Protein 9FX1 (pdb70)

Sequence (770 aa):
NPVENYIDSVLNEVLVVPNIQPSTSVSSHAAPALDAAETGHTSSVQPEDMIETRYVITDQTRDETSIESFLGRSGCIAMIEFNTSSDKTEHDKIGKGFKTWKVSLQEMAQIRRKYELFTYTRFDSEITIVTAAAAQGNDSGHIVLQFMYVPPGAPVPEKRDDYTWQSGTNASVFWQEGQPYPRFTIPFMSIASAYYMFYDGYDGDSAASKYGSVVTNDMGTICVRIVTSNQKHDSNIVCRIYHKAKHIKAWCPRPPRAVAYQHTHSTNYIPSNGEATTQIKTRPDSDRLIQITRGDSTITSQDTANAVVAYGVWPSYLTPDDATAIDKPTQPDTSSNRFYTLDSRSWTSASSGWWWKLPDALKNMGIFGENMFYHFLGRSGYTIHVQCNSSKFHQGLLIVAAIPEHQLASATSGNVSVGYNHTHPGEQGREVVPSRTSSDNKRPSDDSWLNFDGTLLGNLPIYPHQYINLRTNNSATLILPYVNAVPMDSMLRHNNWSLVIIPICPLQVQPGGTQSIPITVSISPMFSEFSGPRSKVVFSPSAFPYFHPTKEIFIPGQVRNLIEMCQVDTLIPVNNTQENVRSVNMYTVDLRTQVDLAKEVFSIPVDIASQPLATTLIGELASYYTHWTGSLRFSFMFCGSASSTLKLLIAYTPPGVGKPKSRREAMLGTHLVWDVGLQSTASLVVPWVSASHFRFTTPDTYSSAGYITCWYQTNFVVPDSTPDNAKMVCMVSACKDFCLRLARDTNLHTQEGNINYFKDAASSGASRLD

Radius of gyration: 28.01 Å; Cα contacts (8 Å, |Δi|>4): 2037; chains: 4; bounding box: 84×72×74 Å

Organism: Human rhinovirus A serotype 89 (strain 41467-Gallo) (NCBI:txid650130)

Foldseek 3Di:
DVVVVVVCVVVVNPAPDDWDDFADDDDDPDDLVDDDCVVVDDRPDDPRRPDGDDTGDDPDGCSCVPPCNQQQDKDWQDKWWAKAALDQVQCFAESHFKHKFFDDSFPDCVNLLSQQQFFWKFFKKKKWKDKDWAWPDDDPPWFKKKKWFAAPPRDDDGTQPDPSSVCPPTDIDMDTPPDPIDIDIGHRDFPDPTQGSWDQDWPDDDPPTDGIRCNRGRGTMIMMGGPDGRDDIMITMIMTMIIGTHPMDGHDGDDGLFWDDDDGRDPDFFDPDPVDGTDGPDDDD/DQQWDWDFAQPAIDIFNFEPHAAAWVPDFADADDPVQDDDPDDWDFVGRQAQYKDWFDKDKAFLQFFWFKAFPPLQCLVPGPNVQLLQFFQKKWWWKKKKKFWAFDLFKWWKKKKFKDFPLQAAWQDDDDAGADLCQNRVYRHTDTQHPPDDDPDRNHFDSPVCCVRHNHGNVPRVVGGIDMCTNNRGRMYIYTGYGDDPHSIHNRSPDGRIMIIIGIPGGIDGDPPTDRMIMIMMMMGIHSMIGDHGDDGDDD/DDDPVNPDDDDDDDDDPDDDDDLQVVLQDKDFFLQQPDPVPPVHPCSQWFKFFFDPDAWDWRGKDFPLCLDPPNCPTSNNVVLLQFFKKFFKKKKKKFWFFDQQKWFKKKKAWDFPDPADDPTPVRRVVGQIDTDTDHPRRMDIGMRGGDAPDRIATSPDDNNRGGGMIIMITPDGTDGDPPGPRMTIMGMIMHGDPGMDGDHGDDGPPDDDDD/DDDPDPDPVSDDDDDDD

Nearest PDB structures (foldseek):
  9fx1-assembly1_B  TM=1.004E+00  e=2.716E-56  Human rhinovirus 89 ATCC VR-1199
  4gb3-assembly1_2  TM=9.701E-01  e=8.045E-36  Coxsackievirus B3
  7dpf-assembly1_2  TM=9.651E-01  e=4.920E-35  Coxsackievirus B1
  7vxh-assembly1_B  TM=9.657E-01  e=2.399E-34  Coxsackievirus B3
  7w17-assembly1_B  TM=9.640E-01  e=8.663E-35  Homo sapiens

Solvent-accessible surface area: 32049 Å² total; per-residue (Å²): 124,109,91,106,95,135,82,53,53,86,103,82,72,48,33,116,2,61,48,17,90,84,32,100,82,118,118,72,195,73,48,64,14,47,41,21,8,0,21,16,91,38,10,100,3,39,3,31,73,42,50,118,16,187,105,64,130,15,110,26,37,31,6,60,0,3,5,17,18,3,1,12,91,58,16,30,5,0,92,3,94,3,79,13,20,57,72,168,90,44,6,48,96,98,26,79,0,0,69,37,22,116,27,14,29,15,67,35,8,109,8,6,2,32,0,9,0,0,0,0,0,32,6,15,8,17,12,16,1,50,20,52,29,54,53,101,33,147,83,32,31,112,5,28,0,0,6,0,19,2,50,74,87,29,72,68,3,140,120,19,100,31,137,12,7,147,26,81,140,31,29,38,40,103,25,91,103,74,64,106,146,7,115,28,0,16,4,3,26,3,147,5,5,0,24,21,11,17,17,1,0,5,65,11,54,62,77,96,17,110,10,0,9,51,39,22,33,74,35,3,17,16,0,0,22,3,49,27,68,55,47,171,45,54,3,52,0,27,0,87,0,60,5,50,0,3,49,16,72,0,6,0,11,5,2,1,8,9,3,49,36,61,69,67,50,11,6,2,2,47,27,110,89,86,168,43,86,11,119,20,84,8,146,52,127,113,140,95,99,44,121,13,77,47,32,120,15,71,22,93,9,134,53,8,8,94,26,11,47,0,54,69,39,131,5,69,68,37,75,123,108,20,41,100,43,174,84,195,47,74,79,27,84,75,62,0,17,62,12,15,79,4,62,64,65,65,1,50,84,75,27,24,0,0,0,1,0,0,0,1,0,0,33,92,32,45,81,0,1,70,19,1,24,96,18,108,28,0,28,1,3,0,0,1,1,0,58,1,99,42,46,129,82,7,4,0,0,0,0,0,0,0,1,0,0,0,5,3,0,0,23,45,45,34,102,51,31,2,6,9,122,40,0,12,30,1,25,73,10,41,57,3,57,88,117,81,133,57,120,56,69,60,38,1,1,24,49,6,19,1,1,0,7,0,12,2,0,1,2,0,4,12,3,10,12,0,2,0,0,14,27,9,4,41,2,1,2,0,5,0,4,16,0,3,0,35,11,18,22,16,5,8,82,1,0,3,1,0,0,0,0,0,8,0,4,45,5,63,19,69,119,90,28,92,101,49,6,74,1,23,1,2,0,0,0,10,72,0,3,0,3,19,102,109,97,85,33,133,140,35,63,15,24,33,80,203,77,161,37,44,110,63,10,135,2,4,13,56,9,102,12,0,2,81,2,0,62,38,11,0,2,0,1,12,33,3,52,134,161,25,9,96,32,20,51,0,3,0,7,77,0,120,62,41,154,92,145,30,99,63,26,16,35,4,50,0,6,0,10,15,51,5,0,0,5,1,0,1,0,4,0,0,0,9,0,30,30,3,2,2,2,0,8,0,1,1,0,0,2,0,0,32,24,2,74,4,76,0,4,0,0,2,10,49,66,80,120,37,79,5,179,43,63,168,88,0,78,136,21,36,75,21,66,0,72,8,29,161,84,0,2,0,0,2,1,6,8,60,81,38,120,55,133,38,16,80,0,78,95,58,143,183,9,46,1,2,69,0,0,0,8,6,44,76,30,0,84,39,68,131,63,9,3,75,36,3,42,0,0,0,2,0,0,1,0,46,4,0,2,2,110,100,27,61,96,19,85,11,20,83,86,176,119,189,143,106,179,88,206,30,94,8,6,34,52,68,43,180,35,95

Structure (mmCIF, N/CA/C/O backbone):
data_9FX1
#
_entry.id   9FX1
#
_cell.length_a   1.00
_cell.length_b   1.00
_cell.length_c   1.00
_cell.angle_alpha   90.00
_cell.angle_beta   90.00
_cell.angle_gamma   90.00
#
_symmetry.space_group_name_H-M   'P 1'
#
loop_
_entity.id
_entity.type
_entity.pdbx_description
1 polymer 'Capsid protein VP1'
2 polymer 'Capsid protein VP2'
3 polymer 'Capsid protein VP3'
4 polymer 'Capsid protein VP4'
5 non-polymer 'LAURIC ACID'
6 water water
#
loop_
_atom_site.group_PDB
_atom_site.id
_atom_site.type_symbol
_atom_site.label_atom_id
_atom_site.label_alt_id
_atom_site.label_comp_id
_atom_site.label_asym_id
_atom_site.label_entity_id
_atom_site.label_seq_id
_atom_site.pdbx_PDB_ins_code
_atom_site.Cartn_x
_atom_site.Cartn_y
_atom_site.Cartn_z
_atom_site.occupancy
_atom_site.B_iso_or_equiv
_atom_site.auth_seq_id
_atom_site.auth_comp_id
_atom_site.auth_asym_id
_atom_site.auth_atom_id
_atom_site.pdbx_PDB_model_num
ATOM 1 N N . ASN A 1 1 ? 274.793 273.918 204.195 1.00 75.55 4 ASN A N 1
ATOM 2 C CA . ASN A 1 1 ? 275.863 272.907 204.381 1.00 78.92 4 ASN A CA 1
ATOM 3 C C . ASN A 1 1 ? 277.233 273.597 204.403 1.00 78.25 4 ASN A C 1
ATOM 4 O O . ASN A 1 1 ? 277.494 274.399 203.510 1.00 64.18 4 ASN A O 1
ATOM 17 N N . PRO A 1 2 ? 278.127 273.299 205.368 1.00 68.08 5 PRO A N 1
ATOM 18 C CA . PRO A 1 2 ? 279.455 273.921 205.480 1.00 71.93 5 PRO A CA 1
ATOM 19 C C . PRO A 1 2 ? 280.326 273.924 204.207 1.00 67.18 5 PRO A C 1
ATOM 20 O O . PRO A 1 2 ? 281.150 274.824 204.042 1.00 59.98 5 PRO A O 1
ATOM 31 N N . VAL A 1 3 ? 280.148 272.972 203.282 1.00 69.37 6 VAL A N 1
ATOM 32 C CA . VAL A 1 3 ? 280.864 272.949 201.988 1.00 63.84 6 VAL A CA 1
ATOM 33 C C . VAL A 1 3 ? 280.491 274.147 201.097 1.00 58.54 6 VAL A C 1
ATOM 34 O O . VAL A 1 3 ? 281.348 274.675 200.399 1.00 52.42 6 VAL A O 1
ATOM 47 N N . GLU A 1 4 ? 279.255 274.642 201.171 1.00 62.10 7 GLU A N 1
ATOM 48 C CA . GLU A 1 4 ? 278.830 275.857 200.456 1.00 60.88 7 GLU A CA 1
ATOM 49 C C . GLU A 1 4 ? 279.576 277.090 200.990 1.00 54.16 7 GLU A C 1
ATOM 50 O O . GLU A 1 4 ? 280.108 277.881 200.212 1.00 45.58 7 GLU A O 1
ATOM 62 N N . ASN A 1 5 ? 279.702 277.220 202.318 1.00 57.80 8 ASN A N 1
ATOM 63 C CA . ASN A 1 5 ? 280.469 278.299 202.948 1.00 52.66 8 ASN A CA 1
ATOM 64 C C . ASN A 1 5 ? 281.972 278.205 202.635 1.00 42.81 8 ASN A C 1
ATOM 65 O O . ASN A 1 5 ? 282.627 279.232 202.455 1.00 44.57 8 ASN A O 1
ATOM 76 N N . TYR A 1 6 ? 282.529 276.993 202.532 1.00 49.27 9 TYR A N 1
ATOM 77 C CA . TYR A 1 6 ? 283.905 276.787 202.075 1.00 45.14 9 TYR A CA 1
ATOM 78 C C . TYR A 1 6 ? 284.102 277.225 200.613 1.00 56.47 9 TYR A C 1
ATOM 79 O O . TYR A 1 6 ? 285.018 277.997 200.334 1.00 39.57 9 TYR A O 1
ATOM 97 N N . ILE A 1 7 ? 283.231 276.796 199.692 1.00 39.98 10 ILE A N 1
ATOM 98 C CA . ILE A 1 7 ? 283.307 277.186 198.276 1.00 40.08 10 ILE A CA 1
ATOM 99 C C . ILE A 1 7 ? 283.195 278.711 198.131 1.00 34.61 10 ILE A C 1
ATOM 100 O O . ILE A 1 7 ? 284.037 279.330 197.484 1.00 31.67 10 ILE A O 1
ATOM 116 N N . ASP A 1 8 ? 282.228 279.342 198.801 1.00 36.88 11 ASP A N 1
ATOM 117 C CA . ASP A 1 8 ? 282.118 280.806 198.820 1.00 32.01 11 ASP A CA 1
ATOM 118 C C . ASP A 1 8 ? 283.388 281.467 199.383 1.00 28.76 11 ASP A C 1
ATOM 119 O O . ASP A 1 8 ? 283.858 282.465 198.842 1.00 25.14 11 ASP A O 1
ATOM 128 N N . SER A 1 9 ? 283.986 280.897 200.432 1.00 31.43 12 SER A N 1
ATOM 129 C CA . SER A 1 9 ? 285.217 281.425 201.025 1.00 29.50 12 SER A CA 1
ATOM 130 C C . SER A 1 9 ? 286.411 281.337 200.067 1.00 27.19 12 SER A C 1
ATOM 131 O O . SER A 1 9 ? 287.153 282.307 199.965 1.00 26.21 12 SER A O 1
ATOM 139 N N . VAL A 1 10 ? 286.614 280.236 199.336 1.00 27.40 13 VAL A N 1
ATOM 140 C CA . VAL A 1 10 ? 287.746 280.153 198.384 1.00 26.83 13 VAL A CA 1
ATOM 141 C C . VAL A 1 10 ? 287.528 281.005 197.129 1.00 25.33 13 VAL A C 1
ATOM 142 O O . VAL A 1 10 ? 288.497 281.491 196.545 1.00 25.15 13 VAL A O 1
ATOM 155 N N . LEU A 1 11 ? 286.278 281.239 196.729 1.00 24.77 14 LEU A N 1
ATOM 156 C CA . LEU A 1 11 ? 285.936 282.160 195.642 1.00 24.36 14 LEU A CA 1
ATOM 157 C C . LEU A 1 11 ? 285.903 283.640 196.082 1.00 23.00 14 LEU A C 1
ATOM 158 O O . LEU A 1 11 ? 285.835 284.525 195.233 1.00 22.74 14 LEU A O 1
ATOM 174 N N . ASN A 1 12 ? 285.957 283.929 197.386 1.00 21.57 15 ASN A N 1
ATOM 175 C CA . ASN A 1 12 ? 285.705 285.258 197.967 1.00 20.56 15 ASN A CA 1
ATOM 176 C C . ASN A 1 12 ? 284.329 285.835 197.566 1.00 19.78 15 ASN A C 1
ATOM 177 O O . ASN A 1 12 ? 284.213 287.003 197.180 1.00 18.27 15 ASN A O 1
ATOM 188 N N . GLU A 1 13 ? 283.299 284.990 197.627 1.00 20.30 16 GLU A N 1
ATOM 189 C CA . GLU A 1 13 ? 281.897 285.291 197.310 1.00 20.60 16 GLU A CA 1
ATOM 190 C C . GLU A 1 13 ? 280.971 285.185 198.530 1.00 20.40 16 GLU A C 1
ATOM 191 O O . GLU A 1 13 ? 279.766 284.990 198.372 1.00 21.81 16 GLU A O 1
ATOM 203 N N . VAL A 1 14 ? 281.492 285.311 199.753 1.00 18.89 17 VAL A N 1
ATOM 204 C CA . VAL A 1 14 ? 280.667 285.172 200.960 1.00 19.77 17 VAL A CA 1
ATOM 205 C C . VAL A 1 14 ? 279.670 286.331 201.072 1.00 17.51 17 VAL A C 1
ATOM 206 O O . VAL A 1 14 ? 278.508 286.122 201.417 1.00 17.60 17 VAL A O 1
ATOM 219 N N . LEU A 1 15 ? 280.113 287.559 200.772 1.00 16.27 18 LEU A N 1
ATOM 220 C CA . LEU A 1 15 ? 279.335 288.789 200.957 1.00 15.62 18 LEU A CA 1
ATOM 221 C C . LEU A 1 15 ? 278.832 289.324 199.611 1.00 14.60 18 LEU A C 1
ATOM 222 O O . LEU A 1 15 ? 279.412 290.231 199.010 1.00 13.49 18 LEU A O 1
ATOM 238 N N . VAL A 1 16 ? 277.749 288.707 199.138 1.00 15.60 19 VAL A N 1
ATOM 239 C CA . VAL A 1 16 ? 277.042 289.026 197.888 1.00 15.25 19 VAL A CA 1
ATOM 240 C C . VAL A 1 16 ? 276.492 290.456 197.903 1.00 13.38 19 VAL A C 1
ATOM 241 O O . VAL A 1 16 ? 276.161 291.011 198.950 1.00 15.12 19 VAL A O 1
ATOM 254 N N . VAL A 1 17 ? 276.383 291.055 196.724 1.00 13.20 20 VAL A N 1
ATOM 255 C CA . VAL A 1 17 ? 275.899 292.424 196.519 1.00 12.10 20 VAL A CA 1
ATOM 256 C C . VAL A 1 17 ? 274.590 292.371 195.715 1.00 11.62 20 VAL A C 1
ATOM 257 O O . VAL A 1 17 ? 274.514 291.585 194.773 1.00 12.93 20 VAL A O 1
ATOM 270 N N . PRO A 1 18 ? 273.554 293.160 196.049 1.00 11.18 21 PRO A N 1
ATOM 271 C CA . PRO A 1 18 ? 272.284 293.147 195.326 1.00 10.78 21 PRO A CA 1
ATOM 272 C C . PRO A 1 18 ? 272.434 293.330 193.810 1.00 9.85 21 PRO A C 1
ATOM 273 O O . PRO A 1 18 ? 273.250 294.127 193.341 1.00 10.55 21 PRO A O 1
ATOM 284 N N . ASN A 1 19 ? 271.595 292.642 193.038 1.00 9.44 22 ASN A N 1
ATOM 285 C CA . ASN A 1 19 ? 271.430 292.923 191.611 1.00 9.18 22 ASN A CA 1
ATOM 286 C C . ASN A 1 19 ? 270.805 294.311 191.402 1.00 8.69 22 ASN A C 1
ATOM 287 O O . ASN A 1 19 ? 270.041 294.789 192.242 1.00 9.46 22 ASN A O 1
ATOM 298 N N . ILE A 1 20 ? 271.097 294.946 190.271 1.00 8.42 23 ILE A N 1
ATOM 299 C CA . ILE A 1 20 ? 270.332 296.123 189.840 1.00 7.94 23 ILE A CA 1
ATOM 300 C C . ILE A 1 20 ? 269.096 295.612 189.116 1.00 7.67 23 ILE A C 1
ATOM 301 O O . ILE A 1 20 ? 269.219 294.929 188.101 1.00 8.11 23 ILE A O 1
ATOM 317 N N . GLN A 1 21 ? 267.912 295.906 189.638 1.00 8.00 24 GLN A N 1
ATOM 318 C CA . GLN A 1 21 ? 266.666 295.510 188.989 1.00 8.07 24 GLN A CA 1
ATOM 319 C C . GLN A 1 21 ? 266.373 296.432 187.797 1.00 7.55 24 GLN A C 1
ATOM 320 O O . GLN A 1 21 ? 266.763 297.601 187.818 1.00 7.87 24 GLN A O 1
ATOM 334 N N . PRO A 1 22 ? 265.671 295.957 186.759 1.00 7.73 25 PRO A N 1
ATOM 335 C CA . PRO A 1 22 ? 265.207 296.846 185.712 1.00 7.44 25 PRO A CA 1
ATOM 336 C C . PRO A 1 22 ? 264.171 297.810 186.292 1.00 7.60 25 PRO A C 1
ATOM 337 O O . PRO A 1 22 ? 263.370 297.435 187.151 1.00 8.81 25 PRO A O 1
ATOM 348 N N . SER A 1 23 ? 264.161 299.039 185.802 1.00 8.10 26 SER A N 1
ATOM 349 C CA . SER A 1 23 ? 263.150 300.038 186.153 1.00 9.34 26 SER A CA 1
ATOM 350 C C . SER A 1 23 ? 262.650 300.743 184.894 1.00 10.58 26 SER A C 1
ATOM 351 O O . SER A 1 23 ? 263.213 300.615 183.809 1.00 11.47 26 SER A O 1
ATOM 359 N N . THR A 1 24 ? 261.539 301.452 185.031 1.00 12.38 27 THR A N 1
ATOM 360 C CA . THR A 1 24 ? 260.850 302.146 183.938 1.00 13.99 27 THR A CA 1
ATOM 361 C C . THR A 1 24 ? 260.500 303.567 184.379 1.00 13.47 27 THR A C 1
ATOM 362 O O . THR A 1 24 ? 260.682 303.917 185.545 1.00 14.05 27 THR A O 1
ATOM 373 N N . SER A 1 25 ? 260.044 304.412 183.459 1.00 14.55 28 SER A N 1
ATOM 374 C CA . SER A 1 25 ? 259.573 305.757 183.796 1.00 14.43 28 SER A CA 1
ATOM 375 C C . SER A 1 25 ? 258.475 305.702 184.866 1.00 14.37 28 SER A C 1
ATOM 376 O O . SER A 1 25 ? 257.599 304.834 184.827 1.00 15.63 28 SER A O 1
ATOM 384 N N . VAL A 1 26 ? 258.511 306.629 185.822 1.00 14.17 29 VAL A N 1
ATOM 385 C CA . VAL A 1 26 ? 257.519 306.750 186.899 1.00 14.94 29 VAL A CA 1
ATOM 386 C C . VAL A 1 26 ? 257.043 308.198 186.987 1.00 14.52 29 VAL A C 1
ATOM 387 O O . VAL A 1 26 ? 257.843 309.127 186.907 1.00 15.68 29 VAL A O 1
ATOM 400 N N . SER A 1 27 ? 255.739 308.384 187.175 1.00 14.02 30 SER A N 1
ATOM 401 C CA . SER A 1 27 ? 255.096 309.671 187.465 1.00 14.16 30 SER A CA 1
ATOM 402 C C . SER A 1 27 ? 254.166 309.474 188.658 1.00 14.43 30 SER A C 1
ATOM 403 O O . SER A 1 27 ? 253.134 308.813 188.539 1.00 16.36 30 SER A O 1
ATOM 411 N N . SER A 1 28 ? 254.566 309.959 189.833 1.00 13.48 31 SER A N 1
ATOM 412 C CA . SER A 1 28 ? 253.943 309.590 191.108 1.00 14.29 31 SER A CA 1
ATOM 413 C C . SER A 1 28 ? 254.064 310.697 192.157 1.00 12.67 31 SER A C 1
ATOM 414 O O . SER A 1 28 ? 254.978 311.520 192.095 1.00 13.31 31 SER A O 1
ATOM 422 N N . HIS A 1 29 ? 253.180 310.690 193.158 1.00 13.05 32 HIS A N 1
ATOM 423 C CA . HIS A 1 29 ? 253.348 311.492 194.377 1.00 12.63 32 HIS A CA 1
ATOM 424 C C . HIS A 1 29 ? 254.490 310.990 195.267 1.00 11.70 32 HIS A C 1
ATOM 425 O O . HIS A 1 29 ? 255.013 311.755 196.075 1.00 12.85 32 HIS A O 1
ATOM 439 N N . ALA A 1 30 ? 254.889 309.723 195.138 1.00 11.85 33 ALA A N 1
ATOM 440 C CA . ALA A 1 30 ? 256.096 309.224 195.784 1.00 12.03 33 ALA A CA 1
ATOM 441 C C . ALA A 1 30 ? 257.322 309.901 195.154 1.00 11.81 33 ALA A C 1
ATOM 442 O O . ALA A 1 30 ? 257.517 309.837 193.939 1.00 12.71 33 ALA A O 1
ATOM 449 N N . ALA A 1 31 ? 258.159 310.521 195.978 1.00 10.17 34 ALA A N 1
ATOM 450 C CA . ALA A 1 31 ? 259.340 311.249 195.533 1.00 9.06 34 ALA A CA 1
ATOM 451 C C . ALA A 1 31 ? 260.589 310.720 196.260 1.00 7.88 34 ALA A C 1
ATOM 452 O O . ALA A 1 31 ? 261.113 311.404 197.138 1.00 8.47 34 ALA A O 1
ATOM 459 N N . PRO A 1 32 ? 261.077 309.506 195.930 1.00 8.62 35 PRO A N 1
ATOM 460 C CA . PRO A 1 32 ? 262.279 308.941 196.550 1.00 8.33 35 PRO A CA 1
ATOM 461 C C . PRO A 1 32 ? 263.501 309.873 196.537 1.00 7.25 35 PRO A C 1
ATOM 462 O O . PRO A 1 32 ? 264.344 309.786 197.424 1.00 8.69 35 PRO A O 1
ATOM 473 N N . ALA A 1 33 ? 263.602 310.768 195.549 1.00 7.05 36 ALA A N 1
ATOM 474 C CA . ALA A 1 33 ? 264.703 311.724 195.448 1.00 6.97 36 ALA A CA 1
ATOM 475 C C . ALA A 1 33 ? 264.717 312.776 196.574 1.00 6.30 36 ALA A C 1
ATOM 476 O O . ALA A 1 33 ? 265.749 313.401 196.791 1.00 6.74 36 ALA A O 1
ATOM 483 N N . LEU A 1 34 ? 263.599 313.005 197.271 1.00 7.03 37 LEU A N 1
ATOM 484 C CA . LEU A 1 34 ? 263.459 314.011 198.326 1.00 7.49 37 LEU A CA 1
ATOM 485 C C . LEU A 1 34 ? 263.436 313.356 199.711 1.00 8.61 37 LEU A C 1
ATOM 486 O O . LEU A 1 34 ? 262.826 312.308 199.911 1.00 9.86 37 LEU A O 1
ATOM 502 N N . ASP A 1 35 ? 264.095 313.978 200.681 1.00 8.52 38 ASP A N 1
ATOM 503 C CA . ASP A 1 35 ? 264.184 313.484 202.056 1.00 9.52 38 ASP A CA 1
ATOM 504 C C . ASP A 1 35 ? 264.469 314.637 203.045 1.00 8.75 38 ASP A C 1
ATOM 505 O O . ASP A 1 35 ? 264.518 315.810 202.669 1.00 8.50 38 ASP A O 1
ATOM 514 N N . ALA A 1 36 ? 264.703 314.305 204.312 1.00 9.77 39 ALA A N 1
ATOM 515 C CA . ALA A 1 36 ? 265.146 315.219 205.354 1.00 8.38 39 ALA A CA 1
ATOM 516 C C . ALA A 1 36 ? 266.416 314.667 206.022 1.00 7.55 39 ALA A C 1
ATOM 517 O O . ALA A 1 36 ? 266.340 313.849 206.941 1.00 8.07 39 ALA A O 1
ATOM 524 N N . ALA A 1 37 ? 267.599 315.109 205.578 1.00 6.92 40 ALA A N 1
ATOM 525 C CA . ALA A 1 37 ? 268.865 314.740 206.216 1.00 7.17 40 ALA A CA 1
ATOM 526 C C . ALA A 1 37 ? 268.929 315.193 207.684 1.00 6.12 40 ALA A C 1
ATOM 527 O O . ALA A 1 37 ? 269.679 314.619 208.467 1.00 6.01 40 ALA A O 1
ATOM 534 N N . GLU A 1 38 ? 268.095 316.155 208.097 1.00 5.94 41 GLU A N 1
ATOM 535 C CA . GLU A 1 38 ? 267.952 316.579 209.493 1.00 5.59 41 GLU A CA 1
ATOM 536 C C . GLU A 1 38 ? 267.672 315.417 210.443 1.00 5.08 41 GLU A C 1
ATOM 537 O O . GLU A 1 38 ? 268.120 315.443 211.585 1.00 5.01 41 GLU A O 1
ATOM 549 N N . THR A 1 39 ? 266.998 314.374 209.950 1.00 5.71 42 THR A N 1
ATOM 550 C CA . THR A 1 39 ? 266.705 313.161 210.712 1.00 5.91 42 THR A CA 1
ATOM 551 C C . THR A 1 39 ? 267.954 312.421 211.181 1.00 5.42 42 THR A C 1
ATOM 552 O O . THR A 1 39 ? 267.846 311.604 212.087 1.00 6.26 42 THR A O 1
ATOM 563 N N . GLY A 1 40 ? 269.122 312.679 210.590 1.00 5.41 43 GLY A N 1
ATOM 564 C CA . GLY A 1 40 ? 270.347 311.940 210.883 1.00 4.91 43 GLY A CA 1
ATOM 565 C C . GLY A 1 40 ? 270.460 310.593 210.166 1.00 6.57 43 GLY A C 1
ATOM 566 O O . GLY A 1 40 ? 271.479 309.913 210.299 1.00 7.30 43 GLY A O 1
ATOM 570 N N . HIS A 1 41 ? 269.440 310.208 209.396 1.00 7.16 44 HIS A N 1
ATOM 571 C CA . HIS A 1 41 ? 269.444 309.006 208.561 1.00 8.10 44 HIS A CA 1
ATOM 572 C C . HIS A 1 41 ? 269.864 309.364 207.136 1.00 8.13 44 HIS A C 1
ATOM 573 O O . HIS A 1 41 ? 269.508 310.417 206.610 1.00 9.03 44 HIS A O 1
ATOM 587 N N . THR A 1 42 ? 270.647 308.496 206.509 1.00 8.13 45 THR A N 1
ATOM 588 C CA . THR A 1 42 ? 271.041 308.662 205.105 1.00 8.09 45 THR A CA 1
ATOM 589 C C . THR A 1 42 ? 269.886 308.225 204.201 1.00 8.03 45 THR A C 1
ATOM 590 O O . THR A 1 42 ? 269.248 307.212 204.489 1.00 8.62 45 THR A O 1
ATOM 601 N N . SER A 1 43 ? 269.603 308.955 203.118 1.00 8.20 46 SER A N 1
ATOM 602 C CA . SER A 1 43 ? 268.499 308.606 202.214 1.00 8.92 46 SER A CA 1
ATOM 603 C C . SER A 1 43 ? 268.629 307.170 201.692 1.00 8.35 46 SER A C 1
ATOM 604 O O . SER A 1 43 ? 269.712 306.720 201.327 1.00 8.45 46 SER A O 1
ATOM 612 N N . SER A 1 44 ? 267.512 306.451 201.644 1.00 8.93 47 SER A N 1
ATOM 613 C CA . SER A 1 44 ? 267.432 305.074 201.155 1.00 9.42 47 SER A CA 1
ATOM 614 C C . SER A 1 44 ? 267.355 304.977 199.623 1.00 8.55 47 SER A C 1
ATOM 615 O O . SER A 1 44 ? 267.293 303.867 199.101 1.00 9.43 47 SER A O 1
ATOM 623 N N . VAL A 1 45 ? 267.354 306.099 198.890 1.00 8.00 48 VAL A N 1
ATOM 624 C CA . VAL A 1 45 ? 267.181 306.094 197.427 1.00 8.12 48 VAL A CA 1
ATOM 625 C C . VAL A 1 45 ? 268.282 305.298 196.721 1.00 7.38 48 VAL A C 1
ATOM 626 O O . VAL A 1 45 ? 269.456 305.386 197.090 1.00 7.44 48 VAL A O 1
ATOM 639 N N . GLN A 1 46 ? 267.912 304.538 195.697 1.00 7.77 49 GLN A N 1
ATOM 640 C CA . GLN A 1 46 ? 268.799 303.671 194.910 1.00 7.62 49 GLN A CA 1
ATOM 641 C C . GLN A 1 46 ? 268.670 304.012 193.413 1.00 7.51 49 GLN A C 1
ATOM 642 O O . GLN A 1 46 ? 267.722 304.699 193.031 1.00 8.37 49 GLN A O 1
ATOM 656 N N . PRO A 1 47 ? 269.605 303.581 192.543 1.00 7.92 50 PRO A N 1
ATOM 657 C CA . PRO A 1 47 ? 269.586 303.937 191.120 1.00 7.90 50 PRO A CA 1
ATOM 658 C C . PRO A 1 47 ? 268.246 303.681 190.427 1.00 7.92 50 PRO A C 1
ATOM 659 O O . PRO A 1 47 ? 267.795 304.526 189.657 1.00 8.50 50 PRO A O 1
ATOM 670 N N . GLU A 1 48 ? 267.576 302.566 190.732 1.00 8.07 51 GLU A N 1
ATOM 671 C CA . GLU A 1 48 ? 266.301 302.217 190.093 1.00 8.67 51 GLU A CA 1
ATOM 672 C C . GLU A 1 48 ? 265.185 303.242 190.348 1.00 9.22 51 GLU A C 1
ATOM 673 O O . GLU A 1 48 ? 264.235 303.313 189.570 1.00 10.11 51 GLU A O 1
ATOM 685 N N . ASP A 1 49 ? 265.286 304.024 191.425 1.00 9.09 52 ASP A N 1
ATOM 686 C CA . ASP A 1 49 ? 264.313 305.053 191.811 1.00 9.14 52 ASP A CA 1
ATOM 687 C C . ASP A 1 49 ? 264.466 306.372 191.029 1.00 8.92 52 ASP A C 1
ATOM 688 O O . ASP A 1 49 ? 263.558 307.200 191.052 1.00 10.73 52 ASP A O 1
ATOM 697 N N . MET A 1 50 ? 265.613 306.600 190.376 1.00 8.43 53 MET A N 1
ATOM 698 C CA . MET A 1 50 ? 265.980 307.912 189.823 1.00 8.79 53 MET A CA 1
ATOM 699 C C . MET A 1 50 ? 266.462 307.922 188.371 1.00 8.35 53 MET A C 1
ATOM 700 O O . MET A 1 50 ? 266.529 308.988 187.756 1.00 10.50 53 MET A O 1
ATOM 714 N N . ILE A 1 51 ? 266.754 306.758 187.811 1.00 8.08 54 ILE A N 1
ATOM 715 C CA . ILE A 1 51 ? 266.984 306.566 186.378 1.00 7.89 54 ILE A CA 1
ATOM 716 C C . ILE A 1 51 ? 266.283 305.280 185.925 1.00 7.54 54 ILE A C 1
ATOM 717 O O . ILE A 1 51 ? 265.980 304.408 186.737 1.00 8.32 54 ILE A O 1
ATOM 733 N N . GLU A 1 52 ? 266.034 305.147 184.628 1.00 7.65 55 GLU A N 1
ATOM 734 C CA . GLU A 1 52 ? 265.592 303.877 184.055 1.00 8.34 55 GLU A CA 1
ATOM 735 C C . GLU A 1 52 ? 266.795 302.933 183.946 1.00 6.92 55 GLU A C 1
ATOM 736 O O . GLU A 1 52 ? 267.672 303.119 183.102 1.00 7.66 55 GLU A O 1
ATOM 748 N N . THR A 1 53 ? 266.867 301.942 184.825 1.00 6.98 56 THR A N 1
ATOM 749 C CA . THR A 1 53 ? 267.936 300.938 184.858 1.00 6.68 56 THR A CA 1
ATOM 750 C C . THR A 1 53 ? 267.601 299.719 184.005 1.00 6.06 56 THR A C 1
ATOM 751 O O . THR A 1 53 ? 266.442 299.326 183.858 1.00 6.97 56 THR A O 1
ATOM 762 N N . ARG A 1 54 ? 268.637 299.062 183.482 1.00 5.89 57 ARG A N 1
ATOM 763 C CA . ARG A 1 54 ? 268.551 297.686 182.974 1.00 5.95 57 ARG A CA 1
ATOM 764 C C . ARG A 1 54 ? 268.678 296.673 184.117 1.00 6.17 57 ARG A C 1
ATOM 765 O O . ARG A 1 54 ? 269.141 297.022 185.200 1.00 6.78 57 ARG A O 1
ATOM 786 N N . TYR A 1 55 ? 268.372 295.406 183.865 1.00 6.56 58 TYR A N 1
ATOM 787 C CA . TYR A 1 55 ? 268.791 294.332 184.761 1.00 6.65 58 TYR A CA 1
ATOM 788 C C . TYR A 1 55 ? 270.317 294.144 184.681 1.00 6.44 58 TYR A C 1
ATOM 789 O O . TYR A 1 55 ? 270.861 293.978 183.586 1.00 6.96 58 TYR A O 1
ATOM 807 N N . VAL A 1 56 ? 271.003 294.171 185.825 1.00 6.73 59 VAL A N 1
ATOM 808 C CA . VAL A 1 56 ? 272.419 293.787 185.936 1.00 7.25 59 VAL A CA 1
ATOM 809 C C . VAL A 1 56 ? 272.574 292.746 187.039 1.00 8.04 59 VAL A C 1
ATOM 810 O O . VAL A 1 56 ? 272.231 293.010 188.192 1.00 8.58 59 VAL A O 1
ATOM 823 N N . ILE A 1 57 ? 273.129 291.586 186.696 1.00 8.28 60 ILE A N 1
ATOM 824 C CA . ILE A 1 57 ? 273.516 290.569 187.674 1.00 9.55 60 ILE A CA 1
ATOM 825 C C . ILE A 1 57 ? 274.862 291.000 188.255 1.00 10.54 60 ILE A C 1
ATOM 826 O O . ILE A 1 57 ? 275.885 290.962 187.577 1.00 12.30 60 ILE A O 1
ATOM 842 N N . THR A 1 58 ? 274.839 291.490 189.487 1.00 10.92 61 THR A N 1
ATOM 843 C CA . THR A 1 58 ? 275.978 292.131 190.149 1.00 13.07 61 THR A CA 1
ATOM 844 C C . THR A 1 58 ? 277.015 291.093 190.595 1.00 13.93 61 THR A C 1
ATOM 845 O O . THR A 1 58 ? 276.761 290.330 191.526 1.00 15.68 61 THR A O 1
ATOM 856 N N . ASP A 1 59 ? 278.194 291.070 189.977 1.00 15.49 62 ASP A N 1
ATOM 857 C CA . ASP A 1 59 ? 279.258 290.112 190.321 1.00 16.62 62 ASP A CA 1
ATOM 858 C C . ASP A 1 59 ? 280.103 290.533 191.539 1.00 15.72 62 ASP A C 1
ATOM 859 O O . ASP A 1 59 ? 280.771 289.694 192.142 1.00 16.02 62 ASP A O 1
ATOM 868 N N . GLN A 1 60 ? 280.098 291.817 191.913 1.00 14.91 63 GLN A N 1
ATOM 869 C CA . GLN A 1 60 ? 280.879 292.326 193.045 1.00 14.31 63 GLN A CA 1
ATOM 870 C C . GLN A 1 60 ? 280.643 291.548 194.344 1.00 13.06 63 GLN A C 1
ATOM 871 O O . GLN A 1 60 ? 279.533 291.098 194.617 1.00 14.33 63 GLN A O 1
ATOM 885 N N . THR A 1 61 ? 281.654 291.519 195.208 1.00 12.78 64 THR A N 1
ATOM 886 C CA . THR A 1 61 ? 281.553 290.982 196.575 1.00 12.54 64 THR A CA 1
ATOM 887 C C . THR A 1 61 ? 282.235 291.922 197.564 1.00 11.08 64 THR A C 1
ATOM 888 O O . THR A 1 61 ? 283.157 292.653 197.191 1.00 10.87 64 THR A O 1
ATOM 899 N N . ARG A 1 62 ? 281.786 291.918 198.823 1.00 10.98 65 ARG A N 1
ATOM 900 C CA . ARG A 1 62 ? 282.298 292.801 199.892 1.00 9.44 65 ARG A CA 1
ATOM 901 C C . ARG A 1 62 ? 283.296 292.144 200.840 1.00 8.48 65 ARG A C 1
ATOM 902 O O . ARG A 1 62 ? 283.640 292.715 201.875 1.00 7.75 65 ARG A O 1
ATOM 923 N N . ASP A 1 63 ? 283.737 290.935 200.524 1.00 9.69 66 ASP A N 1
ATOM 924 C CA . ASP A 1 63 ? 284.651 290.167 201.361 1.00 9.02 66 ASP A CA 1
ATOM 925 C C . ASP A 1 63 ? 285.907 290.978 201.718 1.00 7.12 66 ASP A C 1
ATOM 926 O O . ASP A 1 63 ? 286.316 291.029 202.877 1.00 7.05 66 ASP A O 1
ATOM 935 N N . GLU A 1 64 ? 286.506 291.679 200.758 1.00 6.35 67 GLU A N 1
ATOM 936 C CA . GLU A 1 64 ? 287.742 292.417 201.006 1.00 6.14 67 GLU A CA 1
ATOM 937 C C . GLU A 1 64 ? 287.564 293.707 201.825 1.00 5.48 67 GLU A C 1
ATOM 938 O O . GLU A 1 64 ? 288.550 294.230 202.349 1.00 5.73 67 GLU A O 1
ATOM 950 N N . THR A 1 65 ? 286.342 294.209 201.997 1.00 5.77 68 THR A N 1
ATOM 951 C CA . THR A 1 65 ? 286.026 295.301 202.940 1.00 5.35 68 THR A CA 1
ATOM 952 C C . THR A 1 65 ? 285.481 294.809 204.275 1.00 5.00 68 THR A C 1
ATOM 953 O O . THR A 1 65 ? 285.108 295.623 205.118 1.00 5.40 68 THR A O 1
ATOM 964 N N . SER A 1 66 ? 285.448 293.498 204.517 1.00 5.25 69 SER A N 1
ATOM 965 C CA . SER A 1 66 ? 285.199 292.983 205.865 1.00 5.30 69 SER A CA 1
ATOM 966 C C . SER A 1 66 ? 286.247 293.521 206.842 1.00 4.92 69 SER A C 1
ATOM 967 O O . SER A 1 66 ? 287.387 293.776 206.452 1.00 5.31 69 SER A O 1
ATOM 975 N N . ILE A 1 67 ? 285.900 293.691 208.118 1.00 5.38 70 ILE A N 1
ATOM 976 C CA . ILE A 1 67 ? 286.885 294.149 209.106 1.00 5.41 70 ILE A CA 1
ATOM 977 C C . ILE A 1 67 ? 288.028 293.132 209.268 1.00 5.47 70 ILE A C 1
ATOM 978 O O . ILE A 1 67 ? 289.178 293.544 209.389 1.00 6.00 70 ILE A O 1
ATOM 994 N N . GLU A 1 68 ? 287.748 291.830 209.163 1.00 6.43 71 GLU A N 1
ATOM 995 C CA . GLU A 1 68 ? 288.801 290.800 209.099 1.00 6.95 71 GLU A CA 1
ATOM 996 C C . GLU A 1 68 ? 289.761 291.049 207.931 1.00 6.38 71 GLU A C 1
ATOM 997 O O . GLU A 1 68 ? 290.969 291.039 208.118 1.00 7.51 71 GLU A O 1
ATOM 1009 N N . SER A 1 69 ? 289.261 291.351 206.731 1.00 6.06 72 SER A N 1
ATOM 1010 C CA . SER A 1 69 ? 290.145 291.702 205.616 1.00 6.15 72 SER A CA 1
ATOM 1011 C C . SER A 1 69 ? 290.904 293.009 205.852 1.00 6.06 72 SER A C 1
ATOM 1012 O O . SER A 1 69 ? 292.093 293.100 205.560 1.00 7.41 72 SER A O 1
ATOM 1020 N N . PHE A 1 70 ? 290.228 294.054 206.327 1.00 5.78 73 PHE A N 1
ATOM 1021 C CA . PHE A 1 70 ? 290.811 295.389 206.417 1.00 5.82 73 PHE A CA 1
ATOM 1022 C C . PHE A 1 70 ? 291.900 295.492 207.494 1.00 5.95 73 PHE A C 1
ATOM 1023 O O . PHE A 1 70 ? 292.982 296.008 207.222 1.00 6.89 73 PHE A O 1
ATOM 1040 N N . LEU A 1 71 ? 291.636 294.988 208.699 1.00 6.13 74 LEU A N 1
ATOM 1041 C CA . LEU A 1 71 ? 292.596 295.003 209.814 1.00 6.34 74 LEU A CA 1
ATOM 1042 C C . LEU A 1 71 ? 293.484 293.746 209.882 1.00 6.31 74 LEU A C 1
ATOM 1043 O O . LEU A 1 71 ? 294.542 293.772 210.510 1.00 7.56 74 LEU A O 1
ATOM 1059 N N . GLY A 1 72 ? 293.096 292.649 209.233 1.00 6.34 75 GLY A N 1
ATOM 1060 C CA . GLY A 1 72 ? 293.783 291.355 209.294 1.00 6.54 75 GLY A CA 1
ATOM 1061 C C . GLY A 1 72 ? 294.963 291.216 208.339 1.00 6.73 75 GLY A C 1
ATOM 1062 O O . GLY A 1 72 ? 295.107 290.196 207.673 1.00 8.53 75 GLY A O 1
ATOM 1066 N N . ARG A 1 73 ? 295.822 292.234 208.266 1.00 7.10 76 ARG A N 1
ATOM 1067 C CA . ARG A 1 73 ? 297.043 292.258 207.442 1.00 7.15 76 ARG A CA 1
ATOM 1068 C C . ARG A 1 73 ? 298.224 292.682 208.307 1.00 6.16 76 ARG A C 1
ATOM 1069 O O . ARG A 1 73 ? 298.088 293.606 209.105 1.00 6.89 76 ARG A O 1
ATOM 1090 N N . SER A 1 74 ? 299.368 292.022 208.166 1.00 5.68 77 SER A N 1
ATOM 1091 C CA . SER A 1 74 ? 300.542 292.323 208.995 1.00 5.01 77 SER A CA 1
ATOM 1092 C C . SER A 1 74 ? 301.117 293.694 208.649 1.00 4.56 77 SER A C 1
ATOM 1093 O O . SER A 1 74 ? 301.497 293.930 207.505 1.00 6.64 77 SER A O 1
ATOM 1101 N N . GLY A 1 75 ? 301.232 294.580 209.637 1.00 4.49 78 GLY A N 1
ATOM 1102 C CA . GLY A 1 75 ? 301.902 295.873 209.492 1.00 4.22 78 GLY A CA 1
ATOM 1103 C C . GLY A 1 75 ? 302.927 296.105 210.596 1.00 4.13 78 GLY A C 1
ATOM 1104 O O . GLY A 1 75 ? 302.784 295.578 211.696 1.00 4.53 78 GLY A O 1
ATOM 1108 N N . CYS A 1 76 ? 303.976 296.867 210.308 1.00 4.26 79 CYS A N 1
ATOM 1109 C CA . CYS A 1 76 ? 304.998 297.178 211.307 1.00 4.57 79 CYS A CA 1
ATOM 1110 C C . CYS A 1 76 ? 304.388 298.006 212.449 1.00 5.24 79 CYS A C 1
ATOM 1111 O O . CYS A 1 76 ? 303.640 298.950 212.186 1.00 6.40 79 CYS A O 1
ATOM 1119 N N . ILE A 1 77 ? 304.701 297.668 213.701 1.00 4.96 80 ILE A N 1
ATOM 1120 C CA . ILE A 1 77 ? 304.283 298.419 214.899 1.00 5.32 80 ILE A CA 1
ATOM 1121 C C . ILE A 1 77 ? 305.459 298.890 215.757 1.00 5.54 80 ILE A C 1
ATOM 1122 O O . ILE A 1 77 ? 305.273 299.751 216.615 1.00 7.44 80 ILE A O 1
ATOM 1138 N N . ALA A 1 78 ? 306.663 298.369 215.536 1.00 5.32 81 ALA A N 1
ATOM 1139 C CA . ALA A 1 78 ? 307.855 298.803 216.256 1.00 5.86 81 ALA A CA 1
ATOM 1140 C C . ALA A 1 78 ? 309.126 298.513 215.460 1.00 5.09 81 ALA A C 1
ATOM 1141 O O . ALA A 1 78 ? 309.225 297.463 214.828 1.00 5.36 81 ALA A O 1
ATOM 1148 N N . MET A 1 79 ? 310.119 299.389 215.582 1.00 6.06 82 MET A N 1
ATOM 1149 C CA . MET A 1 79 ? 311.507 299.100 215.231 1.00 6.02 82 MET A CA 1
ATOM 1150 C C . MET A 1 79 ? 312.330 299.202 216.510 1.00 6.48 82 MET A C 1
ATOM 1151 O O . MET A 1 79 ? 312.420 300.265 217.123 1.00 7.96 82 MET A O 1
ATOM 1165 N N . ILE A 1 80 ? 312.893 298.080 216.937 1.00 6.06 83 ILE A N 1
ATOM 1166 C CA . ILE A 1 80 ? 313.633 297.966 218.193 1.00 6.30 83 ILE A CA 1
ATOM 1167 C C . ILE A 1 80 ? 315.111 297.867 217.829 1.00 6.48 83 ILE A C 1
ATOM 1168 O O . ILE A 1 80 ? 315.514 296.932 217.140 1.00 6.97 83 ILE A O 1
ATOM 1184 N N . GLU A 1 81 ? 315.911 298.839 218.250 1.00 7.84 84 GLU A N 1
ATOM 1185 C CA . GLU A 1 81 ? 317.298 299.001 217.803 1.00 8.24 84 GLU A CA 1
ATOM 1186 C C . GLU A 1 81 ? 318.291 298.838 218.959 1.00 8.27 84 GLU A C 1
ATOM 1187 O O . GLU A 1 81 ? 318.121 299.453 220.014 1.00 9.07 84 GLU A O 1
ATOM 1199 N N . PHE A 1 82 ? 319.357 298.065 218.752 1.00 7.68 85 PHE A N 1
ATOM 1200 C CA . PHE A 1 82 ? 320.517 298.035 219.646 1.00 8.35 85 PHE A CA 1
ATOM 1201 C C . PHE A 1 82 ? 321.801 297.744 218.864 1.00 8.30 85 PHE A C 1
ATOM 1202 O O . PHE A 1 82 ? 321.768 297.066 217.839 1.00 8.80 85 PHE A O 1
ATOM 1219 N N . ASN A 1 83 ? 322.927 298.270 219.340 1.00 9.36 86 ASN A N 1
ATOM 1220 C CA . ASN A 1 83 ? 324.212 298.181 218.648 1.00 9.58 86 ASN A CA 1
ATOM 1221 C C . ASN A 1 83 ? 325.213 297.425 219.526 1.00 10.45 86 ASN A C 1
ATOM 1222 O O . ASN A 1 83 ? 325.696 297.960 220.519 1.00 11.88 86 ASN A O 1
ATOM 1233 N N . THR A 1 84 ? 325.519 296.177 219.171 1.00 10.60 87 THR A N 1
ATOM 1234 C CA . THR A 1 84 ? 326.359 295.307 220.012 1.00 11.28 87 THR A CA 1
ATOM 1235 C C . THR A 1 84 ? 327.781 295.853 220.149 1.00 12.63 87 THR A C 1
ATOM 1236 O O . THR A 1 84 ? 328.233 296.648 219.324 1.00 13.58 87 THR A O 1
ATOM 1247 N N . SER A 1 85 ? 328.495 295.445 221.200 1.00 13.80 88 SER A N 1
ATOM 1248 C CA . SER A 1 85 ? 329.863 295.910 221.457 1.00 15.15 88 SER A CA 1
ATOM 1249 C C . SER A 1 85 ? 330.829 294.749 221.676 1.00 15.37 88 SER A C 1
ATOM 1250 O O . SER A 1 85 ? 330.469 293.730 222.269 1.00 14.95 88 SER A O 1
ATOM 1258 N N . SER A 1 86 ? 332.074 294.908 221.234 1.00 16.06 89 SER A N 1
ATOM 1259 C CA . SER A 1 86 ? 333.169 293.988 221.553 1.00 16.13 89 SER A CA 1
ATOM 1260 C C . SER A 1 86 ? 333.651 294.131 223.002 1.00 16.55 89 SER A C 1
ATOM 1261 O O . SER A 1 86 ? 334.221 293.185 223.543 1.00 16.81 89 SER A O 1
ATOM 1269 N N . ASP A 1 87 ? 333.398 295.271 223.650 1.00 17.12 90 ASP A N 1
ATOM 1270 C CA . ASP A 1 87 ? 333.738 295.515 225.052 1.00 17.79 90 ASP A CA 1
ATOM 1271 C C . ASP A 1 87 ? 332.742 294.804 225.981 1.00 17.75 90 ASP A C 1
ATOM 1272 O O . ASP A 1 87 ? 331.540 295.072 225.953 1.00 17.50 90 ASP A O 1
ATOM 1281 N N . LYS A 1 88 ? 333.245 293.904 226.832 1.00 18.18 91 LYS A N 1
ATOM 1282 C CA . LYS A 1 88 ? 332.453 293.094 227.772 1.00 18.76 91 LYS A CA 1
ATOM 1283 C C . LYS A 1 88 ? 331.592 293.934 228.727 1.00 19.21 91 LYS A C 1
ATOM 1284 O O . LYS A 1 88 ? 330.505 293.491 229.098 1.00 18.57 91 LYS A O 1
ATOM 1303 N N . THR A 1 89 ? 332.043 295.130 229.102 1.00 19.60 92 THR A N 1
ATOM 1304 C CA . THR A 1 89 ? 331.289 296.030 229.990 1.00 19.54 92 THR A CA 1
ATOM 1305 C C . THR A 1 89 ? 330.153 296.725 229.236 1.00 18.30 92 THR A C 1
ATOM 1306 O O . THR A 1 89 ? 329.020 296.761 229.703 1.00 17.51 92 THR A O 1
ATOM 1317 N N . GLU A 1 90 ? 330.428 297.241 228.041 1.00 17.97 93 GLU A N 1
ATOM 1318 C CA . GLU A 1 90 ? 329.436 297.946 227.219 1.00 17.13 93 GLU A CA 1
ATOM 1319 C C . GLU A 1 90 ? 328.392 297.001 226.617 1.00 15.54 93 GLU A C 1
ATOM 1320 O O . GLU A 1 90 ? 327.217 297.347 226.551 1.00 14.77 93 GLU A O 1
ATOM 1332 N N . HIS A 1 91 ? 328.787 295.789 226.230 1.00 14.64 94 HIS A N 1
ATOM 1333 C CA . HIS A 1 91 ? 327.865 294.788 225.699 1.00 13.07 94 HIS A CA 1
ATOM 1334 C C . HIS A 1 91 ? 326.786 294.384 226.712 1.00 12.33 94 HIS A C 1
ATOM 1335 O O . HIS A 1 91 ? 325.731 293.914 226.319 1.00 11.52 94 HIS A O 1
ATOM 1349 N N . ASP A 1 92 ? 327.000 294.581 228.014 1.00 12.93 95 ASP A N 1
ATOM 1350 C CA . ASP A 1 92 ? 325.989 294.271 229.029 1.00 12.79 95 ASP A CA 1
ATOM 1351 C C . ASP A 1 92 ? 324.851 295.311 229.110 1.00 11.56 95 ASP A C 1
ATOM 1352 O O . ASP A 1 92 ? 323.823 295.041 229.729 1.00 11.35 95 ASP A O 1
ATOM 1361 N N . LYS A 1 93 ? 325.039 296.507 228.537 1.00 11.82 96 LYS A N 1
ATOM 1362 C CA . LYS A 1 93 ? 324.181 297.680 228.761 1.00 11.59 96 LYS A CA 1
ATOM 1363 C C . LYS A 1 93 ? 322.982 297.762 227.814 1.00 10.31 96 LYS A C 1
ATOM 1364 O O . LYS A 1 93 ? 323.022 297.273 226.680 1.00 10.10 96 LYS A O 1
ATOM 1383 N N . ILE A 1 94 ? 321.922 298.433 228.261 1.00 10.20 97 ILE A N 1
ATOM 1384 C CA . ILE A 1 94 ? 320.759 298.741 227.424 1.00 9.46 97 ILE A CA 1
ATOM 1385 C C . ILE A 1 94 ? 321.161 299.629 226.234 1.00 9.53 97 ILE A C 1
ATOM 1386 O O . ILE A 1 94 ? 322.065 300.458 226.331 1.00 10.54 97 ILE A O 1
ATOM 1402 N N . GLY A 1 95 ? 320.528 299.417 225.081 1.00 9.14 98 GLY A N 1
ATOM 1403 C CA . GLY A 1 95 ? 320.911 300.030 223.806 1.00 9.09 98 GLY A CA 1
ATOM 1404 C C . GLY A 1 95 ? 322.107 299.359 223.125 1.00 9.05 98 GLY A C 1
ATOM 1405 O O . GLY A 1 95 ? 322.350 299.622 221.945 1.00 9.85 98 GLY A O 1
ATOM 1409 N N . LYS A 1 96 ? 322.824 298.463 223.819 1.00 9.40 99 LYS A N 1
ATOM 1410 C CA . LYS A 1 96 ? 324.018 297.788 223.293 1.00 9.88 99 LYS A CA 1
ATOM 1411 C C . LYS A 1 96 ? 323.848 296.275 223.210 1.00 9.44 99 LYS A C 1
ATOM 1412 O O . LYS A 1 96 ? 323.828 295.740 222.110 1.00 10.34 99 LYS A O 1
ATOM 1431 N N . GLY A 1 97 ? 323.670 295.581 224.332 1.00 8.93 100 GLY A N 1
ATOM 1432 C CA . GLY A 1 97 ? 323.376 294.143 224.324 1.00 8.34 100 GLY A CA 1
ATOM 1433 C C . GLY A 1 97 ? 321.897 293.802 224.239 1.00 7.18 100 GLY A C 1
ATOM 1434 O O . GLY A 1 97 ? 321.530 292.687 223.873 1.00 7.08 100 GLY A O 1
ATOM 1438 N N . PHE A 1 98 ? 321.038 294.737 224.619 1.00 7.16 101 PHE A N 1
ATOM 1439 C CA . PHE A 1 98 ? 319.606 294.503 224.691 1.00 6.71 101 PHE A CA 1
ATOM 1440 C C . PHE A 1 98 ? 318.841 295.819 224.588 1.00 6.51 101 PHE A C 1
ATOM 1441 O O . PHE A 1 98 ? 319.406 296.904 224.731 1.00 7.56 101 PHE A O 1
ATOM 1458 N N . LYS A 1 99 ? 317.548 295.733 224.331 1.00 6.30 102 LYS A N 1
ATOM 1459 C CA . LYS A 1 99 ? 316.651 296.882 224.219 1.00 6.27 102 LYS A CA 1
ATOM 1460 C C . LYS A 1 99 ? 315.272 296.494 224.722 1.00 5.72 102 LYS A C 1
ATOM 1461 O O . LYS A 1 99 ? 314.896 295.327 224.680 1.00 6.18 102 LYS A O 1
ATOM 1480 N N . THR A 1 100 ? 314.514 297.473 225.183 1.00 6.16 103 THR A N 1
ATOM 1481 C CA . THR A 1 100 ? 313.138 297.273 225.641 1.00 6.21 103 THR A CA 1
ATOM 1482 C C . THR A 1 100 ? 312.194 298.163 224.845 1.00 5.94 103 THR A C 1
ATOM 1483 O O . THR A 1 100 ? 312.568 299.248 224.397 1.00 7.03 103 THR A O 1
ATOM 1494 N N . TRP A 1 101 ? 310.965 297.708 224.651 1.00 6.13 104 TRP A N 1
ATOM 1495 C CA . TRP A 1 101 ? 309.945 298.471 223.949 1.00 6.43 104 TRP A CA 1
ATOM 1496 C C . TRP A 1 101 ? 308.583 298.289 224.611 1.00 6.54 104 TRP A C 1
ATOM 1497 O O . TRP A 1 101 ? 308.064 297.176 224.704 1.00 6.96 104 TRP A O 1
ATOM 1518 N N . LYS A 1 102 ? 308.011 299.391 225.098 1.00 7.45 105 LYS A N 1
ATOM 1519 C CA . LYS A 1 102 ? 306.669 299.435 225.683 1.00 8.16 105 LYS A CA 1
ATOM 1520 C C . LYS A 1 102 ? 305.648 299.135 224.585 1.00 7.36 105 LYS A C 1
ATOM 1521 O O . LYS A 1 102 ? 305.535 299.887 223.623 1.00 8.48 105 LYS A O 1
ATOM 1540 N N . VAL A 1 103 ? 304.900 298.046 224.721 1.00 7.39 106 VAL A N 1
ATOM 1541 C CA . VAL A 1 103 ? 303.980 297.585 223.671 1.00 7.99 106 VAL A CA 1
ATOM 1542 C C . VAL A 1 103 ? 302.844 298.578 223.443 1.00 8.58 106 VAL A C 1
ATOM 1543 O O . VAL A 1 103 ? 302.181 298.980 224.396 1.00 10.19 106 VAL A O 1
ATOM 1556 N N . SER A 1 104 ? 302.584 298.929 222.181 1.00 8.19 107 SER A N 1
ATOM 1557 C CA . SER A 1 104 ? 301.378 299.643 221.747 1.00 8.84 107 SER A CA 1
ATOM 1558 C C . SER A 1 104 ? 301.182 299.517 220.226 1.00 7.99 107 SER A C 1
ATOM 1559 O O . SER A 1 104 ? 302.118 299.155 219.516 1.00 8.36 107 SER A O 1
ATOM 1567 N N . LEU A 1 105 ? 300.006 299.859 219.702 1.00 8.08 108 LEU A N 1
ATOM 1568 C CA . LEU A 1 105 ? 299.770 300.089 218.266 1.00 7.86 108 LEU A CA 1
ATOM 1569 C C . LEU A 1 105 ? 299.959 301.567 217.869 1.00 7.51 108 LEU A C 1
ATOM 1570 O O . LEU A 1 105 ? 299.472 301.997 216.826 1.00 8.21 108 LEU A O 1
ATOM 1586 N N . GLN A 1 106 ? 300.609 302.374 218.704 1.00 7.96 109 GLN A N 1
ATOM 1587 C CA . GLN A 1 106 ? 300.565 303.834 218.611 1.00 8.10 109 GLN A CA 1
ATOM 1588 C C . GLN A 1 106 ? 301.714 304.468 217.814 1.00 7.51 109 GLN A C 1
ATOM 1589 O O . GLN A 1 106 ? 301.615 305.637 217.448 1.00 8.46 109 GLN A O 1
ATOM 1603 N N . GLU A 1 107 ? 302.822 303.770 217.584 1.00 7.97 110 GLU A N 1
ATOM 1604 C CA . GLU A 1 107 ? 304.043 304.408 217.065 1.00 8.54 110 GLU A CA 1
ATOM 1605 C C . GLU A 1 107 ? 304.101 304.506 215.538 1.00 8.20 110 GLU A C 1
ATOM 1606 O O . GLU A 1 107 ? 304.738 305.417 215.014 1.00 9.52 110 GLU A O 1
ATOM 1618 N N . MET A 1 108 ? 303.456 303.581 214.824 1.00 7.90 111 MET A N 1
ATOM 1619 C CA . MET A 1 108 ? 303.473 303.529 213.361 1.00 8.27 111 MET A CA 1
ATOM 1620 C C . MET A 1 108 ? 302.108 303.960 212.815 1.00 7.96 111 MET A C 1
ATOM 1621 O O . MET A 1 108 ? 301.082 303.326 213.087 1.00 7.81 111 MET A O 1
ATOM 1635 N N . ALA A 1 109 ? 302.095 305.036 212.035 1.00 8.73 112 ALA A N 1
ATOM 1636 C CA . ALA A 1 109 ? 300.872 305.717 211.617 1.00 8.29 112 ALA A CA 1
ATOM 1637 C C . ALA A 1 109 ? 299.990 304.872 210.694 1.00 7.33 112 ALA A C 1
ATOM 1638 O O . ALA A 1 109 ? 298.768 304.955 210.794 1.00 7.88 112 ALA A O 1
ATOM 1645 N N . GLN A 1 110 ? 300.579 304.038 209.828 1.00 7.70 113 GLN A N 1
ATOM 1646 C CA . GLN A 1 110 ? 299.792 303.235 208.892 1.00 8.21 113 GLN A CA 1
ATOM 1647 C C . GLN A 1 110 ? 298.836 302.289 209.629 1.00 7.15 113 GLN A C 1
ATOM 1648 O O . GLN A 1 110 ? 297.633 302.330 209.371 1.00 7.18 113 GLN A O 1
ATOM 1662 N N . ILE A 1 111 ? 299.337 301.493 210.574 1.00 7.11 114 ILE A N 1
ATOM 1663 C CA . ILE A 1 111 ? 298.498 300.650 211.436 1.00 7.08 114 ILE A CA 1
ATOM 1664 C C . ILE A 1 111 ? 297.598 301.517 212.316 1.00 5.58 114 ILE A C 1
ATOM 1665 O O . ILE A 1 111 ? 296.385 301.327 212.313 1.00 5.81 114 ILE A O 1
ATOM 1681 N N . ARG A 1 112 ? 298.154 302.512 213.011 1.00 5.88 115 ARG A N 1
ATOM 1682 C CA . ARG A 1 112 ? 297.405 303.297 214.007 1.00 5.72 115 ARG A CA 1
ATOM 1683 C C . ARG A 1 112 ? 296.131 303.892 213.414 1.00 5.11 115 ARG A C 1
ATOM 1684 O O . ARG A 1 112 ? 295.048 303.721 213.963 1.00 4.92 115 ARG A O 1
ATOM 1705 N N . ARG A 1 113 ? 296.244 304.529 212.250 1.00 5.24 116 ARG A N 1
ATOM 1706 C CA . ARG A 1 113 ? 295.110 305.186 211.589 1.00 4.88 116 ARG A CA 1
ATOM 1707 C C . ARG A 1 113 ? 293.979 304.221 211.249 1.00 4.31 116 ARG A C 1
ATOM 1708 O O . ARG A 1 113 ? 292.817 304.565 211.448 1.00 4.47 116 ARG A O 1
ATOM 1729 N N . LYS A 1 114 ? 294.317 303.009 210.800 1.00 4.55 117 LYS A N 1
ATOM 1730 C CA . LYS A 1 114 ? 293.336 301.971 210.453 1.00 4.59 117 LYS A CA 1
ATOM 1731 C C . LYS A 1 114 ? 292.556 301.512 211.680 1.00 4.17 117 LYS A C 1
ATOM 1732 O O . LYS A 1 114 ? 291.336 301.494 211.647 1.00 4.28 117 LYS A O 1
ATOM 1751 N N . TYR A 1 115 ? 293.235 301.185 212.776 1.00 4.27 118 TYR A N 1
ATOM 1752 C CA . TYR A 1 115 ? 292.542 300.731 213.989 1.00 4.43 118 TYR A CA 1
ATOM 1753 C C . TYR A 1 115 ? 291.741 301.878 214.621 1.00 3.67 118 TYR A C 1
ATOM 1754 O O . TYR A 1 115 ? 290.634 301.681 215.102 1.00 3.85 118 TYR A O 1
ATOM 1772 N N . GLU A 1 116 ? 292.242 303.109 214.545 1.00 3.78 119 GLU A N 1
ATOM 1773 C CA . GLU A 1 116 ? 291.530 304.296 215.016 1.00 3.72 119 GLU A CA 1
ATOM 1774 C C . GLU A 1 116 ? 290.313 304.719 214.174 1.00 3.28 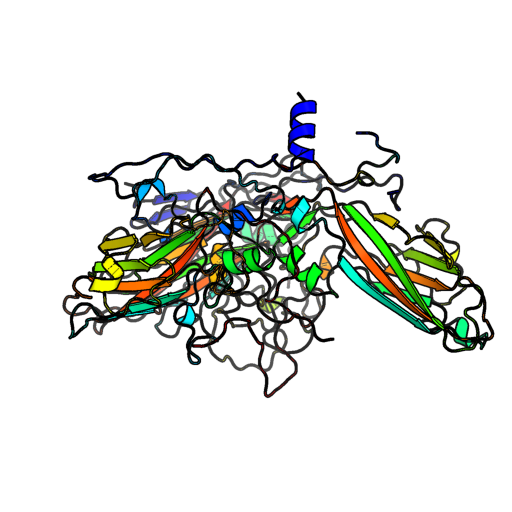119 GLU A C 1
ATOM 1775 O O . GLU A 1 116 ? 289.614 305.654 214.554 1.00 3.61 119 GLU A O 1
ATOM 1787 N N . LEU A 1 117 ? 289.988 304.037 213.073 1.00 3.25 120 LEU A N 1
ATOM 1788 C CA . LEU A 1 117 ? 288.651 304.155 212.471 1.00 3.05 120 LEU A CA 1
ATOM 1789 C C . LEU A 1 117 ? 287.542 303.619 213.386 1.00 2.66 120 LEU A C 1
ATOM 1790 O O . LEU A 1 117 ? 286.370 303.817 213.092 1.00 2.94 120 LEU A O 1
ATOM 1806 N N . PHE A 1 118 ? 287.886 302.965 214.493 1.00 2.57 121 PHE A N 1
ATOM 1807 C CA . PHE A 1 118 ? 286.953 302.364 215.435 1.00 2.26 121 PHE A CA 1
ATOM 1808 C C . PHE A 1 118 ? 287.230 302.868 216.844 1.00 2.11 121 PHE A C 1
ATOM 1809 O O . PHE A 1 118 ? 288.351 303.243 217.177 1.00 2.50 121 PHE A O 1
ATOM 1826 N N . THR A 1 119 ? 286.206 302.913 217.683 1.00 1.94 122 THR A N 1
ATOM 1827 C CA . THR A 1 119 ? 286.372 303.362 219.070 1.00 1.86 122 THR A CA 1
ATOM 1828 C C . THR A 1 119 ? 286.869 302.232 219.954 1.00 1.76 122 THR A C 1
ATOM 1829 O O . THR A 1 119 ? 287.766 302.432 220.768 1.00 2.20 122 THR A O 1
ATOM 1840 N N . TYR A 1 120 ? 286.322 301.038 219.743 1.00 1.87 123 TYR A N 1
ATOM 1841 C CA . TYR A 1 120 ? 286.700 299.828 220.456 1.00 1.85 123 TYR A CA 1
ATOM 1842 C C . TYR A 1 120 ? 287.047 298.744 219.452 1.00 1.88 123 TYR A C 1
ATOM 1843 O O . TYR A 1 120 ? 286.394 298.618 218.417 1.00 2.08 123 TYR A O 1
ATOM 1861 N N . THR A 1 121 ? 288.048 297.936 219.767 1.00 1.99 124 THR A N 1
ATOM 1862 C CA . THR A 1 121 ? 288.436 296.797 218.934 1.00 1.97 124 THR A CA 1
ATOM 1863 C C . THR A 1 121 ? 288.760 295.605 219.822 1.00 1.95 124 THR A C 1
ATOM 1864 O O . THR A 1 121 ? 289.247 295.759 220.933 1.00 2.31 124 THR A O 1
ATOM 1875 N N . ARG A 1 122 ? 288.465 294.398 219.364 1.00 2.27 125 ARG A N 1
ATOM 1876 C CA . ARG A 1 122 ? 288.802 293.157 220.064 1.00 2.37 125 ARG A CA 1
ATOM 1877 C C . ARG A 1 122 ? 289.374 292.208 219.028 1.00 2.64 125 ARG A C 1
ATOM 1878 O O . ARG A 1 122 ? 288.736 291.959 218.015 1.00 3.38 125 ARG A O 1
ATOM 1899 N N . PHE A 1 123 ? 290.561 291.692 219.264 1.00 2.83 126 PHE A N 1
ATOM 1900 C CA . PHE A 1 123 ? 291.216 290.764 218.350 1.00 3.32 126 PHE A CA 1
ATOM 1901 C C . PHE A 1 123 ? 292.319 290.017 219.075 1.00 3.32 126 PHE A C 1
ATOM 1902 O O . PHE A 1 123 ? 292.917 290.528 220.020 1.00 3.54 126 PHE A O 1
ATOM 1919 N N . ASP A 1 124 ? 292.653 288.843 218.566 1.00 4.02 127 ASP A N 1
ATOM 1920 C CA . ASP A 1 124 ? 293.915 288.184 218.872 1.00 4.15 127 ASP A CA 1
ATOM 1921 C C . ASP A 1 124 ? 294.999 288.750 217.945 1.00 4.36 127 ASP A C 1
ATOM 1922 O O . ASP A 1 124 ? 294.712 289.144 216.817 1.00 4.87 127 ASP A O 1
ATOM 1931 N N . SER A 1 125 ? 296.241 288.815 218.398 1.00 4.62 128 SER A N 1
ATOM 1932 C CA . SER A 1 125 ? 297.348 289.421 217.658 1.00 5.21 128 SER A CA 1
ATOM 1933 C C . SER A 1 125 ? 298.322 288.348 217.203 1.00 4.93 128 SER A C 1
ATOM 1934 O O . SER A 1 125 ? 298.924 287.678 218.029 1.00 5.68 128 SER A O 1
ATOM 1942 N N . GLU A 1 126 ? 298.538 288.199 215.903 1.00 5.25 129 GLU A N 1
ATOM 1943 C CA . GLU A 1 126 ? 299.678 287.455 215.374 1.00 5.06 129 GLU A CA 1
ATOM 1944 C C . GLU A 1 126 ? 300.875 288.396 215.268 1.00 4.09 129 GLU A C 1
ATOM 1945 O O . GLU A 1 126 ? 300.827 289.387 214.539 1.00 4.54 129 GLU A O 1
ATOM 1957 N N . ILE A 1 127 ? 301.950 288.072 215.975 1.00 3.74 130 ILE A N 1
ATOM 1958 C CA . ILE A 1 127 ? 303.201 288.820 215.933 1.00 3.28 130 ILE A CA 1
ATOM 1959 C C . ILE A 1 127 ? 304.175 288.074 215.038 1.00 3.14 130 ILE A C 1
ATOM 1960 O O . ILE A 1 127 ? 304.322 286.868 215.185 1.00 3.54 130 ILE A O 1
ATOM 1976 N N . THR A 1 128 ? 304.837 288.782 214.132 1.00 2.93 131 THR A N 1
ATOM 1977 C CA . THR A 1 128 ? 305.927 288.243 213.315 1.00 2.68 131 THR A CA 1
ATOM 1978 C C . THR A 1 128 ? 307.139 289.152 213.450 1.00 2.46 131 THR A C 1
ATOM 1979 O O . THR A 1 128 ? 306.980 290.372 213.434 1.00 3.13 131 THR A O 1
ATOM 1990 N N . ILE A 1 129 ? 308.337 288.597 213.588 1.00 2.29 132 ILE A N 1
ATOM 1991 C CA . ILE A 1 129 ? 309.542 289.391 213.845 1.00 2.29 132 ILE A CA 1
ATOM 1992 C C . ILE A 1 129 ? 310.493 289.325 212.655 1.00 2.14 132 ILE A C 1
ATOM 1993 O O . ILE A 1 129 ? 310.914 288.246 212.243 1.00 2.25 132 ILE A O 1
ATOM 2009 N N . VAL A 1 130 ? 310.883 290.485 212.133 1.00 2.41 133 VAL A N 1
ATOM 2010 C CA . VAL A 1 130 ? 311.878 290.603 211.066 1.00 2.31 133 VAL A CA 1
ATOM 2011 C C . VAL A 1 130 ? 313.132 291.260 211.631 1.00 2.63 133 VAL A C 1
ATOM 2012 O O . VAL A 1 130 ? 313.171 292.466 211.855 1.00 3.51 133 VAL A O 1
ATOM 2025 N N . THR A 1 131 ? 314.177 290.473 211.845 1.00 2.98 134 THR A N 1
ATOM 2026 C CA . THR A 1 131 ? 315.463 290.945 212.369 1.00 3.49 134 THR A CA 1
ATOM 2027 C C . THR A 1 131 ? 316.452 291.153 211.234 1.00 3.45 134 THR A C 1
ATOM 2028 O O . THR A 1 131 ? 316.632 290.259 210.413 1.00 4.34 134 THR A O 1
ATOM 2039 N N . ALA A 1 132 ? 317.114 292.307 211.219 1.00 4.09 135 ALA A N 1
ATOM 2040 C CA . ALA A 1 132 ? 318.203 292.623 210.301 1.00 4.72 135 ALA A CA 1
ATOM 2041 C C . ALA A 1 132 ? 319.396 293.132 211.117 1.00 5.37 135 ALA A C 1
ATOM 2042 O O . ALA A 1 132 ? 319.324 294.201 211.733 1.00 6.24 135 ALA A O 1
ATOM 2049 N N . ALA A 1 133 ? 320.472 292.357 211.165 1.00 6.04 136 ALA A N 1
ATOM 2050 C CA . ALA A 1 133 ? 321.679 292.653 211.935 1.00 6.75 136 ALA A CA 1
ATOM 2051 C C . ALA A 1 133 ? 322.788 293.143 210.995 1.00 7.13 136 ALA A C 1
ATOM 2052 O O . ALA A 1 133 ? 323.452 292.339 210.341 1.00 9.03 136 ALA A O 1
ATOM 2059 N N . ALA A 1 134 ? 322.961 294.459 210.883 1.00 7.30 137 ALA A N 1
ATOM 2060 C CA . ALA A 1 134 ? 323.914 295.045 209.945 1.00 8.03 137 ALA A CA 1
ATOM 2061 C C . ALA A 1 134 ? 325.348 294.865 210.464 1.00 8.88 137 ALA A C 1
ATOM 2062 O O . ALA A 1 134 ? 325.728 295.482 211.465 1.00 10.20 137 ALA A O 1
ATOM 2069 N N . ALA A 1 135 ? 326.144 294.038 209.790 1.00 9.44 138 ALA A N 1
ATOM 2070 C CA . ALA A 1 135 ? 327.540 293.796 210.136 1.00 11.16 138 ALA A CA 1
ATOM 2071 C C . ALA A 1 135 ? 328.372 295.082 209.975 1.00 11.20 138 ALA A C 1
ATOM 2072 O O . ALA A 1 135 ? 328.448 295.640 208.881 1.00 11.86 138 ALA A O 1
ATOM 2079 N N . GLN A 1 136 ? 328.981 295.563 211.063 1.00 12.35 139 GLN A N 1
ATOM 2080 C CA . GLN A 1 136 ? 329.877 296.730 211.057 1.00 12.42 139 GLN A CA 1
ATOM 2081 C C . GLN A 1 136 ? 331.360 296.358 210.880 1.00 13.88 139 GLN A C 1
ATOM 2082 O O . GLN A 1 136 ? 332.188 297.233 210.632 1.00 15.55 139 GLN A O 1
ATOM 2096 N N . GLY A 1 137 ? 331.700 295.076 211.014 1.00 14.63 140 GLY A N 1
ATOM 2097 C CA . GLY A 1 137 ? 333.043 294.541 210.802 1.00 16.96 140 GLY A CA 1
ATOM 2098 C C . GLY A 1 137 ? 333.081 293.473 209.704 1.00 18.32 140 GLY A C 1
ATOM 2099 O O . GLY A 1 137 ? 332.186 293.378 208.866 1.00 18.56 140 GLY A O 1
ATOM 2103 N N . ASN A 1 138 ? 334.138 292.662 209.699 1.00 19.74 141 ASN A N 1
ATOM 2104 C CA . ASN A 1 138 ? 334.397 291.680 208.637 1.00 20.34 141 ASN A CA 1
ATOM 2105 C C . ASN A 1 138 ? 333.576 290.380 208.740 1.00 20.71 141 ASN A C 1
ATOM 2106 O O . ASN A 1 138 ? 333.607 289.562 207.822 1.00 22.59 141 ASN A O 1
ATOM 2117 N N . ASP A 1 139 ? 332.856 290.161 209.840 1.00 20.08 142 ASP A N 1
ATOM 2118 C CA . ASP A 1 139 ? 332.031 288.971 210.058 1.00 19.61 142 ASP A CA 1
ATOM 2119 C C . ASP A 1 139 ? 330.817 289.281 210.951 1.00 18.47 142 ASP A C 1
ATOM 2120 O O . ASP A 1 139 ? 330.858 290.179 211.800 1.00 19.18 142 ASP A O 1
ATOM 2129 N N . SER A 1 140 ? 329.737 288.519 210.799 1.00 18.16 143 SER A N 1
ATOM 2130 C CA . SER A 1 140 ? 328.529 288.635 211.628 1.00 17.77 143 SER A CA 1
ATOM 2131 C C . SER A 1 140 ? 328.725 288.058 213.037 1.00 16.60 143 SER A C 1
ATOM 2132 O O . SER A 1 140 ? 328.056 288.488 213.977 1.00 15.42 143 SER A O 1
ATOM 2140 N N . GLY A 1 141 ? 329.632 287.093 213.213 1.00 15.80 144 GLY A N 1
ATOM 2141 C CA . GLY A 1 141 ? 329.685 286.253 214.410 1.00 13.40 144 GLY A CA 1
ATOM 2142 C C . GLY A 1 141 ? 328.472 285.318 214.497 1.00 12.47 144 GLY A C 1
ATOM 2143 O O . GLY A 1 141 ? 327.749 285.122 213.518 1.00 13.89 144 GLY A O 1
ATOM 2147 N N . HIS A 1 142 ? 328.222 284.745 215.672 1.00 10.66 145 HIS A N 1
ATOM 2148 C CA . HIS A 1 142 ? 327.025 283.946 215.927 1.00 9.59 145 HIS A CA 1
ATOM 2149 C C . HIS A 1 142 ? 325.924 284.842 216.499 1.00 9.02 145 HIS A C 1
ATOM 2150 O O . HIS A 1 142 ? 326.073 285.390 217.592 1.00 10.00 145 HIS A O 1
ATOM 2164 N N . ILE A 1 143 ? 324.827 285.025 215.768 1.00 8.39 146 ILE A N 1
ATOM 2165 C CA . ILE A 1 143 ? 323.723 285.885 216.202 1.00 7.23 146 ILE A CA 1
ATOM 2166 C C . ILE A 1 143 ? 322.600 284.987 216.705 1.00 6.00 146 ILE A C 1
ATOM 2167 O O . ILE A 1 143 ? 321.934 284.315 215.921 1.00 5.74 146 ILE A O 1
ATOM 2183 N N . VAL A 1 144 ? 322.391 285.002 218.018 1.00 5.68 147 VAL A N 1
ATOM 2184 C CA . VAL A 1 144 ? 321.229 284.404 218.677 1.00 4.71 147 VAL A CA 1
ATOM 2185 C C . VAL A 1 144 ? 320.546 285.502 219.477 1.00 4.23 147 VAL A C 1
ATOM 2186 O O . VAL A 1 144 ? 321.190 286.136 220.305 1.00 5.22 147 VAL A O 1
ATOM 2199 N N . LEU A 1 145 ? 319.262 285.732 219.247 1.00 3.94 148 LEU A N 1
ATOM 2200 C CA . LEU A 1 145 ? 318.458 286.721 219.951 1.00 3.73 148 LEU A CA 1
ATOM 2201 C C . LEU A 1 145 ? 317.403 286.028 220.805 1.00 3.27 148 LEU A C 1
ATOM 2202 O O . LEU A 1 145 ? 316.878 284.979 220.440 1.00 3.28 148 LEU A O 1
ATOM 2218 N N . GLN A 1 146 ? 317.064 286.657 221.918 1.00 3.47 149 GLN A N 1
ATOM 2219 C CA . GLN A 1 146 ? 315.924 286.285 222.742 1.00 3.23 149 GLN A CA 1
ATOM 2220 C C . GLN A 1 146 ? 314.973 287.470 222.808 1.00 3.22 149 GLN A C 1
ATOM 2221 O O . GLN A 1 146 ? 315.388 288.543 223.228 1.00 3.83 149 GLN A O 1
ATOM 2235 N N . PHE A 1 147 ? 313.713 287.261 222.444 1.00 3.12 150 PHE A N 1
ATOM 2236 C CA . PHE A 1 147 ? 312.630 288.219 222.648 1.00 3.34 150 PHE A CA 1
ATOM 2237 C C . PHE A 1 147 ? 311.797 287.709 223.812 1.00 3.40 150 PHE A C 1
ATOM 2238 O O . PHE A 1 147 ? 311.267 286.607 223.742 1.00 4.06 150 PHE A O 1
ATOM 2255 N N . MET A 1 148 ? 311.674 288.489 224.870 1.00 3.85 151 MET A N 1
ATOM 2256 C CA . MET A 1 148 ? 310.917 288.138 226.058 1.00 4.28 151 MET A CA 1
ATOM 2257 C C . MET A 1 148 ? 309.767 289.121 226.225 1.00 4.49 151 MET A C 1
ATOM 2258 O O . MET A 1 148 ? 309.991 290.327 226.284 1.00 5.38 151 MET A O 1
ATOM 2272 N N . TYR A 1 149 ? 308.538 288.621 226.300 1.00 4.82 152 TYR A N 1
ATOM 2273 C CA . TYR A 1 149 ? 307.411 289.458 226.676 1.00 5.70 152 TYR A CA 1
ATOM 2274 C C . TYR A 1 149 ? 307.350 289.574 228.198 1.00 5.82 152 TYR A C 1
ATOM 2275 O O . TYR A 1 149 ? 307.202 288.572 228.891 1.00 6.51 152 TYR A O 1
ATOM 2293 N N . VAL A 1 150 ? 307.457 290.793 228.708 1.00 5.95 153 VAL A N 1
ATOM 2294 C CA . VAL A 1 150 ? 307.382 291.107 230.137 1.00 6.37 153 VAL A CA 1
ATOM 2295 C C . VAL A 1 150 ? 306.012 291.740 230.419 1.00 6.67 153 VAL A C 1
ATOM 2296 O O . VAL A 1 150 ? 305.815 292.911 230.073 1.00 7.37 153 VAL A O 1
ATOM 2309 N N . PRO A 1 151 ? 305.041 290.998 230.990 1.00 7.35 154 PRO A N 1
ATOM 2310 C CA . PRO A 1 151 ? 303.732 291.552 231.333 1.00 7.57 154 PRO A CA 1
ATOM 2311 C C . PRO A 1 151 ? 303.856 292.704 232.343 1.00 7.59 154 PRO A C 1
ATOM 2312 O O . PRO A 1 151 ? 304.856 292.781 233.058 1.00 8.02 154 PRO A O 1
ATOM 2323 N N . PRO A 1 152 ? 302.844 293.583 232.468 1.00 8.88 155 PRO A N 1
ATOM 2324 C CA . PRO A 1 152 ? 302.844 294.633 233.481 1.00 9.88 155 PRO A CA 1
ATOM 2325 C C . PRO A 1 152 ? 303.127 294.075 234.882 1.00 8.44 155 PRO A C 1
ATOM 2326 O O . PRO A 1 152 ? 302.491 293.118 235.322 1.00 8.83 155 PRO A O 1
ATOM 2337 N N . GLY A 1 153 ? 304.082 294.679 235.583 1.00 8.46 156 GLY A N 1
ATOM 2338 C CA . GLY A 1 153 ? 304.469 294.322 236.951 1.00 8.51 156 GLY A CA 1
ATOM 2339 C C . GLY A 1 153 ? 305.562 293.250 237.052 1.00 8.51 156 GLY A C 1
ATOM 2340 O O . GLY A 1 153 ? 306.208 293.152 238.094 1.00 9.58 156 GLY A O 1
ATOM 2344 N N . ALA A 1 154 ? 305.837 292.486 235.993 1.00 8.51 157 ALA A N 1
ATOM 2345 C CA . ALA A 1 154 ? 307.003 291.606 235.961 1.00 8.35 157 ALA A CA 1
ATOM 2346 C C . ALA A 1 154 ? 308.304 292.436 235.860 1.00 8.23 157 ALA A C 1
ATOM 2347 O O . ALA A 1 154 ? 308.298 293.515 235.257 1.00 9.27 157 ALA A O 1
ATOM 2354 N N . PRO A 1 155 ? 309.433 291.975 236.432 1.00 9.21 158 PRO A N 1
ATOM 2355 C CA . PRO A 1 155 ? 310.672 292.748 236.445 1.00 9.26 158 PRO A CA 1
ATOM 2356 C C . PRO A 1 155 ? 311.258 292.870 235.034 1.00 8.73 158 PRO A C 1
ATOM 2357 O O . PRO A 1 155 ? 311.483 291.866 234.359 1.00 8.96 158 PRO A O 1
ATOM 2368 N N . VAL A 1 156 ? 311.503 294.099 234.586 1.00 8.86 159 VAL A N 1
ATOM 2369 C CA . VAL A 1 156 ? 312.125 294.397 233.288 1.00 9.13 159 VAL A CA 1
ATOM 2370 C C . VAL A 1 156 ? 313.650 294.222 233.395 1.00 8.97 159 VAL A C 1
ATOM 2371 O O . VAL A 1 156 ? 314.228 294.679 234.381 1.00 10.80 159 VAL A O 1
ATOM 2384 N N . PRO A 1 157 ? 314.335 293.592 232.422 1.00 9.36 160 PRO A N 1
ATOM 2385 C CA . PRO A 1 157 ? 315.791 293.452 232.445 1.00 9.11 160 PRO A CA 1
ATOM 2386 C C . PRO A 1 157 ? 316.507 294.805 232.512 1.00 9.05 160 PRO A C 1
ATOM 2387 O O . PRO A 1 157 ? 316.156 295.734 231.786 1.00 9.77 160 PRO A O 1
ATOM 2398 N N . GLU A 1 158 ? 317.543 294.904 233.343 1.00 10.97 161 GLU A N 1
ATOM 2399 C CA . GLU A 1 158 ? 318.423 296.086 233.417 1.00 11.92 161 GLU A CA 1
ATOM 2400 C C . GLU A 1 158 ? 319.820 295.838 232.824 1.00 10.31 161 GLU A C 1
ATOM 2401 O O . GLU A 1 158 ? 320.588 296.777 232.605 1.00 11.16 161 GLU A O 1
ATOM 2413 N N . LYS A 1 159 ? 320.143 294.573 232.542 1.00 10.30 162 LYS A N 1
ATOM 2414 C CA . LYS A 1 159 ? 321.428 294.096 232.019 1.00 9.83 162 LYS A CA 1
ATOM 2415 C C . LYS A 1 159 ? 321.185 292.984 230.997 1.00 8.76 162 LYS A C 1
ATOM 2416 O O . LYS A 1 159 ? 320.185 292.273 231.075 1.00 8.88 162 LYS A O 1
ATOM 2435 N N . ARG A 1 160 ? 322.105 292.781 230.056 1.00 8.76 163 ARG A N 1
ATOM 2436 C CA . ARG A 1 160 ? 321.965 291.757 229.010 1.00 8.21 163 ARG A CA 1
ATOM 2437 C C . ARG A 1 160 ? 321.909 290.326 229.563 1.00 8.06 163 ARG A C 1
ATOM 2438 O O . ARG A 1 160 ? 321.266 289.476 228.957 1.00 7.75 163 ARG A O 1
ATOM 2459 N N . ASP A 1 161 ? 322.553 290.029 230.693 1.00 9.31 164 ASP A N 1
ATOM 2460 C CA . ASP A 1 161 ? 322.520 288.686 231.311 1.00 10.16 164 ASP A CA 1
ATOM 2461 C C . ASP A 1 161 ? 321.980 288.699 232.756 1.00 10.46 164 ASP A C 1
ATOM 2462 O O . ASP A 1 161 ? 322.353 287.884 233.597 1.00 12.03 164 ASP A O 1
ATOM 2471 N N . ASP A 1 162 ? 321.082 289.646 233.028 1.00 10.05 165 ASP A N 1
ATOM 2472 C CA . ASP A 1 162 ? 320.251 289.732 234.232 1.00 9.67 165 ASP A CA 1
ATOM 2473 C C . ASP A 1 162 ? 319.456 288.433 234.493 1.00 9.06 165 ASP A C 1
ATOM 2474 O O . ASP A 1 162 ? 319.149 287.685 233.563 1.00 8.83 165 ASP A O 1
ATOM 2483 N N . TYR A 1 163 ? 319.044 288.176 235.737 1.00 9.01 166 TYR A N 1
ATOM 2484 C CA . TYR A 1 163 ? 318.266 286.970 236.075 1.00 8.64 166 TYR A CA 1
ATOM 2485 C C . TYR A 1 163 ? 316.916 286.898 235.342 1.00 7.94 166 TYR A C 1
ATOM 2486 O O . TYR A 1 163 ? 316.378 285.817 235.122 1.00 7.61 166 TYR A O 1
ATOM 2504 N N . THR A 1 164 ? 316.342 288.038 234.948 1.00 7.95 167 THR A N 1
ATOM 2505 C CA . THR A 1 164 ? 315.013 288.093 234.318 1.00 7.95 167 THR A CA 1
ATOM 2506 C C . THR A 1 164 ? 314.964 287.312 233.002 1.00 6.57 167 THR A C 1
ATOM 2507 O O . THR A 1 164 ? 313.941 286.708 232.688 1.00 6.87 167 THR A O 1
ATOM 2518 N N . TRP A 1 165 ? 316.077 287.229 232.269 1.00 6.13 168 TRP A N 1
ATOM 2519 C CA . TRP A 1 165 ? 316.158 286.479 231.012 1.00 5.64 168 TRP A CA 1
ATOM 2520 C C . TRP A 1 165 ? 316.048 284.956 231.170 1.00 5.67 168 TRP A C 1
ATOM 2521 O O . TRP A 1 165 ? 315.859 284.264 230.171 1.00 5.96 168 TRP A O 1
ATOM 2542 N N . GLN A 1 166 ? 316.112 284.417 232.396 1.00 6.00 169 GLN A N 1
ATOM 2543 C CA . GLN A 1 166 ? 315.831 282.996 232.649 1.00 6.11 169 GLN A CA 1
ATOM 2544 C C . GLN A 1 166 ? 314.441 282.588 232.150 1.00 6.03 169 GLN A C 1
ATOM 2545 O O . GLN A 1 166 ? 314.225 281.434 231.784 1.00 6.50 169 GLN A O 1
ATOM 2559 N N . SER A 1 167 ? 313.502 283.541 232.108 1.00 6.25 170 SER A N 1
ATOM 2560 C CA . SER A 1 167 ? 312.173 283.375 231.512 1.00 6.98 170 SER A CA 1
ATOM 2561 C C . SER A 1 167 ? 311.383 282.202 232.110 1.00 7.41 170 SER A C 1
ATOM 2562 O O . SER A 1 167 ? 310.673 281.495 231.399 1.00 8.28 170 SER A O 1
ATOM 2570 N N . GLY A 1 168 ? 311.505 281.979 233.422 1.00 7.74 171 GLY A N 1
ATOM 2571 C CA . GLY A 1 168 ? 310.848 280.858 234.110 1.00 8.60 171 GLY A CA 1
ATOM 2572 C C . GLY A 1 168 ? 309.316 280.890 234.048 1.00 10.23 171 GLY A C 1
ATOM 2573 O O . GLY A 1 168 ? 308.670 279.853 234.188 1.00 11.61 171 GLY A O 1
ATOM 2577 N N . THR A 1 169 ? 308.730 282.066 233.801 1.00 9.30 172 THR A N 1
ATOM 2578 C CA . THR A 1 169 ? 307.271 282.258 233.678 1.00 10.05 172 THR A CA 1
ATOM 2579 C C . THR A 1 169 ? 306.875 283.125 232.476 1.00 9.07 172 THR A C 1
ATOM 2580 O O . THR A 1 169 ? 305.870 282.839 231.825 1.00 11.06 172 THR A O 1
ATOM 2591 N N . ASN A 1 170 ? 307.664 284.147 232.127 1.00 8.51 173 ASN A N 1
ATOM 2592 C CA . ASN A 1 170 ? 307.446 284.939 230.910 1.00 7.47 173 ASN A CA 1
ATOM 2593 C C . ASN A 1 170 ? 307.545 284.079 229.639 1.00 6.80 173 ASN A C 1
ATOM 2594 O O . ASN A 1 170 ? 308.340 283.141 229.565 1.00 7.33 173 ASN A O 1
ATOM 2605 N N . ALA A 1 171 ? 306.801 284.452 228.599 1.00 6.75 174 ALA A N 1
ATOM 2606 C CA . ALA A 1 171 ? 307.031 283.927 227.264 1.00 5.51 174 ALA A CA 1
ATOM 2607 C C . ALA A 1 171 ? 308.328 284.521 226.685 1.00 4.56 174 ALA A C 1
ATOM 2608 O O . ALA A 1 171 ? 308.479 285.739 226.616 1.00 5.05 174 ALA A O 1
ATOM 2615 N N . SER A 1 172 ? 309.231 283.659 226.224 1.00 4.46 175 SER A N 1
ATOM 2616 C CA . SER A 1 172 ? 310.358 284.049 225.369 1.00 3.90 175 SER A CA 1
ATOM 2617 C C . SER A 1 172 ? 310.305 283.293 224.047 1.00 3.03 175 SER A C 1
ATOM 2618 O O . SER A 1 172 ? 309.898 282.133 224.010 1.00 3.81 175 SER A O 1
ATOM 2626 N N . VAL A 1 173 ? 310.781 283.917 222.977 1.00 3.05 176 VAL A N 1
ATOM 2627 C CA . VAL A 1 173 ? 311.072 283.240 221.710 1.00 2.88 176 VAL A CA 1
ATOM 2628 C C . VAL A 1 173 ? 312.512 283.533 221.315 1.00 2.49 176 VAL A C 1
ATOM 2629 O O . VAL A 1 173 ? 312.992 284.659 221.440 1.00 3.06 176 VAL A O 1
ATOM 2642 N N . PHE A 1 174 ? 313.217 282.497 220.872 1.00 2.55 177 PHE A N 1
ATOM 2643 C CA . PHE A 1 174 ? 314.601 282.595 220.434 1.00 2.37 177 PHE A CA 1
ATOM 2644 C C . PHE A 1 174 ? 314.667 282.585 218.912 1.00 2.32 177 PHE A C 1
ATOM 2645 O O . PHE A 1 174 ? 313.923 281.875 218.236 1.00 2.69 177 PHE A O 1
ATOM 2662 N N . TRP A 1 175 ? 315.584 283.377 218.380 1.00 2.50 178 TRP A N 1
ATOM 2663 C CA . TRP A 1 175 ? 315.875 283.431 216.955 1.00 2.72 178 TRP A CA 1
ATOM 2664 C C . TRP A 1 175 ? 317.374 283.363 216.727 1.00 2.89 178 TRP A C 1
ATOM 2665 O O . TRP A 1 175 ? 318.129 283.982 217.462 1.00 3.82 178 TRP A O 1
ATOM 2686 N N . GLN A 1 176 ? 317.814 282.646 215.707 1.00 3.35 179 GLN A N 1
ATOM 2687 C CA . GLN A 1 176 ? 319.213 282.607 215.300 1.00 4.03 179 GLN A CA 1
ATOM 2688 C C . GLN A 1 176 ? 319.329 282.892 213.806 1.00 3.73 179 GLN A C 1
ATOM 2689 O O . GLN A 1 176 ? 318.386 282.646 213.062 1.00 3.67 179 GLN A O 1
ATOM 2703 N N . GLU A 1 177 ? 320.469 283.412 213.361 1.00 4.54 180 GLU A N 1
ATOM 2704 C CA . GLU A 1 177 ? 320.658 283.726 211.939 1.00 5.48 180 GLU A CA 1
ATOM 2705 C C . GLU A 1 177 ? 320.293 282.532 211.037 1.00 4.82 180 GLU A C 1
ATOM 2706 O O . GLU A 1 177 ? 320.628 281.385 211.336 1.00 5.60 180 GLU A O 1
ATOM 2718 N N . GLY A 1 178 ? 319.582 282.794 209.939 1.00 4.64 181 GLY A N 1
ATOM 2719 C CA . GLY A 1 178 ? 319.085 281.775 209.012 1.00 4.02 181 GLY A CA 1
ATOM 2720 C C . GLY A 1 178 ? 317.768 281.112 209.429 1.00 3.47 181 GLY A C 1
ATOM 2721 O O . GLY A 1 178 ? 317.107 280.501 208.591 1.00 4.21 181 GLY A O 1
ATOM 2725 N N . GLN A 1 179 ? 317.332 281.246 210.686 1.00 3.07 182 GLN A N 1
ATOM 2726 C CA . GLN A 1 179 ? 316.010 280.784 211.109 1.00 2.54 182 GLN A CA 1
ATOM 2727 C C . GLN A 1 179 ? 314.912 281.632 210.446 1.00 1.79 182 GLN A C 1
ATOM 2728 O O . GLN A 1 179 ? 315.044 282.860 210.408 1.00 2.56 182 GLN A O 1
ATOM 2742 N N . PRO A 1 180 ? 313.806 281.035 209.970 1.00 1.71 183 PRO A N 1
ATOM 2743 C CA . PRO A 1 180 ? 312.643 281.785 209.507 1.00 1.68 183 PRO A CA 1
ATOM 2744 C C . PRO A 1 180 ? 312.137 282.798 210.542 1.00 1.40 183 PRO A C 1
ATOM 2745 O O . PRO A 1 180 ? 312.331 282.642 211.748 1.00 1.82 183 PRO A O 1
ATOM 2756 N N . TYR A 1 181 ? 311.430 283.819 210.080 1.00 1.41 184 TYR A N 1
ATOM 2757 C CA . TYR A 1 181 ? 310.865 284.888 210.910 1.00 1.34 184 TYR A CA 1
ATOM 2758 C C . TYR A 1 181 ? 310.056 284.309 212.087 1.00 1.00 184 TYR A C 1
ATOM 2759 O O . TYR A 1 181 ? 309.116 283.551 211.840 1.00 1.83 184 TYR A O 1
ATOM 2777 N N . PRO A 1 182 ? 310.408 284.603 213.354 1.00 1.64 185 PRO A N 1
ATOM 2778 C CA . PRO A 1 182 ? 309.627 284.157 214.504 1.00 1.85 185 PRO A CA 1
ATOM 2779 C C . PRO A 1 182 ? 308.178 284.602 214.383 1.00 1.92 185 PRO A C 1
ATOM 2780 O O . PRO A 1 182 ? 307.921 285.719 213.938 1.00 2.46 185 PRO A O 1
ATOM 2791 N N . ARG A 1 183 ? 307.247 283.745 214.798 1.00 2.23 186 ARG A N 1
A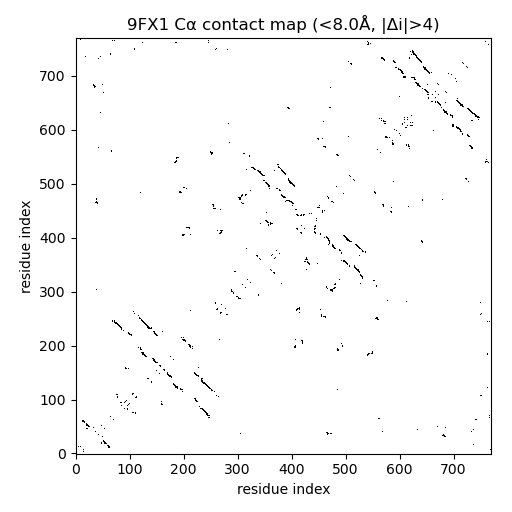TOM 2792 C CA . ARG A 1 183 ? 305.826 284.080 214.858 1.00 2.83 186 ARG A CA 1
ATOM 2793 C C . ARG A 1 183 ? 305.136 283.409 216.036 1.00 3.41 186 ARG A C 1
ATOM 2794 O O . ARG A 1 183 ? 305.324 282.221 216.272 1.00 3.82 186 ARG A O 1
ATOM 2815 N N . PHE A 1 184 ? 304.274 284.153 216.710 1.00 3.59 187 PHE A N 1
ATOM 2816 C CA . PHE A 1 184 ? 303.435 283.649 217.798 1.00 4.15 187 PHE A CA 1
ATOM 2817 C C . PHE A 1 184 ? 302.151 284.473 217.877 1.00 3.98 187 PHE A C 1
ATOM 2818 O O . PHE A 1 184 ? 302.077 285.589 217.370 1.00 4.40 187 PHE A O 1
ATOM 2835 N N . THR A 1 185 ? 301.122 283.921 218.507 1.00 4.69 188 THR A N 1
ATOM 2836 C CA . THR A 1 185 ? 299.876 284.637 218.784 1.00 4.81 188 THR A CA 1
ATOM 2837 C C . THR A 1 185 ? 299.869 285.150 220.221 1.00 4.79 188 THR A C 1
ATOM 2838 O O . THR A 1 185 ? 300.214 284.416 221.141 1.00 5.45 188 THR A O 1
ATOM 2849 N N . ILE A 1 186 ? 299.421 286.381 220.427 1.00 5.08 189 ILE A N 1
ATOM 2850 C CA . ILE A 1 186 ? 298.982 286.906 221.719 1.00 4.99 189 ILE A CA 1
ATOM 2851 C C . ILE A 1 186 ? 297.445 286.904 221.681 1.00 4.70 189 ILE A C 1
ATOM 2852 O O . ILE A 1 186 ? 296.868 287.510 220.777 1.00 5.18 189 ILE A O 1
ATOM 2868 N N . PRO A 1 187 ? 296.747 286.200 222.582 1.00 4.89 190 PRO A N 1
ATOM 2869 C CA . PRO A 1 187 ? 295.289 286.251 222.615 1.00 4.62 190 PRO A CA 1
ATOM 2870 C C . PRO A 1 187 ? 294.834 287.647 223.050 1.00 3.80 190 PRO A C 1
ATOM 2871 O O . PRO A 1 187 ? 295.602 288.385 223.662 1.00 4.54 190 PRO A O 1
ATOM 2882 N N . PHE A 1 188 ? 293.581 288.009 222.790 1.00 3.99 191 PHE A N 1
ATOM 2883 C CA . PHE A 1 188 ? 293.015 289.272 223.253 1.00 3.44 191 PHE A CA 1
ATOM 2884 C C . PHE A 1 188 ? 293.208 289.416 224.769 1.00 3.19 191 PHE A C 1
ATOM 2885 O O . PHE A 1 188 ? 292.610 288.664 225.530 1.00 3.74 191 PHE A O 1
ATOM 2902 N N . MET A 1 189 ? 294.032 290.357 225.229 1.00 3.28 192 MET A N 1
ATOM 2903 C CA . MET A 1 189 ? 294.571 290.303 226.599 1.00 3.79 192 MET A CA 1
ATOM 2904 C C . MET A 1 189 ? 294.170 291.465 227.517 1.00 3.44 192 MET A C 1
ATOM 2905 O O . MET A 1 189 ? 294.673 291.566 228.631 1.00 4.90 192 MET A O 1
ATOM 2919 N N . SER A 1 190 ? 293.236 292.321 227.099 1.00 3.36 193 SER A N 1
ATOM 2920 C CA . SER A 1 190 ? 292.747 293.394 227.971 1.00 2.99 193 SER A CA 1
ATOM 2921 C C . SER A 1 190 ? 292.036 292.849 229.217 1.00 2.76 193 SER A C 1
ATOM 2922 O O . SER A 1 190 ? 291.419 291.783 229.175 1.00 3.08 193 SER A O 1
ATOM 2930 N N . ILE A 1 191 ? 292.069 293.613 230.309 1.00 2.79 194 ILE A N 1
ATOM 2931 C CA . ILE A 1 191 ? 291.203 293.409 231.479 1.00 2.67 194 ILE A CA 1
ATOM 2932 C C . ILE A 1 191 ? 289.738 293.802 231.199 1.00 2.68 194 ILE A C 1
ATOM 2933 O O . ILE A 1 191 ? 288.840 293.393 231.930 1.00 3.16 194 ILE A O 1
ATOM 2949 N N . ALA A 1 192 ? 289.490 294.589 230.149 1.00 2.73 195 ALA A N 1
ATOM 2950 C CA . ALA A 1 192 ? 288.168 294.941 229.635 1.00 2.69 195 ALA A CA 1
ATOM 2951 C C . ALA A 1 192 ? 287.743 294.000 228.490 1.00 2.67 195 ALA A C 1
ATOM 2952 O O . ALA A 1 192 ? 288.514 293.154 228.040 1.00 3.01 195 ALA A O 1
ATOM 2959 N N . SER A 1 193 ? 286.522 294.141 227.983 1.00 2.78 196 SER A N 1
ATOM 2960 C CA . SER A 1 193 ? 285.992 293.281 226.910 1.00 2.86 196 SER A CA 1
ATOM 2961 C C . SER A 1 193 ? 286.451 293.662 225.498 1.00 2.33 196 SER A C 1
ATOM 2962 O O . SER A 1 193 ? 286.293 292.876 224.567 1.00 3.01 196 SER A O 1
ATOM 2970 N N . ALA A 1 194 ? 287.040 294.842 225.336 1.00 2.42 197 ALA A N 1
ATOM 2971 C CA . ALA A 1 194 ? 287.645 295.330 224.100 1.00 2.08 197 ALA A CA 1
ATOM 2972 C C . ALA A 1 194 ? 288.805 296.282 224.441 1.00 1.99 197 ALA A C 1
ATOM 2973 O O . ALA A 1 194 ? 288.861 296.834 225.536 1.00 2.68 197 ALA A O 1
ATOM 2980 N N . TYR A 1 195 ? 289.735 296.482 223.514 1.00 2.02 198 TYR A N 1
ATOM 2981 C CA . TYR A 1 195 ? 290.720 297.555 223.592 1.00 2.22 198 TYR A CA 1
ATOM 2982 C C . TYR A 1 195 ? 290.043 298.901 223.325 1.00 2.21 198 TYR A C 1
ATOM 2983 O O . TYR A 1 195 ? 289.240 299.024 222.402 1.00 2.42 198 TYR A O 1
ATOM 3001 N N . TYR A 1 196 ? 290.395 299.919 224.097 1.00 2.64 199 TYR A N 1
ATOM 3002 C CA . TYR A 1 196 ? 290.008 301.296 223.815 1.00 2.70 199 TYR A CA 1
ATOM 3003 C C . TYR A 1 196 ? 290.983 301.902 222.804 1.00 2.87 199 TYR A C 1
ATOM 3004 O O . TYR A 1 196 ? 292.130 302.172 223.149 1.00 3.61 199 TYR A O 1
ATOM 3022 N N . MET A 1 197 ? 290.536 302.202 221.583 1.00 2.83 200 MET A N 1
ATOM 3023 C CA . MET A 1 197 ? 291.328 303.055 220.682 1.00 2.98 200 MET A CA 1
ATOM 3024 C C . MET A 1 197 ? 291.358 304.508 221.179 1.00 3.06 200 MET A C 1
ATOM 3025 O O . MET A 1 197 ? 292.340 305.218 220.992 1.00 4.34 200 MET A O 1
ATOM 3039 N N . PHE A 1 198 ? 290.294 304.925 221.866 1.00 3.28 201 PHE A N 1
ATOM 3040 C CA . PHE A 1 198 ? 290.120 306.242 222.475 1.00 3.52 201 PHE A CA 1
ATOM 3041 C C . PHE A 1 198 ? 289.442 306.071 223.828 1.00 3.71 201 PHE A C 1
ATOM 3042 O O . PHE A 1 198 ? 288.644 305.158 224.010 1.00 3.87 201 PHE A O 1
ATOM 3059 N N . TYR A 1 199 ? 289.724 306.969 224.760 1.00 4.50 202 TYR A N 1
ATOM 3060 C CA . TYR A 1 199 ? 289.135 306.907 226.092 1.00 4.95 202 TYR A CA 1
ATOM 3061 C C . TYR A 1 199 ? 288.971 308.319 226.627 1.00 4.89 202 TYR A C 1
ATOM 3062 O O . TYR A 1 199 ? 289.954 308.993 226.904 1.00 6.32 202 TYR A O 1
ATOM 3080 N N . ASP A 1 200 ? 287.748 308.820 226.726 1.00 4.94 203 ASP A N 1
ATOM 3081 C CA . ASP A 1 200 ? 287.515 310.169 227.241 1.00 5.61 203 ASP A CA 1
ATOM 3082 C C . ASP A 1 200 ? 287.465 310.162 228.773 1.00 5.98 203 ASP A C 1
ATOM 3083 O O . ASP A 1 200 ? 286.435 310.423 229.389 1.00 6.27 203 ASP A O 1
ATOM 3092 N N . GLY A 1 201 ? 288.573 309.762 229.389 1.00 6.52 204 GLY A N 1
ATOM 3093 C CA . GLY A 1 201 ? 288.661 309.540 230.826 1.00 7.17 204 GLY A CA 1
ATOM 3094 C C . GLY A 1 201 ? 290.086 309.594 231.360 1.00 8.10 204 GLY A C 1
ATOM 3095 O O . GLY A 1 201 ? 291.049 309.706 230.604 1.00 8.94 204 GLY A O 1
ATOM 3099 N N . TYR A 1 202 ? 290.192 309.512 232.681 1.00 9.32 205 TYR A N 1
ATOM 3100 C CA . TYR A 1 202 ? 291.403 309.766 233.452 1.00 10.53 205 TYR A CA 1
ATOM 3101 C C . TYR A 1 202 ? 291.704 308.642 234.441 1.00 12.38 205 TYR A C 1
ATOM 3102 O O . TYR A 1 202 ? 290.796 307.932 234.871 1.00 12.44 205 TYR A O 1
ATOM 3120 N N . ASP A 1 203 ? 292.963 308.505 234.858 1.00 14.24 206 ASP A N 1
ATOM 3121 C CA . ASP A 1 203 ? 293.336 307.596 235.959 1.00 16.15 206 ASP A CA 1
ATOM 3122 C C . ASP A 1 203 ? 293.103 308.192 237.366 1.00 18.46 206 ASP A C 1
ATOM 3123 O O . ASP A 1 203 ? 293.323 307.509 238.366 1.00 20.88 206 ASP A O 1
ATOM 3132 N N . GLY A 1 204 ? 292.637 309.439 237.462 1.00 18.70 207 GLY A N 1
ATOM 3133 C CA . GLY A 1 204 ? 292.427 310.170 238.714 1.00 20.04 207 GLY A CA 1
ATOM 3134 C C . GLY A 1 204 ? 291.605 311.456 238.548 1.00 22.45 207 GLY A C 1
ATOM 3135 O O . GLY A 1 204 ? 291.135 311.774 237.457 1.00 20.43 207 GLY A O 1
ATOM 3139 N N . ASP A 1 205 ? 291.410 312.181 239.652 1.00 24.14 208 ASP A N 1
ATOM 3140 C CA . ASP A 1 205 ? 290.610 313.423 239.724 1.00 23.22 208 ASP A CA 1
ATOM 3141 C C . ASP A 1 205 ? 291.449 314.715 239.585 1.00 23.55 208 ASP A C 1
ATOM 3142 O O . ASP A 1 205 ? 290.907 315.820 239.583 1.00 25.56 208 ASP A O 1
ATOM 3151 N N . SER A 1 206 ? 292.779 314.599 239.568 1.00 25.56 209 SER A N 1
ATOM 3152 C CA . SER A 1 206 ? 293.717 315.713 239.771 1.00 27.89 209 SER A CA 1
ATOM 3153 C C . SER A 1 206 ? 294.243 316.339 238.472 1.00 30.63 209 SER A C 1
ATOM 3154 O O . SER A 1 206 ? 294.176 315.743 237.391 1.00 29.49 209 SER A O 1
ATOM 3162 N N . ALA A 1 207 ? 294.872 317.513 238.581 1.00 31.44 210 ALA A N 1
ATOM 3163 C CA . ALA A 1 207 ? 295.556 318.190 237.474 1.00 32.51 210 ALA A CA 1
ATOM 3164 C C . ALA A 1 207 ? 296.646 317.313 236.816 1.00 31.51 210 ALA A C 1
ATOM 3165 O O . ALA A 1 207 ? 296.754 317.274 235.587 1.00 33.61 210 ALA A O 1
ATOM 3172 N N . ALA A 1 208 ? 297.390 316.543 237.613 1.00 28.46 211 ALA A N 1
ATOM 3173 C CA . ALA A 1 208 ? 298.447 315.631 237.160 1.00 32.11 211 ALA A CA 1
ATOM 3174 C C . ALA A 1 208 ? 297.953 314.277 236.591 1.00 29.08 211 ALA A C 1
ATOM 3175 O O . ALA A 1 208 ? 298.754 313.504 236.066 1.00 28.27 211 ALA A O 1
ATOM 3182 N N . SER A 1 209 ? 296.659 313.951 236.706 1.00 25.58 212 SER A N 1
ATOM 3183 C CA . SER A 1 209 ? 296.112 312.658 236.259 1.00 23.51 212 SER A CA 1
ATOM 3184 C C . SER A 1 209 ? 296.263 312.463 234.739 1.00 20.04 212 SER A C 1
ATOM 3185 O O . SER A 1 209 ? 296.066 313.408 233.969 1.00 21.38 212 SER A O 1
ATOM 3193 N N . LYS A 1 210 ? 296.603 311.250 234.295 1.00 18.49 213 LYS A N 1
ATOM 3194 C CA . LYS A 1 210 ? 296.732 310.916 232.865 1.00 17.42 213 LYS A CA 1
ATOM 3195 C C . LYS A 1 210 ? 295.355 310.902 232.203 1.00 13.35 213 LYS A C 1
ATOM 3196 O O . LYS A 1 210 ? 294.373 310.567 232.853 1.00 14.02 213 LYS A O 1
ATOM 3215 N N . TYR A 1 211 ? 295.297 311.228 230.917 1.00 12.46 214 TYR A N 1
ATOM 3216 C CA . TYR A 1 211 ? 294.071 311.275 230.110 1.00 11.18 214 TYR A CA 1
ATOM 3217 C C . TYR A 1 211 ? 294.214 310.384 228.879 1.00 10.30 214 TYR A C 1
ATOM 3218 O O . TYR A 1 211 ? 295.294 310.314 228.296 1.00 10.65 214 TYR A O 1
ATOM 3236 N N . GLY A 1 212 ? 293.135 309.754 228.427 1.00 10.28 215 GLY A N 1
ATOM 3237 C CA . GLY A 1 212 ? 293.143 309.023 227.163 1.00 11.78 215 GLY A CA 1
ATOM 3238 C C . GLY A 1 212 ? 293.457 307.534 227.278 1.00 10.05 215 GLY A C 1
ATOM 3239 O O . GLY A 1 212 ? 293.557 306.969 228.366 1.00 10.89 215 GLY A O 1
ATOM 3243 N N . SER A 1 213 ? 293.562 306.869 226.128 1.00 9.96 216 SER A N 1
ATOM 3244 C CA . SER A 1 213 ? 293.617 305.403 226.043 1.00 9.95 216 SER A CA 1
ATOM 3245 C C . SER A 1 213 ? 294.784 304.763 226.806 1.00 12.24 216 SER A C 1
ATOM 3246 O O . SER A 1 213 ? 294.637 303.610 227.212 1.00 13.96 216 SER A O 1
ATOM 3254 N N . VAL A 1 214 ? 295.867 305.495 227.109 1.00 11.96 217 VAL A N 1
ATOM 3255 C CA . VAL A 1 214 ? 297.012 304.982 227.902 1.00 13.72 217 VAL A CA 1
ATOM 3256 C C . VAL A 1 214 ? 296.607 304.502 229.301 1.00 14.56 217 VAL A C 1
ATOM 3257 O O . VAL A 1 214 ? 297.246 303.623 229.873 1.00 16.67 217 VAL A O 1
ATOM 3270 N N . VAL A 1 215 ? 295.527 305.068 229.845 1.00 13.47 218 VAL A N 1
ATOM 3271 C CA . VAL A 1 215 ? 294.980 304.723 231.169 1.00 13.63 218 VAL A CA 1
ATOM 3272 C C . VAL A 1 215 ? 294.437 303.288 231.212 1.00 13.27 218 VAL A C 1
ATOM 3273 O O . VAL A 1 215 ? 294.450 302.635 232.253 1.00 15.05 218 VAL A O 1
ATOM 3286 N N . THR A 1 216 ? 293.905 302.812 230.088 1.00 13.22 219 THR A N 1
ATOM 3287 C CA . THR A 1 216 ? 292.884 301.747 230.097 1.00 15.46 219 THR A CA 1
ATOM 3288 C C . THR A 1 216 ? 293.427 300.333 230.268 1.00 17.15 219 THR A C 1
ATOM 3289 O O . THR A 1 216 ? 292.746 299.478 230.833 1.00 17.93 219 THR A O 1
ATOM 3300 N N . ASN A 1 217 ? 294.636 300.069 229.778 1.00 18.61 220 ASN A N 1
ATOM 3301 C CA . ASN A 1 217 ? 295.266 298.752 229.824 1.00 20.95 220 ASN A CA 1
ATOM 3302 C C . ASN A 1 217 ? 296.763 298.887 229.486 1.00 23.05 220 ASN A C 1
ATOM 3303 O O . ASN A 1 217 ? 297.121 299.105 228.332 1.00 22.39 220 ASN A O 1
ATOM 3314 N N . ASP A 1 218 ? 297.646 298.753 230.477 1.00 20.63 221 ASP A N 1
ATOM 3315 C CA . ASP A 1 218 ? 299.081 298.583 230.216 1.00 19.19 221 ASP A CA 1
ATOM 3316 C C . ASP A 1 218 ? 299.322 297.255 229.483 1.00 17.03 221 ASP A C 1
ATOM 3317 O O . ASP A 1 218 ? 298.854 296.201 229.911 1.00 18.46 221 ASP A O 1
ATOM 3326 N N . MET A 1 219 ? 300.069 297.300 228.380 1.00 17.10 222 MET A N 1
ATOM 3327 C CA . MET A 1 219 ? 300.242 296.162 227.475 1.00 15.25 222 MET A CA 1
ATOM 3328 C C . MET A 1 219 ? 301.579 295.428 227.669 1.00 14.03 222 MET A C 1
ATOM 3329 O O . MET A 1 219 ? 301.924 294.541 226.894 1.00 14.12 222 MET A O 1
ATOM 3343 N N . GLY A 1 220 ? 302.354 295.786 228.693 1.00 12.13 223 GLY A N 1
ATOM 3344 C CA . GLY A 1 220 ? 303.669 295.200 228.958 1.00 9.59 223 GLY A CA 1
ATOM 3345 C C . GLY A 1 220 ? 304.757 295.678 227.993 1.00 8.22 223 GLY A C 1
ATOM 3346 O O . GLY A 1 220 ? 304.599 296.668 227.271 1.00 9.67 223 GLY A O 1
ATOM 3350 N N . THR A 1 221 ? 305.879 294.970 227.996 1.00 7.68 224 THR A N 1
ATOM 3351 C CA . THR A 1 221 ? 307.113 295.377 227.315 1.00 7.00 224 THR A CA 1
ATOM 3352 C C . THR A 1 221 ? 307.709 294.190 226.559 1.00 6.57 224 THR A C 1
ATOM 3353 O O . THR A 1 221 ? 307.817 293.107 227.128 1.00 7.07 224 THR A O 1
ATOM 3364 N N . ILE A 1 222 ? 308.143 294.374 225.311 1.00 6.52 225 ILE A N 1
ATOM 3365 C CA . ILE A 1 222 ? 309.008 293.393 224.632 1.00 6.24 225 ILE A CA 1
ATOM 3366 C C . ILE A 1 222 ? 310.448 293.753 224.980 1.00 5.89 225 ILE A C 1
ATOM 3367 O O . ILE A 1 222 ? 310.883 294.877 224.744 1.00 6.48 225 ILE A O 1
ATOM 3383 N N . CYS A 1 223 ? 311.194 292.812 225.529 1.00 5.66 226 CYS A N 1
ATOM 3384 C CA . CYS A 1 223 ? 312.621 292.958 225.772 1.00 5.20 226 CYS A CA 1
ATOM 3385 C C . CYS A 1 223 ? 313.364 292.063 224.786 1.00 4.72 226 CYS A C 1
ATOM 3386 O O . CYS A 1 223 ? 313.060 290.878 224.713 1.00 4.95 226 CYS A O 1
ATOM 3394 N N . VAL A 1 224 ? 314.325 292.594 224.042 1.00 4.69 227 VAL A N 1
ATOM 3395 C CA . VAL A 1 224 ? 315.167 291.799 223.140 1.00 4.45 227 VAL A CA 1
ATOM 3396 C C . VAL A 1 224 ? 316.612 291.903 223.572 1.00 4.44 227 VAL A C 1
ATOM 3397 O O . VAL A 1 224 ? 317.085 293.002 223.832 1.00 5.43 227 VAL A O 1
ATOM 3410 N N . ARG A 1 225 ? 317.329 290.784 223.625 1.00 4.39 228 ARG A N 1
ATOM 3411 C CA . ARG A 1 225 ? 318.785 290.771 223.799 1.00 4.88 228 ARG A CA 1
ATOM 3412 C C . ARG A 1 225 ? 319.447 289.938 222.724 1.00 4.76 228 ARG A C 1
ATOM 3413 O O . ARG A 1 225 ? 318.841 288.992 222.230 1.00 4.56 228 ARG A O 1
ATOM 3434 N N . ILE A 1 226 ? 320.708 290.229 222.439 1.00 5.62 229 ILE A N 1
ATOM 3435 C CA . ILE A 1 226 ? 321.595 289.205 221.893 1.00 5.78 229 ILE A CA 1
ATOM 3436 C C . ILE A 1 226 ? 322.012 288.267 223.034 1.00 5.31 229 ILE A C 1
ATOM 3437 O O . ILE A 1 226 ? 322.539 288.693 224.062 1.00 6.16 229 ILE A O 1
ATOM 3453 N N . VAL A 1 227 ? 321.722 286.981 222.879 1.00 5.27 230 VAL A N 1
ATOM 3454 C CA . VAL A 1 227 ? 322.089 285.930 223.839 1.00 5.13 230 VAL A CA 1
ATOM 3455 C C . VAL A 1 227 ? 323.596 285.694 223.809 1.00 5.68 230 VAL A C 1
ATOM 3456 O O . VAL A 1 227 ? 324.208 285.457 224.846 1.00 6.87 230 VAL A O 1
ATOM 3469 N N . THR A 1 228 ? 324.215 285.820 222.634 1.00 6.02 231 THR A N 1
ATOM 3470 C CA . THR A 1 228 ? 325.661 285.681 222.462 1.00 7.03 231 THR A CA 1
ATOM 3471 C C . THR A 1 228 ? 326.408 286.722 223.298 1.00 7.38 231 THR A C 1
ATOM 3472 O O . THR A 1 228 ? 326.080 287.913 223.280 1.00 7.90 231 THR A O 1
ATOM 3483 N N . SER A 1 229 ? 327.434 286.288 224.027 1.00 8.29 232 SER A N 1
ATOM 3484 C CA . SER A 1 229 ? 328.342 287.185 224.754 1.00 9.12 232 SER A CA 1
ATOM 3485 C C . SER A 1 229 ? 329.123 288.094 223.787 1.00 9.37 232 SER A C 1
ATOM 3486 O O . SER A 1 229 ? 328.919 288.055 222.574 1.00 10.52 232 SER A O 1
ATOM 3494 N N . ASN A 1 230 ? 329.958 289.005 224.291 1.00 9.97 233 ASN A N 1
ATOM 3495 C CA . ASN A 1 230 ? 330.652 289.983 223.449 1.00 11.28 233 ASN A CA 1
ATOM 3496 C C . ASN A 1 230 ? 331.511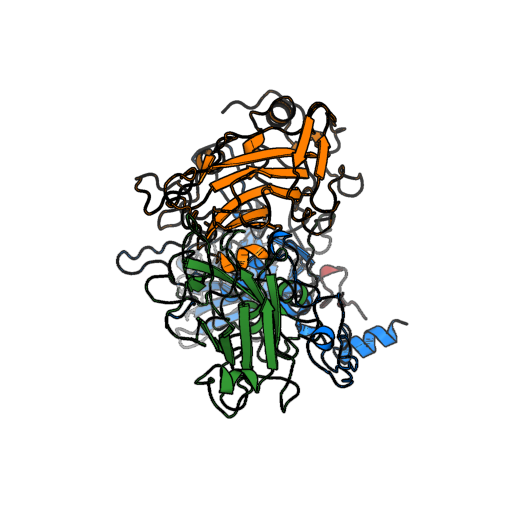 289.296 222.368 1.00 11.23 233 ASN A C 1
ATOM 3497 O O . ASN A 1 230 ? 332.213 288.326 222.637 1.00 11.63 233 ASN A O 1
ATOM 3508 N N . GLN A 1 231 ? 331.470 289.829 221.147 1.00 11.74 234 GLN A N 1
ATOM 3509 C CA . GLN A 1 231 ? 332.145 289.286 219.965 1.00 11.60 234 GLN A CA 1
ATOM 3510 C C . GLN A 1 231 ? 333.019 290.353 219.303 1.00 13.02 234 GLN A C 1
ATOM 3511 O O . GLN A 1 231 ? 332.795 291.547 219.488 1.00 14.81 234 GLN A O 1
ATOM 3525 N N . LYS A 1 232 ? 334.001 289.937 218.500 1.00 13.97 235 LYS A N 1
ATOM 3526 C CA . LYS A 1 232 ? 334.977 290.849 217.888 1.00 15.70 235 LYS A CA 1
ATOM 3527 C C . LYS A 1 232 ? 334.348 291.957 217.034 1.00 15.85 235 LYS A C 1
ATOM 3528 O O . LYS A 1 232 ? 334.771 293.105 217.137 1.00 17.11 235 LYS A O 1
ATOM 3547 N N . HIS A 1 233 ? 333.345 291.632 216.214 1.00 15.79 236 HIS A N 1
ATOM 3548 C CA . HIS A 1 233 ? 332.767 292.554 215.229 1.00 16.81 236 HIS A CA 1
ATOM 3549 C C . HIS A 1 233 ? 331.342 292.999 215.578 1.00 15.83 236 HIS A C 1
ATOM 3550 O O . HIS A 1 233 ? 330.424 292.182 215.669 1.00 15.83 236 HIS A O 1
ATOM 3564 N N . ASP A 1 234 ? 331.135 294.307 215.699 1.00 15.35 237 ASP A N 1
ATOM 3565 C CA . ASP A 1 234 ? 329.857 294.890 216.110 1.00 13.84 237 ASP A CA 1
ATOM 3566 C C . ASP A 1 234 ? 328.744 294.688 215.075 1.00 13.10 237 ASP A C 1
ATOM 3567 O O . ASP A 1 234 ? 328.989 294.534 213.878 1.00 13.37 237 ASP A O 1
ATOM 3576 N N . SER A 1 235 ? 327.500 294.682 215.548 1.00 11.76 238 SER A N 1
ATOM 3577 C CA . SER A 1 235 ? 326.303 294.592 214.716 1.00 11.00 238 SER A CA 1
ATOM 3578 C C . SER A 1 235 ? 325.301 295.665 215.128 1.00 9.71 238 SER A C 1
ATOM 3579 O O . SER A 1 235 ? 324.974 295.782 216.308 1.00 10.34 238 SER A O 1
ATOM 3587 N N . ASN A 1 236 ? 324.762 296.397 214.160 1.00 9.26 239 ASN A N 1
ATOM 3588 C CA . ASN A 1 236 ? 323.639 297.306 214.380 1.00 8.71 239 ASN A CA 1
ATOM 3589 C C . ASN A 1 236 ? 322.347 296.529 214.121 1.00 7.65 239 ASN A C 1
ATOM 3590 O O . ASN A 1 236 ? 321.950 296.308 212.970 1.00 8.16 239 ASN A O 1
ATOM 3601 N N . ILE A 1 237 ? 321.744 296.025 215.189 1.00 7.12 240 ILE A N 1
ATOM 3602 C CA . ILE A 1 237 ? 320.589 295.139 215.126 1.00 6.65 240 ILE A CA 1
ATOM 3603 C C . ILE A 1 237 ? 319.321 295.981 215.141 1.00 6.22 240 ILE A C 1
ATOM 3604 O O . ILE A 1 237 ? 319.161 296.857 215.992 1.00 7.29 240 ILE A O 1
ATOM 3620 N N . VAL A 1 238 ? 318.428 295.708 214.192 1.00 5.79 241 VAL A N 1
ATOM 3621 C CA . VAL A 1 238 ? 317.070 296.248 214.184 1.00 5.62 241 VAL A CA 1
ATOM 3622 C C . VAL A 1 238 ? 316.088 295.095 214.090 1.00 4.88 241 VAL A C 1
ATOM 3623 O O . VAL A 1 238 ? 316.087 294.356 213.102 1.00 5.08 241 VAL A O 1
ATOM 3636 N N . CYS A 1 239 ? 315.216 294.971 215.083 1.00 4.87 242 CYS A N 1
ATOM 3637 C CA . CYS A 1 239 ? 314.121 294.015 215.082 1.00 4.34 242 CYS A CA 1
ATOM 3638 C C . CYS A 1 239 ? 312.835 294.773 214.777 1.00 4.50 242 CYS A C 1
ATOM 3639 O O . CYS A 1 239 ? 312.439 295.657 215.533 1.00 5.30 242 CYS A O 1
ATOM 364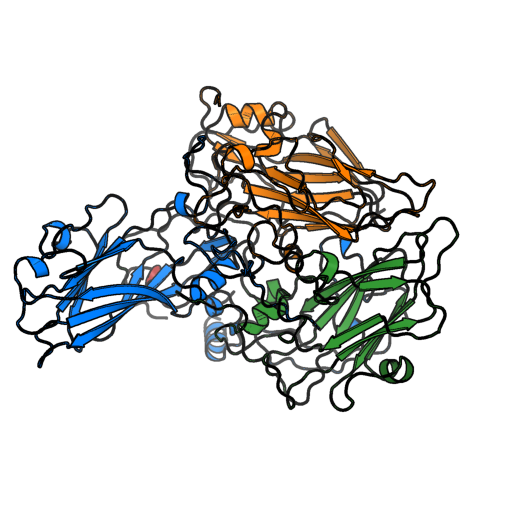7 N N . ARG A 1 240 ? 312.181 294.426 213.675 1.00 3.80 243 ARG A N 1
ATOM 3648 C CA . ARG A 1 240 ? 310.894 295.003 213.293 1.00 3.68 243 ARG A CA 1
ATOM 3649 C C . ARG A 1 240 ? 309.804 294.053 213.739 1.00 3.20 243 ARG A C 1
ATOM 3650 O O . ARG A 1 240 ? 309.837 292.871 213.400 1.00 3.43 243 ARG A O 1
ATOM 3671 N N . ILE A 1 241 ? 308.851 294.575 214.496 1.00 3.58 244 ILE A N 1
ATOM 3672 C CA . ILE A 1 241 ? 307.729 293.806 215.021 1.00 3.26 244 ILE A CA 1
ATOM 3673 C C . ILE A 1 241 ? 306.533 294.089 214.123 1.00 3.41 244 ILE A C 1
ATOM 3674 O O . ILE A 1 241 ? 306.105 295.235 214.004 1.00 4.29 244 ILE A O 1
ATOM 3690 N N . TYR A 1 242 ? 306.005 293.052 213.492 1.00 3.07 245 TYR A N 1
ATOM 3691 C CA . TYR A 1 242 ? 304.824 293.122 212.644 1.00 3.31 245 TYR A CA 1
ATOM 3692 C C . TYR A 1 242 ? 303.640 292.519 213.379 1.00 3.21 245 TYR A C 1
ATOM 3693 O O . TYR A 1 242 ? 303.769 291.478 214.017 1.00 3.63 245 TYR A O 1
ATOM 3711 N N . HIS A 1 243 ? 302.492 293.171 213.277 1.00 3.67 246 HIS A N 1
ATOM 3712 C CA . HIS A 1 243 ? 301.264 292.769 213.944 1.00 3.61 246 HIS A CA 1
ATOM 3713 C C . HIS A 1 243 ? 300.137 292.574 212.937 1.00 3.81 246 HIS A C 1
ATOM 3714 O O . HIS A 1 243 ? 299.856 293.477 212.152 1.00 4.52 246 HIS A O 1
ATOM 3728 N N . LYS A 1 244 ? 299.466 291.424 212.993 1.00 4.13 247 LYS A N 1
ATOM 3729 C CA . LYS A 1 244 ? 298.208 291.138 212.292 1.00 4.62 247 LYS A CA 1
ATOM 3730 C C . LYS A 1 244 ? 297.122 290.839 213.315 1.00 4.66 247 LYS A C 1
ATOM 3731 O O . LYS A 1 244 ? 297.256 289.892 214.084 1.00 5.30 247 LYS A O 1
ATOM 3750 N N . ALA A 1 245 ? 296.029 291.589 213.297 1.00 4.73 248 ALA A N 1
ATOM 3751 C CA . ALA A 1 245 ? 294.856 291.217 214.073 1.00 4.56 248 ALA A CA 1
ATOM 3752 C C . ALA A 1 245 ? 294.155 289.996 213.448 1.00 4.54 248 ALA A C 1
ATOM 3753 O O . ALA A 1 245 ? 294.134 289.816 212.231 1.00 5.64 248 ALA A O 1
ATOM 3760 N N . LYS A 1 246 ? 293.548 289.163 214.285 1.00 4.65 249 LYS A N 1
ATOM 3761 C CA . LYS A 1 246 ? 292.755 287.987 213.913 1.00 5.50 249 LYS A CA 1
ATOM 3762 C C . LYS A 1 246 ? 291.511 287.924 214.784 1.00 5.29 249 LYS A C 1
ATOM 3763 O O . LYS A 1 246 ? 291.550 288.419 215.909 1.00 5.13 249 LYS A O 1
ATOM 3782 N N . HIS A 1 247 ? 290.454 287.269 214.314 1.00 6.25 250 HIS A N 1
ATOM 3783 C CA . HIS A 1 247 ? 289.228 287.051 215.097 1.00 6.68 250 HIS A CA 1
ATOM 3784 C C . HIS A 1 247 ? 288.620 288.387 215.540 1.00 5.19 250 HIS A C 1
ATOM 3785 O O . HIS A 1 247 ? 288.284 288.597 216.699 1.00 5.23 250 HIS A O 1
ATOM 3799 N N . ILE A 1 248 ? 288.602 289.324 214.597 1.00 5.41 251 ILE A N 1
ATOM 3800 C CA . ILE A 1 248 ? 288.448 290.751 214.865 1.00 4.57 251 ILE A CA 1
ATOM 3801 C C . ILE A 1 248 ? 286.979 291.118 215.071 1.00 4.17 251 ILE A C 1
ATOM 3802 O O . ILE A 1 248 ? 286.125 290.755 214.265 1.00 5.19 251 ILE A O 1
ATOM 3818 N N . LYS A 1 249 ? 286.715 291.927 216.091 1.00 3.65 252 LYS A N 1
ATOM 3819 C CA . LYS A 1 249 ? 285.483 292.705 216.238 1.00 3.38 252 LYS A CA 1
ATOM 3820 C C . LYS A 1 249 ? 285.836 294.172 216.436 1.00 2.63 252 LYS A C 1
ATOM 3821 O O . LYS A 1 249 ? 286.848 294.495 217.045 1.00 2.77 252 LYS A O 1
ATOM 3840 N N . ALA A 1 250 ? 285.018 295.055 215.900 1.00 2.53 253 ALA A N 1
ATOM 3841 C CA . ALA A 1 250 ? 285.236 296.492 215.970 1.00 2.20 253 ALA A CA 1
ATOM 3842 C C . ALA A 1 250 ? 283.898 297.200 216.179 1.00 2.10 253 ALA A C 1
ATOM 3843 O O . ALA A 1 250 ? 282.889 296.789 215.609 1.00 2.54 253 ALA A O 1
ATOM 3850 N N . TRP A 1 251 ? 283.893 298.275 216.959 1.00 1.96 254 TRP A N 1
ATOM 3851 C CA . TRP A 1 251 ? 282.674 298.996 217.317 1.00 1.86 254 TRP A CA 1
ATOM 3852 C C . TRP A 1 251 ? 282.835 300.510 217.220 1.00 1.72 254 TRP A C 1
ATOM 3853 O O . TRP A 1 251 ? 283.908 301.050 217.496 1.00 1.95 254 TRP A O 1
ATOM 3874 N N . CYS A 1 252 ? 281.724 301.181 216.916 1.00 1.76 255 CYS A N 1
ATOM 3875 C CA . CYS A 1 252 ? 281.574 302.632 216.942 1.00 1.66 255 CYS A CA 1
ATOM 3876 C C . CYS A 1 252 ? 282.574 303.298 215.993 1.00 1.74 255 CYS A C 1
ATOM 3877 O O . CYS A 1 252 ? 283.638 303.752 216.431 1.00 1.97 255 CYS A O 1
ATOM 3885 N N . PRO A 1 253 ? 282.259 303.332 214.691 1.00 2.11 256 PRO A N 1
ATOM 3886 C CA . PRO A 1 253 ? 283.154 303.875 213.688 1.00 2.30 256 PRO A CA 1
ATOM 3887 C C . PRO A 1 253 ? 283.370 305.365 213.914 1.00 2.09 256 PRO A C 1
ATOM 3888 O O . PRO A 1 253 ? 282.502 306.069 214.426 1.00 2.27 256 PRO A O 1
ATOM 3899 N N . ARG A 1 254 ? 284.533 305.853 213.511 1.00 2.43 257 ARG A N 1
ATOM 3900 C CA . ARG A 1 254 ? 285.003 307.212 213.759 1.00 2.51 257 ARG A CA 1
ATOM 3901 C C . ARG A 1 254 ? 285.490 307.835 212.458 1.00 2.78 257 ARG A C 1
ATOM 3902 O O . ARG A 1 254 ? 285.966 307.114 211.586 1.00 3.51 257 ARG A O 1
ATOM 3923 N N . PRO A 1 255 ? 285.449 309.164 212.332 1.00 3.10 258 PRO A N 1
ATOM 3924 C CA . PRO A 1 255 ? 286.186 309.858 211.292 1.00 3.98 258 PRO A CA 1
ATOM 3925 C C . PRO A 1 255 ? 287.661 309.426 211.296 1.00 3.82 258 PRO A C 1
ATOM 3926 O O . PRO A 1 255 ? 288.251 309.297 212.372 1.00 4.60 258 PRO A O 1
ATOM 3937 N N . PRO A 1 256 ? 288.297 309.229 210.139 1.00 4.62 259 PRO A N 1
ATOM 3938 C CA . PRO A 1 256 ? 289.720 308.928 210.099 1.00 4.83 259 PRO A CA 1
ATOM 3939 C C . PRO A 1 256 ? 290.545 310.135 210.542 1.00 4.39 259 PRO A C 1
ATOM 3940 O O . PRO A 1 256 ? 290.146 311.287 210.347 1.00 4.86 259 PRO A O 1
ATOM 3951 N N . ARG A 1 257 ? 291.740 309.874 211.070 1.00 5.08 260 ARG A N 1
ATOM 3952 C CA . ARG A 1 257 ? 292.737 310.905 211.366 1.00 5.21 260 ARG A CA 1
ATOM 3953 C C . ARG A 1 257 ? 292.973 311.764 210.117 1.00 5.25 260 ARG A C 1
ATOM 3954 O O . ARG A 1 257 ? 293.327 311.224 209.069 1.00 5.99 260 ARG A O 1
ATOM 3975 N N . ALA A 1 258 ? 292.753 313.070 210.214 1.00 5.65 261 ALA A N 1
ATOM 3976 C CA . ALA A 1 258 ? 292.828 313.989 209.071 1.00 6.17 261 ALA A CA 1
ATOM 3977 C C . ALA A 1 258 ? 294.127 314.815 209.009 1.00 7.26 261 ALA A C 1
ATOM 3978 O O . ALA A 1 258 ? 294.327 315.587 208.076 1.00 9.81 261 ALA A O 1
ATOM 3985 N N . VAL A 1 259 ? 294.966 314.702 210.033 1.00 7.11 262 VAL A N 1
ATOM 3986 C CA . VAL A 1 259 ? 296.161 315.520 210.266 1.00 7.72 262 VAL A CA 1
ATOM 3987 C C . VAL A 1 259 ? 297.238 314.660 210.924 1.00 7.28 262 VAL A C 1
ATOM 3988 O O . VAL A 1 259 ? 296.903 313.679 211.583 1.00 7.29 262 VAL A O 1
ATOM 4001 N N . ALA A 1 260 ? 298.516 315.005 210.791 1.00 7.52 263 ALA A N 1
ATOM 4002 C CA . ALA A 1 260 ? 299.600 314.160 211.298 1.00 7.80 263 ALA A CA 1
ATOM 4003 C C . ALA A 1 260 ? 299.428 313.812 212.791 1.00 7.53 263 ALA A C 1
ATOM 4004 O O . ALA A 1 260 ? 298.988 314.638 213.599 1.00 8.48 263 ALA A O 1
ATOM 4011 N N . TYR A 1 261 ? 299.778 312.589 213.183 1.00 7.66 264 TYR A N 1
ATOM 4012 C CA . TYR A 1 261 ? 299.967 312.260 214.597 1.00 7.87 264 TYR A CA 1
ATOM 4013 C C . TYR A 1 261 ? 301.182 313.007 215.156 1.00 8.48 264 TYR A C 1
ATOM 4014 O O . TYR A 1 261 ? 302.162 313.229 214.451 1.00 9.96 264 TYR A O 1
ATOM 4032 N N . GLN A 1 262 ? 301.112 313.384 216.428 1.00 9.57 265 GLN A N 1
ATOM 4033 C CA . GLN A 1 262 ? 302.186 314.091 217.131 1.00 10.95 265 GLN A CA 1
ATOM 4034 C C . GLN A 1 262 ? 302.794 313.230 218.249 1.00 10.70 265 GLN A C 1
ATOM 4035 O O . GLN A 1 262 ? 304.009 313.223 218.423 1.00 12.36 265 GLN A O 1
ATOM 4049 N N . HIS A 1 263 ? 301.964 312.490 218.994 1.00 10.17 266 HIS A N 1
ATOM 4050 C CA . HIS A 1 263 ? 302.374 311.710 220.172 1.00 10.44 266 HIS A CA 1
ATOM 4051 C C . HIS A 1 263 ? 301.561 310.419 220.307 1.00 9.44 266 HIS A C 1
ATOM 4052 O O . HIS A 1 263 ? 300.430 310.328 219.819 1.00 9.65 266 HIS A O 1
ATOM 4067 N N . THR A 1 264 ? 302.111 309.415 220.981 1.00 9.41 267 THR A N 1
ATOM 4068 C CA . THR A 1 264 ? 301.423 308.147 221.281 1.00 9.69 267 THR A CA 1
ATOM 4069 C C . THR A 1 264 ? 300.280 308.350 222.287 1.00 9.63 267 THR A C 1
ATOM 4070 O O . THR A 1 264 ? 300.349 309.234 223.138 1.00 10.63 267 THR A O 1
ATOM 4081 N N . HIS A 1 265 ? 299.202 307.565 222.169 1.00 10.02 268 HIS A N 1
ATOM 4082 C CA . HIS A 1 265 ? 297.994 307.611 223.013 1.00 11.32 268 HIS A CA 1
ATOM 4083 C C . HIS A 1 265 ? 297.307 308.989 223.133 1.00 10.66 268 HIS A C 1
ATOM 4084 O O . HIS A 1 265 ? 296.494 309.214 224.030 1.00 12.09 268 HIS A O 1
ATOM 4098 N N . SER A 1 266 ? 297.613 309.925 222.242 1.00 9.24 269 SER A N 1
ATOM 4099 C CA . SER A 1 266 ? 297.120 311.300 222.297 1.00 8.39 269 SER A CA 1
ATOM 4100 C C . SER A 1 266 ? 296.503 311.705 220.966 1.00 7.46 269 SER A C 1
ATOM 4101 O O . SER A 1 266 ? 297.083 311.457 219.907 1.00 7.88 269 SER A O 1
ATOM 4109 N N . THR A 1 267 ? 295.359 312.374 221.015 1.00 7.44 270 THR A N 1
ATOM 4110 C CA . THR A 1 267 ? 294.722 312.974 219.836 1.00 7.15 270 THR A CA 1
ATOM 4111 C C . THR A 1 267 ? 295.311 314.340 219.497 1.00 6.90 270 THR A C 1
ATOM 4112 O O . THR A 1 267 ? 294.941 314.907 218.472 1.00 7.74 270 THR A O 1
ATOM 4123 N N . ASN A 1 268 ? 296.265 314.859 220.288 1.00 7.43 271 ASN A N 1
ATOM 4124 C CA . ASN A 1 268 ? 296.939 316.134 220.024 1.00 8.39 271 ASN A CA 1
ATOM 4125 C C . ASN A 1 268 ? 297.433 316.211 218.575 1.00 8.61 271 ASN A C 1
ATOM 4126 O O . ASN A 1 268 ? 297.868 315.211 218.000 1.00 9.14 271 ASN A O 1
ATOM 4137 N N . TYR A 1 269 ? 297.331 317.383 217.964 1.00 9.82 272 TYR A N 1
ATOM 4138 C CA . TYR A 1 269 ? 297.620 317.563 216.537 1.00 11.64 272 TYR A CA 1
ATOM 4139 C C . TYR A 1 269 ? 298.395 318.836 216.209 1.00 12.97 272 TYR A C 1
ATOM 4140 O O . TYR A 1 269 ? 298.844 318.999 215.075 1.00 16.38 272 TYR A O 1
ATOM 4158 N N . ILE A 1 270 ? 298.553 319.752 217.161 1.00 14.01 273 ILE A N 1
ATOM 4159 C CA . ILE A 1 270 ? 299.261 321.013 216.927 1.00 17.81 273 ILE A CA 1
ATOM 4160 C C . ILE A 1 270 ? 300.775 320.737 216.888 1.00 20.39 273 ILE A C 1
ATOM 4161 O O . ILE A 1 270 ? 301.303 320.199 217.866 1.00 21.97 273 ILE A O 1
ATOM 4177 N N . PRO A 1 271 ? 301.478 321.048 215.782 1.00 23.91 274 PRO A N 1
ATOM 4178 C CA . PRO A 1 271 ? 302.910 320.812 215.660 1.00 26.28 274 PRO A CA 1
ATOM 4179 C C . PRO A 1 271 ? 303.711 321.829 216.478 1.00 33.99 274 PRO A C 1
ATOM 4180 O O . PRO A 1 271 ? 303.187 322.848 216.924 1.00 33.13 274 PRO A O 1
ATOM 4191 N N . SER A 1 272 ? 305.001 321.570 216.667 1.00 35.20 275 SER A N 1
ATOM 4192 C CA . SER A 1 272 ? 305.925 322.494 217.343 1.00 40.67 275 SER A CA 1
ATOM 4193 C C . SER A 1 272 ? 306.268 323.746 216.517 1.00 44.75 275 SER A C 1
ATOM 4194 O O . SER A 1 272 ? 306.668 324.762 217.089 1.00 46.86 275 SER A O 1
ATOM 4202 N N . ASN A 1 273 ? 306.146 323.684 215.187 1.00 46.43 276 ASN A N 1
ATOM 4203 C CA . ASN A 1 273 ? 306.586 324.734 214.263 1.00 51.73 276 ASN A CA 1
ATOM 4204 C C . ASN A 1 273 ? 305.721 326.013 214.364 1.00 48.40 276 ASN A C 1
ATOM 4205 O O . ASN A 1 273 ? 304.496 325.944 214.447 1.00 56.22 276 ASN A O 1
ATOM 4216 N N . GLY A 1 274 ? 306.360 327.188 214.360 1.00 43.79 277 GLY A N 1
ATOM 4217 C CA . GLY A 1 274 ? 305.690 328.495 214.478 1.00 44.59 277 GLY A CA 1
ATOM 4218 C C . GLY A 1 274 ? 305.204 329.105 213.153 1.00 51.28 277 GLY A C 1
ATOM 4219 O O . GLY A 1 274 ? 304.273 329.910 213.155 1.00 52.69 277 GLY A O 1
ATOM 4223 N N . GLU A 1 275 ? 305.805 328.731 212.020 1.00 46.25 278 GLU A N 1
ATOM 4224 C CA . GLU A 1 275 ? 305.373 329.146 210.673 1.00 51.77 278 GLU A CA 1
ATOM 4225 C C . GLU A 1 275 ? 304.328 328.172 210.100 1.00 50.71 278 GLU A C 1
ATOM 4226 O O . GLU A 1 275 ? 303.310 328.597 209.547 1.00 46.80 278 GLU A O 1
ATOM 4238 N N . ALA A 1 276 ? 304.557 326.864 210.253 1.00 45.53 279 ALA A N 1
ATOM 4239 C CA . ALA A 1 276 ? 303.666 325.813 209.769 1.00 46.71 279 ALA A CA 1
ATOM 4240 C C . ALA A 1 276 ? 302.670 325.337 210.844 1.00 42.53 279 ALA A C 1
ATOM 4241 O O . ALA A 1 276 ? 303.053 324.744 211.851 1.00 42.95 279 ALA A O 1
ATOM 4248 N N . THR A 1 277 ? 301.377 325.567 210.618 1.00 37.97 280 THR A N 1
ATOM 4249 C CA . THR A 1 277 ? 300.258 325.011 211.400 1.00 34.29 280 THR A CA 1
ATOM 4250 C C . THR A 1 277 ? 299.963 323.551 211.015 1.00 31.80 280 THR A C 1
ATOM 4251 O O . THR A 1 277 ? 300.575 322.985 210.112 1.00 32.64 280 THR A O 1
ATOM 4262 N N . THR A 1 278 ? 299.025 322.900 211.706 1.00 27.21 281 THR A N 1
ATOM 4263 C CA . THR A 1 278 ? 298.595 321.526 211.396 1.00 25.40 281 THR A CA 1
ATOM 4264 C C . THR A 1 278 ? 298.055 321.399 209.962 1.00 24.31 281 THR A C 1
ATOM 4265 O O . THR A 1 278 ? 297.184 322.179 209.580 1.00 27.57 281 THR A O 1
ATOM 4276 N N . GLN A 1 279 ? 298.510 320.411 209.188 1.00 23.18 282 GLN A N 1
ATOM 4277 C CA . GLN A 1 279 ? 298.176 320.254 207.761 1.00 23.39 282 GLN A CA 1
ATOM 4278 C C . GLN A 1 279 ? 297.182 319.109 207.502 1.00 19.18 282 GLN A C 1
ATOM 4279 O O . GLN A 1 279 ? 297.383 317.976 207.940 1.00 17.68 282 GLN A O 1
ATOM 4293 N N . ILE A 1 280 ? 296.123 319.411 206.748 1.00 18.57 283 ILE A N 1
ATOM 4294 C CA . ILE A 1 280 ? 295.140 318.452 206.213 1.00 16.91 283 ILE A CA 1
ATOM 4295 C C . ILE A 1 280 ? 295.506 318.025 204.782 1.00 17.45 283 ILE A C 1
ATOM 4296 O O . ILE A 1 280 ? 296.317 318.672 204.121 1.00 18.79 283 ILE A O 1
ATOM 4312 N N . LYS A 1 281 ? 294.851 316.979 204.266 1.00 17.50 284 LYS A N 1
ATOM 4313 C CA . LYS A 1 281 ? 294.941 316.569 202.846 1.00 16.97 284 LYS A CA 1
ATOM 4314 C C . LYS A 1 281 ? 293.818 317.122 201.945 1.00 17.13 284 LYS A C 1
ATOM 4315 O O . LYS A 1 281 ? 293.657 316.654 200.825 1.00 18.84 284 LYS A O 1
ATOM 4334 N N . THR A 1 282 ? 293.029 318.093 202.407 1.00 16.75 285 THR A N 1
ATOM 4335 C CA . THR A 1 282 ? 292.091 318.845 201.547 1.00 17.69 285 THR A CA 1
ATOM 4336 C C . THR A 1 282 ? 292.899 319.815 200.679 1.00 17.75 285 THR A C 1
ATOM 4337 O O . THR A 1 282 ? 293.523 320.732 201.211 1.00 18.90 285 THR A O 1
ATOM 4348 N N . ARG A 1 283 ? 292.923 319.622 199.357 1.00 18.73 286 ARG A N 1
ATOM 4349 C CA . ARG A 1 283 ? 293.631 320.535 198.437 1.00 19.87 286 ARG A CA 1
ATOM 4350 C C . ARG A 1 283 ? 292.757 321.766 198.152 1.00 17.54 286 ARG A C 1
ATOM 4351 O O . ARG A 1 283 ? 291.577 321.576 197.866 1.00 17.71 286 ARG A O 1
ATOM 4372 N N . PRO A 1 284 ? 293.275 323.005 198.193 1.00 19.13 287 PRO A N 1
ATOM 4373 C CA . PRO A 1 284 ? 292.536 324.175 197.720 1.00 17.30 287 PRO A CA 1
ATOM 4374 C C . PRO A 1 284 ? 292.260 324.153 196.201 1.00 17.32 287 PRO A C 1
ATOM 4375 O O . PRO A 1 284 ? 292.997 323.509 195.449 1.00 17.95 287 PRO A O 1
ATOM 4386 N N . ASP A 1 285 ? 291.273 324.911 195.717 1.00 16.39 288 ASP A N 1
ATOM 4387 C CA . ASP A 1 285 ? 291.104 325.237 194.283 1.00 16.08 288 ASP A CA 1
ATOM 4388 C C . ASP A 1 285 ? 290.703 326.705 194.021 1.00 16.39 288 ASP A C 1
ATOM 4389 O O . ASP A 1 285 ? 290.421 327.448 194.985 1.00 16.31 288 ASP A O 1
ATOM 4399 N N . SER B 2 1 ? 250.562 312.580 213.480 1.00 22.70 10 SER B N 1
ATOM 4400 C CA . SER B 2 1 ? 251.433 313.544 212.775 1.00 22.42 10 SER B CA 1
ATOM 4401 C C . SER B 2 1 ? 252.894 313.290 213.118 1.00 20.20 10 SER B C 1
ATOM 4402 O O . SER B 2 1 ? 253.278 313.350 214.282 1.00 18.85 10 SER B O 1
ATOM 4412 N N . ASP B 2 2 ? 253.731 313.038 212.111 1.00 21.04 11 ASP B N 1
ATOM 4413 C CA . ASP B 2 2 ? 255.165 312.741 212.289 1.00 21.54 11 ASP B CA 1
ATOM 4414 C C . ASP B 2 2 ? 255.998 313.953 212.756 1.00 18.82 11 ASP B C 1
ATOM 4415 O O . ASP B 2 2 ? 257.141 313.796 213.179 1.00 18.17 11 ASP B O 1
ATOM 4424 N N . ARG B 2 3 ? 255.440 315.169 212.692 1.00 17.04 12 ARG B N 1
ATOM 4425 C CA . ARG B 2 3 ? 256.082 316.405 213.174 1.00 15.53 12 ARG B CA 1
ATOM 4426 C C . ARG B 2 3 ? 256.157 316.462 214.705 1.00 12.88 12 ARG B C 1
ATOM 4427 O O . ARG B 2 3 ? 257.085 317.059 215.246 1.00 11.22 12 ARG B O 1
ATOM 4448 N N . LEU B 2 4 ? 255.177 315.875 215.390 1.00 12.99 13 LEU B N 1
ATOM 4449 C CA . LEU B 2 4 ? 255.004 315.979 216.841 1.00 10.70 13 LEU B CA 1
ATOM 4450 C C . LEU B 2 4 ? 255.856 314.956 217.595 1.00 8.97 13 LEU B C 1
ATOM 4451 O O . LEU B 2 4 ? 256.018 313.818 217.158 1.00 10.22 13 LEU B O 1
ATOM 4467 N N . ILE B 2 5 ? 256.307 315.317 218.790 1.00 7.09 14 ILE B N 1
ATOM 4468 C CA . ILE B 2 5 ? 256.763 314.338 219.776 1.00 6.06 14 ILE B CA 1
ATOM 4469 C C . ILE B 2 5 ? 256.340 314.776 221.168 1.00 4.67 14 ILE B C 1
ATOM 4470 O O . ILE B 2 5 ? 256.363 315.964 221.495 1.00 4.88 14 ILE B O 1
ATOM 4486 N N . GLN B 2 6 ? 256.023 313.794 221.996 1.00 4.35 15 GLN B N 1
ATOM 4487 C CA . GLN B 2 6 ? 256.016 313.947 223.435 1.00 3.76 15 GLN B CA 1
ATOM 4488 C C . GLN B 2 6 ? 256.874 312.835 224.032 1.00 3.39 15 GLN B C 1
ATOM 4489 O O . GLN B 2 6 ? 256.684 311.666 223.704 1.00 3.79 15 GLN B O 1
ATOM 4503 N N . ILE B 2 7 ? 257.795 313.200 224.915 1.00 3.30 16 ILE B N 1
ATOM 4504 C CA . ILE B 2 7 ? 258.593 312.237 225.670 1.00 3.39 16 ILE B CA 1
ATOM 4505 C C . ILE B 2 7 ? 258.308 312.465 227.146 1.00 3.22 16 ILE B C 1
ATOM 4506 O O . ILE B 2 7 ? 258.551 313.561 227.643 1.00 3.57 16 ILE B O 1
ATOM 4522 N N . THR B 2 8 ? 257.819 311.450 227.849 1.00 3.51 17 THR B N 1
ATOM 4523 C CA . THR B 2 8 ? 257.586 311.497 229.294 1.00 3.68 17 THR B CA 1
ATOM 4524 C C . THR B 2 8 ? 258.590 310.578 229.987 1.00 3.93 17 THR B C 1
ATOM 4525 O O . THR B 2 8 ? 258.683 309.395 229.660 1.00 4.80 17 THR B O 1
ATOM 4536 N N . ARG B 2 9 ? 259.365 311.134 230.921 1.00 3.89 18 ARG B N 1
ATOM 4537 C CA . ARG B 2 9 ? 260.417 310.457 231.695 1.00 4.35 18 ARG B CA 1
ATOM 4538 C C . ARG B 2 9 ? 260.228 310.830 233.165 1.00 3.66 18 ARG B C 1
ATOM 4539 O O . ARG B 2 9 ? 260.416 311.993 233.520 1.00 3.51 18 ARG B O 1
ATOM 4560 N N . GLY B 2 10 ? 259.831 309.891 234.014 1.00 3.83 19 GLY B N 1
ATOM 4561 C CA . GLY B 2 10 ? 259.504 310.208 235.404 1.00 3.99 19 GLY B CA 1
ATOM 4562 C C . GLY B 2 10 ? 258.401 311.272 235.502 1.00 3.57 19 GLY B C 1
ATOM 4563 O O . GLY B 2 10 ? 257.377 311.157 234.833 1.00 3.84 19 GLY B O 1
ATOM 4567 N N . ASP B 2 11 ? 258.606 312.321 236.298 1.00 3.54 20 ASP B N 1
ATOM 4568 C CA . ASP B 2 11 ? 257.662 313.450 236.424 1.00 3.39 20 ASP B CA 1
ATOM 4569 C C . ASP B 2 11 ? 257.909 314.574 235.398 1.00 3.23 20 ASP B C 1
ATOM 4570 O O . ASP B 2 11 ? 257.310 315.645 235.489 1.00 3.93 20 ASP B O 1
ATOM 4579 N N . SER B 2 12 ? 258.779 314.344 234.414 1.00 3.20 21 SER B N 1
ATOM 4580 C CA . SER B 2 12 ? 259.154 315.336 233.406 1.00 3.04 21 SER B CA 1
ATOM 4581 C C . SER B 2 12 ? 258.579 314.966 232.044 1.00 2.98 21 SER B C 1
ATOM 4582 O O . SER B 2 12 ? 258.579 313.800 231.649 1.00 3.54 21 SER B O 1
ATOM 4590 N N . THR B 2 13 ? 258.079 315.955 231.315 1.00 2.97 22 THR B N 1
ATOM 4591 C CA . THR B 2 13 ? 257.587 315.768 229.951 1.00 3.08 22 THR B CA 1
ATOM 4592 C C . THR B 2 13 ? 258.146 316.858 229.049 1.00 2.64 22 THR B C 1
ATOM 4593 O O . THR B 2 13 ? 258.134 318.033 229.403 1.00 3.74 22 THR B O 1
ATOM 4604 N N . ILE B 2 14 ? 258.611 316.464 227.870 1.00 2.89 23 ILE B N 1
ATOM 4605 C CA . ILE B 2 14 ? 259.065 317.371 226.817 1.00 2.99 23 ILE B CA 1
ATOM 4606 C C . ILE B 2 14 ? 258.149 317.202 225.614 1.00 3.11 23 ILE B C 1
ATOM 4607 O O . ILE B 2 14 ? 257.754 316.086 225.287 1.00 3.74 23 ILE B O 1
ATOM 4623 N N . THR B 2 15 ? 257.839 318.309 224.949 1.00 3.38 24 THR B N 1
ATOM 4624 C CA . THR B 2 15 ? 257.091 318.333 223.691 1.00 3.92 24 THR B CA 1
ATOM 4625 C C . THR B 2 15 ? 257.879 319.070 222.615 1.00 4.04 24 THR B C 1
ATOM 4626 O O . THR B 2 15 ? 258.608 320.017 222.905 1.00 4.57 24 THR B O 1
ATOM 4637 N N . SER B 2 16 ? 257.697 318.690 221.356 1.00 4.67 25 SER B N 1
ATOM 4638 C CA . SER B 2 16 ? 258.085 319.502 220.201 1.00 5.50 25 SER B CA 1
ATOM 4639 C C . SER B 2 16 ? 257.039 319.324 219.103 1.00 6.00 25 SER B C 1
ATOM 4640 O O . SER B 2 16 ? 256.506 318.229 218.935 1.00 7.13 25 SER B O 1
ATOM 4648 N N . GLN B 2 17 ? 256.752 320.383 218.352 1.00 6.48 26 GLN B N 1
ATOM 4649 C CA . GLN B 2 17 ? 255.798 320.340 217.237 1.00 7.70 26 GLN B CA 1
ATOM 4650 C C . GLN B 2 17 ? 256.468 320.393 215.852 1.00 8.78 26 GLN B C 1
ATOM 4651 O O . GLN B 2 17 ? 255.778 320.433 214.839 1.00 10.34 26 GLN B O 1
ATOM 4665 N N . ASP B 2 18 ? 257.800 320.395 215.801 1.00 8.73 27 ASP B N 1
ATOM 4666 C CA . ASP B 2 18 ? 258.603 320.435 214.572 1.00 9.96 27 ASP B CA 1
ATOM 4667 C C . ASP B 2 18 ? 259.889 319.625 214.779 1.00 9.00 27 ASP B C 1
ATOM 4668 O O . ASP B 2 18 ? 260.996 320.163 214.813 1.00 8.10 27 ASP B O 1
ATOM 4677 N N . THR B 2 19 ? 259.739 318.319 214.970 1.00 9.49 28 THR B N 1
ATOM 4678 C CA . THR B 2 19 ? 260.858 317.368 215.009 1.00 9.00 28 THR B CA 1
ATOM 4679 C C . THR B 2 19 ? 261.265 316.907 213.604 1.00 9.44 28 THR B C 1
ATOM 4680 O O . THR B 2 19 ? 260.539 317.095 212.630 1.00 12.21 28 THR B O 1
ATOM 4691 N N . ALA B 2 20 ? 262.411 316.237 213.511 1.00 8.96 29 ALA B N 1
ATOM 4692 C CA . ALA B 2 20 ? 262.804 315.445 212.350 1.00 9.23 29 ALA B CA 1
ATOM 4693 C C . ALA B 2 20 ? 263.063 314.000 212.812 1.00 8.39 29 ALA B C 1
ATOM 4694 O O . ALA B 2 20 ? 264.209 313.568 212.881 1.00 8.35 29 ALA B O 1
ATOM 4701 N N . ASN B 2 21 ? 262.015 313.266 213.196 1.00 9.29 30 ASN B N 1
ATOM 4702 C CA . ASN B 2 21 ? 262.123 311.934 213.817 1.00 8.87 30 ASN B CA 1
ATOM 4703 C C . ASN B 2 21 ? 263.007 311.973 215.098 1.00 7.90 30 ASN B C 1
ATOM 4704 O O . ASN B 2 21 ? 263.259 313.036 215.667 1.00 8.18 30 ASN B O 1
ATOM 4715 N N . ALA B 2 22 ? 263.511 310.833 215.557 1.00 7.93 31 ALA B N 1
ATOM 4716 C CA . ALA B 2 22 ? 264.557 310.737 216.577 1.00 6.41 31 ALA B CA 1
ATOM 4717 C C . ALA B 2 22 ? 265.588 309.683 216.156 1.00 6.16 31 ALA B C 1
ATOM 4718 O O . ALA B 2 22 ? 265.259 308.751 215.422 1.00 8.40 31 ALA B O 1
ATOM 4725 N N . VAL B 2 23 ? 266.830 309.809 216.621 1.00 4.18 32 VAL B N 1
ATOM 4726 C CA . VAL B 2 23 ? 267.878 308.815 216.336 1.00 3.69 32 VAL B CA 1
ATOM 4727 C C . VAL B 2 23 ? 268.111 307.973 217.572 1.00 2.54 32 VAL B C 1
ATOM 4728 O O . VAL B 2 23 ? 268.470 308.511 218.612 1.00 2.73 32 VAL B O 1
ATOM 4741 N N . VAL B 2 24 ? 267.970 306.659 217.451 1.00 2.34 33 VAL B N 1
ATOM 4742 C CA . VAL B 2 24 ? 268.472 305.716 218.450 1.00 1.65 33 VAL B CA 1
ATOM 4743 C C . VAL B 2 24 ? 269.890 305.347 218.035 1.00 1.25 33 VAL B C 1
ATOM 4744 O O . VAL B 2 24 ? 270.086 304.693 217.012 1.00 1.46 33 VAL B O 1
ATOM 4757 N N . ALA B 2 25 ? 270.892 305.801 218.786 1.00 1.18 34 ALA B N 1
ATOM 4758 C CA . ALA B 2 25 ? 272.291 305.596 218.441 1.00 1.07 34 ALA B CA 1
ATOM 4759 C C . ALA B 2 25 ? 272.587 304.108 218.232 1.00 0.69 34 ALA B C 1
ATOM 4760 O O . ALA B 2 25 ? 272.243 303.268 219.064 1.00 1.03 34 ALA B O 1
ATOM 4767 N N . TYR B 2 26 ? 273.188 303.779 217.089 1.00 0.85 35 TYR B N 1
ATOM 4768 C CA . TYR B 2 26 ? 273.509 302.404 216.705 1.00 0.83 35 TYR B CA 1
ATOM 4769 C C . TYR B 2 26 ? 272.309 301.432 216.665 1.00 0.67 35 TYR B C 1
ATOM 4770 O O . TYR B 2 26 ? 272.499 300.219 216.655 1.00 1.19 35 TYR B O 1
ATOM 4788 N N . GLY B 2 27 ? 271.075 301.941 216.638 1.00 0.92 36 GLY B N 1
ATOM 4789 C CA . GLY B 2 27 ? 269.859 301.125 216.591 1.00 0.84 36 GLY B CA 1
ATOM 4790 C C . GLY B 2 27 ? 269.559 300.341 217.875 1.00 1.13 36 GLY B C 1
ATOM 4791 O O . GLY B 2 27 ? 268.690 299.470 217.858 1.00 1.82 36 GLY B O 1
ATOM 4795 N N . VAL B 2 28 ? 270.245 300.632 218.987 1.00 0.97 37 VAL B N 1
ATOM 4796 C CA . VAL B 2 28 ? 270.080 299.899 220.252 1.00 1.15 37 VAL B CA 1
ATOM 4797 C C . VAL B 2 28 ? 269.385 300.774 221.286 1.00 0.90 37 VAL B C 1
ATOM 4798 O O . VAL B 2 28 ? 269.909 301.815 221.674 1.00 1.38 37 VAL B O 1
ATOM 4811 N N . TRP B 2 29 ? 268.227 300.336 221.771 1.00 1.71 38 TRP B N 1
ATOM 4812 C CA . TRP B 2 29 ? 267.550 301.029 222.859 1.00 1.83 38 TRP B CA 1
ATOM 4813 C C . TRP B 2 29 ? 268.293 300.785 224.185 1.00 1.85 38 TRP B C 1
ATOM 4814 O O . TRP B 2 29 ? 268.766 299.669 224.415 1.00 2.66 38 TRP B O 1
ATOM 4835 N N . PRO B 2 30 ? 268.408 301.782 225.074 1.00 2.01 39 PRO B N 1
ATOM 4836 C CA . PRO B 2 30 ? 268.947 301.596 226.417 1.00 2.14 39 PRO B CA 1
ATOM 4837 C C . PRO B 2 30 ? 268.241 300.474 227.196 1.00 2.95 39 PRO B C 1
ATOM 4838 O O . PRO B 2 30 ? 267.046 300.253 227.049 1.00 3.30 39 PRO B O 1
ATOM 4849 N N . SER B 2 31 ? 268.966 299.792 228.076 1.00 3.41 40 SER B N 1
ATOM 4850 C CA . SER B 2 31 ? 268.414 298.767 228.977 1.00 3.81 40 SER B CA 1
ATOM 4851 C C . SER B 2 31 ? 269.327 298.554 230.188 1.00 3.86 40 SER B C 1
ATOM 4852 O O . SER B 2 31 ? 270.471 299.008 230.200 1.00 4.27 40 SER B O 1
ATOM 4860 N N . TYR B 2 32 ? 268.824 297.891 231.230 1.00 4.20 41 TYR B N 1
ATOM 4861 C CA . TYR B 2 32 ? 269.649 297.493 232.375 1.00 4.47 41 TYR B CA 1
ATOM 4862 C C . TYR B 2 32 ? 270.675 296.412 232.002 1.00 4.75 41 TYR B C 1
ATOM 4863 O O . TYR B 2 32 ? 270.459 295.614 231.097 1.00 5.94 41 TYR B O 1
ATOM 4881 N N . LEU B 2 33 ? 271.796 296.375 232.725 1.00 5.37 42 LEU B N 1
ATOM 4882 C CA . LEU B 2 33 ? 272.842 295.368 232.539 1.00 5.80 42 LEU B CA 1
ATOM 4883 C C . LEU B 2 33 ? 272.323 293.970 232.884 1.00 6.39 42 LEU B C 1
ATOM 4884 O O . LEU B 2 33 ? 271.728 293.787 233.945 1.00 7.27 42 LEU B O 1
ATOM 4900 N N . THR B 2 34 ? 272.577 292.997 232.013 1.00 7.05 43 THR B N 1
ATOM 4901 C CA . THR B 2 34 ? 272.195 291.590 232.216 1.00 8.09 43 THR B CA 1
ATOM 4902 C C . THR B 2 34 ? 273.274 290.798 232.975 1.00 7.95 43 THR B C 1
ATOM 4903 O O . THR B 2 34 ? 274.458 291.144 232.904 1.00 8.45 43 THR B O 1
ATOM 4914 N N . PRO B 2 35 ? 272.910 289.713 233.687 1.00 8.98 44 PRO B N 1
ATOM 4915 C CA . PRO B 2 35 ? 273.868 288.898 234.447 1.00 9.10 44 PRO B CA 1
ATOM 4916 C C . PRO B 2 35 ? 274.998 288.297 233.600 1.00 9.30 44 PRO B C 1
ATOM 4917 O O . PRO B 2 35 ? 276.090 288.051 234.107 1.00 9.97 44 PRO B O 1
ATOM 4928 N N . ASP B 2 36 ? 274.753 288.067 232.307 1.00 10.31 45 ASP B N 1
ATOM 4929 C CA . ASP B 2 36 ? 275.750 287.500 231.393 1.00 11.25 45 ASP B CA 1
ATOM 4930 C C . ASP B 2 36 ? 276.942 288.448 231.189 1.00 10.23 45 ASP B C 1
ATOM 4931 O O . ASP B 2 36 ? 278.079 287.989 231.106 1.00 10.95 45 ASP B O 1
ATOM 4940 N N . ASP B 2 37 ? 276.700 289.759 231.121 1.00 9.06 46 ASP B N 1
ATOM 4941 C CA . ASP B 2 37 ? 277.738 290.772 230.881 1.00 8.59 46 ASP B CA 1
ATOM 4942 C C . ASP B 2 37 ? 278.264 291.445 232.158 1.00 7.28 46 ASP B C 1
ATOM 4943 O O . ASP B 2 37 ? 279.316 292.079 232.120 1.00 7.67 46 ASP B O 1
ATOM 4952 N N . ALA B 2 38 ? 277.557 291.334 233.283 1.00 7.53 47 ALA B N 1
ATOM 4953 C CA . ALA B 2 38 ? 277.975 291.923 234.551 1.00 6.83 47 ALA B CA 1
ATOM 4954 C C . ALA B 2 38 ? 279.281 291.324 235.105 1.00 6.70 47 ALA B C 1
ATOM 4955 O O . ALA B 2 38 ? 279.568 290.144 234.917 1.00 7.69 47 ALA B O 1
ATOM 4962 N N . THR B 2 39 ? 280.032 292.126 235.864 1.00 6.46 48 THR B N 1
ATOM 4963 C CA . THR B 2 39 ? 281.214 291.675 236.624 1.00 6.94 48 THR B CA 1
ATOM 4964 C C . THR B 2 39 ? 281.149 292.067 238.100 1.00 5.48 48 THR B C 1
ATOM 4965 O O . THR B 2 39 ? 281.473 291.252 238.957 1.00 5.97 48 THR B O 1
ATOM 4976 N N . ALA B 2 40 ? 280.690 293.281 238.427 1.00 5.32 49 ALA B N 1
ATOM 4977 C CA . ALA B 2 40 ? 280.526 293.724 239.812 1.00 4.94 49 ALA B CA 1
ATOM 4978 C C . ALA B 2 40 ? 279.354 292.983 240.477 1.00 4.99 49 ALA B C 1
ATOM 4979 O O . ALA B 2 40 ? 278.214 293.122 240.030 1.00 5.76 49 ALA B O 1
ATOM 4986 N N . ILE B 2 41 ? 279.616 292.234 241.549 1.00 5.21 50 ILE B N 1
ATOM 4987 C CA . ILE B 2 41 ? 278.661 291.262 242.115 1.00 5.73 50 ILE B CA 1
ATOM 4988 C C . ILE B 2 41 ? 277.629 291.858 243.081 1.00 6.01 50 ILE B C 1
ATOM 4989 O O . ILE B 2 41 ? 276.652 291.195 243.424 1.00 7.09 50 ILE B O 1
ATOM 5005 N N . ASP B 2 42 ? 277.830 293.094 243.535 1.00 6.48 51 ASP B N 1
ATOM 5006 C CA . ASP B 2 42 ? 276.879 293.773 244.420 1.00 7.22 51 ASP B CA 1
ATOM 5007 C C . ASP B 2 42 ? 275.567 294.065 243.676 1.00 6.88 51 ASP B C 1
ATOM 5008 O O . ASP B 2 42 ? 275.583 294.473 242.513 1.00 7.05 51 ASP B O 1
ATOM 5017 N N . LYS B 2 43 ? 274.417 293.916 244.340 1.00 7.06 52 LYS B N 1
ATOM 5018 C CA . LYS B 2 43 ? 273.122 294.269 243.745 1.00 6.91 52 LYS B CA 1
ATOM 5019 C C . LYS B 2 43 ? 273.106 295.774 243.432 1.00 5.94 52 LYS B C 1
ATOM 5020 O O . LYS B 2 43 ? 273.352 296.569 244.341 1.00 6.32 52 LYS B O 1
ATOM 5039 N N . PRO B 2 44 ? 272.876 296.207 242.183 1.00 6.11 53 PRO B N 1
ATOM 5040 C CA . PRO B 2 44 ? 272.892 297.626 241.850 1.00 5.09 53 PRO B CA 1
ATOM 5041 C C . PRO B 2 44 ? 271.642 298.321 242.396 1.00 5.09 53 PRO B C 1
ATOM 5042 O O . PRO B 2 44 ? 270.583 297.707 242.500 1.00 5.45 53 PRO B O 1
ATOM 5053 N N . THR B 2 45 ? 271.734 299.617 242.683 1.00 4.84 54 THR B N 1
ATOM 5054 C CA . THR B 2 45 ? 270.530 300.425 242.912 1.00 4.44 54 THR B CA 1
ATOM 5055 C C . THR B 2 45 ? 270.042 300.980 241.580 1.00 4.11 54 THR B C 1
ATOM 5056 O O . THR B 2 45 ? 270.828 301.478 240.772 1.00 4.18 54 THR B O 1
ATOM 5067 N N . GLN B 2 46 ? 268.736 300.892 241.356 1.00 4.51 55 GLN B N 1
ATOM 5068 C CA . GLN B 2 46 ? 268.047 301.343 240.151 1.00 4.47 55 GLN B CA 1
ATOM 5069 C C . GLN B 2 46 ? 267.051 302.426 240.581 1.00 4.40 55 GLN B C 1
ATOM 5070 O O . GLN B 2 46 ? 265.899 302.115 240.878 1.00 5.60 55 GLN B O 1
ATOM 5084 N N . PRO B 2 47 ? 267.495 303.688 240.707 1.00 4.66 56 PRO B N 1
ATOM 5085 C CA . PRO B 2 47 ? 266.682 304.763 241.291 1.00 5.28 56 PRO B CA 1
ATOM 5086 C C . PRO B 2 47 ? 265.466 305.169 240.439 1.00 5.10 56 PRO B C 1
ATOM 5087 O O . PRO B 2 47 ? 264.618 305.929 240.902 1.00 6.07 56 PRO B O 1
ATOM 5098 N N . ASP B 2 48 ? 265.348 304.647 239.219 1.00 5.06 57 ASP B N 1
ATOM 5099 C CA . ASP B 2 48 ? 264.129 304.709 238.414 1.00 5.72 57 ASP B CA 1
ATOM 5100 C C . ASP B 2 48 ? 263.650 306.162 238.225 1.00 5.32 57 ASP B C 1
ATOM 5101 O O . ASP B 2 48 ? 264.442 307.019 237.831 1.00 5.37 57 ASP B O 1
ATOM 5110 N N . THR B 2 49 ? 262.385 306.467 238.514 1.00 5.98 58 THR B N 1
ATOM 5111 C CA . THR B 2 49 ? 261.736 307.749 238.184 1.00 6.23 58 THR B CA 1
ATOM 5112 C C . THR B 2 49 ? 262.428 308.979 238.777 1.00 5.07 58 THR B C 1
ATOM 5113 O O . THR B 2 49 ? 262.473 310.022 238.127 1.00 5.22 58 THR B O 1
ATOM 5124 N N . SER B 2 50 ? 263.030 308.888 239.966 1.00 5.07 59 SER B N 1
ATOM 5125 C CA . SER B 2 50 ? 263.724 310.040 240.568 1.00 5.06 59 SER B CA 1
ATOM 5126 C C . SER B 2 50 ? 265.031 310.402 239.850 1.00 4.30 59 SER B C 1
ATOM 5127 O O . SER B 2 50 ? 265.511 311.525 239.978 1.00 4.87 59 SER B O 1
ATOM 5135 N N . SER B 2 51 ? 265.609 309.472 239.091 1.00 4.24 60 SER B N 1
ATOM 5136 C CA . SER B 2 51 ? 266.881 309.637 238.377 1.00 3.98 60 SER B CA 1
ATOM 5137 C C . SER B 2 51 ? 266.703 309.739 236.857 1.00 3.24 60 SER B C 1
ATOM 5138 O O . SER B 2 51 ? 267.277 310.619 236.221 1.00 3.56 60 SER B O 1
ATOM 5146 N N . ASN B 2 52 ? 265.871 308.868 236.279 1.00 3.42 61 ASN B N 1
ATOM 5147 C CA . ASN B 2 52 ? 265.577 308.762 234.849 1.00 3.03 61 ASN B CA 1
ATOM 5148 C C . ASN B 2 52 ? 264.500 309.779 234.438 1.00 2.96 61 ASN B C 1
ATOM 5149 O O . ASN B 2 52 ? 263.353 309.427 234.168 1.00 3.80 61 ASN B O 1
ATOM 5160 N N . ARG B 2 53 ? 264.869 311.058 234.458 1.00 2.73 62 ARG B N 1
ATOM 5161 C CA . ARG B 2 53 ? 264.000 312.204 234.163 1.00 2.73 62 ARG B CA 1
ATOM 5162 C C . ARG B 2 53 ? 264.798 313.296 233.462 1.00 2.24 62 ARG B C 1
ATOM 5163 O O . ARG B 2 53 ? 266.007 313.362 233.641 1.00 2.47 62 ARG B O 1
ATOM 5184 N N . PHE B 2 54 ? 264.152 314.170 232.700 1.00 2.26 63 PHE B N 1
ATOM 5185 C CA . PHE B 2 54 ? 264.854 315.266 232.044 1.00 2.10 63 PHE B CA 1
ATOM 5186 C C . PHE B 2 54 ? 265.385 316.285 233.046 1.00 2.09 63 PHE B C 1
ATOM 5187 O O . PHE B 2 54 ? 264.647 316.798 233.883 1.00 2.75 63 PHE B O 1
ATOM 5204 N N . TYR B 2 55 ? 266.667 316.608 232.906 1.00 2.17 64 TYR B N 1
ATOM 5205 C CA . TYR B 2 55 ? 267.310 317.769 233.499 1.00 2.42 64 TYR B CA 1
ATOM 5206 C C . TYR B 2 55 ? 267.665 318.747 232.384 1.00 2.47 64 TYR B C 1
ATOM 5207 O O . TYR B 2 55 ? 268.326 318.367 231.415 1.00 2.88 64 TYR B O 1
ATOM 5225 N N . THR B 2 56 ? 267.240 319.998 232.494 1.00 2.78 65 THR B N 1
ATOM 5226 C CA . THR B 2 56 ? 267.574 321.030 231.509 1.00 3.03 65 THR B CA 1
ATOM 5227 C C . THR B 2 56 ? 268.855 321.729 231.928 1.00 3.27 65 THR B C 1
ATOM 5228 O O . THR B 2 56 ? 268.944 322.276 233.022 1.00 4.53 65 THR B O 1
ATOM 5239 N N . LEU B 2 57 ? 269.861 321.680 231.059 1.00 3.81 66 LEU B N 1
ATOM 5240 C CA . LEU B 2 57 ? 271.167 322.294 231.276 1.00 4.93 66 LEU B CA 1
ATOM 5241 C C . LEU B 2 57 ? 271.089 323.821 231.114 1.00 5.77 66 LEU B C 1
ATOM 5242 O O . LEU B 2 57 ? 270.092 324.352 230.627 1.00 6.10 66 LEU B O 1
ATOM 5258 N N . ASP B 2 58 ? 272.162 324.543 231.433 1.00 7.63 67 ASP B N 1
ATOM 5259 C CA . ASP B 2 58 ? 272.209 325.996 231.229 1.00 7.92 67 ASP B CA 1
ATOM 5260 C C . ASP B 2 58 ? 272.117 326.330 229.721 1.00 7.21 67 ASP B C 1
ATOM 5261 O O . ASP B 2 58 ? 272.861 325.775 228.906 1.00 7.48 67 ASP B O 1
ATOM 5270 N N . SER B 2 59 ? 271.185 327.201 229.330 1.00 6.66 68 SER B N 1
ATOM 5271 C CA . SER B 2 59 ? 270.968 327.572 227.919 1.00 5.84 68 SER B CA 1
ATOM 5272 C C . SER B 2 59 ? 272.108 328.435 227.376 1.00 6.02 68 SER B C 1
ATOM 5273 O O . SER B 2 59 ? 272.732 329.199 228.114 1.00 7.11 68 SER B O 1
ATOM 5281 N N . ARG B 2 60 ? 272.360 328.353 226.069 1.00 5.79 69 ARG B N 1
ATOM 5282 C CA . ARG B 2 60 ? 273.418 329.119 225.387 1.00 6.51 69 ARG B CA 1
ATOM 5283 C C . ARG B 2 60 ? 272.838 329.931 224.240 1.00 5.39 69 ARG B C 1
ATOM 5284 O O . ARG B 2 60 ? 271.822 329.542 223.686 1.00 6.00 69 ARG B O 1
ATOM 5305 N N . SER B 2 61 ? 273.446 331.058 223.890 1.00 5.87 70 SER B N 1
ATOM 5306 C CA . SER B 2 61 ? 272.945 331.922 222.812 1.00 5.56 70 SER B CA 1
ATOM 5307 C C . SER B 2 61 ? 273.679 331.620 221.509 1.00 4.98 70 SER B C 1
ATOM 5308 O O . SER B 2 61 ? 274.889 331.795 221.422 1.00 5.93 70 SER B O 1
ATOM 5316 N N . TRP B 2 62 ? 272.947 331.208 220.477 1.00 4.96 71 TRP B N 1
ATOM 5317 C CA . TRP B 2 62 ? 273.465 331.138 219.117 1.00 4.68 71 TRP B CA 1
ATOM 5318 C C . TRP B 2 62 ? 273.432 332.529 218.485 1.00 5.00 71 TRP B C 1
ATOM 5319 O O . TRP B 2 62 ? 272.371 333.139 218.349 1.00 5.88 71 TRP B O 1
ATOM 5340 N N . THR B 2 63 ? 274.597 333.039 218.105 1.00 5.43 72 THR B N 1
ATOM 5341 C CA . THR B 2 63 ? 274.777 334.299 217.377 1.00 6.28 72 THR B CA 1
ATOM 5342 C C . THR B 2 63 ? 275.415 334.024 216.010 1.00 6.50 72 THR B C 1
ATOM 5343 O O . THR B 2 63 ? 275.939 332.937 215.753 1.00 6.78 72 THR B O 1
ATOM 5354 N N . SER B 2 64 ? 275.437 335.013 215.120 1.00 7.37 73 SER B N 1
ATOM 5355 C CA . SER B 2 64 ? 276.153 334.913 213.841 1.00 8.04 73 SER B CA 1
ATOM 5356 C C . SER B 2 64 ? 277.660 334.618 214.002 1.00 8.43 73 SER B C 1
ATOM 5357 O O . SER B 2 64 ? 278.284 334.125 213.065 1.00 10.42 73 SER B O 1
ATOM 5365 N N . ALA B 2 65 ? 278.245 334.879 215.179 1.00 8.22 74 ALA B N 1
ATOM 5366 C CA . ALA B 2 65 ? 279.653 334.632 215.499 1.00 8.72 74 ALA B CA 1
ATOM 5367 C C . ALA B 2 65 ? 279.939 333.262 216.160 1.00 8.56 74 ALA B C 1
ATOM 5368 O O . ALA B 2 65 ? 281.106 332.884 216.278 1.00 10.71 74 ALA B O 1
ATOM 5375 N N . SER B 2 66 ? 278.928 332.517 216.624 1.00 7.83 75 SER B N 1
ATOM 5376 C CA . SER B 2 66 ? 279.147 331.274 217.387 1.00 7.38 75 SER B CA 1
ATOM 5377 C C . SER B 2 66 ? 279.925 330.215 216.596 1.00 7.60 75 SER B C 1
ATOM 5378 O O . SER B 2 66 ? 279.696 330.028 215.402 1.00 8.77 75 SER B O 1
ATOM 5386 N N . SER B 2 67 ? 280.812 329.477 217.266 1.00 8.09 76 SER B N 1
ATOM 5387 C CA . SER B 2 67 ? 281.657 328.431 216.664 1.00 8.63 76 SER B CA 1
ATOM 5388 C C . SER B 2 67 ? 281.237 327.006 217.059 1.00 7.85 76 SER B C 1
ATOM 5389 O O . SER B 2 67 ? 281.506 326.042 216.337 1.00 8.76 76 SER B O 1
ATOM 5397 N N . GLY B 2 68 ? 280.515 326.866 218.167 1.00 8.43 77 GLY B N 1
ATOM 5398 C CA . GLY B 2 68 ? 279.971 325.599 218.652 1.00 6.14 77 GLY B CA 1
ATOM 5399 C C . GLY B 2 68 ? 279.974 325.488 220.174 1.00 5.95 77 GLY B C 1
ATOM 5400 O O . GLY B 2 68 ? 280.436 326.376 220.894 1.00 7.94 77 GLY B O 1
ATOM 5404 N N . TRP B 2 69 ? 279.464 324.366 220.654 1.00 5.42 78 TRP B N 1
ATOM 5405 C CA . TRP B 2 69 ? 279.358 324.047 222.071 1.00 5.19 78 TRP B CA 1
ATOM 5406 C C . TRP B 2 69 ? 279.534 322.552 222.269 1.00 4.56 78 TRP B C 1
ATOM 5407 O O . TRP B 2 69 ? 279.192 321.759 221.388 1.00 4.30 78 TRP B O 1
ATOM 5428 N N . TRP B 2 70 ? 279.994 322.149 223.442 1.00 4.95 79 TRP B N 1
ATOM 5429 C CA . TRP B 2 70 ? 279.928 320.747 223.812 1.00 4.44 79 TRP B CA 1
ATOM 5430 C C . TRP B 2 70 ? 279.700 320.538 225.299 1.00 4.41 79 TRP B C 1
ATOM 5431 O O . TRP B 2 70 ? 280.024 321.380 226.127 1.00 5.46 79 TRP B O 1
ATOM 5452 N N . TRP B 2 71 ? 279.159 319.368 225.614 1.00 4.17 80 TRP B N 1
ATOM 5453 C CA . TRP B 2 71 ? 278.974 318.856 226.963 1.00 4.15 80 TRP B CA 1
ATOM 5454 C C . TRP B 2 71 ? 279.498 317.426 227.019 1.00 4.05 80 TRP B C 1
ATOM 5455 O O . TRP B 2 71 ? 279.493 316.719 226.014 1.00 4.23 80 TRP B O 1
ATOM 5476 N N . LYS B 2 72 ? 279.908 316.978 228.195 1.00 4.28 81 LYS B N 1
ATOM 5477 C CA . LYS B 2 72 ? 280.300 315.586 228.415 1.00 4.09 81 LYS B CA 1
ATOM 5478 C C . LYS B 2 72 ? 279.249 314.890 229.269 1.00 3.84 81 LYS B C 1
ATOM 5479 O O . LYS B 2 72 ? 278.690 315.504 230.164 1.00 4.73 81 LYS B O 1
ATOM 5498 N N . LEU B 2 73 ? 278.982 313.610 229.029 1.00 3.65 82 LEU B N 1
ATOM 5499 C CA . LEU B 2 73 ? 278.129 312.785 229.884 1.00 3.56 82 LEU B CA 1
ATOM 5500 C C . LEU B 2 73 ? 278.946 311.639 230.492 1.00 3.71 82 LEU B C 1
ATOM 5501 O O . LEU B 2 73 ? 279.729 311.014 229.774 1.00 4.18 82 LEU B O 1
ATOM 5517 N N . PRO B 2 74 ? 278.752 311.320 231.784 1.00 4.38 83 PRO B N 1
ATOM 5518 C CA . PRO B 2 74 ? 277.716 311.855 232.676 1.00 4.05 83 PRO B CA 1
ATOM 5519 C C . PRO B 2 74 ? 278.027 313.232 233.297 1.00 4.23 83 PRO B C 1
ATOM 5520 O O . PRO B 2 74 ? 277.169 313.772 233.987 1.00 4.96 83 PRO B O 1
ATOM 5531 N N . ASP B 2 75 ? 279.206 313.816 233.072 1.00 4.62 84 ASP B N 1
ATOM 5532 C CA . ASP B 2 75 ? 279.656 315.057 233.732 1.00 5.27 84 ASP B CA 1
ATOM 5533 C C . ASP B 2 75 ? 278.620 316.198 233.763 1.00 5.69 84 ASP B C 1
ATOM 5534 O O . ASP B 2 75 ? 278.427 316.820 234.802 1.00 6.67 84 ASP B O 1
ATOM 5543 N N . ALA B 2 76 ? 277.919 316.453 232.658 1.00 5.23 85 ALA B N 1
ATOM 5544 C CA . ALA B 2 76 ? 276.923 317.519 232.568 1.00 5.80 85 ALA B CA 1
ATOM 5545 C C . ALA B 2 76 ? 275.785 317.379 233.591 1.00 5.47 85 ALA B C 1
ATOM 5546 O O . ALA B 2 76 ? 275.127 318.368 233.911 1.00 6.96 85 ALA B O 1
ATOM 5553 N N . LEU B 2 77 ? 275.547 316.170 234.099 1.00 4.63 86 LEU B N 1
ATOM 5554 C CA . LEU B 2 77 ? 274.494 315.850 235.056 1.00 4.69 86 LEU B CA 1
ATOM 5555 C C . LEU B 2 77 ? 275.007 315.641 236.488 1.00 4.94 86 LEU B C 1
ATOM 5556 O O . LEU B 2 77 ? 274.226 315.283 237.366 1.00 5.28 86 LEU B O 1
ATOM 5572 N N . LYS B 2 78 ? 276.296 315.855 236.765 1.00 5.27 87 LYS B N 1
ATOM 5573 C CA . LYS B 2 78 ? 276.867 315.544 238.087 1.00 6.34 87 LYS B CA 1
ATOM 5574 C C . LYS B 2 78 ? 276.239 316.342 239.234 1.00 6.39 87 LYS B C 1
ATOM 5575 O O . LYS B 2 78 ? 276.202 315.846 240.353 1.00 7.53 87 LYS B O 1
ATOM 5594 N N . ASN B 2 79 ? 275.713 317.538 238.964 1.00 6.59 88 ASN B N 1
ATOM 5595 C CA . ASN B 2 79 ? 274.994 318.372 239.936 1.00 6.88 88 ASN B CA 1
ATOM 5596 C C . ASN B 2 79 ? 273.460 318.220 239.853 1.00 6.39 88 ASN B C 1
ATOM 5597 O O . ASN B 2 79 ? 272.733 318.966 240.509 1.00 7.79 88 ASN B O 1
ATOM 5608 N N . MET B 2 80 ? 272.948 317.326 239.006 1.00 5.76 89 MET B N 1
ATOM 5609 C CA . MET B 2 80 ? 271.526 317.252 238.661 1.00 5.25 89 MET B CA 1
ATOM 5610 C C . MET B 2 80 ? 270.776 316.242 239.526 1.00 4.71 89 MET B C 1
ATOM 5611 O O . MET B 2 80 ? 270.763 315.046 239.235 1.00 4.73 89 MET B O 1
ATOM 5625 N N . GLY B 2 81 ? 270.127 316.744 240.576 1.00 5.01 90 GLY B N 1
ATOM 5626 C CA . GLY B 2 81 ? 269.194 315.976 241.390 1.00 4.60 90 GLY B CA 1
ATOM 5627 C C . GLY B 2 81 ? 269.756 314.645 241.888 1.00 4.54 90 GLY B C 1
ATOM 5628 O O . GLY B 2 81 ? 270.946 314.512 242.180 1.00 5.58 90 GLY B O 1
ATOM 5632 N N . ILE B 2 82 ? 268.883 313.649 241.973 1.00 4.37 91 ILE B N 1
ATOM 5633 C CA . ILE B 2 82 ? 269.210 312.308 242.466 1.00 4.80 91 ILE B CA 1
ATOM 5634 C C . ILE B 2 82 ? 270.173 311.564 241.530 1.00 4.64 91 ILE B C 1
ATOM 5635 O O . ILE B 2 82 ? 270.996 310.796 242.022 1.00 5.18 91 ILE B O 1
ATOM 5651 N N . PHE B 2 83 ? 270.146 311.800 240.215 1.00 4.36 92 PHE B N 1
ATOM 5652 C CA . PHE B 2 83 ? 271.156 311.211 239.324 1.00 4.13 92 PHE B CA 1
ATOM 5653 C C . PHE B 2 83 ? 272.564 311.679 239.724 1.00 3.99 92 PHE B C 1
ATOM 5654 O O . PHE B 2 83 ? 273.445 310.856 239.959 1.00 4.53 92 PHE B O 1
ATOM 5671 N N . GLY B 2 84 ? 272.741 312.992 239.892 1.00 4.41 93 GLY B N 1
ATOM 5672 C CA . GLY B 2 84 ? 273.997 313.585 240.329 1.00 4.67 93 GLY B CA 1
ATOM 5673 C C . GLY B 2 84 ? 274.454 313.053 241.688 1.00 5.32 93 GLY B C 1
ATOM 5674 O O . GLY B 2 84 ? 275.583 312.590 241.817 1.00 5.83 93 GLY B O 1
ATOM 5678 N N . GLU B 2 85 ? 273.572 313.005 242.691 1.00 5.39 94 GLU B N 1
ATOM 5679 C CA . GLU B 2 85 ? 273.936 312.415 243.991 1.00 5.77 94 GLU B CA 1
ATOM 5680 C C . GLU B 2 85 ? 274.410 310.962 243.842 1.00 5.27 94 GLU B C 1
ATOM 5681 O O . GLU B 2 85 ? 275.462 310.595 244.360 1.00 6.10 94 GLU B O 1
ATOM 5693 N N . ASN B 2 86 ? 273.691 310.135 243.082 1.00 4.83 95 ASN B N 1
ATOM 5694 C CA . ASN B 2 86 ? 274.088 308.744 242.884 1.00 4.69 95 ASN B CA 1
ATOM 5695 C C . ASN B 2 86 ? 275.475 308.619 242.235 1.00 4.62 95 ASN B C 1
ATOM 5696 O O . ASN B 2 86 ? 276.246 307.760 242.655 1.00 4.76 95 ASN B O 1
ATOM 5707 N N . MET B 2 87 ? 275.843 309.497 241.293 1.00 4.85 96 MET B N 1
ATOM 5708 C CA . MET B 2 87 ? 277.202 309.516 240.730 1.00 5.30 96 MET B CA 1
ATOM 5709 C C . MET B 2 87 ? 278.279 309.773 241.789 1.00 5.50 96 MET B C 1
ATOM 5710 O O . MET B 2 87 ? 279.360 309.199 241.716 1.00 6.53 96 MET B O 1
ATOM 5724 N N . PHE B 2 88 ? 278.013 310.658 242.747 1.00 5.51 97 PHE B N 1
ATOM 5725 C CA . PHE B 2 88 ? 278.978 311.020 243.783 1.00 6.47 97 PHE B CA 1
ATOM 5726 C C . PHE B 2 88 ? 279.082 309.986 244.917 1.00 5.86 97 PHE B C 1
ATOM 5727 O O . PHE B 2 88 ? 280.148 309.863 245.516 1.00 7.27 97 PHE B O 1
ATOM 5744 N N . TYR B 2 89 ? 278.004 309.258 245.231 1.00 5.05 98 TYR B N 1
ATOM 5745 C CA . TYR B 2 89 ? 277.982 308.255 246.305 1.00 5.06 98 TYR B CA 1
ATOM 5746 C C . TYR B 2 89 ? 278.382 306.834 245.876 1.00 4.79 98 TYR B C 1
ATOM 5747 O O . TYR B 2 89 ? 278.595 305.988 246.746 1.00 5.38 98 TYR B O 1
ATOM 5765 N N . HIS B 2 90 ? 278.494 306.535 244.581 1.00 4.38 99 HIS B N 1
ATOM 5766 C CA . HIS B 2 90 ? 278.806 305.187 244.095 1.00 4.12 99 HIS B CA 1
ATOM 5767 C C . HIS B 2 90 ? 280.115 305.133 243.318 1.00 4.27 99 HIS B C 1
ATOM 5768 O O . HIS B 2 90 ? 280.430 306.029 242.537 1.00 4.99 99 HIS B O 1
ATOM 5782 N N . PHE B 2 91 ? 280.862 304.047 243.494 1.00 4.53 100 PHE B N 1
ATOM 5783 C CA . PHE B 2 91 ? 282.064 303.791 242.715 1.00 4.67 100 PHE B CA 1
ATOM 5784 C C . PHE B 2 91 ? 281.728 303.616 241.230 1.00 4.23 100 PHE B C 1
ATOM 5785 O O . PHE B 2 91 ? 282.411 304.183 240.383 1.00 5.35 100 PHE B O 1
ATOM 5802 N N . LEU B 2 92 ? 280.665 302.873 240.917 1.00 3.71 101 LEU B N 1
ATOM 5803 C CA . LEU B 2 92 ? 280.282 302.516 239.552 1.00 3.94 101 LEU B CA 1
ATOM 5804 C C . LEU B 2 92 ? 278.894 303.054 239.204 1.00 3.62 101 LEU B C 1
ATOM 5805 O O . LEU B 2 92 ? 277.977 303.037 240.023 1.00 3.67 101 LEU B O 1
ATOM 5821 N N . GLY B 2 93 ? 278.720 303.424 237.944 1.00 3.87 102 GLY B N 1
ATOM 5822 C CA . GLY B 2 93 ? 277.412 303.675 237.366 1.00 3.45 102 GLY B CA 1
ATOM 5823 C C . GLY B 2 93 ? 277.365 303.299 235.894 1.00 3.41 102 GLY B C 1
ATOM 5824 O O . GLY B 2 93 ? 278.395 303.130 235.238 1.00 4.10 102 GLY B O 1
ATOM 5828 N N . ARG B 2 94 ? 276.154 303.135 235.381 1.00 3.16 103 ARG B N 1
ATOM 5829 C CA . ARG B 2 94 ? 275.898 303.044 233.943 1.00 3.07 103 ARG B CA 1
ATOM 5830 C C . ARG B 2 94 ? 274.560 303.696 233.649 1.00 2.62 103 ARG B C 1
ATOM 5831 O O . ARG B 2 94 ? 273.620 303.562 234.423 1.00 2.98 103 ARG B O 1
ATOM 5852 N N . SER B 2 95 ? 274.456 304.377 232.525 1.00 2.45 104 SER B N 1
ATOM 5853 C CA . SER B 2 95 ? 273.193 304.945 232.070 1.00 2.16 104 SER B CA 1
ATOM 5854 C C . SER B 2 95 ? 273.187 305.066 230.550 1.00 1.76 104 SER B C 1
ATOM 5855 O O . SER B 2 95 ? 274.233 305.295 229.947 1.00 2.05 104 SER B O 1
ATOM 5863 N N . GLY B 2 96 ? 272.007 304.985 229.951 1.00 1.64 105 GLY B N 1
ATOM 5864 C CA . GLY B 2 96 ? 271.743 305.570 228.637 1.00 1.48 105 GLY B CA 1
ATOM 5865 C C . GLY B 2 96 ? 271.213 306.989 228.813 1.00 1.58 105 GLY B C 1
ATOM 5866 O O . GLY B 2 96 ? 271.059 307.459 229.942 1.00 1.79 105 GLY B O 1
ATOM 5870 N N . TYR B 2 97 ? 270.887 307.661 227.724 1.00 1.61 106 TYR B N 1
ATOM 5871 C CA . TYR B 2 97 ? 270.360 309.020 227.778 1.00 1.54 106 TYR B CA 1
ATOM 5872 C C . TYR B 2 97 ? 269.317 309.255 226.692 1.00 1.58 106 TYR B C 1
ATOM 5873 O O . TYR B 2 97 ? 269.461 308.753 225.589 1.00 1.77 106 TYR B O 1
ATOM 5891 N N . THR 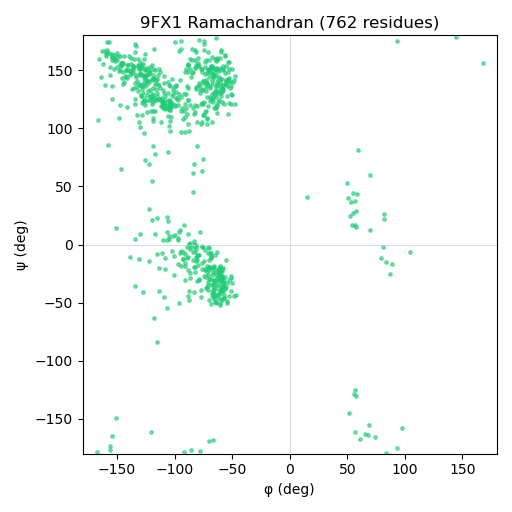B 2 98 ? 268.336 310.105 226.960 1.00 1.81 107 THR B N 1
ATOM 5892 C CA . THR B 2 98 ? 267.639 310.850 225.904 1.00 1.79 107 THR B CA 1
ATOM 5893 C C . THR B 2 98 ? 268.174 312.267 225.945 1.00 1.54 107 THR B C 1
ATOM 5894 O O . THR B 2 98 ? 268.060 312.920 226.976 1.00 1.98 107 THR B O 1
ATOM 5905 N N . ILE B 2 99 ? 268.745 312.750 224.852 1.00 1.50 108 ILE B N 1
ATOM 5906 C CA . ILE B 2 99 ? 269.165 314.135 224.696 1.00 1.56 108 ILE B CA 1
ATOM 5907 C C . ILE B 2 99 ? 268.136 314.800 223.793 1.00 1.81 108 ILE B C 1
ATOM 5908 O O . ILE B 2 99 ? 267.904 314.329 222.683 1.00 2.39 108 ILE B O 1
ATOM 5924 N N . HIS B 2 100 ? 267.538 315.888 224.254 1.00 2.01 109 HIS B N 1
ATOM 5925 C CA . HIS B 2 100 ? 266.654 316.717 223.449 1.00 2.28 109 HIS B CA 1
ATOM 5926 C C . HIS B 2 100 ? 267.258 318.119 223.363 1.00 2.21 109 HIS B C 1
ATOM 5927 O O . HIS B 2 100 ? 267.393 318.808 224.370 1.00 2.73 109 HIS B O 1
ATOM 5941 N N . VAL B 2 101 ? 267.650 318.532 222.165 1.00 2.49 110 VAL B N 1
ATOM 5942 C CA . VAL B 2 101 ? 268.233 319.852 221.903 1.00 2.53 110 VAL B CA 1
ATOM 5943 C C . VAL B 2 101 ? 267.145 320.710 221.293 1.00 2.80 110 VAL B C 1
ATOM 5944 O O . VAL B 2 101 ? 266.479 320.275 220.361 1.00 3.35 110 VAL B O 1
ATOM 5957 N N . GLN B 2 102 ? 266.947 321.903 221.830 1.00 3.05 111 GLN B N 1
ATOM 5958 C CA . GLN B 2 102 ? 265.826 322.786 221.535 1.00 3.41 111 GLN B CA 1
ATOM 5959 C C . GLN B 2 102 ? 266.364 324.102 220.982 1.00 3.51 111 GLN B C 1
ATOM 5960 O O . GLN B 2 102 ? 267.216 324.729 221.603 1.00 3.83 111 GLN B O 1
ATOM 5974 N N . CYS B 2 103 ? 265.877 324.518 219.823 1.00 4.33 112 CYS B N 1
ATOM 5975 C CA . CYS B 2 103 ? 266.285 325.756 219.179 1.00 5.08 112 CYS B CA 1
ATOM 5976 C C . CYS B 2 103 ? 265.185 326.197 218.202 1.00 6.26 112 CYS B C 1
ATOM 5977 O O . CYS B 2 103 ? 265.186 325.824 217.029 1.00 6.61 112 CYS B O 1
ATOM 5985 N N . ASN B 2 104 ? 264.186 326.926 218.701 1.00 7.44 113 ASN B N 1
ATOM 5986 C CA . ASN B 2 104 ? 263.150 327.526 217.858 1.00 8.35 113 ASN B CA 1
ATOM 5987 C C . ASN B 2 104 ? 263.631 328.844 217.236 1.00 6.96 113 ASN B C 1
ATOM 5988 O O . ASN B 2 104 ? 264.481 329.552 217.776 1.00 8.23 113 ASN B O 1
ATOM 5999 N N . SER B 2 105 ? 263.034 329.180 216.101 1.00 7.16 114 SER B N 1
ATOM 6000 C CA . SER B 2 105 ? 263.244 330.432 215.380 1.00 6.81 114 SER B CA 1
ATOM 6001 C C . SER B 2 105 ? 261.992 330.722 214.540 1.00 6.90 114 SER B C 1
ATOM 6002 O O . SER B 2 105 ? 260.943 330.104 214.742 1.00 11.40 114 SER B O 1
ATOM 6010 N N . SER B 2 106 ? 262.082 331.634 213.577 1.00 7.13 115 SER B N 1
ATOM 6011 C CA . SER B 2 106 ? 260.970 331.938 212.663 1.00 6.58 115 SER B CA 1
ATOM 6012 C C . SER B 2 106 ? 261.112 331.250 211.293 1.00 6.68 115 SER B C 1
ATOM 6013 O O . SER B 2 106 ? 262.179 330.731 210.947 1.00 6.61 115 SER B O 1
ATOM 6021 N N . LYS B 2 107 ? 260.083 331.375 210.445 1.00 6.79 116 LYS B N 1
ATOM 6022 C CA . LYS B 2 107 ? 260.135 331.044 209.005 1.00 6.37 116 LYS B CA 1
ATOM 6023 C C . LYS B 2 107 ? 261.127 331.910 208.198 1.00 5.43 116 LYS B C 1
ATOM 6024 O O . LYS B 2 107 ? 261.335 331.661 207.013 1.00 6.24 116 LYS B O 1
ATOM 6043 N N . PHE B 2 108 ? 261.726 332.921 208.827 1.00 5.39 117 PHE B N 1
ATOM 6044 C CA . PHE B 2 108 ? 262.600 333.932 208.228 1.00 5.54 117 PHE B CA 1
ATOM 6045 C C . PHE B 2 108 ? 264.050 333.874 208.734 1.00 5.14 117 PHE B C 1
ATOM 6046 O O . PHE B 2 108 ? 264.903 334.558 208.174 1.00 6.26 117 PHE B O 1
ATOM 6063 N N . HIS B 2 109 ? 264.350 333.062 209.751 1.00 5.17 118 HIS B N 1
ATOM 6064 C CA . HIS B 2 109 ? 265.724 332.745 210.169 1.00 4.95 118 HIS B CA 1
ATOM 6065 C C . HIS B 2 109 ? 266.325 331.641 209.295 1.00 4.24 118 HIS B C 1
ATOM 6066 O O . HIS B 2 109 ? 265.609 330.766 208.808 1.00 4.80 118 HIS B O 1
ATOM 6080 N N . GLN B 2 110 ? 267.643 331.644 209.150 1.00 4.40 119 GLN B N 1
ATOM 6081 C CA . GLN B 2 110 ? 268.421 330.598 208.489 1.00 4.66 119 GLN B CA 1
ATOM 6082 C C . GLN B 2 110 ? 269.515 330.104 209.426 1.00 3.88 119 GLN B C 1
ATOM 6083 O O . GLN B 2 110 ? 270.117 330.910 210.124 1.00 4.42 119 GLN B O 1
ATOM 6097 N N . GLY B 2 111 ? 269.827 328.820 209.387 1.00 3.73 120 GLY B N 1
ATOM 6098 C CA . GLY B 2 111 ? 270.976 328.286 210.107 1.00 3.41 120 GLY B CA 1
ATOM 6099 C C . GLY B 2 111 ? 270.936 326.769 210.146 1.00 3.15 120 GLY B C 1
ATOM 6100 O O . GLY B 2 111 ? 269.868 326.170 210.030 1.00 3.53 120 GLY B O 1
ATOM 6104 N N . LEU B 2 112 ? 272.099 326.155 210.315 1.00 3.20 121 LEU B N 1
ATOM 6105 C CA . LEU B 2 112 ? 272.219 324.708 210.438 1.00 3.12 121 LEU B CA 1
ATOM 6106 C C . LEU B 2 112 ? 273.154 324.373 211.595 1.00 3.02 121 LEU B C 1
ATOM 6107 O O . LEU B 2 112 ? 274.331 324.715 211.530 1.00 3.62 121 LEU B O 1
ATOM 6123 N N . LEU B 2 113 ? 272.655 323.636 212.579 1.00 2.79 122 LEU B N 1
ATOM 6124 C CA . LEU B 2 113 ? 273.458 322.963 213.600 1.00 2.71 122 LEU B CA 1
ATOM 6125 C C . LEU B 2 113 ? 273.586 321.488 213.228 1.00 2.56 122 LEU B C 1
ATOM 6126 O O . LEU B 2 113 ? 272.570 320.867 212.928 1.00 2.82 122 LEU B O 1
ATOM 6142 N N . ILE B 2 114 ? 274.774 320.902 213.327 1.00 2.58 123 ILE B N 1
ATOM 6143 C CA . ILE B 2 114 ? 274.860 319.456 213.561 1.00 2.44 123 ILE B CA 1
ATOM 6144 C C . ILE B 2 114 ? 274.864 319.217 215.066 1.00 2.13 123 ILE B C 1
ATOM 6145 O O . ILE B 2 114 ? 275.542 319.926 215.806 1.00 2.66 123 ILE B O 1
ATOM 6161 N N . VAL B 2 115 ? 274.098 318.227 215.500 1.00 2.11 124 VAL B N 1
ATOM 6162 C CA . VAL B 2 115 ? 274.008 317.786 216.886 1.00 1.95 124 VAL B CA 1
ATOM 6163 C C . VAL B 2 115 ? 274.466 316.339 216.895 1.00 1.81 124 VAL B C 1
ATOM 6164 O O . VAL B 2 115 ? 273.755 315.485 216.374 1.00 2.09 124 VAL B O 1
ATOM 6177 N N . ALA B 2 116 ? 275.638 316.054 217.451 1.00 1.85 125 ALA B N 1
ATOM 6178 C CA . ALA B 2 116 ? 276.240 314.724 217.420 1.00 1.64 125 ALA B CA 1
ATOM 6179 C C . ALA B 2 116 ? 276.558 314.231 218.830 1.00 1.68 125 ALA B C 1
ATOM 6180 O O . ALA B 2 116 ? 277.026 315.001 219.664 1.00 2.29 125 ALA B O 1
ATOM 6187 N N . ALA B 2 117 ? 276.341 312.945 219.082 1.00 1.47 126 ALA B N 1
ATOM 6188 C CA . ALA B 2 117 ? 276.814 312.271 220.284 1.00 1.57 126 ALA B CA 1
ATOM 6189 C C . ALA B 2 117 ? 278.024 311.413 219.908 1.00 1.47 126 ALA B C 1
ATOM 6190 O O . ALA B 2 117 ? 277.909 310.496 219.103 1.00 1.60 126 ALA B O 1
ATOM 6197 N N . ILE B 2 118 ? 279.184 311.700 220.487 1.00 1.80 127 ILE B N 1
ATOM 6198 C CA . ILE B 2 118 ? 280.442 311.026 220.160 1.00 1.80 127 ILE B CA 1
ATOM 6199 C C . ILE B 2 118 ? 280.827 310.108 221.326 1.00 1.86 127 ILE B C 1
ATOM 6200 O O . ILE B 2 118 ? 280.990 310.622 222.433 1.00 2.26 127 ILE B O 1
ATOM 6216 N N . PRO B 2 119 ? 281.004 308.792 221.133 1.00 1.96 128 PRO B N 1
ATOM 6217 C CA . PRO B 2 119 ? 281.526 307.931 222.187 1.00 2.10 128 PRO B CA 1
ATOM 6218 C C . PRO B 2 119 ? 283.038 308.149 222.326 1.00 2.18 128 PRO B C 1
ATOM 6219 O O . PRO B 2 119 ? 283.736 308.285 221.323 1.00 2.48 128 PRO B O 1
ATOM 6230 N N . GLU B 2 120 ? 283.575 308.164 223.542 1.00 2.75 129 GLU B N 1
ATOM 6231 C CA . GLU B 2 120 ? 285.021 308.331 223.784 1.00 3.05 129 GLU B CA 1
ATOM 6232 C C . GLU B 2 120 ? 285.622 309.515 223.020 1.00 3.26 129 GLU B C 1
ATOM 6233 O O . GLU B 2 120 ? 286.574 309.381 222.244 1.00 3.87 129 GLU B O 1
ATOM 6245 N N . HIS B 2 121 ? 285.029 310.692 223.174 1.00 3.33 130 HIS B N 1
ATOM 6246 C CA . HIS B 2 121 ? 285.515 311.902 222.519 1.00 3.81 130 HIS B CA 1
ATOM 6247 C C . HIS B 2 121 ? 286.772 312.432 223.213 1.00 4.36 130 HIS B C 1
ATOM 6248 O O . HIS B 2 121 ? 286.742 313.408 223.961 1.00 5.10 130 HIS B O 1
ATOM 6262 N N . GLN B 2 122 ? 287.885 311.741 223.004 1.00 4.55 131 GLN B N 1
ATOM 6263 C CA . GLN B 2 122 ? 289.167 312.083 223.594 1.00 5.10 131 GLN B CA 1
ATOM 6264 C C . GLN B 2 122 ? 289.736 313.349 222.930 1.00 5.06 131 GLN B C 1
ATOM 6265 O O . GLN B 2 122 ? 290.141 313.331 221.764 1.00 6.11 131 GLN B O 1
ATOM 6279 N N . LEU B 2 123 ? 289.736 314.455 223.663 1.00 5.65 132 LEU B N 1
ATOM 6280 C CA . LEU B 2 123 ? 290.060 315.774 223.122 1.00 6.23 132 LEU B CA 1
ATOM 6281 C C . LEU B 2 123 ? 291.561 315.971 222.892 1.00 6.50 132 LEU B C 1
ATOM 6282 O O . LEU B 2 123 ? 292.405 315.461 223.631 1.00 7.44 132 LEU B O 1
ATOM 6298 N N . ALA B 2 124 ? 291.898 316.762 221.881 1.00 7.18 133 ALA B N 1
ATOM 6299 C CA . ALA B 2 124 ? 293.239 317.288 221.683 1.00 7.97 133 ALA B CA 1
ATOM 6300 C C . ALA B 2 124 ? 293.468 318.529 222.561 1.00 9.10 133 ALA B C 1
ATOM 6301 O O . ALA B 2 124 ? 292.541 319.277 222.856 1.00 10.61 133 ALA B O 1
ATOM 6308 N N . SER B 2 125 ? 294.718 318.785 222.929 1.00 10.60 134 SER B N 1
ATOM 6309 C CA . SER B 2 125 ? 295.158 320.044 223.534 1.00 12.97 134 SER B CA 1
ATOM 6310 C C . SER B 2 125 ? 295.102 321.207 222.532 1.00 13.89 134 SER B C 1
ATOM 6311 O O . SER B 2 125 ? 295.315 321.003 221.338 1.00 14.61 134 SER B O 1
ATOM 6319 N N . ALA B 2 126 ? 294.867 322.433 223.000 1.00 15.56 135 ALA B N 1
ATOM 6320 C CA . ALA B 2 126 ? 295.019 323.660 222.201 1.00 17.05 135 ALA B CA 1
ATOM 6321 C C . ALA B 2 126 ? 296.484 324.090 221.995 1.00 17.73 135 ALA B C 1
ATOM 6322 O O . ALA B 2 126 ? 296.743 325.096 221.339 1.00 20.22 135 ALA B O 1
ATOM 6329 N N . THR B 2 127 ? 297.437 323.350 222.562 1.00 17.54 136 THR B N 1
ATOM 6330 C CA . THR B 2 127 ? 298.866 323.686 222.580 1.00 19.54 136 THR B CA 1
ATOM 6331 C C . THR B 2 127 ? 299.694 322.578 221.915 1.00 19.84 136 THR B C 1
ATOM 6332 O O . THR B 2 127 ? 299.281 321.415 221.884 1.00 20.15 136 THR B O 1
ATOM 6343 N N . SER B 2 128 ? 300.853 322.932 221.359 1.00 20.95 137 SER B N 1
ATOM 6344 C CA . SER B 2 128 ? 301.877 321.970 220.921 1.00 23.50 137 SER B CA 1
ATOM 6345 C C . SER B 2 128 ? 302.388 321.078 222.076 1.00 22.56 137 SER B C 1
ATOM 6346 O O . SER B 2 128 ? 302.115 321.326 223.250 1.00 23.71 137 SER B O 1
ATOM 6354 N N . GLY B 2 129 ? 303.125 320.012 221.751 1.00 23.58 138 GLY B N 1
ATOM 6355 C CA . GLY B 2 129 ? 303.645 319.057 222.737 1.00 21.56 138 GLY B CA 1
ATOM 6356 C C . GLY B 2 129 ? 302.656 317.964 223.167 1.00 19.60 138 GLY B C 1
ATOM 6357 O O . GLY B 2 129 ? 301.532 317.862 222.663 1.00 19.52 138 GLY B O 1
ATOM 6361 N N . ASN B 2 130 ? 303.110 317.094 224.072 1.00 19.66 139 ASN B N 1
ATOM 6362 C CA . ASN B 2 130 ? 302.382 315.905 224.535 1.00 19.93 139 ASN B CA 1
ATOM 6363 C C . ASN B 2 130 ? 301.442 316.162 225.728 1.00 20.34 139 ASN B C 1
ATOM 6364 O O . ASN B 2 130 ? 300.777 315.237 226.194 1.00 21.72 139 ASN B O 1
ATOM 6375 N N . VAL B 2 131 ? 301.369 317.400 226.228 1.00 19.66 140 VAL B N 1
ATOM 6376 C CA . VAL B 2 131 ? 300.506 317.777 227.357 1.00 19.77 140 VAL B CA 1
ATOM 6377 C C . VAL B 2 131 ? 299.042 317.482 227.019 1.00 18.06 140 VAL B C 1
ATOM 6378 O O . VAL B 2 131 ? 298.514 317.950 226.009 1.00 18.27 140 VAL B O 1
ATOM 6391 N N . SER B 2 132 ? 298.388 316.666 227.844 1.00 17.10 141 SER B N 1
ATOM 6392 C CA . SER B 2 132 ? 296.991 316.264 227.634 1.00 16.94 141 SER B CA 1
ATOM 6393 C C . SER B 2 132 ? 296.001 317.265 228.242 1.00 16.23 141 SER B C 1
ATOM 6394 O O . SER B 2 132 ? 296.348 318.031 229.144 1.00 17.79 141 SER B O 1
ATOM 6402 N N . VAL B 2 133 ? 294.749 317.247 227.779 1.00 14.48 142 VAL B N 1
ATOM 6403 C CA . VAL B 2 133 ? 293.696 318.124 228.320 1.00 14.63 142 VAL B CA 1
ATOM 6404 C C . VAL B 2 133 ? 293.421 317.825 229.800 1.00 14.46 142 VAL B C 1
ATOM 6405 O O . VAL B 2 133 ? 293.243 316.669 230.188 1.00 14.33 142 VAL B O 1
ATOM 6418 N N . GLY B 2 134 ? 293.367 318.869 230.623 1.00 15.55 143 GLY B N 1
ATOM 6419 C CA . GLY B 2 134 ? 293.174 318.767 232.076 1.00 15.20 143 GLY B CA 1
ATOM 6420 C C . GLY B 2 134 ? 291.768 318.329 232.489 1.00 13.48 143 GLY B C 1
ATOM 6421 O O . GLY B 2 134 ? 290.787 318.627 231.807 1.00 13.54 143 GLY B O 1
ATOM 6425 N N . TYR B 2 135 ? 291.667 317.646 233.628 1.00 13.70 144 TYR B N 1
ATOM 6426 C CA . TYR B 2 135 ? 290.412 317.119 234.165 1.00 13.07 144 TYR B CA 1
ATOM 6427 C C . TYR B 2 135 ? 289.348 318.209 234.302 1.00 12.82 144 TYR B C 1
ATOM 6428 O O . TYR B 2 135 ? 288.261 318.075 233.744 1.00 12.90 144 TYR B O 1
ATOM 6446 N N . ASN B 2 136 ? 289.678 319.335 234.934 1.00 13.51 145 ASN B N 1
ATOM 6447 C CA . ASN B 2 136 ? 288.727 320.432 235.145 1.00 14.80 145 ASN B CA 1
ATOM 6448 C C . ASN B 2 136 ? 288.152 320.964 233.819 1.00 14.75 145 ASN B C 1
ATOM 6449 O O . ASN B 2 136 ? 286.981 321.325 233.746 1.00 15.24 145 ASN B O 1
ATOM 6460 N N . HIS B 2 137 ? 288.949 320.952 232.744 1.00 14.32 146 HIS B N 1
ATOM 6461 C CA . HIS B 2 137 ? 288.489 321.402 231.431 1.00 14.21 146 HIS B CA 1
ATOM 6462 C C . HIS B 2 137 ? 287.517 320.443 230.750 1.00 12.83 146 HIS B C 1
ATOM 6463 O O . HIS B 2 137 ? 286.598 320.917 230.089 1.00 14.46 146 HIS B O 1
ATOM 6477 N N . THR B 2 138 ? 287.693 319.126 230.881 1.00 11.47 147 THR B N 1
ATOM 6478 C CA . THR B 2 138 ? 286.729 318.153 230.320 1.00 10.98 147 THR B CA 1
ATOM 6479 C C . THR B 2 138 ? 285.572 317.835 231.266 1.00 10.76 147 THR B C 1
ATOM 6480 O O . THR B 2 138 ? 284.681 317.075 230.899 1.00 10.81 147 THR B O 1
ATOM 6491 N N . HIS B 2 139 ? 285.533 318.459 232.441 1.00 10.87 148 HIS B N 1
ATOM 6492 C CA . HIS B 2 139 ? 284.450 318.333 233.408 1.00 10.55 148 HIS B CA 1
ATOM 6493 C C . HIS B 2 139 ? 283.758 319.684 233.710 1.00 10.94 148 HIS B C 1
ATOM 6494 O O . HIS B 2 139 ? 283.676 320.089 234.873 1.00 11.95 148 HIS B O 1
ATOM 6508 N N . PRO B 2 140 ? 283.259 320.421 232.692 1.00 11.29 149 PRO B N 1
ATOM 6509 C CA . PRO B 2 140 ? 282.631 321.732 232.887 1.00 10.92 149 PRO B CA 1
ATOM 6510 C C . PRO B 2 140 ? 281.224 321.669 233.513 1.00 11.48 149 PRO B C 1
ATOM 6511 O O . PRO B 2 140 ? 280.640 322.712 233.796 1.00 13.00 149 PRO B O 1
ATOM 6522 N N . GLY B 2 141 ? 280.647 320.484 233.730 1.00 9.91 150 GLY B N 1
ATOM 6523 C CA . GLY B 2 141 ? 279.304 320.343 234.287 1.00 10.26 150 GLY B CA 1
ATOM 6524 C C . GLY B 2 141 ? 278.221 320.827 233.325 1.00 10.17 150 GLY B C 1
ATOM 6525 O O . GLY B 2 141 ? 278.395 320.813 232.103 1.00 9.57 150 GLY B O 1
ATOM 6529 N N . GLU B 2 142 ? 277.069 321.220 233.864 1.00 11.00 151 GLU B N 1
ATOM 6530 C CA . GLU B 2 142 ? 275.892 321.566 233.062 1.00 10.50 151 GLU B CA 1
ATOM 6531 C C . GLU B 2 142 ? 276.079 322.814 232.184 1.00 10.57 151 GLU B C 1
ATOM 6532 O O . GLU B 2 142 ? 275.353 323.000 231.210 1.00 10.17 151 GLU B O 1
ATOM 6544 N N . GLN B 2 143 ? 277.069 323.658 232.472 1.00 10.55 152 GLN B N 1
ATOM 6545 C CA . GLN B 2 143 ? 277.408 324.791 231.613 1.00 11.28 152 GLN B CA 1
ATOM 6546 C C . GLN B 2 143 ? 277.937 324.328 230.247 1.00 10.27 152 GLN B C 1
ATOM 6547 O O . GLN B 2 143 ? 277.715 325.007 229.246 1.00 11.00 152 GLN B O 1
ATOM 6561 N N . GLY B 2 144 ? 278.594 323.164 230.193 1.00 9.33 153 GLY B N 1
ATOM 6562 C CA . GLY B 2 144 ? 279.347 322.748 229.012 1.00 8.09 153 GLY B CA 1
ATOM 6563 C C . GLY B 2 144 ? 280.481 323.728 228.691 1.00 8.42 153 GLY B C 1
ATOM 6564 O O . GLY B 2 144 ? 280.823 324.596 229.495 1.00 10.59 153 GLY B O 1
ATOM 6568 N N . ARG B 2 145 ? 281.062 323.598 227.504 1.00 8.07 154 ARG B N 1
ATOM 6569 C CA . ARG B 2 145 ? 282.042 324.545 226.969 1.00 9.11 154 ARG B CA 1
ATOM 6570 C C . ARG B 2 145 ? 281.482 325.280 225.767 1.00 8.96 154 ARG B C 1
ATOM 6571 O O . ARG B 2 145 ? 280.953 324.652 224.855 1.00 8.36 154 ARG B O 1
ATOM 6592 N N . GLU B 2 146 ? 281.667 326.592 225.725 1.00 11.07 155 GLU B N 1
ATOM 6593 C CA . GLU B 2 146 ? 281.465 327.370 224.509 1.00 11.49 155 GLU B CA 1
ATOM 6594 C C . GLU B 2 146 ? 282.785 327.538 223.760 1.00 13.27 155 GLU B C 1
ATOM 6595 O O . GLU B 2 146 ? 283.797 327.970 224.314 1.00 16.35 155 GLU B O 1
ATOM 6607 N N . VAL B 2 147 ? 282.770 327.184 222.481 1.00 12.96 156 VAL B N 1
ATOM 6608 C CA . VAL B 2 147 ? 283.912 327.340 221.578 1.00 16.44 156 VAL B CA 1
ATOM 6609 C C . VAL B 2 147 ? 284.054 328.813 221.188 1.00 19.78 156 VAL B C 1
ATOM 6610 O O . VAL B 2 147 ? 283.065 329.432 220.805 1.00 20.22 156 VAL B O 1
ATOM 6623 N N . VAL B 2 148 ? 285.263 329.376 221.241 1.00 26.79 157 VAL B N 1
ATOM 6624 C CA . VAL B 2 148 ? 285.533 330.774 220.849 1.00 32.35 157 VAL B CA 1
ATOM 6625 C C . VAL B 2 148 ? 286.583 330.828 219.728 1.00 39.29 157 VAL B C 1
ATOM 6626 O O . VAL B 2 148 ? 287.648 330.226 219.886 1.00 41.00 157 VAL B O 1
ATOM 6639 N N . PRO B 2 149 ? 286.328 331.525 218.600 1.00 42.39 158 PRO B N 1
ATOM 6640 C CA . PRO B 2 149 ? 287.325 331.727 217.544 1.00 50.24 158 PRO B CA 1
ATOM 6641 C C . PRO B 2 149 ? 288.590 332.429 218.057 1.00 73.79 158 PRO B C 1
ATOM 6642 O O . PRO B 2 149 ? 288.499 333.453 218.738 1.00 50.04 158 PRO B O 1
ATOM 6653 N N . SER B 2 150 ? 289.772 331.911 217.704 1.00 52.97 159 SER B N 1
ATOM 6654 C CA . SER B 2 150 ? 291.083 332.516 218.024 1.00 57.98 159 SER B CA 1
ATOM 6655 C C . SER B 2 150 ? 291.285 332.834 219.520 1.00 64.98 159 SER B C 1
ATOM 6656 O O . SER B 2 150 ? 291.839 333.876 219.886 1.00 58.70 159 SER B O 1
ATOM 6664 N N . ARG B 2 151 ? 290.764 331.970 220.414 1.00 60.31 160 ARG B N 1
ATOM 6665 C CA . ARG B 2 151 ? 290.807 332.150 221.883 1.00 56.42 160 ARG B CA 1
ATOM 6666 C C . ARG B 2 151 ? 292.253 332.212 222.381 1.00 58.48 160 ARG B C 1
ATOM 6667 O O . ARG B 2 151 ? 293.063 331.334 222.079 1.00 57.39 160 ARG B O 1
ATOM 6688 N N . THR B 2 152 ? 292.552 333.226 223.195 1.00 74.92 161 THR B N 1
ATOM 6689 C CA . THR B 2 152 ? 293.878 333.477 223.787 1.00 60.18 161 THR B CA 1
ATOM 6690 C C . THR B 2 152 ? 293.877 333.156 225.283 1.00 66.52 161 THR B C 1
ATOM 6691 O O . THR B 2 152 ? 293.139 333.765 226.058 1.00 64.11 161 THR B O 1
ATOM 6702 N N . SER B 2 153 ? 294.720 332.209 225.695 1.00 59.02 162 SER B N 1
ATOM 6703 C CA . SER B 2 153 ? 295.016 331.892 227.098 1.00 58.21 162 SER B CA 1
ATOM 6704 C C . SER B 2 153 ? 296.388 331.213 227.209 1.00 61.57 162 SER B C 1
ATOM 6705 O O . SER B 2 153 ? 296.825 330.535 226.275 1.00 51.90 162 SER B O 1
ATOM 6713 N N . SER B 2 154 ? 297.059 331.355 228.350 1.00 55.33 163 SER B N 1
ATOM 6714 C CA . SER B 2 154 ? 298.357 330.722 228.635 1.00 55.30 163 SER B CA 1
ATOM 6715 C C . SER B 2 154 ? 298.254 329.256 229.091 1.00 50.93 163 SER B C 1
ATOM 6716 O O . SER B 2 154 ? 299.263 328.550 229.115 1.00 49.93 163 SER B O 1
ATOM 6724 N N . ASP B 2 155 ? 297.064 328.780 229.466 1.00 46.45 164 ASP B N 1
ATOM 6725 C CA . ASP B 2 155 ? 296.872 327.454 230.061 1.00 42.84 164 ASP B CA 1
ATOM 6726 C C . ASP B 2 155 ? 297.044 326.309 229.042 1.00 36.79 164 ASP B C 1
ATOM 6727 O O . ASP B 2 155 ? 296.136 326.007 228.265 1.00 32.94 164 ASP B O 1
ATOM 6736 N N . ASN B 2 156 ? 298.185 325.614 229.080 1.00 33.05 165 ASN B N 1
ATOM 6737 C CA . ASN B 2 156 ? 298.465 324.495 228.178 1.00 31.91 165 ASN B CA 1
ATOM 6738 C C . ASN B 2 156 ? 297.592 323.241 228.418 1.00 28.82 165 ASN B C 1
ATOM 6739 O O . ASN B 2 156 ? 297.571 322.356 227.560 1.00 27.00 165 ASN B O 1
ATOM 6750 N N . LYS B 2 157 ? 296.817 323.167 229.509 1.00 25.88 166 LYS B N 1
ATOM 6751 C CA . LYS B 2 157 ? 295.856 322.082 229.775 1.00 23.24 166 LYS B CA 1
ATOM 6752 C C . LYS B 2 157 ? 294.503 322.267 229.072 1.00 20.77 166 LYS B C 1
ATOM 6753 O O . LYS B 2 157 ? 293.676 321.360 229.150 1.00 18.88 166 LYS B O 1
ATOM 6772 N N . ARG B 2 158 ? 294.237 323.401 228.411 1.00 21.43 167 ARG B N 1
ATOM 6773 C CA . ARG B 2 158 ? 292.934 323.660 227.764 1.00 19.68 167 ARG B CA 1
ATOM 6774 C C . ARG B 2 158 ? 292.741 322.833 226.479 1.00 16.75 167 ARG B C 1
ATOM 6775 O O . ARG B 2 158 ? 293.719 322.569 225.772 1.00 17.37 167 ARG B O 1
ATOM 6796 N N . PRO B 2 159 ? 291.510 322.415 226.148 1.00 15.51 168 PRO B N 1
ATOM 6797 C CA . PRO B 2 159 ? 291.210 321.644 224.946 1.00 14.49 168 PRO B CA 1
ATOM 6798 C C . PRO B 2 159 ? 291.266 322.510 223.694 1.00 13.55 168 PRO B C 1
ATOM 6799 O O . PRO B 2 159 ? 291.060 323.719 223.752 1.00 16.39 168 PRO B O 1
ATOM 6810 N N . SER B 2 160 ? 291.489 321.860 222.556 1.00 13.34 169 SER B N 1
ATOM 6811 C CA . SER B 2 160 ? 291.288 322.440 221.230 1.00 13.52 169 SER B CA 1
ATOM 6812 C C . SER B 2 160 ? 289.913 323.113 221.131 1.00 12.98 169 SER B C 1
ATOM 6813 O O . SER B 2 160 ? 288.920 322.566 221.603 1.00 13.48 169 SER B O 1
ATOM 6821 N N . ASP B 2 161 ? 289.858 324.269 220.472 1.00 14.32 170 ASP B N 1
ATOM 6822 C CA . ASP B 2 161 ? 288.627 324.953 220.054 1.00 15.07 170 ASP B CA 1
ATOM 6823 C C . ASP B 2 161 ? 288.379 324.845 218.535 1.00 13.87 170 ASP B C 1
ATOM 6824 O O . ASP B 2 161 ? 287.493 325.500 217.995 1.00 14.28 170 ASP B O 1
ATOM 6833 N N . ASP B 2 162 ? 289.126 323.997 217.822 1.00 11.97 171 ASP B N 1
ATOM 6834 C CA . ASP B 2 162 ? 288.953 323.800 216.377 1.00 10.59 171 ASP B CA 1
ATOM 6835 C C . ASP B 2 162 ? 287.778 322.858 216.092 1.00 8.73 171 ASP B C 1
ATOM 6836 O O . ASP B 2 162 ? 287.947 321.653 215.886 1.00 8.38 171 ASP B O 1
ATOM 6845 N N . SER B 2 163 ? 286.565 323.408 216.053 1.00 8.48 172 SER B N 1
ATOM 6846 C CA . SER B 2 163 ? 285.361 322.635 215.728 1.00 7.94 172 SER B CA 1
ATOM 6847 C C . SER B 2 163 ? 285.455 321.987 214.338 1.00 6.92 172 SER B C 1
ATOM 6848 O O . SER B 2 163 ? 284.990 320.868 214.158 1.00 6.81 172 SER B O 1
ATOM 6856 N N . TRP B 2 164 ? 286.144 322.613 213.379 1.00 7.18 173 TRP B N 1
ATOM 6857 C CA . TRP B 2 164 ? 286.371 322.043 212.046 1.00 7.05 173 TRP B CA 1
ATOM 6858 C C . TRP B 2 164 ? 287.257 320.775 212.051 1.00 6.46 173 TRP B C 1
ATOM 6859 O O . TRP B 2 164 ? 287.162 319.968 211.129 1.00 6.50 173 TRP B O 1
ATOM 6880 N N . LEU B 2 165 ? 288.050 320.555 213.109 1.00 6.79 174 LEU B N 1
ATOM 6881 C CA . LEU B 2 165 ? 288.809 319.322 213.365 1.00 6.16 174 LEU B CA 1
ATOM 6882 C C . LEU B 2 165 ? 288.202 318.463 214.494 1.00 5.79 174 LEU B C 1
ATOM 6883 O O . LEU B 2 165 ? 288.924 317.690 215.128 1.00 6.19 174 LEU B O 1
ATOM 6899 N N . ASN B 2 166 ? 286.899 318.606 214.778 1.00 5.75 175 ASN B N 1
ATOM 6900 C CA . ASN B 2 166 ? 286.189 317.863 215.830 1.00 5.89 175 ASN B CA 1
ATOM 6901 C C . ASN B 2 166 ? 286.864 317.946 217.212 1.00 5.97 175 ASN B C 1
ATOM 6902 O O . ASN B 2 166 ? 286.705 317.050 218.043 1.00 6.46 175 ASN B O 1
ATOM 6913 N N . PHE B 2 167 ? 287.654 318.997 217.453 1.00 6.34 176 PHE B N 1
ATOM 6914 C CA . PHE B 2 167 ? 288.479 319.151 218.656 1.00 6.93 176 PHE B CA 1
ATOM 6915 C C . PHE B 2 167 ? 289.481 317.994 218.882 1.00 6.75 176 PHE B C 1
ATOM 6916 O O . PHE B 2 167 ? 290.007 317.838 219.983 1.00 7.66 176 PHE B O 1
ATOM 6933 N N . ASP B 2 168 ? 289.739 317.153 217.873 1.00 6.57 177 ASP B N 1
ATOM 6934 C CA . ASP B 2 168 ? 290.444 315.876 218.046 1.00 6.65 177 ASP B CA 1
ATOM 6935 C C . ASP B 2 168 ? 291.249 315.385 216.820 1.00 6.47 177 ASP B C 1
ATOM 6936 O O . ASP B 2 168 ? 291.661 314.223 216.801 1.00 7.60 177 ASP B O 1
ATOM 6945 N N . GLY B 2 169 ? 291.499 316.232 215.818 1.00 6.46 178 GLY B N 1
ATOM 6946 C CA . GLY B 2 169 ? 292.313 315.880 214.642 1.00 6.39 178 GLY B CA 1
ATOM 6947 C C . GLY B 2 169 ? 291.573 315.101 213.550 1.00 5.88 178 GLY B C 1
ATOM 6948 O O . GLY B 2 169 ? 292.201 314.415 212.741 1.00 6.40 178 GLY B O 1
ATOM 6952 N N . THR B 2 170 ? 290.247 315.185 213.508 1.00 5.59 179 THR B N 1
ATOM 6953 C CA . THR B 2 170 ? 289.428 314.545 212.473 1.00 5.31 179 THR B CA 1
ATOM 6954 C C . THR B 2 170 ? 288.447 315.535 211.860 1.00 5.20 179 THR B C 1
ATOM 6955 O O . THR B 2 170 ? 287.997 316.442 212.541 1.00 5.81 179 THR B O 1
ATOM 6966 N N . LEU B 2 171 ? 288.122 315.426 210.572 1.00 5.29 180 LEU B N 1
ATOM 6967 C CA . LEU B 2 171 ? 287.378 316.498 209.904 1.00 5.09 180 LEU B CA 1
ATOM 6968 C C . LEU B 2 171 ? 285.896 316.538 210.296 1.00 4.47 180 LEU B C 1
ATOM 6969 O O . LEU B 2 171 ? 285.223 315.506 210.354 1.00 4.55 180 LEU B O 1
ATOM 6985 N N . LEU B 2 172 ? 285.371 317.750 210.486 1.00 4.85 181 LEU B N 1
ATOM 6986 C CA . LEU B 2 172 ? 283.961 317.993 210.804 1.00 4.57 181 LEU B CA 1
ATOM 6987 C C . LEU B 2 172 ? 283.011 317.382 209.778 1.00 4.06 181 LEU B C 1
ATOM 6988 O O . LEU B 2 172 ? 281.984 316.829 210.156 1.00 4.06 181 LEU B O 1
ATOM 7004 N N . GLY B 2 173 ? 283.363 317.393 208.495 1.00 4.04 182 GLY B N 1
ATOM 7005 C CA . GLY B 2 173 ? 282.505 316.806 207.468 1.00 3.90 182 GLY B CA 1
ATOM 7006 C C . GLY B 2 173 ? 282.232 315.314 207.675 1.00 3.71 182 GLY B C 1
ATOM 7007 O O . GLY B 2 173 ? 281.224 314.807 207.194 1.00 4.14 182 GLY B O 1
ATOM 7011 N N . ASN B 2 174 ? 283.083 314.616 208.426 1.00 3.64 183 ASN B N 1
ATOM 7012 C CA . ASN B 2 174 ? 282.906 313.209 208.768 1.00 3.63 183 ASN B CA 1
ATOM 7013 C C . ASN B 2 174 ? 282.207 312.973 210.108 1.00 3.27 183 ASN B C 1
ATOM 7014 O O . ASN B 2 174 ? 281.866 311.833 210.399 1.00 5.22 183 ASN B O 1
ATOM 7025 N N . LEU B 2 175 ? 281.927 314.019 210.892 1.00 3.37 184 LEU B N 1
ATOM 7026 C CA . LEU B 2 175 ? 281.169 313.913 212.140 1.00 3.06 184 LEU B CA 1
ATOM 7027 C C . LEU B 2 175 ? 279.839 313.130 212.001 1.00 2.55 184 LEU B C 1
ATOM 7028 O O . LEU B 2 175 ? 279.519 312.394 212.928 1.00 2.63 184 LEU B O 1
ATOM 7044 N N . PRO B 2 176 ? 279.104 313.172 210.869 1.00 2.83 185 PRO B N 1
ATOM 7045 C CA . PRO B 2 176 ? 277.911 312.347 210.651 1.00 2.60 185 PRO B CA 1
ATOM 7046 C C . PRO B 2 176 ? 278.074 310.825 210.797 1.00 2.36 185 PRO B C 1
ATOM 7047 O O . PRO B 2 176 ? 277.073 310.119 210.878 1.00 2.53 185 PRO B O 1
ATOM 7058 N N . ILE B 2 177 ? 279.295 310.279 210.842 1.00 2.39 186 ILE B N 1
ATOM 7059 C CA . ILE B 2 177 ? 279.479 308.854 211.177 1.00 2.41 186 ILE B CA 1
ATOM 7060 C C . ILE B 2 177 ? 279.089 308.527 212.628 1.00 1.72 186 ILE B C 1
ATOM 7061 O O . ILE B 2 177 ? 278.788 307.380 212.955 1.00 2.15 186 ILE B O 1
ATOM 7077 N N . TYR B 2 178 ? 279.105 309.521 213.513 1.00 1.59 187 TYR B N 1
ATOM 7078 C CA . TYR B 2 178 ? 278.561 309.405 214.858 1.00 1.18 187 TYR B CA 1
ATOM 7079 C C . TYR B 2 178 ? 277.033 309.565 214.850 1.00 0.95 187 TYR B C 1
ATOM 7080 O O . TYR B 2 178 ? 276.496 310.239 213.971 1.00 1.55 187 TYR B O 1
ATOM 7098 N N . PRO B 2 179 ? 276.325 308.999 215.841 1.00 1.17 188 PRO B N 1
ATOM 7099 C CA . PRO B 2 179 ? 274.920 309.309 216.076 1.00 1.32 188 PRO B CA 1
ATOM 7100 C C . PRO B 2 179 ? 274.685 310.816 216.069 1.00 1.29 188 PRO B C 1
ATOM 7101 O O . PRO B 2 179 ? 275.288 311.552 216.844 1.00 1.38 188 PRO B O 1
ATOM 7112 N N . HIS B 2 180 ? 273.832 311.294 215.176 1.00 1.55 189 HIS B N 1
ATOM 7113 C CA . HIS B 2 180 ? 273.624 312.725 215.009 1.00 1.64 189 HIS B CA 1
ATOM 7114 C C . HIS B 2 180 ? 272.244 313.026 214.441 1.00 1.86 189 HIS B C 1
ATOM 7115 O O . HIS B 2 180 ? 271.623 312.177 213.816 1.00 2.66 189 HIS B O 1
ATOM 7129 N N . GLN B 2 181 ? 271.818 314.265 214.598 1.00 2.04 190 GLN B N 1
ATOM 7130 C CA . GLN B 2 181 ? 270.756 314.901 213.832 1.00 2.67 190 GLN B CA 1
ATOM 7131 C C . GLN B 2 181 ? 271.243 316.290 213.419 1.00 2.34 190 GLN B C 1
ATOM 7132 O O . GLN B 2 181 ? 272.286 316.745 213.885 1.00 2.55 190 GLN B O 1
ATOM 7146 N N . TYR B 2 182 ? 270.487 316.985 212.578 1.00 2.78 191 TYR B N 1
ATOM 7147 C CA . TYR B 2 182 ? 270.704 318.418 212.384 1.00 2.83 191 TYR B CA 1
ATOM 7148 C C . TYR B 2 182 ? 269.508 319.198 212.899 1.00 2.89 191 TYR B C 1
ATOM 7149 O O . TYR B 2 182 ? 268.378 318.716 212.856 1.00 3.43 191 TYR B O 1
ATOM 7167 N N . ILE B 2 183 ? 269.747 320.425 213.339 1.00 2.73 192 ILE B N 1
ATOM 7168 C CA . ILE B 2 183 ? 268.693 321.423 213.451 1.00 2.96 192 ILE B CA 1
ATOM 7169 C C . ILE B 2 183 ? 268.898 322.374 212.281 1.00 2.85 192 ILE B C 1
ATOM 7170 O O . ILE B 2 183 ? 269.844 323.153 212.273 1.00 3.18 192 ILE B O 1
ATOM 7186 N N . ASN B 2 184 ? 268.038 322.274 211.279 1.00 3.34 193 ASN B N 1
ATOM 7187 C CA . ASN B 2 184 ? 268.022 323.192 210.150 1.00 3.49 193 ASN B CA 1
ATOM 7188 C C . ASN B 2 184 ? 266.829 324.108 210.387 1.00 3.56 193 ASN B C 1
ATOM 7189 O O . ASN B 2 184 ? 265.697 323.627 210.423 1.00 4.34 193 ASN B O 1
ATOM 7200 N N . LEU B 2 185 ? 267.054 325.402 210.592 1.00 3.43 194 LEU B N 1
ATOM 7201 C CA . LEU B 2 185 ? 266.012 326.273 211.150 1.00 3.77 194 LEU B CA 1
ATOM 7202 C C . LEU B 2 185 ? 264.744 326.337 210.290 1.00 4.27 194 LEU B C 1
ATOM 7203 O O . LEU B 2 185 ? 263.645 326.483 210.818 1.00 5.28 194 LEU B O 1
ATOM 7219 N N . ARG B 2 186 ? 264.860 326.144 208.974 1.00 4.27 195 ARG B N 1
ATOM 7220 C CA . ARG B 2 186 ? 263.691 326.036 208.087 1.00 4.65 195 ARG B CA 1
ATOM 7221 C C . ARG B 2 186 ? 262.855 324.759 208.245 1.00 4.94 195 ARG B C 1
ATOM 7222 O O . ARG B 2 186 ? 261.717 324.726 207.789 1.00 6.34 195 ARG B O 1
ATOM 7243 N N . THR B 2 187 ? 263.418 323.704 208.837 1.00 4.80 196 THR B N 1
ATOM 7244 C CA . THR B 2 187 ? 262.825 322.360 208.916 1.00 6.41 196 THR B CA 1
ATOM 7245 C C . THR B 2 187 ? 262.313 322.038 210.314 1.00 6.74 196 THR B C 1
ATOM 7246 O O . THR B 2 187 ? 261.160 321.645 210.470 1.00 9.64 196 THR B O 1
ATOM 7257 N N . ASN B 2 188 ? 263.168 322.153 211.331 1.00 5.60 197 ASN B N 1
ATOM 7258 C CA . ASN B 2 188 ? 262.898 321.620 212.664 1.00 6.16 197 ASN B CA 1
ATOM 7259 C C . ASN B 2 188 ? 263.384 322.569 213.767 1.00 5.20 197 ASN B C 1
ATOM 7260 O O . ASN B 2 188 ? 264.302 323.358 213.562 1.00 5.32 197 ASN B O 1
ATOM 7271 N N . ASN B 2 189 ? 262.766 322.482 214.946 1.00 5.82 198 ASN B N 1
ATOM 7272 C CA . ASN B 2 189 ? 263.149 323.274 216.122 1.00 5.43 198 ASN B CA 1
ATOM 7273 C C . ASN B 2 189 ? 263.787 322.438 217.234 1.00 4.84 198 ASN B C 1
ATOM 7274 O O . ASN B 2 189 ? 264.091 322.957 218.306 1.00 5.26 198 ASN B O 1
ATOM 7285 N N . SER B 2 190 ? 263.990 321.147 216.998 1.00 4.79 199 SER B N 1
ATOM 7286 C CA . SER B 2 190 ? 264.643 320.284 217.964 1.00 4.14 199 SER B CA 1
ATOM 7287 C C . SER B 2 190 ? 265.308 319.081 217.309 1.00 3.48 199 SER B C 1
ATOM 7288 O O . SER B 2 190 ? 264.915 318.637 216.227 1.00 4.66 199 SER B O 1
ATOM 7296 N N . ALA B 2 191 ? 266.268 318.517 218.024 1.00 3.30 200 ALA B N 1
ATOM 7297 C CA . ALA B 2 191 ? 266.915 317.252 217.708 1.00 3.14 200 ALA B CA 1
ATOM 7298 C C . ALA B 2 191 ? 266.784 316.312 218.911 1.00 2.89 200 ALA B C 1
ATOM 7299 O O . ALA B 2 191 ? 266.890 316.764 220.050 1.00 3.17 200 ALA B O 1
ATOM 7306 N N . THR B 2 192 ? 266.562 315.026 218.669 1.00 3.09 201 THR B N 1
ATOM 7307 C CA . THR B 2 192 ? 266.434 314.019 219.728 1.00 2.81 201 THR B CA 1
ATOM 7308 C C . THR B 2 192 ? 267.371 312.848 219.455 1.00 2.73 201 THR B C 1
ATOM 7309 O O . THR B 2 192 ? 267.238 312.189 218.426 1.00 3.60 201 THR B O 1
ATOM 7320 N N . LEU B 2 193 ? 268.275 312.573 220.393 1.00 2.31 202 LEU B N 1
ATOM 7321 C CA . LEU B 2 193 ? 269.178 311.420 220.371 1.00 2.01 202 LEU B CA 1
ATOM 7322 C C . LEU B 2 193 ? 268.856 310.502 221.552 1.00 1.82 202 LEU B C 1
ATOM 7323 O O . LEU B 2 193 ? 268.836 310.961 222.688 1.00 2.00 202 LEU B O 1
ATOM 7339 N N . ILE B 2 194 ? 268.637 309.218 221.306 1.00 1.75 203 ILE B N 1
ATOM 7340 C CA . ILE B 2 194 ? 268.524 308.193 222.344 1.00 1.40 203 ILE B CA 1
ATOM 7341 C C . ILE B 2 194 ? 269.830 307.409 222.329 1.00 0.89 203 ILE B C 1
ATOM 7342 O O . ILE B 2 194 ? 270.169 306.793 221.323 1.00 1.45 203 ILE B O 1
ATOM 7358 N N . LEU B 2 195 ? 270.574 307.440 223.425 1.00 1.25 204 LEU B N 1
ATOM 7359 C CA . LEU B 2 195 ? 271.910 306.870 223.533 1.00 1.14 204 LEU B CA 1
ATOM 7360 C C . LEU B 2 195 ? 271.883 305.658 224.474 1.00 1.05 204 LEU B C 1
ATOM 7361 O O . LEU B 2 195 ? 271.592 305.834 225.656 1.00 1.54 204 LEU B O 1
ATOM 7377 N N . PRO B 2 196 ? 272.229 304.448 224.018 1.00 1.39 205 PRO B N 1
ATOM 7378 C CA . PRO B 2 196 ? 272.469 303.328 224.911 1.00 1.17 205 PRO B CA 1
ATOM 7379 C C . PRO B 2 196 ? 273.771 303.560 225.676 1.00 0.68 205 PRO B C 1
ATOM 7380 O O . PRO B 2 196 ? 274.604 304.398 225.319 1.00 1.40 205 PRO B O 1
ATOM 7391 N N . TYR B 2 197 ? 273.981 302.786 226.729 1.00 1.54 206 TYR B N 1
ATOM 7392 C CA . TYR B 2 197 ? 275.297 302.711 227.342 1.00 1.68 206 TYR B CA 1
ATOM 7393 C C . TYR B 2 197 ? 276.280 302.054 226.361 1.00 1.56 206 TYR B C 1
ATOM 7394 O O . TYR B 2 197 ? 276.047 300.950 225.884 1.00 2.11 206 TYR B O 1
ATOM 7412 N N . VAL B 2 198 ? 277.357 302.764 226.040 1.00 2.00 207 VAL B N 1
ATOM 7413 C CA . VAL B 2 198 ? 278.416 302.316 225.131 1.00 2.11 207 VAL B CA 1
ATOM 7414 C C . VAL B 2 198 ? 279.735 302.393 225.883 1.00 2.35 207 VAL B C 1
ATOM 7415 O O . VAL B 2 198 ? 280.159 303.477 226.274 1.00 3.11 207 VAL B O 1
ATOM 7428 N N . ASN B 2 199 ? 280.361 301.245 226.130 1.00 2.57 208 ASN B N 1
ATOM 7429 C CA . ASN B 2 199 ? 281.661 301.154 226.786 1.00 2.81 208 ASN B CA 1
ATOM 7430 C C . ASN B 2 199 ? 282.246 299.741 226.597 1.00 2.63 208 ASN B C 1
ATOM 7431 O O . ASN B 2 199 ? 281.496 298.793 226.386 1.00 3.07 208 ASN B O 1
ATOM 7442 N N . ALA B 2 200 ? 283.558 299.568 226.745 1.00 2.92 209 ALA B N 1
ATOM 7443 C CA . ALA B 2 200 ? 284.215 298.254 226.727 1.00 2.97 209 ALA B CA 1
ATOM 7444 C C . ALA B 2 200 ? 284.166 297.515 228.084 1.00 2.98 209 ALA B C 1
ATOM 7445 O O . ALA B 2 200 ? 284.692 296.411 228.205 1.00 3.57 209 ALA B O 1
ATOM 7452 N N . VAL B 2 201 ? 283.547 298.114 229.105 1.00 3.18 210 VAL B N 1
ATOM 7453 C CA . VAL B 2 201 ? 283.285 297.525 230.427 1.00 3.27 210 VAL B CA 1
ATOM 7454 C C . VAL B 2 201 ? 281.808 297.720 230.796 1.00 3.22 210 VAL B C 1
ATOM 7455 O O . VAL B 2 201 ? 281.224 298.732 230.413 1.00 3.71 210 VAL B O 1
ATOM 7468 N N . PRO B 2 202 ? 281.173 296.804 231.541 1.00 3.79 211 PRO B N 1
ATOM 7469 C CA . PRO B 2 202 ? 279.717 296.824 231.733 1.00 3.97 211 PRO B CA 1
ATOM 7470 C C . PRO B 2 202 ? 279.211 297.963 232.628 1.00 3.43 211 PRO B C 1
ATOM 7471 O O . PRO B 2 202 ? 278.079 298.407 232.473 1.00 4.36 211 PRO B O 1
ATOM 7482 N N . MET B 2 203 ? 280.039 298.471 233.535 1.00 3.64 212 MET B N 1
ATOM 7483 C CA . MET B 2 203 ? 279.805 299.692 234.316 1.00 3.74 212 MET B CA 1
ATOM 7484 C C . MET B 2 203 ? 281.135 300.408 234.506 1.00 3.90 212 MET B C 1
ATOM 7485 O O . MET B 2 203 ? 282.193 299.791 234.378 1.00 4.83 212 MET B O 1
ATOM 7499 N N . ASP B 2 204 ? 281.109 301.686 234.852 1.00 4.10 213 ASP B N 1
ATOM 7500 C CA . ASP B 2 204 ? 282.349 302.445 234.990 1.00 4.83 213 ASP B CA 1
ATOM 7501 C C . ASP B 2 204 ? 282.235 303.560 236.026 1.00 4.79 213 ASP B C 1
ATOM 7502 O O . ASP B 2 204 ? 281.140 303.932 236.440 1.00 5.26 213 ASP B O 1
ATOM 7511 N N . SER B 2 205 ? 283.374 304.100 236.446 1.00 5.61 214 SER B N 1
ATOM 7512 C CA . SER B 2 205 ? 283.401 305.268 237.317 1.00 6.66 214 SER B CA 1
ATOM 7513 C C . SER B 2 205 ? 282.802 306.469 236.591 1.00 7.27 214 SER B C 1
ATOM 7514 O O . SER B 2 205 ? 283.309 306.910 235.557 1.00 8.57 214 SER B O 1
ATOM 7522 N N . MET B 2 206 ? 281.707 307.005 237.124 1.00 7.61 215 MET B N 1
ATOM 7523 C CA . MET B 2 206 ? 280.988 308.119 236.506 1.00 8.01 215 MET B CA 1
ATOM 7524 C C . MET B 2 206 ? 281.847 309.388 236.462 1.00 8.24 215 MET B C 1
ATOM 7525 O O . MET B 2 206 ? 281.827 310.118 235.475 1.00 9.31 215 MET B O 1
ATOM 7539 N N . LEU B 2 207 ? 282.628 309.643 237.513 1.00 8.48 216 LEU B N 1
ATOM 7540 C CA . LEU B 2 207 ? 283.437 310.856 237.638 1.00 9.49 216 LEU B CA 1
ATOM 7541 C C . LEU B 2 207 ? 284.779 310.784 236.885 1.00 10.25 216 LEU B C 1
ATOM 7542 O O . LEU B 2 207 ? 285.323 311.830 236.547 1.00 12.46 216 LEU B O 1
ATOM 7558 N N . ARG B 2 208 ? 285.324 309.595 236.606 1.00 9.12 217 ARG B N 1
ATOM 7559 C CA . ARG B 2 208 ? 286.633 309.431 235.932 1.00 9.65 217 ARG B CA 1
ATOM 7560 C C . ARG B 2 208 ? 286.544 309.329 234.406 1.00 8.10 217 ARG B C 1
ATOM 7561 O O . ARG B 2 208 ? 287.570 309.417 233.741 1.00 9.15 217 ARG B O 1
ATOM 7582 N N . HIS B 2 209 ? 285.362 309.069 233.850 1.00 7.33 218 HIS B N 1
ATOM 7583 C CA . HIS B 2 209 ? 285.205 308.710 232.437 1.00 6.12 218 HIS B CA 1
ATOM 7584 C C . HIS B 2 209 ? 283.886 309.225 231.870 1.00 5.64 218 HIS B C 1
ATOM 7585 O O . HIS B 2 209 ? 282.813 308.812 232.310 1.00 6.30 218 HIS B O 1
ATOM 7600 N N . ASN B 2 210 ? 283.950 310.070 230.848 1.00 5.18 219 ASN B N 1
ATOM 7601 C CA . ASN B 2 210 ? 282.783 310.519 230.109 1.00 4.78 219 ASN B CA 1
ATOM 7602 C C . ASN B 2 210 ? 282.538 309.632 228.888 1.00 4.55 219 ASN B C 1
ATOM 7603 O O . ASN B 2 210 ? 283.282 309.679 227.915 1.00 5.18 219 ASN B O 1
ATOM 7614 N N . ASN B 2 211 ? 281.495 308.807 228.935 1.00 4.46 220 ASN B N 1
ATOM 7615 C CA . ASN B 2 211 ? 281.224 307.826 227.880 1.00 4.15 220 ASN B CA 1
ATOM 7616 C C . ASN B 2 211 ? 280.858 308.510 226.554 1.00 3.22 220 ASN B C 1
ATOM 7617 O O . ASN B 2 211 ? 281.336 308.099 225.501 1.00 3.26 220 ASN B O 1
ATOM 7628 N N . TRP B 2 212 ? 280.054 309.571 226.638 1.00 3.03 221 TRP B N 1
ATOM 7629 C CA . TRP B 2 212 ? 279.530 310.331 225.502 1.00 2.57 221 TRP B CA 1
ATOM 7630 C C . TRP B 2 212 ? 279.920 311.806 225.598 1.00 2.68 221 TRP B C 1
ATOM 7631 O O . TRP B 2 212 ? 279.952 312.388 226.682 1.00 3.62 221 TRP B O 1
ATOM 7652 N N . SER B 2 213 ? 280.132 312.436 224.455 1.00 2.50 222 SER B N 1
ATOM 7653 C CA . SER B 2 213 ? 280.221 313.886 224.317 1.00 2.80 222 SER B CA 1
ATOM 7654 C C . SER B 2 213 ? 279.116 314.377 223.395 1.00 2.62 222 SER B C 1
ATOM 7655 O O . SER B 2 213 ? 278.981 313.869 222.289 1.00 2.69 222 SER B O 1
ATOM 7663 N N . LEU B 2 214 ? 278.318 315.340 223.841 1.00 2.97 223 LEU B N 1
ATOM 7664 C CA . LEU B 2 214 ? 277.332 316.012 223.005 1.00 2.77 223 LEU B CA 1
ATOM 7665 C C . LEU B 2 214 ? 278.007 317.217 222.364 1.00 2.80 223 LEU B C 1
ATOM 7666 O O . LEU B 2 214 ? 278.437 318.122 223.070 1.00 3.55 223 LEU B O 1
ATOM 7682 N N . VAL B 2 215 ? 278.102 317.229 221.044 1.00 2.70 224 VAL B N 1
ATOM 7683 C CA . VAL B 2 215 ? 278.741 318.291 220.267 1.00 2.80 224 VAL B CA 1
ATOM 7684 C C . VAL B 2 215 ? 277.685 318.982 219.416 1.00 2.60 224 VAL B C 1
ATOM 7685 O O . VAL B 2 215 ? 276.972 318.317 218.669 1.00 2.78 224 VAL B O 1
ATOM 7698 N N . ILE B 2 216 ? 277.571 320.302 219.531 1.00 2.97 225 ILE B N 1
ATOM 7699 C CA . ILE B 2 216 ? 276.649 321.108 218.735 1.00 2.88 225 ILE B CA 1
ATOM 7700 C C . ILE B 2 216 ? 277.472 322.127 217.957 1.00 3.12 225 ILE B C 1
ATOM 7701 O O . ILE B 2 216 ? 278.100 322.994 218.561 1.00 3.95 225 ILE B O 1
ATOM 7717 N N . ILE B 2 217 ? 277.492 322.042 216.630 1.00 3.03 226 ILE B N 1
ATOM 7718 C CA . ILE B 2 217 ? 278.324 322.916 215.796 1.00 3.47 226 ILE B CA 1
ATOM 7719 C C . ILE B 2 217 ? 277.451 323.599 214.735 1.00 3.21 226 ILE B C 1
ATOM 7720 O O . ILE B 2 217 ? 276.828 322.901 213.937 1.00 3.54 226 ILE B O 1
ATOM 7736 N N . PRO B 2 218 ? 277.428 324.942 214.660 1.00 3.89 227 PRO B N 1
ATOM 7737 C CA . PRO B 2 218 ? 276.801 325.636 213.547 1.00 3.91 227 PRO B CA 1
ATOM 7738 C C . PRO B 2 218 ? 277.675 325.470 212.300 1.00 4.17 227 PRO B C 1
ATOM 7739 O O . PRO B 2 218 ? 278.816 325.923 212.277 1.00 5.61 227 PRO B O 1
ATOM 7750 N N . ILE B 2 219 ? 277.148 324.782 211.290 1.00 4.32 228 ILE B N 1
ATOM 7751 C CA . ILE B 2 219 ? 277.788 324.596 209.978 1.00 4.85 228 ILE B CA 1
ATOM 7752 C C . ILE B 2 219 ? 277.420 325.758 209.046 1.00 5.19 228 ILE B C 1
ATOM 7753 O O . ILE B 2 219 ? 278.298 326.367 208.442 1.00 7.07 228 ILE B O 1
ATOM 7769 N N . CYS B 2 220 ? 276.130 326.097 208.975 1.00 4.95 229 CYS B N 1
ATOM 7770 C CA . CYS B 2 220 ? 275.632 327.290 208.288 1.00 5.00 229 CYS B CA 1
ATOM 7771 C C . CYS B 2 220 ? 275.306 328.330 209.375 1.00 4.66 229 CYS B C 1
ATOM 7772 O O . CYS B 2 220 ? 274.461 328.036 210.228 1.00 4.81 229 CYS B O 1
ATOM 7780 N N . PRO B 2 221 ? 275.963 329.503 209.389 1.00 5.75 230 PRO B N 1
ATOM 7781 C CA . PRO B 2 221 ? 275.781 330.498 210.436 1.00 5.43 230 PRO B CA 1
ATOM 7782 C C . PRO B 2 221 ? 274.332 330.957 210.565 1.00 4.83 230 PRO B C 1
ATOM 7783 O O . PRO B 2 221 ? 273.588 330.958 209.583 1.00 5.26 230 PRO B O 1
ATOM 7794 N N . LEU B 2 222 ? 273.954 331.403 211.757 1.00 5.02 231 LEU B N 1
ATOM 7795 C CA . LEU B 2 222 ? 272.662 332.039 211.972 1.00 4.77 231 LEU B CA 1
ATOM 7796 C C . LEU B 2 222 ? 272.571 333.308 211.111 1.00 5.10 231 LEU B C 1
ATOM 7797 O O . LEU B 2 222 ? 273.412 334.195 211.240 1.00 6.15 231 LEU B O 1
ATOM 7813 N N . GLN B 2 223 ? 271.551 333.413 210.267 1.00 5.08 232 GLN B N 1
ATOM 7814 C CA . GLN B 2 223 ? 271.248 334.632 209.511 1.00 6.03 232 GLN B CA 1
ATOM 7815 C C . GLN B 2 223 ? 269.776 335.002 209.662 1.00 5.82 232 GLN B C 1
ATOM 7816 O O . GLN B 2 223 ? 268.892 334.152 209.567 1.00 5.81 232 GLN B O 1
ATOM 7830 N N . VAL B 2 224 ? 269.515 336.285 209.863 1.00 6.79 233 VAL B N 1
ATOM 7831 C CA . VAL B 2 224 ? 268.166 336.849 209.969 1.00 7.50 233 VAL B CA 1
ATOM 7832 C C . VAL B 2 224 ? 268.246 338.356 209.715 1.00 8.40 233 VAL B C 1
ATOM 7833 O O . VAL B 2 224 ? 269.174 339.021 210.168 1.00 9.68 233 VAL B O 1
ATOM 7846 N N . GLN B 2 225 ? 267.303 338.895 208.953 1.00 9.07 234 GLN B N 1
ATOM 7847 C CA . GLN B 2 225 ? 267.266 340.321 208.613 1.00 10.14 234 GLN B CA 1
ATOM 7848 C C . GLN B 2 225 ? 266.902 341.189 209.831 1.00 10.79 234 GLN B C 1
ATOM 7849 O O . GLN B 2 225 ? 266.307 340.681 210.784 1.00 11.08 234 GLN B O 1
ATOM 7863 N N . PRO B 2 226 ? 267.233 342.495 209.819 1.00 12.35 235 PRO B N 1
ATOM 7864 C CA . PRO B 2 226 ? 266.821 343.442 210.855 1.00 12.60 235 PRO B CA 1
ATOM 7865 C C . PRO B 2 226 ? 265.327 343.354 211.202 1.00 12.43 235 PRO B C 1
ATOM 7866 O O . PRO B 2 226 ? 264.478 343.108 210.343 1.00 13.29 235 PRO B O 1
ATOM 7877 N N . GLY B 2 227 ? 265.005 343.560 212.477 1.00 12.62 236 GLY B N 1
ATOM 7878 C CA . GLY B 2 227 ? 263.660 343.382 213.035 1.00 12.13 236 GLY B CA 1
ATOM 7879 C C . GLY B 2 227 ? 263.357 341.949 213.500 1.00 11.81 236 GLY B C 1
ATOM 7880 O O . GLY B 2 227 ? 262.553 341.767 214.414 1.00 13.63 236 GLY B O 1
ATOM 7884 N N . GLY B 2 228 ? 264.028 340.933 212.950 1.00 11.05 237 GLY B N 1
ATOM 7885 C CA . GLY B 2 228 ? 264.003 339.574 213.496 1.00 9.83 237 GLY B CA 1
ATOM 7886 C C . GLY B 2 228 ? 264.933 339.434 214.709 1.00 8.83 237 GLY B C 1
ATOM 7887 O O . GLY B 2 228 ? 265.920 340.158 214.830 1.00 9.60 237 GLY B O 1
ATOM 7891 N N . THR B 2 229 ? 264.646 338.490 215.607 1.00 8.27 238 THR B N 1
ATOM 7892 C CA . THR B 2 229 ? 265.458 338.246 216.815 1.00 7.38 238 THR B CA 1
ATOM 7893 C C . THR B 2 229 ? 266.870 337.791 216.418 1.00 7.16 238 THR B C 1
ATOM 7894 O O . THR B 2 229 ? 267.019 336.723 215.834 1.00 7.81 238 THR B O 1
ATOM 7905 N N . GLN B 2 230 ? 267.909 338.584 216.687 1.00 7.40 239 GLN B N 1
ATOM 7906 C CA . GLN B 2 230 ? 269.241 338.413 216.074 1.00 7.71 239 GLN B CA 1
ATOM 7907 C C . GLN B 2 230 ? 270.077 337.258 216.644 1.00 7.36 239 GLN B C 1
ATOM 7908 O O . GLN B 2 230 ? 271.010 336.782 215.997 1.00 8.56 239 GLN B O 1
ATOM 7922 N N . SER B 2 231 ? 269.765 336.812 217.853 1.00 7.25 240 SER B N 1
ATOM 7923 C CA . SER B 2 231 ? 270.388 335.653 218.498 1.00 6.67 240 SER B CA 1
ATOM 7924 C C . SER B 2 231 ? 269.304 334.785 219.117 1.00 6.54 240 SER B C 1
ATOM 7925 O O . SER B 2 231 ? 268.371 335.309 219.717 1.00 7.81 240 SER B O 1
ATOM 7933 N N . ILE B 2 232 ? 269.421 333.467 218.996 1.00 6.03 241 ILE B N 1
ATOM 7934 C CA . ILE B 2 232 ? 268.392 332.532 219.461 1.00 5.94 241 ILE B CA 1
ATOM 7935 C C . ILE B 2 232 ? 269.008 331.536 220.443 1.00 5.26 241 ILE B C 1
ATOM 7936 O O . ILE B 2 232 ? 270.140 331.109 220.233 1.00 5.73 241 ILE B O 1
ATOM 7952 N N . PRO B 2 233 ? 268.315 331.158 221.524 1.00 5.71 242 PRO B N 1
ATOM 7953 C CA . PRO B 2 233 ? 268.874 330.202 222.458 1.00 5.17 242 PRO B CA 1
ATOM 7954 C C . PRO B 2 233 ? 268.955 328.801 221.847 1.00 4.51 242 PRO B C 1
ATOM 7955 O O . PRO B 2 233 ? 268.136 328.406 221.016 1.00 5.18 242 PRO B O 1
ATOM 7966 N N . ILE B 2 234 ? 269.941 328.046 222.311 1.00 4.49 243 ILE B N 1
ATOM 7967 C CA . ILE B 2 234 ? 270.006 326.594 222.238 1.00 4.07 243 ILE B CA 1
ATOM 7968 C C . ILE B 2 234 ? 269.894 326.097 223.677 1.00 3.60 243 ILE B C 1
ATOM 7969 O O . ILE B 2 234 ? 270.677 326.494 224.544 1.00 4.53 243 ILE B O 1
ATOM 7985 N N . THR B 2 235 ? 268.922 325.236 223.932 1.00 3.24 244 THR B N 1
ATOM 7986 C CA . THR B 2 235 ? 268.685 324.651 225.252 1.00 3.19 244 THR B CA 1
ATOM 7987 C C . THR B 2 235 ? 268.778 323.140 225.131 1.00 2.77 244 THR B C 1
ATOM 7988 O O . THR B 2 235 ? 268.198 322.554 224.226 1.00 3.26 244 THR B O 1
ATOM 7999 N N . VAL B 2 236 ? 269.508 322.501 226.031 1.00 2.72 245 VAL B N 1
ATOM 8000 C CA . VAL B 2 236 ? 269.701 321.056 226.038 1.00 2.48 245 VAL B CA 1
ATOM 8001 C C . VAL B 2 236 ? 269.016 320.481 227.271 1.00 2.41 245 VAL B C 1
ATOM 8002 O O . VAL B 2 236 ? 269.298 320.895 228.392 1.00 3.13 245 VAL B O 1
ATOM 8015 N N . SER B 2 237 ? 268.130 319.516 227.070 1.00 2.16 246 SER B N 1
ATOM 8016 C CA . SER B 2 237 ? 267.523 318.733 228.142 1.00 2.28 246 SER B CA 1
ATOM 8017 C C . SER B 2 237 ? 267.947 317.279 228.010 1.00 1.90 246 SER B C 1
ATOM 8018 O O . SER B 2 237 ? 267.868 316.713 226.924 1.00 2.17 246 SER B O 1
ATOM 8026 N N . ILE B 2 238 ? 268.414 316.665 229.093 1.00 1.99 247 ILE B N 1
ATOM 8027 C CA . ILE B 2 238 ? 268.940 315.301 229.055 1.00 1.89 247 ILE B CA 1
ATOM 8028 C C . ILE B 2 238 ? 268.268 314.475 230.138 1.00 1.77 247 ILE B C 1
ATOM 8029 O O . ILE B 2 238 ? 268.278 314.875 231.294 1.00 2.24 247 ILE B O 1
ATOM 8045 N N . SER B 2 239 ? 267.716 313.321 229.779 1.00 1.79 248 SER B N 1
ATOM 8046 C CA . SER B 2 239 ? 267.213 312.349 230.744 1.00 1.91 248 SER B CA 1
ATOM 8047 C C . SER B 2 239 ? 268.128 311.139 230.764 1.00 1.78 248 SER B C 1
ATOM 8048 O O . SER B 2 239 ? 268.236 310.486 229.730 1.00 2.04 248 SER B O 1
ATOM 8056 N N . PRO B 2 240 ? 268.715 310.760 231.904 1.00 2.07 249 PRO B N 1
ATOM 8057 C CA . PRO B 2 240 ? 269.204 309.401 232.097 1.00 1.82 249 PRO B CA 1
ATOM 8058 C C . PRO B 2 240 ? 268.117 308.384 231.739 1.00 1.69 249 PRO B C 1
ATOM 8059 O O . PRO B 2 240 ? 266.924 308.665 231.853 1.00 2.39 249 PRO B O 1
ATOM 8070 N N . MET B 2 241 ? 268.524 307.201 231.300 1.00 1.94 250 MET B N 1
ATOM 8071 C CA . MET B 2 241 ? 267.628 306.080 231.035 1.00 2.06 250 MET B CA 1
ATOM 8072 C C . MET B 2 241 ? 268.257 304.811 231.589 1.00 2.05 250 MET B C 1
ATOM 8073 O O . MET B 2 241 ? 269.432 304.545 231.323 1.00 2.21 250 MET B O 1
ATOM 8087 N N . PHE B 2 242 ? 267.471 304.006 232.303 1.00 2.32 251 PHE B N 1
ATOM 8088 C CA . PHE B 2 242 ? 267.941 302.762 232.910 1.00 2.79 251 PHE B CA 1
ATOM 8089 C C . PHE B 2 242 ? 269.223 302.995 233.724 1.00 2.44 251 PHE B C 1
ATOM 8090 O O . PHE B 2 242 ? 270.164 302.209 233.640 1.00 3.17 251 PHE B O 1
ATOM 8107 N N . SER B 2 243 ? 269.298 304.111 234.453 1.00 2.38 252 SER B N 1
ATOM 8108 C CA . SER B 2 243 ? 270.467 304.405 235.281 1.00 2.47 252 SER B CA 1
ATOM 8109 C C . SER B 2 243 ? 270.610 303.356 236.382 1.00 2.68 252 SER B C 1
ATOM 8110 O O . SER B 2 243 ? 269.631 302.945 237.002 1.00 3.31 252 SER B O 1
ATOM 8118 N N . GLU B 2 244 ? 271.832 302.904 236.616 1.00 2.95 253 GLU B N 1
ATOM 8119 C CA . GLU B 2 244 ? 272.165 301.941 237.660 1.00 3.10 253 GLU B CA 1
ATOM 8120 C C . GLU B 2 244 ? 273.453 302.382 238.327 1.00 2.74 253 GLU B C 1
ATOM 8121 O O . GLU B 2 244 ? 274.344 302.907 237.664 1.00 3.19 253 GLU B O 1
ATOM 8133 N N . PHE B 2 245 ? 273.583 302.096 239.610 1.00 2.92 254 PHE B N 1
ATOM 8134 C CA . PHE B 2 245 ? 274.784 302.420 240.361 1.00 2.97 254 PHE B CA 1
ATOM 8135 C C . PHE B 2 245 ? 275.136 301.274 241.297 1.00 3.15 254 PHE B C 1
ATOM 8136 O O . PHE B 2 245 ? 274.250 300.568 241.771 1.00 4.00 254 PHE B O 1
ATOM 8153 N N . SER B 2 246 ? 276.418 301.078 241.574 1.00 3.22 255 SER B N 1
ATOM 8154 C CA . SER B 2 246 ? 276.853 300.056 242.523 1.00 3.66 255 SER B CA 1
ATOM 8155 C C . SER B 2 246 ? 278.173 300.421 243.192 1.00 3.62 255 SER B C 1
ATOM 8156 O O . SER B 2 246 ? 278.875 301.342 242.775 1.00 3.81 255 SER B O 1
ATOM 8164 N N . GLY B 2 247 ? 278.468 299.744 244.299 1.00 4.86 256 GLY B N 1
ATOM 8165 C CA . GLY B 2 247 ? 279.584 300.102 245.170 1.00 4.60 256 GLY B CA 1
ATOM 8166 C C . GLY B 2 247 ? 279.327 301.418 245.913 1.00 3.90 256 GLY B C 1
ATOM 8167 O O . GLY B 2 247 ? 280.073 302.373 245.705 1.00 4.63 256 GLY B O 1
ATOM 8171 N N . PRO B 2 248 ? 278.265 301.517 246.734 1.00 4.64 257 PRO B N 1
ATOM 8172 C CA . PRO B 2 248 ? 278.010 302.697 247.547 1.00 4.59 257 PRO B CA 1
ATOM 8173 C C . PRO B 2 248 ? 279.157 302.909 248.539 1.00 4.55 257 PRO B C 1
ATOM 8174 O O . PRO B 2 248 ? 279.714 301.960 249.088 1.00 5.88 257 PRO B O 1
ATOM 8185 N N . ARG B 2 249 ? 279.507 304.171 248.766 1.00 4.95 258 ARG B N 1
ATOM 8186 C CA . ARG B 2 249 ? 280.611 304.626 249.619 1.00 5.75 258 ARG B CA 1
ATOM 8187 C C . ARG B 2 249 ? 280.335 306.055 250.101 1.00 5.75 258 ARG B C 1
ATOM 8188 O O . ARG B 2 249 ? 279.281 306.617 249.809 1.00 6.68 258 ARG B O 1
ATOM 8209 N N . SER B 2 250 ? 281.259 306.661 250.839 1.00 6.22 259 SER B N 1
ATOM 8210 C CA . SER B 2 250 ? 281.185 308.092 251.170 1.00 7.24 259 SER B CA 1
ATOM 8211 C C . SER B 2 250 ? 281.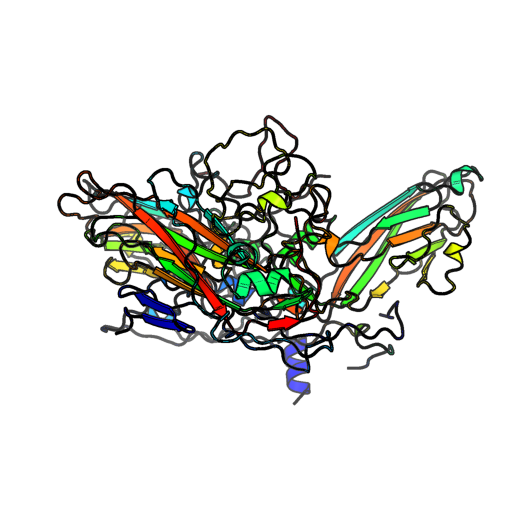186 308.967 249.908 1.00 7.36 259 SER B C 1
ATOM 8212 O O . SER B 2 250 ? 281.753 308.595 248.882 1.00 7.71 259 SER B O 1
ATOM 8220 N N . LYS B 2 251 ? 280.576 310.151 249.988 1.00 8.43 260 LYS B N 1
ATOM 8221 C CA . LYS B 2 251 ? 280.478 311.088 248.859 1.00 8.76 260 LYS B CA 1
ATOM 8222 C C . LYS B 2 251 ? 281.864 311.564 248.409 1.00 10.10 260 LYS B C 1
ATOM 8223 O O . LYS B 2 251 ? 282.649 312.021 249.238 1.00 11.60 260 LYS B O 1
ATOM 8242 N N . VAL B 2 252 ? 282.164 311.505 247.113 1.00 10.66 261 VAL B N 1
ATOM 8243 C CA . VAL B 2 252 ? 283.394 312.113 246.568 1.00 12.59 261 VAL B CA 1
ATOM 8244 C C . VAL B 2 252 ? 283.379 313.633 246.782 1.00 14.28 261 VAL B C 1
ATOM 8245 O O . VAL B 2 252 ? 282.353 314.279 246.583 1.00 14.74 261 VAL B O 1
ATOM 8258 N N . VAL B 2 253 ? 284.516 314.212 247.169 1.00 17.16 262 VAL B N 1
ATOM 8259 C CA . VAL B 2 253 ? 284.712 315.663 247.307 1.00 20.90 262 VAL B CA 1
ATOM 8260 C C . VAL B 2 253 ? 285.941 316.079 246.496 1.00 24.19 262 VAL B C 1
ATOM 8261 O O . VAL B 2 253 ? 287.014 315.492 246.659 1.00 25.12 262 VAL B O 1
ATOM 8274 N N . PHE B 2 254 ? 285.790 317.056 245.598 1.00 25.17 263 PHE B N 1
ATOM 8275 C CA . PHE B 2 254 ? 286.879 317.623 244.789 1.00 28.29 263 PHE B CA 1
ATOM 8276 C C . PHE B 2 254 ? 287.667 318.703 245.545 1.00 31.16 263 PHE B C 1
ATOM 8277 O O . PHE B 2 254 ? 288.912 318.674 245.476 1.00 30.64 263 PHE B O 1
ATOM 8295 N N . SER C 3 1 ? 299.509 279.505 214.230 1.00 6.49 21 SER C N 1
ATOM 8296 C CA . SER C 3 1 ? 300.730 279.833 215.021 1.00 6.94 21 SER C CA 1
ATOM 8297 C C . SER C 3 1 ? 300.504 279.635 216.526 1.00 6.45 21 SER C C 1
ATOM 8298 O O . SER C 3 1 ? 299.400 279.882 217.016 1.00 6.99 21 SER C O 1
ATOM 8308 N N . PRO C 3 2 ? 301.522 279.203 217.289 1.00 6.78 22 PRO C N 1
ATOM 8309 C CA . PRO C 3 2 ? 301.373 278.889 218.713 1.00 6.88 22 PRO C CA 1
ATOM 8310 C C . PRO C 3 2 ? 301.064 280.144 219.535 1.00 5.41 22 PRO C C 1
ATOM 8311 O O . PRO C 3 2 ? 301.552 281.229 219.228 1.00 5.38 22 PRO C O 1
ATOM 8322 N N . SER C 3 3 ? 300.222 280.016 220.557 1.00 6.16 23 SER C N 1
ATOM 8323 C CA . SER C 3 3 ? 299.957 281.099 221.506 1.00 6.02 23 SER C CA 1
ATOM 8324 C C . SER C 3 3 ? 301.126 281.248 222.478 1.00 5.46 23 SER C C 1
ATOM 8325 O O . SER C 3 3 ? 301.575 280.259 223.052 1.00 6.68 23 SER C O 1
ATOM 8333 N N . ALA C 3 4 ? 301.584 282.473 222.719 1.00 5.32 24 ALA C N 1
ATOM 8334 C CA . ALA C 3 4 ? 302.572 282.751 223.758 1.00 5.70 24 ALA C CA 1
ATOM 8335 C C . ALA C 3 4 ? 301.999 282.577 225.186 1.00 6.26 24 ALA C C 1
ATOM 8336 O O . ALA C 3 4 ? 302.776 282.419 226.125 1.00 7.04 24 ALA C O 1
ATOM 8343 N N . PHE C 3 5 ? 300.669 282.590 225.363 1.00 6.26 25 PHE C N 1
ATOM 8344 C CA . PHE C 3 5 ? 299.982 282.471 226.666 1.00 6.39 25 PHE C CA 1
ATOM 8345 C C . PHE C 3 5 ? 299.113 281.185 226.724 1.00 6.08 25 PHE C C 1
ATOM 8346 O O . PHE C 3 5 ? 297.898 281.262 226.541 1.00 6.85 25 PHE C O 1
ATOM 8363 N N . PRO C 3 6 ? 299.689 279.987 226.934 1.00 7.15 26 PRO C N 1
ATOM 8364 C CA . PRO C 3 6 ? 299.099 278.685 226.551 1.00 7.66 26 PRO C CA 1
ATOM 8365 C C . PRO C 3 6 ? 297.846 278.161 227.288 1.00 6.32 26 PRO C C 1
ATOM 8366 O O . PRO C 3 6 ? 297.303 277.135 226.878 1.00 6.16 26 PRO C O 1
ATOM 8377 N N . TYR C 3 7 ? 297.379 278.804 228.356 1.00 6.71 27 TYR C N 1
ATOM 8378 C CA . TYR C 3 7 ? 296.117 278.435 229.043 1.00 6.27 27 TYR C CA 1
ATOM 8379 C C . TYR C 3 7 ? 295.199 279.648 229.272 1.00 5.21 27 TYR C C 1
ATOM 8380 O O . TYR C 3 7 ? 294.195 279.572 229.979 1.00 6.11 27 TYR C O 1
ATOM 8398 N N . PHE C 3 8 ? 295.559 280.785 228.686 1.00 5.35 28 PHE C N 1
ATOM 8399 C CA . PHE C 3 8 ? 294.902 282.061 228.914 1.00 4.58 28 PHE C CA 1
ATOM 8400 C C . PHE C 3 8 ? 293.464 282.059 228.390 1.00 4.39 28 PHE C C 1
ATOM 8401 O O . PHE C 3 8 ? 293.230 281.721 227.230 1.00 5.05 28 PHE C O 1
ATOM 8418 N N . HIS C 3 9 ? 292.510 282.484 229.214 1.00 4.43 29 HIS C N 1
ATOM 8419 C CA . HIS C 3 9 ? 291.107 282.648 228.832 1.00 4.53 29 HIS C CA 1
ATOM 8420 C C . HIS C 3 9 ? 290.784 284.146 228.686 1.00 4.09 29 HIS C C 1
ATOM 8421 O O . HIS C 3 9 ? 290.780 284.857 229.692 1.00 4.57 29 HIS C O 1
ATOM 8435 N N . PRO C 3 10 ? 290.534 284.658 227.466 1.00 4.49 30 PRO C N 1
ATOM 8436 C CA . PRO C 3 10 ? 290.226 286.073 227.260 1.00 4.10 30 PRO C CA 1
ATOM 8437 C C . PRO C 3 10 ? 289.002 286.538 228.055 1.00 3.78 30 PRO C C 1
ATOM 8438 O O . PRO C 3 10 ? 288.068 285.771 228.287 1.00 4.35 30 PRO C O 1
ATOM 8449 N N . THR C 3 11 ? 288.982 287.813 228.428 1.00 3.81 31 THR C N 1
ATOM 8450 C CA . THR C 3 11 ? 287.861 288.460 229.125 1.00 3.89 31 THR C CA 1
ATOM 8451 C C . THR C 3 11 ? 286.565 288.287 228.328 1.00 4.12 31 THR C C 1
ATOM 8452 O O . THR C 3 11 ? 286.600 288.396 227.099 1.00 4.50 31 THR C O 1
ATOM 8463 N N . LYS C 3 12 ? 285.419 288.059 228.986 1.00 4.62 32 LYS C N 1
ATOM 8464 C CA . LYS C 3 12 ? 284.142 287.853 228.282 1.00 5.67 32 LYS C CA 1
ATOM 8465 C C . LYS C 3 12 ? 283.877 288.982 227.285 1.00 5.20 32 LYS C C 1
ATOM 8466 O O . LYS C 3 12 ? 284.035 290.157 227.605 1.00 5.39 32 LYS C O 1
ATOM 8485 N N . GLU C 3 13 ? 283.456 288.631 226.082 1.00 6.03 33 GLU C N 1
ATOM 8486 C CA . GLU C 3 13 ? 282.895 289.584 225.130 1.00 6.54 33 GLU C CA 1
ATOM 8487 C C . GLU C 3 13 ? 281.498 290.024 225.609 1.00 6.75 33 GLU C C 1
ATOM 8488 O O . GLU C 3 13 ? 280.552 289.233 225.601 1.00 8.47 33 GLU C O 1
ATOM 8500 N N . ILE C 3 14 ? 281.367 291.265 226.078 1.00 6.30 34 ILE C N 1
ATOM 8501 C CA . ILE C 3 14 ? 280.059 291.854 226.416 1.00 6.06 34 ILE C CA 1
ATOM 8502 C C . ILE C 3 14 ? 279.411 292.440 225.164 1.00 5.21 34 ILE C C 1
ATOM 8503 O O . ILE C 3 14 ? 280.107 292.775 224.205 1.00 5.37 34 ILE C O 1
ATOM 8519 N N . PHE C 3 15 ? 278.093 292.613 225.170 1.00 5.34 35 PHE C N 1
ATOM 8520 C CA . PHE C 3 15 ? 277.456 293.339 224.077 1.00 4.39 35 PHE C CA 1
ATOM 8521 C C . PHE C 3 15 ? 277.885 294.812 224.098 1.00 3.66 35 PHE C C 1
ATOM 8522 O O . PHE C 3 15 ? 277.733 295.491 225.111 1.00 4.36 35 PHE C O 1
ATOM 8539 N N . ILE C 3 16 ? 278.391 295.323 222.978 1.00 3.31 36 ILE C N 1
ATOM 8540 C CA . ILE C 3 16 ? 278.658 296.755 222.790 1.00 2.75 36 ILE C CA 1
ATOM 8541 C C . ILE C 3 16 ? 277.839 297.218 221.575 1.00 2.41 36 ILE C C 1
ATOM 8542 O O . ILE C 3 16 ? 277.971 296.621 220.507 1.00 2.61 36 ILE C O 1
ATOM 8558 N N . PRO C 3 17 ? 276.980 298.246 221.685 1.00 2.67 37 PRO C N 1
ATOM 8559 C CA . PRO C 3 17 ? 276.279 298.802 220.528 1.00 2.29 37 PRO C CA 1
ATOM 8560 C C . PRO C 3 17 ? 277.246 299.244 219.419 1.00 1.40 37 PRO C C 1
ATOM 8561 O O . PRO C 3 17 ? 278.373 299.636 219.695 1.00 2.04 37 PRO C O 1
ATOM 8572 N N . GLY C 3 18 ? 276.797 299.247 218.169 1.00 1.66 38 GLY C N 1
ATOM 8573 C CA . GLY C 3 18 ? 277.551 299.859 217.075 1.00 1.60 38 GLY C CA 1
ATOM 8574 C C . GLY C 3 18 ? 278.651 298.981 216.484 1.00 1.71 38 GLY C C 1
ATOM 8575 O O . GLY C 3 18 ? 279.627 299.518 215.967 1.00 2.13 38 GLY C O 1
ATOM 8579 N N . GLN C 3 19 ? 278.546 297.654 216.563 1.00 2.02 39 GLN C N 1
ATOM 8580 C CA . GLN C 3 19 ? 279.518 296.787 215.892 1.00 2.51 39 GLN C CA 1
ATOM 8581 C C . GLN C 3 19 ? 279.534 297.069 214.381 1.00 2.75 39 GLN C C 1
ATOM 8582 O O . GLN C 3 19 ? 278.476 297.160 213.766 1.00 3.41 39 GLN C O 1
ATOM 8596 N N . VAL C 3 20 ? 280.723 297.174 213.789 1.00 2.97 40 VAL C N 1
ATOM 8597 C CA . VAL C 3 20 ? 280.919 297.299 212.337 1.00 3.76 40 VAL C CA 1
ATOM 8598 C C . VAL C 3 20 ? 281.508 295.998 211.820 1.00 4.06 40 VAL C C 1
ATOM 8599 O O . VAL C 3 20 ? 282.554 295.572 212.301 1.00 4.99 40 VAL C O 1
ATOM 8612 N N . ARG C 3 21 ? 280.875 295.357 210.844 1.00 5.11 41 ARG C N 1
ATOM 8613 C CA . ARG C 3 21 ? 281.358 294.114 210.219 1.00 5.75 41 ARG C CA 1
ATOM 8614 C C . ARG C 3 21 ? 282.031 294.365 208.875 1.00 5.45 41 ARG C C 1
ATOM 8615 O O . ARG C 3 21 ? 282.889 293.577 208.471 1.00 5.81 41 ARG C O 1
ATOM 8636 N N . ASN C 3 22 ? 281.667 295.439 208.181 1.00 5.57 42 ASN C N 1
ATOM 8637 C CA . ASN C 3 22 ? 282.195 295.754 206.860 1.00 5.45 42 ASN C CA 1
ATOM 8638 C C . ASN C 3 22 ? 282.368 297.269 206.669 1.00 5.35 42 ASN C C 1
ATOM 8639 O O . ASN C 3 22 ? 281.485 298.037 207.040 1.00 6.23 42 ASN C O 1
ATOM 8650 N N . LEU C 3 23 ? 283.452 297.720 206.036 1.00 5.24 43 LEU C N 1
ATOM 8651 C CA . LEU C 3 23 ? 283.661 299.152 205.768 1.00 5.61 43 LEU C CA 1
ATOM 8652 C C . LEU C 3 23 ? 282.589 299.753 204.854 1.00 5.76 43 LEU C C 1
ATOM 8653 O O . LEU C 3 23 ? 282.383 300.964 204.875 1.00 6.66 43 LEU C O 1
ATOM 8669 N N . ILE C 3 24 ? 281.890 298.952 204.048 1.00 5.89 44 ILE C N 1
ATOM 8670 C CA . ILE C 3 24 ? 280.832 299.515 203.196 1.0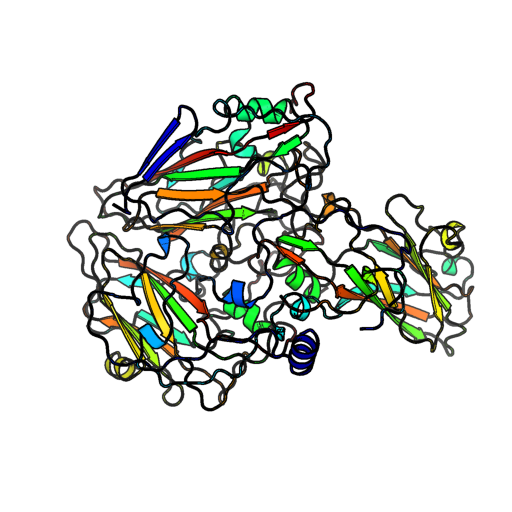0 6.57 44 ILE C CA 1
ATOM 8671 C C . ILE C 3 24 ? 279.652 300.021 204.040 1.00 6.74 44 ILE C C 1
ATOM 8672 O O . ILE C 3 24 ? 279.037 301.009 203.659 1.00 7.53 44 ILE C O 1
ATOM 8688 N N . GLU C 3 25 ? 279.418 299.473 205.237 1.00 6.78 45 GLU C N 1
ATOM 8689 C CA . GLU C 3 25 ? 278.442 300.029 206.194 1.00 7.31 45 GLU C CA 1
ATOM 8690 C C . GLU C 3 25 ? 278.763 301.493 206.535 1.00 6.52 45 GLU C C 1
ATOM 8691 O O . GLU C 3 25 ? 277.861 302.313 206.660 1.00 7.91 45 GLU C O 1
ATOM 8703 N N . MET C 3 26 ? 280.048 301.838 206.627 1.00 6.36 46 MET C N 1
ATOM 8704 C CA . MET C 3 26 ? 280.519 303.203 206.864 1.00 6.33 46 MET C CA 1
ATOM 8705 C C . MET C 3 26 ? 280.436 304.062 205.588 1.00 6.29 46 MET C C 1
ATOM 8706 O O . MET C 3 26 ? 280.029 305.217 205.652 1.00 6.93 46 MET C O 1
ATOM 8720 N N . CYS C 3 27 ? 280.748 303.508 204.412 1.00 6.37 47 CYS C N 1
ATOM 8721 C CA . CYS C 3 27 ? 280.590 304.214 203.125 1.00 6.51 47 CYS C CA 1
ATOM 8722 C C . CYS C 3 27 ? 279.122 304.562 202.818 1.00 5.97 47 CYS C C 1
ATOM 8723 O O . CYS C 3 27 ? 278.834 305.525 202.113 1.00 6.32 47 CYS C O 1
ATOM 8731 N N . GLN C 3 28 ? 278.184 303.761 203.320 1.00 6.19 48 GLN C N 1
ATOM 8732 C CA . GLN C 3 28 ? 276.741 303.974 203.183 1.00 6.41 48 GLN C CA 1
ATOM 8733 C C . GLN C 3 28 ? 276.194 305.092 204.089 1.00 5.94 48 GLN C C 1
ATOM 8734 O O . GLN C 3 28 ? 275.015 305.414 203.990 1.00 7.15 48 GLN C O 1
ATOM 8748 N N . VAL C 3 29 ? 277.025 305.721 204.922 1.00 5.99 49 VAL C N 1
ATOM 8749 C CA . VAL C 3 29 ? 276.641 306.873 205.747 1.00 6.02 49 VAL C CA 1
ATOM 8750 C C . VAL C 3 29 ? 277.043 308.165 205.038 1.00 5.63 49 VAL C C 1
ATOM 8751 O O . VAL C 3 29 ? 278.186 308.312 204.612 1.00 6.05 49 VAL C O 1
ATOM 8764 N N . ASP C 3 30 ? 276.117 309.112 204.911 1.00 5.86 50 ASP C N 1
ATOM 8765 C CA . ASP C 3 30 ? 276.416 310.430 204.343 1.00 5.52 50 ASP C CA 1
ATOM 8766 C C . ASP C 3 30 ? 277.495 311.142 205.146 1.00 5.00 50 ASP C C 1
ATOM 8767 O O . ASP C 3 30 ? 277.391 311.253 206.360 1.00 5.78 50 ASP C O 1
ATOM 8776 N N . THR C 3 31 ? 278.498 311.688 204.470 1.00 4.49 51 THR C N 1
ATOM 8777 C CA . THR C 3 31 ? 279.420 312.657 205.070 1.00 4.26 51 THR C CA 1
ATOM 8778 C C . THR C 3 31 ? 279.555 313.872 204.167 1.00 3.99 51 THR C C 1
ATOM 8779 O O . THR C 3 31 ? 279.318 313.784 202.964 1.00 4.52 51 THR C O 1
ATOM 8790 N N . LEU C 3 32 ? 279.845 315.027 204.763 1.00 4.05 52 LEU C N 1
ATOM 8791 C CA . LEU C 3 32 ? 279.833 316.305 204.061 1.00 4.11 52 LEU C CA 1
ATOM 8792 C C . LEU C 3 32 ? 281.024 316.399 203.110 1.00 4.01 52 LEU C C 1
ATOM 8793 O O . LEU C 3 32 ? 282.144 316.047 203.484 1.00 4.76 52 LEU C O 1
ATOM 8809 N N . ILE C 3 33 ? 280.802 316.932 201.920 1.00 4.28 53 ILE C N 1
ATOM 8810 C CA . ILE C 3 33 ? 281.839 317.172 200.923 1.00 4.32 53 ILE C CA 1
ATOM 8811 C C . ILE C 3 33 ? 282.352 318.601 201.135 1.00 4.34 53 ILE C C 1
ATOM 8812 O O . ILE C 3 33 ? 281.534 319.520 201.180 1.00 5.17 53 ILE C O 1
ATOM 8828 N N . PRO C 3 34 ? 283.666 318.844 201.246 1.00 5.09 54 PRO C N 1
ATOM 8829 C CA . PRO C 3 34 ? 284.203 320.195 201.347 1.00 5.45 54 PRO C CA 1
ATOM 8830 C C . PRO C 3 34 ? 284.187 320.874 199.961 1.00 5.74 54 PRO C C 1
ATOM 8831 O O . PRO C 3 34 ? 285.233 321.162 199.397 1.00 6.66 54 PRO C O 1
ATOM 8842 N N . VAL C 3 35 ? 283.003 321.076 199.373 1.00 5.83 55 VAL C N 1
ATOM 8843 C CA . VAL C 3 35 ? 282.837 321.562 197.985 1.00 6.20 55 VAL C CA 1
ATOM 8844 C C . VAL C 3 35 ? 283.433 322.945 197.783 1.00 6.42 55 VAL C C 1
ATOM 8845 O O . VAL C 3 35 ? 283.909 323.270 196.701 1.00 7.52 55 VAL C O 1
ATOM 8858 N N . ASN C 3 36 ? 283.363 323.799 198.806 1.00 7.11 56 ASN C N 1
ATOM 8859 C CA . ASN C 3 36 ? 283.765 325.183 198.623 1.00 7.88 56 ASN C CA 1
ATOM 8860 C C . ASN C 3 36 ? 285.300 325.282 198.466 1.00 8.69 56 ASN C C 1
ATOM 8861 O O . ASN C 3 36 ? 285.750 326.044 197.620 1.00 10.31 56 ASN C O 1
ATOM 8872 N N . ASN C 3 37 ? 286.060 324.479 199.231 1.00 8.93 57 ASN C N 1
ATOM 8873 C CA . ASN C 3 37 ? 287.533 324.335 199.319 1.00 10.27 57 ASN C CA 1
ATOM 8874 C C . ASN C 3 37 ? 288.435 325.425 198.695 1.00 11.62 57 ASN C C 1
ATOM 8875 O O . ASN C 3 37 ? 289.494 325.117 198.161 1.00 13.64 57 ASN C O 1
ATOM 8886 N N . THR C 3 38 ? 288.091 326.704 198.831 1.00 12.37 58 THR C N 1
ATOM 8887 C CA . THR C 3 38 ? 288.989 327.826 198.533 1.00 14.41 58 THR C CA 1
ATOM 8888 C C . THR C 3 38 ? 289.953 328.050 199.695 1.00 16.37 58 THR C C 1
ATOM 8889 O O . THR C 3 38 ? 289.688 327.657 200.836 1.00 16.20 58 THR C O 1
ATOM 8900 N N . GLN C 3 39 ? 291.071 328.733 199.436 1.00 18.96 59 GLN C N 1
ATOM 8901 C CA . GLN C 3 39 ? 292.104 329.021 200.441 1.00 21.62 59 GLN C CA 1
ATOM 8902 C C . GLN C 3 39 ? 291.549 329.725 201.693 1.00 21.24 59 GLN C C 1
ATOM 8903 O O . GLN C 3 39 ? 292.010 329.469 202.802 1.00 22.45 59 GLN C O 1
ATOM 8917 N N . GLU C 3 40 ? 290.528 330.571 201.540 1.00 19.95 60 GLU C N 1
ATOM 8918 C CA . GLU C 3 40 ? 289.867 331.266 202.655 1.00 21.76 60 GLU C CA 1
ATOM 8919 C C . GLU C 3 40 ? 289.034 330.345 203.568 1.00 19.26 60 GLU C C 1
ATOM 8920 O O . GLU C 3 40 ? 288.740 330.719 204.705 1.00 19.28 60 GLU C O 1
ATOM 8932 N N . ASN C 3 41 ? 288.638 329.158 203.101 1.00 16.35 61 ASN C N 1
ATOM 8933 C CA . ASN C 3 41 ? 287.640 328.310 203.763 1.00 14.41 61 ASN C CA 1
ATOM 8934 C C . ASN C 3 41 ? 288.178 326.981 204.317 1.00 13.49 61 ASN C C 1
ATOM 8935 O O . ASN C 3 41 ? 287.530 326.395 205.181 1.00 12.93 61 ASN C O 1
ATOM 8946 N N . VAL C 3 42 ? 289.324 326.476 203.851 1.00 14.53 62 VAL C N 1
ATOM 8947 C CA . VAL C 3 42 ? 289.821 325.127 204.213 1.00 14.25 62 VAL C CA 1
ATOM 8948 C C . VAL C 3 42 ? 290.297 324.969 205.671 1.00 14.26 62 VAL C C 1
ATOM 8949 O O . VAL C 3 42 ? 290.645 323.865 206.070 1.00 15.09 62 VAL C O 1
ATOM 8962 N N . ARG C 3 43 ? 290.303 326.033 206.483 1.00 13.37 63 ARG C N 1
ATOM 8963 C CA . ARG C 3 43 ? 290.611 326.005 207.932 1.00 13.31 63 ARG C CA 1
ATOM 8964 C C . ARG C 3 43 ? 289.350 326.177 208.796 1.00 11.86 63 ARG C C 1
ATOM 8965 O O . ARG C 3 43 ? 289.435 326.639 209.930 1.00 12.09 63 ARG C O 1
ATOM 8986 N N . SER C 3 44 ? 288.166 325.921 208.237 1.00 11.76 64 SER C N 1
ATOM 8987 C CA . SER C 3 44 ? 286.890 326.380 208.796 1.00 10.75 64 SER C CA 1
ATOM 8988 C C . SER C 3 44 ? 285.730 325.472 208.390 1.00 9.87 64 SER C C 1
ATOM 8989 O O . SER C 3 44 ? 285.799 324.775 207.384 1.00 10.23 64 SER C O 1
ATOM 8997 N N . VAL C 3 45 ? 284.614 325.523 209.121 1.00 8.98 65 VAL C N 1
ATOM 8998 C CA . VAL C 3 45 ? 283.367 324.841 208.724 1.00 8.87 65 VAL C CA 1
ATOM 8999 C C . VAL C 3 45 ? 282.828 325.341 207.373 1.00 8.16 65 VAL C C 1
ATOM 9000 O O . VAL C 3 45 ? 282.089 324.632 206.697 1.00 8.15 65 VAL C O 1
ATOM 9013 N N . ASN C 3 46 ? 283.228 326.544 206.948 1.00 8.91 66 ASN C N 1
ATOM 9014 C CA . ASN C 3 46 ? 282.752 327.170 205.714 1.00 9.43 66 ASN C CA 1
ATOM 9015 C C . ASN C 3 46 ? 283.070 326.358 204.449 1.00 8.83 66 ASN C C 1
ATOM 9016 O O . ASN C 3 46 ? 282.325 326.459 203.474 1.00 9.05 66 ASN C O 1
ATOM 9027 N N . MET C 3 47 ? 284.105 325.506 204.453 1.00 8.20 67 MET C N 1
ATOM 9028 C CA . MET C 3 47 ? 284.397 324.664 203.284 1.00 7.92 67 MET C CA 1
ATOM 9029 C C . MET C 3 47 ? 283.269 323.688 202.924 1.00 6.39 67 MET C C 1
ATOM 9030 O O . MET C 3 47 ? 283.187 323.255 201.777 1.00 6.71 67 MET C O 1
ATOM 9044 N N . TYR C 3 48 ? 282.394 323.351 203.876 1.00 6.16 68 TYR C N 1
ATOM 9045 C CA . TYR C 3 48 ? 281.265 322.429 203.688 1.00 6.02 68 TYR C CA 1
ATOM 9046 C C . TYR C 3 48 ? 279.986 323.089 203.179 1.00 6.22 68 TYR C C 1
ATOM 9047 O O . TYR C 3 48 ? 278.974 322.415 203.023 1.00 6.88 68 TYR C O 1
ATOM 9065 N N . THR C 3 49 ? 280.009 324.400 202.947 1.00 6.40 69 THR C N 1
ATOM 9066 C CA . THR C 3 49 ? 278.812 325.157 202.576 1.00 6.79 69 THR C CA 1
ATOM 9067 C C . THR C 3 49 ? 278.980 325.804 201.211 1.00 6.87 69 THR C C 1
ATOM 9068 O O . THR C 3 49 ? 279.969 326.486 200.955 1.00 7.92 69 THR C O 1
ATOM 9079 N N . VAL C 3 50 ? 278.005 325.601 200.335 1.00 6.57 70 VAL C N 1
ATOM 9080 C CA . VAL C 3 50 ? 277.961 326.192 198.998 1.00 6.64 70 VAL C CA 1
ATOM 9081 C C . VAL C 3 50 ? 276.987 327.358 199.024 1.00 6.69 70 VAL C C 1
ATOM 9082 O O . VAL C 3 50 ? 275.860 327.213 199.490 1.00 7.02 70 VAL C O 1
ATOM 9095 N N . ASP C 3 51 ? 277.424 328.522 198.566 1.00 7.20 71 ASP C N 1
ATOM 9096 C CA . ASP C 3 51 ? 276.605 329.727 198.576 1.00 7.39 71 ASP C CA 1
ATOM 9097 C C . ASP C 3 51 ? 275.570 329.732 197.445 1.00 6.84 71 ASP C C 1
ATOM 9098 O O . ASP C 3 51 ? 275.886 329.515 196.274 1.00 7.32 71 ASP C O 1
ATOM 9107 N N . LEU C 3 52 ? 274.335 330.059 197.811 1.00 6.56 72 LEU C N 1
ATOM 9108 C CA . LEU C 3 52 ? 273.208 330.306 196.923 1.00 5.94 72 LEU C CA 1
ATOM 9109 C C . LEU C 3 52 ? 272.730 331.746 197.149 1.00 6.41 72 LEU C C 1
ATOM 9110 O O . LEU C 3 52 ? 272.727 332.214 198.285 1.00 7.27 72 LEU C O 1
ATOM 9126 N N . ARG C 3 53 ? 272.316 332.455 196.101 1.00 6.56 73 ARG C N 1
ATOM 9127 C CA . ARG C 3 53 ? 271.735 333.805 196.223 1.00 7.28 73 ARG C CA 1
ATOM 9128 C C . ARG C 3 53 ? 270.911 334.182 195.007 1.00 6.33 73 ARG C C 1
ATOM 9129 O O . ARG C 3 53 ? 271.078 333.582 193.946 1.00 6.30 73 ARG C O 1
ATOM 9150 N N . THR C 3 54 ? 270.052 335.190 195.143 1.00 6.31 74 THR C N 1
ATOM 9151 C CA . THR C 3 54 ? 269.257 335.687 194.014 1.00 6.40 74 THR C CA 1
ATOM 9152 C C . THR C 3 54 ? 270.178 336.121 192.873 1.00 6.35 74 THR C C 1
ATOM 9153 O O . THR C 3 54 ? 271.031 336.986 193.047 1.00 7.38 74 THR C O 1
ATOM 9164 N N . GLN C 3 55 ? 270.015 335.502 191.709 1.00 6.85 75 GLN C N 1
ATOM 9165 C CA . GLN C 3 55 ? 270.770 335.804 190.498 1.00 8.22 75 GLN C CA 1
ATOM 9166 C C . GLN C 3 55 ? 270.090 336.911 189.680 1.00 9.69 75 GLN C C 1
ATOM 9167 O O . GLN C 3 55 ? 268.861 336.998 189.655 1.00 10.01 75 GLN C O 1
ATOM 9181 N N . VAL C 3 56 ? 270.884 337.722 188.983 1.00 11.78 76 VAL C N 1
ATOM 9182 C CA . VAL C 3 56 ? 270.385 338.673 187.974 1.00 14.48 76 VAL C CA 1
ATOM 9183 C C . VAL C 3 56 ? 270.277 337.992 186.603 1.00 14.75 76 VAL C C 1
ATOM 9184 O O . VAL C 3 56 ? 269.296 338.186 185.888 1.00 17.02 76 VAL C O 1
ATOM 9197 N N . ASP C 3 57 ? 271.250 337.145 186.255 1.00 14.64 77 ASP C N 1
ATOM 9198 C CA . ASP C 3 57 ? 271.251 336.319 185.037 1.00 14.14 77 ASP C CA 1
ATOM 9199 C C . ASP C 3 57 ? 270.615 334.938 185.267 1.00 12.77 77 ASP C C 1
ATOM 9200 O O . ASP C 3 57 ? 270.728 334.361 186.346 1.00 12.82 77 ASP C O 1
ATOM 9209 N N . LEU C 3 58 ? 269.978 334.367 184.243 1.00 11.84 78 LEU C N 1
ATOM 9210 C CA . LEU C 3 58 ? 269.359 333.037 184.300 1.00 10.58 78 LEU C CA 1
ATOM 9211 C C . LEU C 3 58 ? 270.381 331.900 184.137 1.00 8.93 78 LEU C C 1
ATOM 9212 O O . LEU C 3 58 ? 271.410 332.064 183.486 1.00 9.29 78 LEU C O 1
ATOM 9228 N N . ALA C 3 59 ? 270.044 330.715 184.650 1.00 7.28 79 ALA C N 1
ATOM 9229 C CA . ALA C 3 59 ? 270.767 329.466 184.402 1.00 5.66 79 ALA C CA 1
ATOM 9230 C C . ALA C 3 59 ? 272.262 329.474 184.794 1.00 5.38 79 ALA C C 1
ATOM 9231 O O . ALA C 3 59 ? 273.059 328.768 184.177 1.00 6.69 79 ALA C O 1
ATOM 9238 N N . LYS C 3 60 ? 272.667 330.266 185.795 1.00 5.48 80 LYS C N 1
ATOM 9239 C CA . LYS C 3 60 ? 274.056 330.323 186.280 1.00 5.40 80 LYS C CA 1
ATOM 9240 C C . LYS C 3 60 ? 274.466 329.026 186.983 1.00 4.06 80 LYS C C 1
ATOM 9241 O O . LYS C 3 60 ? 273.644 328.315 187.558 1.00 3.86 80 LYS C O 1
ATOM 9260 N N . GLU C 3 61 ? 275.756 328.729 186.958 1.00 4.49 81 GLU C N 1
ATOM 9261 C CA . GLU C 3 61 ? 276.342 327.618 187.698 1.00 4.08 81 GLU C CA 1
ATOM 9262 C C . GLU C 3 61 ? 276.458 327.943 189.199 1.00 3.79 81 GLU C C 1
ATOM 9263 O O . GLU C 3 61 ? 276.822 329.054 189.574 1.00 4.73 81 GLU C O 1
ATOM 9275 N N . VAL C 3 62 ? 276.194 326.965 190.059 1.00 3.76 82 VAL C N 1
ATOM 9276 C CA . VAL C 3 62 ? 276.341 327.049 191.517 1.00 3.79 82 VAL C CA 1
ATOM 9277 C C . VAL C 3 62 ? 277.688 326.479 191.975 1.00 4.01 82 VAL C C 1
ATOM 9278 O O . VAL C 3 62 ? 278.416 327.131 192.716 1.00 5.11 82 VAL C O 1
ATOM 9291 N N . PHE C 3 63 ? 278.028 325.267 191.534 1.00 4.16 83 PHE C N 1
ATOM 9292 C CA . PHE C 3 63 ? 279.306 324.609 191.818 1.00 4.38 83 PHE C CA 1
ATOM 9293 C C . PHE C 3 63 ? 279.580 323.486 190.806 1.00 4.61 83 PHE C C 1
ATOM 9294 O O . PHE C 3 63 ? 278.668 323.001 190.132 1.00 4.86 83 PHE C O 1
ATOM 9311 N N . SER C 3 64 ? 280.818 322.995 190.779 1.00 5.15 84 SER C N 1
ATOM 9312 C CA . SER C 3 64 ? 281.152 321.719 190.143 1.00 5.18 84 SER C CA 1
ATOM 9313 C C . SER C 3 64 ? 282.204 320.945 190.937 1.00 5.49 84 SER C C 1
ATOM 9314 O O . SER C 3 64 ? 283.046 321.547 191.599 1.00 7.12 84 SER C O 1
ATOM 9322 N N . ILE C 3 65 ? 282.151 319.617 190.857 1.00 5.56 85 ILE C N 1
ATOM 9323 C CA . ILE C 3 65 ? 283.165 318.695 191.391 1.00 6.29 85 ILE C CA 1
ATOM 9324 C C . ILE C 3 65 ? 283.366 317.517 190.423 1.00 6.29 85 ILE C C 1
ATOM 9325 O O . ILE C 3 65 ? 282.410 317.110 189.762 1.00 6.81 85 ILE C O 1
ATOM 9341 N N . PRO C 3 66 ? 284.560 316.912 190.347 1.00 7.48 86 PRO C N 1
ATOM 9342 C CA . PRO C 3 66 ? 284.711 315.560 189.810 1.00 7.61 86 PRO C CA 1
ATOM 9343 C C . PRO C 3 66 ? 283.962 314.553 190.702 1.00 7.71 86 PRO C C 1
ATOM 9344 O O . PRO C 3 66 ? 283.926 314.732 191.918 1.00 8.88 86 PRO C O 1
ATOM 9355 N N . VAL C 3 67 ? 283.373 313.490 190.141 1.00 8.42 87 VAL C N 1
ATOM 9356 C CA . VAL C 3 67 ? 282.655 312.479 190.958 1.00 9.03 87 VAL C CA 1
ATOM 9357 C C . VAL C 3 67 ? 283.540 311.340 191.466 1.00 10.63 87 VAL C C 1
ATOM 9358 O O . VAL C 3 67 ? 283.089 310.540 192.280 1.00 11.56 87 VAL C O 1
ATOM 9371 N N . ASP C 3 68 ? 284.776 311.221 190.980 1.00 10.93 88 ASP C N 1
ATOM 9372 C CA . ASP C 3 68 ? 285.655 310.100 191.321 1.00 11.70 88 ASP C CA 1
ATOM 9373 C C . ASP C 3 68 ? 285.989 310.132 192.826 1.00 11.17 88 ASP C C 1
ATOM 9374 O O . ASP C 3 68 ? 286.555 311.109 193.320 1.00 10.78 88 ASP C O 1
ATOM 9383 N N . ILE C 3 69 ? 285.593 309.097 193.570 1.00 10.53 89 ILE C N 1
ATOM 9384 C CA . ILE C 3 69 ? 285.411 309.149 195.033 1.00 10.45 89 ILE C CA 1
ATOM 9385 C C . ILE C 3 69 ? 286.653 309.528 195.847 1.00 9.41 89 ILE C C 1
ATOM 9386 O O . ILE C 3 69 ? 286.527 310.100 196.928 1.00 9.39 89 ILE C O 1
ATOM 9402 N N . ALA C 3 70 ? 287.843 309.220 195.343 1.00 9.74 90 ALA C N 1
ATOM 9403 C CA . ALA C 3 70 ? 289.102 309.523 196.011 1.00 10.07 90 ALA C CA 1
ATOM 9404 C C . ALA C 3 70 ? 289.849 310.716 195.369 1.00 10.10 90 ALA C C 1
ATOM 9405 O O . ALA C 3 70 ? 290.966 311.021 195.774 1.00 12.70 90 ALA C O 1
ATOM 9412 N N . SER C 3 71 ? 289.233 311.420 194.414 1.00 10.89 91 SER C N 1
ATOM 9413 C CA . SER C 3 71 ? 289.716 312.716 193.905 1.00 11.33 91 SER C CA 1
ATOM 9414 C C . SER C 3 71 ? 289.282 313.869 194.821 1.00 9.95 91 SER C C 1
ATOM 9415 O O . SER C 3 71 ? 288.337 313.736 195.594 1.00 10.02 91 SER C O 1
ATOM 9423 N N . GLN C 3 72 ? 289.955 315.015 194.772 1.00 10.39 92 GLN C N 1
ATOM 9424 C CA . GLN C 3 72 ? 289.543 316.223 195.506 1.00 10.36 92 GLN C CA 1
ATOM 9425 C C . GLN C 3 72 ? 288.298 316.860 194.847 1.00 9.96 92 GLN C C 1
ATOM 9426 O O . GLN C 3 72 ? 288.247 316.916 193.618 1.00 10.71 92 GLN C O 1
ATOM 9440 N N . PRO C 3 73 ? 287.309 317.371 195.613 1.00 10.00 93 PRO C N 1
ATOM 9441 C CA . PRO C 3 73 ? 287.247 317.457 197.078 1.00 8.91 93 PRO C CA 1
ATOM 9442 C C . PRO C 3 73 ? 286.683 316.207 197.787 1.00 7.81 93 PRO C C 1
ATOM 9443 O O . PRO C 3 73 ? 286.619 316.183 199.014 1.00 8.47 93 PRO C O 1
ATOM 9454 N N . LEU C 3 74 ? 286.252 315.161 197.072 1.00 7.44 94 LEU C N 1
ATOM 9455 C CA . LEU C 3 74 ? 285.670 313.959 197.694 1.00 7.30 94 LEU C CA 1
ATOM 9456 C C . LEU C 3 74 ? 286.644 313.177 198.589 1.00 6.72 94 LEU C C 1
ATOM 9457 O O . LEU C 3 74 ? 286.209 312.526 199.537 1.00 7.04 94 LEU C O 1
ATOM 9473 N N . ALA C 3 75 ? 287.945 313.283 198.336 1.00 7.65 95 ALA C N 1
ATOM 9474 C CA . ALA C 3 75 ? 288.990 312.485 198.975 1.00 8.11 95 ALA C CA 1
ATOM 9475 C C . ALA C 3 75 ? 288.882 312.407 200.505 1.00 7.23 95 ALA C C 1
ATOM 9476 O O . ALA C 3 75 ? 289.032 311.328 201.062 1.00 7.89 95 ALA C O 1
ATOM 9483 N N . THR C 3 76 ? 288.621 313.520 201.196 1.00 7.00 96 THR C N 1
ATOM 9484 C CA . THR C 3 76 ? 288.603 313.544 202.672 1.00 7.27 96 THR C CA 1
ATOM 9485 C C . THR C 3 76 ? 287.241 313.228 203.295 1.00 6.51 96 THR C C 1
ATOM 9486 O O . THR C 3 76 ? 287.142 313.150 204.521 1.00 7.26 96 THR C O 1
ATOM 9497 N N . THR C 3 77 ? 286.197 313.012 202.489 1.00 6.00 97 THR C N 1
ATOM 9498 C CA . THR C 3 77 ? 284.933 312.426 202.966 1.00 5.75 97 THR C CA 1
ATOM 9499 C C . THR C 3 77 ? 285.171 311.008 203.470 1.00 5.61 97 THR C C 1
ATOM 9500 O O . THR C 3 77 ? 286.170 310.393 203.119 1.00 6.09 97 THR C O 1
ATOM 9511 N N . LEU C 3 78 ? 284.276 310.449 204.281 1.00 5.85 98 LEU C N 1
ATOM 9512 C CA . LEU C 3 78 ? 284.497 309.103 204.805 1.00 6.05 98 LEU C CA 1
ATOM 9513 C C . LEU C 3 78 ? 284.566 308.066 203.678 1.00 5.96 98 LEU C C 1
ATOM 9514 O O . LEU C 3 78 ? 285.494 307.266 203.645 1.00 6.68 98 LEU C O 1
ATOM 9530 N N . ILE C 3 79 ? 283.648 308.115 202.713 1.00 6.59 99 ILE C N 1
ATOM 9531 C CA . ILE C 3 79 ? 283.715 307.237 201.540 1.00 6.86 99 ILE C CA 1
ATOM 9532 C C . ILE C 3 79 ? 285.004 307.458 200.733 1.00 5.68 99 ILE C C 1
ATOM 9533 O O . ILE C 3 79 ? 285.623 306.480 200.334 1.00 6.34 99 ILE C O 1
ATOM 9549 N N . GLY C 3 80 ? 285.470 308.694 200.541 1.00 5.73 100 GLY C N 1
ATOM 9550 C CA . GLY C 3 80 ? 286.733 308.961 199.841 1.00 5.93 100 GLY C CA 1
ATOM 9551 C C . GLY C 3 80 ? 287.955 308.450 200.613 1.00 5.56 100 GLY C C 1
ATOM 9552 O O . GLY C 3 80 ? 288.867 307.843 200.049 1.00 6.08 100 GLY C O 1
ATOM 9556 N N . GLU C 3 81 ? 287.943 308.598 201.931 1.00 5.78 101 GLU C N 1
ATOM 9557 C CA . GLU C 3 81 ? 289.003 308.115 202.803 1.00 5.76 101 GLU C CA 1
ATOM 9558 C C . GLU C 3 81 ? 289.080 306.594 202.805 1.00 5.08 101 GLU C C 1
ATOM 9559 O O . GLU C 3 81 ? 290.162 306.044 202.628 1.00 5.58 101 GLU C O 1
ATOM 9571 N N . LEU C 3 82 ? 287.946 305.911 202.950 1.00 5.12 102 LEU C N 1
ATOM 9572 C CA . LEU C 3 82 ? 287.886 304.455 202.883 1.00 4.92 102 LEU C CA 1
ATOM 9573 C C . LEU C 3 82 ? 288.230 303.963 201.481 1.00 4.69 102 LEU C C 1
ATOM 9574 O O . LEU C 3 82 ? 289.054 303.070 201.346 1.00 4.82 102 LEU C O 1
ATOM 9590 N N . ALA C 3 83 ? 287.724 304.608 200.428 1.00 4.80 103 ALA C N 1
ATOM 9591 C CA . ALA C 3 83 ? 288.099 304.266 199.063 1.00 4.67 103 ALA C CA 1
ATOM 9592 C C . ALA C 3 83 ? 289.608 304.377 198.832 1.00 4.44 103 ALA C C 1
ATOM 9593 O O . ALA C 3 83 ? 290.184 303.542 198.148 1.00 4.78 103 ALA C O 1
ATOM 9600 N N . SER C 3 84 ? 290.277 305.358 199.434 1.00 4.65 104 SER C N 1
ATOM 9601 C CA . SER C 3 84 ? 291.727 305.505 199.289 1.00 4.85 104 SER C CA 1
ATOM 9602 C C . SER C 3 84 ? 292.550 304.428 200.024 1.00 4.48 104 SER C C 1
ATOM 9603 O O . SER C 3 84 ? 293.746 304.342 199.792 1.00 5.22 104 SER C O 1
ATOM 9611 N N . TYR C 3 85 ? 291.943 303.561 200.839 1.00 4.19 105 TYR C N 1
ATOM 9612 C CA . TYR C 3 85 ? 292.566 302.303 201.290 1.00 4.14 105 TYR C CA 1
ATOM 9613 C C . TYR C 3 85 ? 292.432 301.156 200.280 1.00 3.79 105 TYR C C 1
ATOM 9614 O O . TYR C 3 85 ? 292.847 300.035 200.550 1.00 4.09 105 TYR C O 1
ATOM 9632 N N . TYR C 3 86 ? 291.855 301.410 199.112 1.00 3.73 106 TYR C N 1
ATOM 9633 C CA . TYR C 3 86 ? 291.587 300.402 198.096 1.00 3.46 106 TYR C CA 1
ATOM 9634 C C . TYR C 3 86 ? 291.958 300.925 196.713 1.00 3.36 106 TYR C C 1
ATOM 9635 O O . TYR C 3 86 ? 292.026 302.126 196.475 1.00 4.07 106 TYR C O 1
ATOM 9653 N N . THR C 3 87 ? 292.279 300.023 195.795 1.00 3.40 107 THR C N 1
ATOM 9654 C CA . THR C 3 87 ? 292.804 300.381 194.465 1.00 3.41 107 THR C CA 1
ATOM 9655 C C . THR C 3 87 ? 291.687 300.535 193.435 1.00 3.20 107 THR C C 1
ATOM 9656 O O . THR C 3 87 ? 291.795 301.333 192.515 1.00 4.31 107 THR C O 1
ATOM 9667 N N . HIS C 3 88 ? 290.598 299.790 193.601 1.00 2.98 108 HIS C N 1
ATOM 9668 C CA . HIS C 3 88 ? 289.476 299.772 192.669 1.00 3.06 108 HIS C CA 1
ATOM 9669 C C . HIS C 3 88 ? 288.168 300.064 193.392 1.00 2.92 108 HIS C C 1
ATOM 9670 O O . HIS C 3 88 ? 287.990 299.673 194.545 1.00 3.24 108 HIS C O 1
ATOM 9684 N N . TRP C 3 89 ? 287.231 300.664 192.677 1.00 3.25 109 TRP C N 1
ATOM 9685 C CA . TRP C 3 89 ? 285.873 300.864 193.147 1.00 3.37 109 TRP C CA 1
ATOM 9686 C C . TRP C 3 89 ? 284.869 300.614 192.027 1.00 3.58 109 TRP C C 1
ATOM 9687 O O . TRP C 3 89 ? 285.209 300.579 190.846 1.00 4.01 109 TRP C O 1
ATOM 9708 N N . THR C 3 90 ? 283.625 300.404 192.411 1.00 3.66 110 THR C N 1
ATOM 9709 C CA . THR C 3 90 ? 282.512 300.212 191.486 1.00 4.03 110 THR C CA 1
ATOM 9710 C C . THR C 3 90 ? 281.204 300.516 192.195 1.00 4.25 110 THR C C 1
ATOM 9711 O O . THR C 3 90 ? 281.170 300.605 193.423 1.00 4.98 110 THR C O 1
ATOM 9722 N N . GLY C 3 91 ? 280.130 300.646 191.429 1.00 4.77 111 GLY C N 1
ATOM 9723 C CA . GLY C 3 91 ? 278.785 300.868 191.926 1.00 5.11 111 GLY C CA 1
ATOM 9724 C C . GLY C 3 91 ? 278.402 302.343 192.012 1.00 4.80 111 GLY C C 1
ATOM 9725 O O . GLY C 3 91 ? 279.157 303.258 191.688 1.00 5.07 111 GLY C O 1
ATOM 9729 N N . SER C 3 92 ? 277.154 302.572 192.365 1.00 5.25 112 SER C N 1
ATOM 9730 C CA . SER C 3 92 ? 276.523 303.872 192.254 1.00 5.04 112 SER C CA 1
ATOM 9731 C C . SER C 3 92 ? 276.787 304.709 193.504 1.00 4.58 112 SER C C 1
ATOM 9732 O O . SER C 3 92 ? 276.965 304.191 194.605 1.00 5.27 112 SER C O 1
ATOM 9740 N N . LEU C 3 93 ? 276.818 306.024 193.331 1.00 4.79 113 LEU C N 1
ATOM 9741 C CA . LEU C 3 93 ? 277.053 306.971 194.418 1.00 4.46 113 LEU C CA 1
ATOM 9742 C C . LEU C 3 93 ? 275.800 307.802 194.613 1.00 4.41 113 LEU C C 1
ATOM 9743 O O . LEU C 3 93 ? 275.127 308.147 193.647 1.00 4.99 113 LEU C O 1
ATOM 9759 N N . ARG C 3 94 ? 275.519 308.171 195.850 1.00 4.25 114 ARG C N 1
ATOM 9760 C CA . ARG C 3 94 ? 274.418 309.055 196.196 1.00 4.31 114 ARG C CA 1
ATOM 9761 C C . ARG C 3 94 ? 275.011 310.363 196.681 1.00 3.92 114 ARG C C 1
ATOM 9762 O O . ARG C 3 94 ? 275.706 310.384 197.693 1.00 4.54 114 ARG C O 1
ATOM 9783 N N . PHE C 3 95 ? 274.706 311.446 195.989 1.00 4.03 115 PHE C N 1
ATOM 9784 C CA . PHE C 3 95 ? 275.058 312.790 196.416 1.00 3.91 115 PHE C CA 1
ATOM 9785 C C . PHE C 3 95 ? 273.792 313.431 196.954 1.00 4.15 115 PHE C C 1
ATOM 9786 O O . PHE C 3 95 ? 272.798 313.479 196.242 1.00 4.73 115 PHE C O 1
ATOM 9803 N N . SER C 3 96 ? 273.805 313.903 198.188 1.00 4.05 116 SER C N 1
ATOM 9804 C CA . SER C 3 96 ? 272.644 314.541 198.804 1.00 4.14 116 SER C CA 1
ATOM 9805 C C . SER C 3 96 ? 272.944 315.997 199.094 1.00 3.96 116 SER C C 1
ATOM 9806 O O . SER C 3 96 ? 274.046 316.343 199.494 1.00 4.84 116 SER C O 1
ATOM 9814 N N . PHE C 3 97 ? 271.957 316.849 198.912 1.00 4.09 117 PHE C N 1
ATOM 9815 C CA . PHE C 3 97 ? 272.077 318.290 199.053 1.00 4.03 117 PHE C CA 1
ATOM 9816 C C . PHE C 3 97 ? 271.020 318.746 200.042 1.00 4.35 117 PHE C C 1
ATOM 9817 O O . PHE C 3 97 ? 269.846 318.458 199.828 1.00 4.82 117 PHE C O 1
ATOM 9834 N N . MET C 3 98 ? 271.417 319.416 201.115 1.00 4.48 118 MET C N 1
ATOM 9835 C CA . MET C 3 98 ? 270.485 319.959 202.102 1.00 4.69 118 MET C CA 1
ATOM 9836 C C . MET C 3 98 ? 270.479 321.476 201.993 1.00 4.35 118 MET C C 1
ATOM 9837 O O . MET C 3 98 ? 271.497 322.128 202.214 1.00 5.18 118 MET C O 1
ATOM 9851 N N . PHE C 3 99 ? 269.331 322.041 201.654 1.00 4.52 119 PHE C N 1
ATOM 9852 C CA . PHE C 3 99 ? 269.160 323.477 201.571 1.00 4.50 119 PHE C CA 1
ATOM 9853 C C . PHE C 3 99 ? 268.991 324.064 202.976 1.00 4.29 119 PHE C C 1
ATOM 9854 O O . PHE C 3 99 ? 268.174 323.572 203.755 1.00 5.05 119 PHE C O 1
ATOM 9871 N N . CYS C 3 100 ? 269.743 325.112 203.302 1.00 4.40 120 CYS C N 1
ATOM 9872 C CA . CYS C 3 100 ? 269.759 325.735 204.629 1.00 4.64 120 CYS C CA 1
ATOM 9873 C C . CYS C 3 100 ? 269.329 327.210 204.600 1.00 4.63 120 CYS C C 1
ATOM 9874 O O . CYS C 3 100 ? 269.658 327.969 205.513 1.00 5.90 120 CYS C O 1
ATOM 9882 N N . GLY C 3 101 ? 268.602 327.643 203.566 1.00 4.71 121 GLY C N 1
ATOM 9883 C CA . GLY C 3 101 ? 267.941 328.950 203.560 1.00 4.87 121 GLY C CA 1
ATOM 9884 C C . GLY C 3 101 ? 266.822 329.025 204.598 1.00 4.86 121 GLY C C 1
ATOM 9885 O O . GLY C 3 101 ? 266.706 328.169 205.472 1.00 5.36 121 GLY C O 1
ATOM 9889 N N . SER C 3 102 ? 265.986 330.059 204.537 1.00 4.85 122 SER C N 1
ATOM 9890 C CA . SER C 3 102 ? 264.822 330.153 205.429 1.00 4.81 122 SER C CA 1
ATOM 9891 C C . SER C 3 102 ? 263.658 329.317 204.890 1.00 4.86 122 SER C C 1
ATOM 9892 O O . SER C 3 102 ? 263.655 328.917 203.725 1.00 5.27 122 SER C O 1
ATOM 9900 N N . ALA C 3 103 ? 262.639 329.066 205.707 1.00 4.97 123 ALA C N 1
ATOM 9901 C CA . ALA C 3 103 ? 261.401 328.439 205.242 1.00 5.15 123 ALA C CA 1
ATOM 9902 C C . ALA C 3 103 ? 260.627 329.326 204.244 1.00 5.09 123 ALA C C 1
ATOM 9903 O O . ALA C 3 103 ? 259.860 328.811 203.433 1.00 6.51 123 ALA C O 1
ATOM 9910 N N . SER C 3 104 ? 260.845 330.643 204.292 1.00 5.22 124 SER C N 1
ATOM 9911 C CA . SER C 3 104 ? 260.266 331.629 203.370 1.00 5.44 124 SER C CA 1
ATOM 9912 C C . SER C 3 104 ? 261.006 331.733 202.024 1.00 5.29 124 SER C C 1
ATOM 9913 O O . SER C 3 104 ? 260.518 332.391 201.109 1.00 6.21 124 SER C O 1
ATOM 9921 N N . SER C 3 105 ? 262.180 331.112 201.890 1.00 5.18 125 SER C N 1
ATOM 9922 C CA . SER C 3 105 ? 262.976 331.104 200.654 1.00 5.15 125 SER C CA 1
ATOM 9923 C C . SER C 3 105 ? 262.524 329.974 199.722 1.00 4.89 125 SER C C 1
ATOM 9924 O O . SER C 3 105 ? 262.194 328.874 200.171 1.00 5.63 125 SER C O 1
ATOM 9932 N N . THR C 3 106 ? 262.549 330.205 198.410 1.00 4.55 126 THR C N 1
ATOM 9933 C CA . THR C 3 106 ? 262.221 329.183 197.400 1.00 4.47 126 THR C CA 1
ATOM 9934 C C . THR C 3 106 ? 263.301 329.135 196.332 1.00 3.89 126 THR C C 1
ATOM 9935 O O . THR C 3 106 ? 263.988 330.122 196.085 1.00 4.34 126 THR C O 1
ATOM 9946 N N . LEU C 3 107 ? 263.487 327.966 195.736 1.00 4.17 127 LEU C N 1
ATOM 9947 C CA . LEU C 3 107 ? 264.573 327.719 194.801 1.00 3.56 127 LEU C CA 1
ATOM 9948 C C . LEU C 3 107 ? 264.272 326.444 194.018 1.00 3.46 127 LEU C C 1
ATOM 9949 O O . LEU C 3 107 ? 263.793 325.469 194.596 1.00 4.13 127 LEU C O 1
ATOM 9965 N N . LYS C 3 108 ? 264.642 326.413 192.739 1.00 3.12 128 LYS C N 1
ATOM 9966 C CA . LYS C 3 108 ? 264.841 325.150 192.031 1.00 3.02 128 LYS C CA 1
ATOM 9967 C C . LYS C 3 108 ? 266.299 325.064 191.584 1.00 2.60 128 LYS C C 1
ATOM 9968 O O . LYS C 3 108 ? 266.920 326.059 191.232 1.00 2.92 128 LYS C O 1
ATOM 9987 N N . LEU C 3 109 ? 266.876 323.877 191.629 1.00 2.66 129 LEU C N 1
ATOM 9988 C CA . LEU C 3 109 ? 268.228 323.634 191.124 1.00 2.37 129 LEU C CA 1
ATOM 9989 C C . LEU C 3 109 ? 268.185 322.485 190.135 1.00 2.37 129 LEU C C 1
ATOM 9990 O O . LEU C 3 109 ? 267.422 321.545 190.322 1.00 2.78 129 LEU C O 1
ATOM 10006 N N . LEU C 3 110 ? 269.023 322.539 189.109 1.00 2.39 130 LEU C N 1
ATOM 10007 C CA . LEU C 3 110 ? 269.291 321.390 188.262 1.00 2.39 130 LEU C CA 1
ATOM 10008 C C . LEU C 3 110 ? 270.667 320.872 188.656 1.00 2.38 130 LEU C C 1
ATOM 10009 O O . LEU C 3 110 ? 271.662 321.574 188.504 1.00 2.83 130 LEU C O 1
ATOM 10025 N N . ILE C 3 111 ? 270.717 319.655 189.178 1.00 2.46 131 ILE C N 1
ATOM 10026 C CA . ILE C 3 111 ? 271.967 318.999 189.554 1.00 2.64 131 ILE C CA 1
ATOM 10027 C C . ILE C 3 111 ? 272.198 317.861 188.570 1.00 2.56 131 ILE C C 1
ATOM 10028 O O . ILE C 3 111 ? 271.343 316.994 188.416 1.00 2.84 131 ILE C O 1
ATOM 10044 N N . ALA C 3 112 ? 273.331 317.881 187.882 1.00 2.80 132 ALA C N 1
ATOM 10045 C CA . ALA C 3 112 ? 273.597 317.000 186.759 1.00 2.98 132 ALA C CA 1
ATOM 10046 C C . ALA C 3 112 ? 274.904 316.241 186.958 1.00 3.25 132 ALA C C 1
ATOM 10047 O O . ALA C 3 112 ? 275.907 316.821 187.356 1.00 3.86 132 ALA C O 1
ATOM 10054 N N . TYR C 3 113 ? 274.895 314.968 186.595 1.00 3.47 133 TYR C N 1
ATOM 10055 C CA . TYR C 3 113 ? 276.067 314.131 186.436 1.00 4.02 133 TYR C CA 1
ATOM 10056 C C . TYR C 3 113 ? 276.373 313.997 184.944 1.00 4.17 133 TYR C C 1
ATOM 10057 O O . TYR C 3 113 ? 275.541 313.534 184.164 1.00 4.81 133 TYR C O 1
ATOM 10075 N N . THR C 3 114 ? 277.577 314.393 184.550 1.00 4.88 134 THR C N 1
ATOM 10076 C CA . THR C 3 114 ? 278.047 314.298 183.167 1.00 5.66 134 THR C CA 1
ATOM 10077 C C . THR C 3 114 ? 279.104 313.198 183.073 1.00 6.13 134 THR C C 1
ATOM 10078 O O . THR C 3 114 ? 280.156 313.340 183.701 1.00 7.17 134 THR C O 1
ATOM 10089 N N . PRO C 3 115 ? 278.860 312.121 182.303 1.00 7.26 135 PRO C N 1
ATOM 10090 C CA . PRO C 3 115 ? 279.849 311.071 182.062 1.00 8.35 135 PRO C CA 1
ATOM 10091 C C . PRO C 3 115 ? 281.133 311.605 181.398 1.00 9.03 135 PRO C C 1
ATOM 10092 O O . PRO C 3 115 ? 281.136 312.718 180.869 1.00 10.64 135 PRO C O 1
ATOM 10103 N N . PRO C 3 116 ? 282.227 310.823 181.391 1.00 11.67 136 PRO C N 1
ATOM 10104 C CA . PRO C 3 116 ? 283.456 311.158 180.669 1.00 13.37 136 PRO C CA 1
ATOM 10105 C C . PRO C 3 116 ? 283.264 311.417 179.166 1.00 14.02 136 PRO C C 1
ATOM 10106 O O . PRO C 3 116 ? 282.271 311.007 178.565 1.00 13.72 136 PRO C O 1
ATOM 10117 N N . GLY C 3 117 ? 284.260 312.053 178.545 1.00 16.63 137 GLY C N 1
ATOM 10118 C CA . GLY C 3 117 ? 284.365 312.234 177.090 1.00 18.19 137 GLY C CA 1
ATOM 10119 C C . GLY C 3 117 ? 284.042 313.638 176.559 1.00 20.15 137 GLY C C 1
ATOM 10120 O O . GLY C 3 117 ? 284.263 313.892 175.377 1.00 21.54 137 GLY C O 1
ATOM 10124 N N . VAL C 3 118 ? 283.562 314.559 177.403 1.00 18.45 138 VAL C N 1
ATOM 10125 C CA . VAL C 3 118 ? 283.190 315.936 177.002 1.00 18.15 138 VAL C CA 1
ATOM 10126 C C . VAL C 3 118 ? 283.710 317.034 177.949 1.00 19.12 138 VAL C C 1
ATOM 10127 O O . VAL C 3 118 ? 283.400 318.207 177.761 1.00 19.62 138 VAL C O 1
ATOM 10140 N N . GLY C 3 119 ? 284.512 316.689 178.963 1.00 18.34 139 GLY C N 1
ATOM 10141 C CA . GLY C 3 119 ? 284.877 317.605 180.051 1.00 15.50 139 GLY C CA 1
ATOM 10142 C C . GLY C 3 119 ? 283.677 318.008 180.923 1.00 13.68 139 GLY C C 1
ATOM 10143 O O . GLY C 3 119 ? 282.629 317.356 180.909 1.00 13.74 139 GLY C O 1
ATOM 10147 N N . LYS C 3 120 ? 283.837 319.078 181.702 1.00 12.36 140 LYS C N 1
ATOM 10148 C CA . LYS C 3 120 ? 282.764 319.706 182.493 1.00 10.98 140 LYS C CA 1
ATOM 10149 C C . LYS C 3 120 ? 281.782 320.461 181.568 1.00 10.00 140 LYS C C 1
ATOM 10150 O O . LYS C 3 120 ? 282.246 321.226 180.726 1.00 12.15 140 LYS C O 1
ATOM 10169 N N . PRO C 3 121 ? 280.452 320.345 181.745 1.00 9.72 141 PRO C N 1
ATOM 10170 C CA . PRO C 3 121 ? 279.481 321.184 181.036 1.00 9.39 141 PRO C CA 1
ATOM 10171 C C . PRO C 3 121 ? 279.738 322.686 181.203 1.00 8.65 141 PRO C C 1
ATOM 10172 O O . PRO C 3 121 ? 279.980 323.164 182.317 1.00 9.71 141 PRO C O 1
ATOM 10183 N N . LYS C 3 122 ? 279.643 323.441 180.109 1.00 9.32 142 LYS C N 1
ATOM 10184 C CA . LYS C 3 122 ? 279.824 324.904 180.094 1.00 10.24 142 LYS C CA 1
ATOM 10185 C C . LYS C 3 122 ? 278.517 325.679 180.303 1.00 8.13 142 LYS C C 1
ATOM 10186 O O . LYS C 3 122 ? 278.545 326.897 180.467 1.00 8.72 142 LYS C O 1
ATOM 10205 N N . SER C 3 123 ? 277.378 324.997 180.305 1.00 7.29 143 SER C N 1
ATOM 10206 C CA . SER C 3 123 ? 276.055 325.597 180.501 1.00 5.82 143 SER C CA 1
ATOM 10207 C C . SER C 3 123 ? 275.066 324.583 181.065 1.00 4.97 143 SER C C 1
ATOM 10208 O O . SER C 3 123 ? 275.232 323.369 180.903 1.00 5.60 143 SER C O 1
ATOM 10216 N N . ARG C 3 124 ? 273.969 325.071 181.648 1.00 4.62 144 ARG C N 1
ATOM 10217 C CA . ARG C 3 124 ? 272.855 324.215 182.078 1.00 4.32 144 ARG C CA 1
ATOM 10218 C C . ARG C 3 124 ? 272.296 323.404 180.911 1.00 4.49 144 ARG C C 1
ATOM 10219 O O . ARG C 3 124 ? 271.957 322.241 181.089 1.00 4.72 144 ARG C O 1
ATOM 10240 N N . ARG C 3 125 ? 272.244 323.993 179.706 1.00 5.14 145 ARG C N 1
ATOM 10241 C CA . ARG C 3 125 ? 271.779 323.302 178.495 1.00 6.40 145 ARG C CA 1
ATOM 10242 C C . ARG C 3 125 ? 272.657 322.089 178.170 1.00 5.92 145 ARG C C 1
ATOM 10243 O O . ARG C 3 125 ? 272.124 321.040 177.850 1.00 6.65 145 ARG C O 1
ATOM 10264 N N . GLU C 3 126 ? 273.979 322.199 178.275 1.00 5.85 146 GLU C N 1
ATOM 10265 C CA . GLU C 3 126 ? 274.843 321.021 178.116 1.00 5.88 146 GLU C CA 1
ATOM 10266 C C . GLU C 3 126 ? 274.647 320.022 179.262 1.00 5.02 146 GLU C C 1
ATOM 10267 O O . GLU C 3 126 ? 274.525 318.823 179.034 1.00 5.07 146 GLU C O 1
ATOM 10279 N N . ALA C 3 127 ? 274.582 320.511 180.502 1.00 4.67 147 ALA C N 1
ATOM 10280 C CA . ALA C 3 127 ? 274.484 319.658 181.680 1.00 4.31 147 ALA C CA 1
ATOM 10281 C C . ALA C 3 127 ? 273.199 318.810 181.691 1.00 3.88 147 ALA C C 1
ATOM 10282 O O . ALA C 3 127 ? 273.242 317.620 181.988 1.00 4.03 147 ALA C O 1
ATOM 10289 N N . MET C 3 128 ? 272.056 319.397 181.323 1.00 4.22 148 MET C N 1
ATOM 10290 C CA . MET C 3 128 ? 270.754 318.719 181.346 1.00 4.12 148 MET C CA 1
ATOM 10291 C C . MET C 3 128 ? 270.623 317.595 180.292 1.00 4.00 148 MET C C 1
ATOM 10292 O O . MET C 3 128 ? 269.670 316.821 180.344 1.00 4.25 148 MET C O 1
ATOM 10306 N N . LEU C 3 129 ? 271.549 317.482 179.332 1.00 4.26 149 LEU C N 1
ATOM 10307 C CA . LEU C 3 129 ? 271.598 316.324 178.427 1.00 4.09 149 LEU C CA 1
ATOM 10308 C C . LEU C 3 129 ? 272.121 315.057 179.129 1.00 3.79 149 LEU C C 1
ATOM 10309 O O . LEU C 3 129 ? 271.877 313.948 178.656 1.00 4.88 149 LEU C O 1
ATOM 10325 N N . GLY C 3 130 ? 272.837 315.209 180.244 1.00 3.72 150 GLY C N 1
ATOM 10326 C CA . GLY C 3 130 ? 273.292 314.107 181.089 1.00 3.68 150 GLY C CA 1
ATOM 10327 C C . GLY C 3 130 ? 272.249 313.659 182.118 1.00 3.04 150 GLY C C 1
ATOM 10328 O O . GLY C 3 130 ? 271.130 314.173 182.182 1.00 3.92 150 GLY C O 1
ATOM 10332 N N . THR C 3 131 ? 272.629 312.704 182.963 1.00 3.31 151 THR C N 1
ATOM 10333 C CA . THR C 3 131 ? 271.810 312.289 184.114 1.00 3.00 151 THR C CA 1
ATOM 10334 C C . THR C 3 131 ? 271.596 313.498 185.016 1.00 2.77 151 THR C C 1
ATOM 10335 O O . THR C 3 131 ? 272.563 314.145 185.395 1.00 3.27 151 THR C O 1
ATOM 10346 N N . HIS C 3 132 ? 270.363 313.834 185.382 1.00 2.64 152 HIS C N 1
ATOM 10347 C CA . HIS C 3 132 ? 270.137 314.997 186.241 1.00 2.60 152 HIS C CA 1
ATOM 10348 C C . HIS C 3 132 ? 268.856 314.892 187.064 1.00 2.33 152 HIS C C 1
ATOM 10349 O O . HIS C 3 132 ? 267.947 314.120 186.763 1.00 2.72 152 HIS C O 1
ATOM 10363 N N . LEU C 3 133 ? 268.809 315.711 188.108 1.00 2.58 153 LEU C N 1
ATOM 10364 C CA . LEU C 3 133 ? 267.659 315.952 188.960 1.00 2.65 153 LEU C CA 1
ATOM 10365 C C . LEU C 3 133 ? 267.292 317.434 188.871 1.00 2.59 153 LEU C C 1
ATOM 10366 O O . LEU C 3 133 ? 268.139 318.285 189.113 1.00 2.83 153 LEU C O 1
ATOM 10382 N N . VAL C 3 134 ? 266.028 317.745 188.595 1.00 2.82 154 VAL C N 1
ATOM 10383 C CA . VAL C 3 134 ? 265.478 319.065 188.927 1.00 2.91 154 VAL C CA 1
ATOM 10384 C C . VAL C 3 134 ? 264.910 318.985 190.339 1.00 3.11 154 VAL C C 1
ATOM 10385 O O . VAL C 3 134 ? 263.929 318.288 190.589 1.00 3.50 154 VAL C O 1
ATOM 10398 N N . TRP C 3 135 ? 265.540 319.690 191.265 1.00 3.18 155 TRP C N 1
ATOM 10399 C CA . TRP C 3 135 ? 265.195 319.693 192.679 1.00 3.38 155 TRP C CA 1
ATOM 10400 C C . TRP C 3 135 ? 264.374 320.935 193.000 1.00 3.68 155 TRP C C 1
ATOM 10401 O O . TRP C 3 135 ? 264.853 322.052 192.831 1.00 3.84 155 TRP C O 1
ATOM 10422 N N . ASP C 3 136 ? 263.155 320.736 193.491 1.00 4.38 156 ASP C N 1
ATOM 10423 C CA . ASP C 3 136 ? 262.324 321.800 194.048 1.00 4.86 156 ASP C CA 1
ATOM 10424 C C . ASP C 3 136 ? 262.526 321.885 195.563 1.00 5.15 156 ASP C C 1
ATOM 10425 O O . ASP C 3 136 ? 262.222 320.933 196.281 1.00 5.94 156 ASP C O 1
ATOM 10434 N N . VAL C 3 137 ? 263.026 323.013 196.059 1.00 5.14 157 VAL C N 1
ATOM 10435 C CA . VAL C 3 137 ? 263.211 323.230 197.498 1.00 5.91 157 VAL C CA 1
ATOM 10436 C C . VAL C 3 137 ? 261.858 323.492 198.163 1.00 7.08 157 VAL C C 1
ATOM 10437 O O . VAL C 3 137 ? 261.165 324.443 197.799 1.00 8.59 157 VAL C O 1
ATOM 10450 N N . GLY C 3 138 ? 261.488 322.688 199.160 1.00 7.96 158 GLY C N 1
ATOM 10451 C CA . GLY C 3 138 ? 260.180 322.755 199.822 1.00 8.19 158 GLY C CA 1
ATOM 10452 C C . GLY C 3 138 ? 260.224 322.297 201.279 1.00 9.70 158 GLY C C 1
ATOM 10453 O O . GLY C 3 138 ? 261.244 322.460 201.951 1.00 10.27 158 GLY C O 1
ATOM 10457 N N . LEU C 3 139 ? 259.130 321.721 201.785 1.00 10.69 159 LEU C N 1
ATOM 10458 C CA . LEU C 3 139 ? 259.081 321.183 203.150 1.00 11.80 159 LEU C CA 1
ATOM 10459 C C . LEU C 3 139 ? 260.135 320.089 203.395 1.00 10.49 159 LEU C C 1
ATOM 10460 O O . LEU C 3 139 ? 260.714 320.045 204.482 1.00 11.60 159 LEU C O 1
ATOM 10476 N N . GLN C 3 140 ? 260.424 319.235 202.409 1.00 9.51 160 GLN C N 1
ATOM 10477 C CA . GLN C 3 140 ? 261.576 318.330 202.461 1.00 9.01 160 GLN C CA 1
ATOM 10478 C C . GLN C 3 140 ? 262.827 319.101 202.025 1.00 8.17 160 GLN C C 1
ATOM 10479 O O . GLN C 3 140 ? 262.920 319.563 200.890 1.00 8.65 160 GLN C O 1
ATOM 10493 N N . SER C 3 141 ? 263.777 319.296 202.936 1.00 7.49 161 SER C N 1
ATOM 10494 C CA . SER C 3 141 ? 264.898 320.208 202.696 1.00 7.23 161 SER C CA 1
ATOM 10495 C C . SER C 3 141 ? 266.079 319.557 201.984 1.00 5.50 161 SER C C 1
ATOM 10496 O O . SER C 3 141 ? 267.073 320.228 201.720 1.00 5.74 161 SER C O 1
ATOM 10504 N N . THR C 3 142 ? 266.016 318.250 201.737 1.00 6.02 162 THR C N 1
ATOM 10505 C CA . THR C 3 142 ? 267.123 317.475 201.184 1.00 5.51 162 THR C CA 1
ATOM 10506 C C . THR C 3 142 ? 266.702 316.794 199.894 1.00 5.35 162 THR C C 1
ATOM 10507 O O . THR C 3 142 ? 265.612 316.238 199.806 1.00 6.74 162 THR C O 1
ATOM 10518 N N . ALA C 3 143 ? 267.588 316.784 198.912 1.00 4.65 163 ALA C N 1
ATOM 10519 C CA . ALA C 3 143 ? 267.418 315.998 197.703 1.00 4.81 163 ALA C CA 1
ATOM 10520 C C . ALA C 3 143 ? 268.664 315.174 197.420 1.00 4.42 163 ALA C C 1
ATOM 10521 O O . ALA C 3 143 ? 269.760 315.558 197.809 1.00 4.83 163 ALA C O 1
ATOM 10528 N N . SER C 3 144 ? 268.509 314.063 196.715 1.00 4.66 164 SER C N 1
ATOM 10529 C CA . SER C 3 144 ? 269.615 313.188 196.353 1.00 4.70 164 SER C CA 1
ATOM 10530 C C . SER C 3 144 ? 269.689 313.014 194.843 1.00 4.92 164 SER C C 1
ATOM 10531 O O . SER C 3 144 ? 268.693 312.684 194.222 1.00 5.94 164 SER C O 1
ATOM 10539 N N . LEU C 3 145 ? 270.875 313.170 194.267 1.00 4.80 165 LEU C N 1
ATOM 10540 C CA . LEU C 3 145 ? 271.197 312.731 192.918 1.00 4.84 165 LEU C CA 1
ATOM 10541 C C . LEU C 3 145 ? 271.929 311.392 193.045 1.00 4.78 165 LEU C C 1
ATOM 10542 O O . LEU C 3 145 ? 272.947 311.305 193.733 1.00 4.87 165 LEU C O 1
ATOM 10558 N N . VAL C 3 146 ? 271.453 310.359 192.361 1.00 5.08 166 VAL C N 1
ATOM 10559 C CA . VAL C 3 146 ? 272.230 309.129 192.211 1.00 4.87 166 VAL C CA 1
ATOM 10560 C C . VAL C 3 146 ? 273.107 309.266 190.970 1.00 4.61 166 VAL C C 1
ATOM 10561 O O . VAL C 3 146 ? 272.612 309.523 189.876 1.00 5.37 166 VAL C O 1
ATOM 10574 N N . VAL C 3 147 ? 274.413 309.086 191.138 1.00 4.64 167 VAL C N 1
ATOM 10575 C CA . VAL C 3 147 ? 275.363 308.879 190.045 1.00 4.67 167 VAL C CA 1
ATOM 10576 C C . VAL C 3 147 ? 275.388 307.377 189.756 1.00 4.68 167 VAL C C 1
ATOM 10577 O O . VAL C 3 147 ? 276.053 306.622 190.480 1.00 5.08 167 VAL C O 1
ATOM 10590 N N . PRO C 3 148 ? 274.638 306.905 188.748 1.00 5.19 168 PRO C N 1
ATOM 10591 C CA . PRO C 3 148 ? 274.546 305.482 188.461 1.00 5.29 168 PRO C CA 1
ATOM 10592 C C . PRO C 3 148 ? 275.913 304.970 188.014 1.00 4.63 168 PRO C C 1
ATOM 10593 O O . PRO C 3 148 ? 276.702 305.713 187.427 1.00 5.23 168 PRO C O 1
ATOM 10604 N N . TRP C 3 149 ? 276.208 303.700 188.269 1.00 4.88 169 TRP C N 1
ATOM 10605 C CA . TRP C 3 149 ? 277.405 303.100 187.699 1.00 4.71 169 TRP C CA 1
ATOM 10606 C C . TRP C 3 149 ? 277.262 302.980 186.178 1.00 4.54 169 TRP C C 1
ATOM 10607 O O . TRP C 3 149 ? 276.547 302.115 185.677 1.00 5.45 169 TRP C O 1
ATOM 10628 N N . VAL C 3 150 ? 277.952 303.851 185.446 1.00 4.80 170 VAL C N 1
ATOM 10629 C CA . VAL C 3 150 ? 278.022 303.848 183.983 1.00 5.21 170 VAL C CA 1
ATOM 10630 C C . VAL C 3 150 ? 279.496 303.937 183.608 1.00 5.13 170 VAL C C 1
ATOM 10631 O O . VAL C 3 150 ? 280.131 304.984 183.718 1.00 6.65 170 VAL C O 1
ATOM 10644 N N . SER C 3 151 ? 280.058 302.791 183.252 1.00 5.38 171 SER C N 1
ATOM 10645 C CA . SER C 3 151 ? 281.483 302.566 183.026 1.00 5.26 171 SER C CA 1
ATOM 10646 C C . SER C 3 151 ? 281.658 301.510 181.941 1.00 4.60 171 SER C C 1
ATOM 10647 O O . SER C 3 151 ? 280.821 300.612 181.827 1.00 5.73 171 SER C O 1
ATOM 10655 N N . ALA C 3 152 ? 282.739 301.572 181.166 1.00 4.80 172 ALA C N 1
ATOM 10656 C CA . ALA C 3 152 ? 283.055 300.500 180.226 1.00 5.27 172 ALA C CA 1
ATOM 10657 C C . ALA C 3 152 ? 283.448 299.222 180.984 1.00 5.60 172 ALA C C 1
ATOM 10658 O O . ALA C 3 152 ? 282.903 298.147 180.743 1.00 7.68 172 ALA C O 1
ATOM 10665 N N . SER C 3 153 ? 284.389 299.356 181.924 1.00 5.47 173 SER C N 1
ATOM 10666 C CA . SER C 3 153 ? 284.890 298.260 182.761 1.00 5.25 173 SER C CA 1
ATOM 10667 C C . SER C 3 153 ? 284.068 298.078 184.044 1.00 4.64 173 SER C C 1
ATOM 10668 O O . SER C 3 153 ? 283.467 299.030 184.543 1.00 5.25 173 SER C O 1
ATOM 10676 N N . HIS C 3 154 ? 284.068 296.873 184.619 1.00 4.75 174 HIS C N 1
ATOM 10677 C CA . HIS C 3 154 ? 283.351 296.551 185.863 1.00 4.65 174 HIS C CA 1
ATOM 10678 C C . HIS C 3 154 ? 283.819 297.362 187.074 1.00 3.96 174 HIS C C 1
ATOM 10679 O O . HIS C 3 154 ? 283.042 297.566 188.001 1.00 4.72 174 HIS C O 1
ATOM 10693 N N . PHE C 3 155 ? 285.054 297.854 187.057 1.00 3.79 175 PHE C N 1
ATOM 10694 C CA . PHE C 3 155 ? 285.649 298.667 188.119 1.00 3.85 175 PHE C CA 1
ATOM 10695 C C . PHE C 3 155 ? 286.404 299.870 187.543 1.00 3.87 175 PHE C C 1
ATOM 10696 O O . PHE C 3 155 ? 286.839 299.859 186.393 1.00 4.90 175 PHE C O 1
ATOM 10713 N N . ARG C 3 156 ? 286.617 300.880 188.384 1.00 4.00 176 ARG C N 1
ATOM 10714 C CA . ARG C 3 156 ? 287.476 302.041 188.131 1.00 5.51 176 ARG C CA 1
ATOM 10715 C C . ARG C 3 156 ? 288.598 302.095 189.161 1.00 4.77 176 ARG C C 1
ATOM 10716 O O . ARG C 3 156 ? 288.411 301.644 190.286 1.00 4.64 176 ARG C O 1
ATOM 10737 N N . PHE C 3 157 ? 289.744 302.657 188.808 1.00 5.50 177 PHE C N 1
ATOM 10738 C CA . PHE C 3 157 ? 290.780 302.973 189.792 1.00 6.04 177 PHE C CA 1
ATOM 10739 C C . PHE C 3 157 ? 290.307 304.069 190.754 1.00 6.38 177 PHE C C 1
ATOM 10740 O O . PHE C 3 157 ? 289.590 304.979 190.352 1.00 8.08 177 PHE C O 1
ATOM 10757 N N . THR C 3 158 ? 290.705 304.000 192.024 1.00 6.63 178 THR C N 1
ATOM 10758 C CA . THR C 3 158 ? 290.466 305.101 192.977 1.00 7.96 178 THR C CA 1
ATOM 10759 C C . THR C 3 158 ? 291.474 306.241 192.780 1.00 11.03 178 THR C C 1
ATOM 10760 O O . THR C 3 158 ? 291.145 307.402 193.000 1.00 14.72 178 THR C O 1
ATOM 10771 N N . THR C 3 159 ? 292.699 305.955 192.339 1.00 12.54 179 THR C N 1
ATOM 10772 C CA . THR C 3 159 ? 293.677 306.987 191.950 1.00 17.37 179 THR C CA 1
ATOM 10773 C C . THR C 3 159 ? 293.247 307.643 190.625 1.00 21.24 179 THR C C 1
ATOM 10774 O O . THR C 3 159 ? 292.864 306.910 189.711 1.00 21.89 179 THR C O 1
ATOM 10785 N N . PRO C 3 160 ? 293.335 308.978 190.466 1.00 29.00 180 PRO C N 1
ATOM 10786 C CA . PRO C 3 160 ? 293.056 309.652 189.198 1.00 31.94 180 PRO C CA 1
ATOM 10787 C C . PRO C 3 160 ? 293.801 309.034 188.002 1.00 35.05 180 PRO C C 1
ATOM 10788 O O . PRO C 3 160 ? 295.020 308.856 188.030 1.00 35.16 180 PRO C O 1
ATOM 10799 N N . ASP C 3 161 ? 293.061 308.716 186.941 1.00 38.66 181 ASP C N 1
ATOM 10800 C CA . ASP C 3 161 ? 293.551 308.111 185.701 1.00 38.99 181 ASP C CA 1
ATOM 10801 C C . ASP C 3 161 ? 292.597 308.486 184.556 1.00 41.00 181 ASP C C 1
ATOM 10802 O O . ASP C 3 161 ? 291.394 308.245 184.648 1.00 38.28 181 ASP C O 1
ATOM 10811 N N . THR C 3 162 ? 293.105 309.068 183.468 1.00 43.04 182 THR C N 1
ATOM 10812 C CA . THR C 3 162 ? 292.292 309.553 182.338 1.00 42.71 182 THR C CA 1
ATOM 10813 C C . THR C 3 162 ? 291.468 308.444 181.665 1.00 40.77 182 THR C C 1
ATOM 10814 O O . THR C 3 162 ? 290.353 308.696 181.207 1.00 40.66 182 THR C O 1
ATOM 10825 N N . TYR C 3 163 ? 291.959 307.199 181.658 1.00 41.72 183 TYR C N 1
ATOM 10826 C CA . TYR C 3 163 ? 291.205 306.024 181.186 1.00 39.75 183 TYR C CA 1
ATOM 10827 C C . TYR C 3 163 ? 290.040 305.642 182.121 1.00 38.95 183 TYR C C 1
ATOM 10828 O O . TYR C 3 163 ? 289.026 305.110 181.669 1.00 37.81 183 TYR C O 1
ATOM 10846 N N . SER C 3 164 ? 290.175 305.924 183.420 1.00 38.62 184 SER C N 1
ATOM 10847 C CA . SER C 3 164 ? 289.290 305.427 184.479 1.00 33.41 184 SER C CA 1
ATOM 10848 C C . SER C 3 164 ? 288.409 306.508 185.134 1.00 28.14 184 SER C C 1
ATOM 10849 O O . SER C 3 164 ? 287.543 306.180 185.938 1.00 21.79 184 SER C O 1
ATOM 10857 N N . SER C 3 165 ? 288.618 307.788 184.813 1.00 29.73 185 SER C N 1
ATOM 10858 C CA . SER C 3 165 ? 287.898 308.918 185.413 1.00 23.12 185 SER C CA 1
ATOM 10859 C C . SER C 3 165 ? 286.376 308.792 185.258 1.00 17.98 185 SER C C 1
ATOM 10860 O O . SER C 3 165 ? 285.877 308.229 184.285 1.00 17.95 185 SER C O 1
ATOM 10868 N N . ALA C 3 166 ? 285.629 309.292 186.242 1.00 15.54 186 ALA C N 1
ATOM 10869 C CA . ALA C 3 166 ? 284.199 309.039 186.375 1.00 14.03 186 ALA C CA 1
ATOM 10870 C C . ALA C 3 16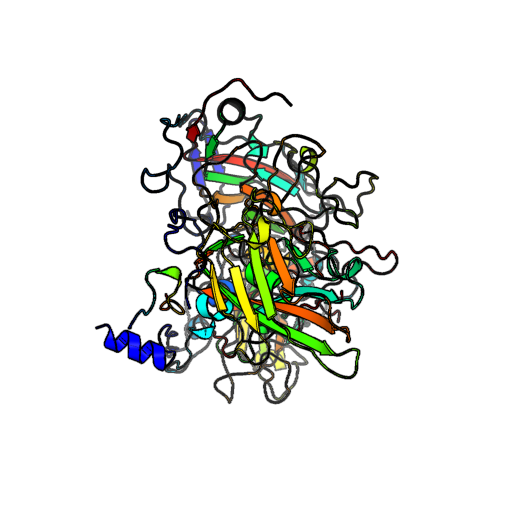6 ? 283.295 310.176 185.870 1.00 11.70 186 ALA C C 1
ATOM 10871 O O . ALA C 3 166 ? 282.088 309.972 185.758 1.00 11.33 186 ALA C O 1
ATOM 10878 N N . GLY C 3 167 ? 283.836 311.351 185.540 1.00 11.57 187 GLY C N 1
ATOM 10879 C CA . GLY C 3 167 ? 283.055 312.513 185.106 1.00 9.35 187 GLY C CA 1
ATOM 10880 C C . GLY C 3 167 ? 282.770 313.513 186.231 1.00 7.70 187 GLY C C 1
ATOM 10881 O O . GLY C 3 167 ? 283.487 313.559 187.229 1.00 9.09 187 GLY C O 1
ATOM 10885 N N . TYR C 3 168 ? 281.733 314.333 186.072 1.00 6.99 188 TYR C N 1
ATOM 10886 C CA . TYR C 3 168 ? 281.545 315.560 186.855 1.00 6.46 188 TYR C CA 1
ATOM 10887 C C . TYR C 3 168 ? 280.124 315.697 187.394 1.00 5.45 188 TYR C C 1
ATOM 10888 O O . TYR C 3 168 ? 279.177 315.343 186.698 1.00 5.48 188 TYR C O 1
ATOM 10906 N N . ILE C 3 169 ? 279.975 316.279 188.580 1.00 5.30 189 ILE C N 1
ATOM 10907 C CA . ILE C 3 169 ? 278.711 316.881 189.008 1.00 4.60 189 ILE C CA 1
ATOM 10908 C C . ILE C 3 169 ? 278.790 318.385 188.776 1.00 4.42 189 ILE C C 1
ATOM 10909 O O . ILE C 3 169 ? 279.799 319.032 189.058 1.00 5.22 189 ILE C O 1
ATOM 10925 N N . THR C 3 170 ? 277.712 318.942 188.243 1.00 3.92 190 THR C N 1
ATOM 10926 C CA . THR C 3 170 ? 277.501 320.386 188.137 1.00 3.84 190 THR C CA 1
ATOM 10927 C C . THR C 3 170 ? 276.128 320.716 188.690 1.00 3.28 190 THR C C 1
ATOM 10928 O O . THR C 3 170 ? 275.190 319.935 188.554 1.00 3.57 190 THR C O 1
ATOM 10939 N N . CYS C 3 171 ? 276.005 321.879 189.307 1.00 3.49 191 CYS C N 1
ATOM 10940 C CA . CYS C 3 171 ? 274.743 322.360 189.843 1.00 3.07 191 CYS C CA 1
ATOM 10941 C C . CYS C 3 171 ? 274.437 323.721 189.224 1.00 2.89 191 CYS C C 1
ATOM 10942 O O . CYS C 3 171 ? 275.335 324.547 189.079 1.00 3.62 191 CYS C O 1
ATOM 10950 N N . TRP C 3 172 ? 273.187 323.951 188.847 1.00 2.77 192 TRP C N 1
ATOM 10951 C CA . TRP C 3 172 ? 272.748 325.123 188.101 1.00 2.74 192 TRP C CA 1
ATOM 10952 C C . TRP C 3 172 ? 271.461 325.667 188.690 1.00 2.51 192 TRP C C 1
ATOM 10953 O O . TRP C 3 172 ? 270.601 324.900 189.119 1.00 2.69 192 TRP C O 1
ATOM 10974 N N . TYR C 3 173 ? 271.263 326.979 188.625 1.00 2.75 193 TYR C N 1
ATOM 10975 C CA . TYR C 3 173 ? 269.940 327.531 188.893 1.00 2.70 193 TYR C CA 1
ATOM 10976 C C . TYR C 3 173 ? 268.938 327.027 187.844 1.00 2.66 193 TYR C C 1
ATOM 10977 O O . TYR C 3 173 ? 269.090 327.263 186.642 1.00 3.25 193 TYR C O 1
ATOM 10995 N N . GLN C 3 174 ? 267.901 326.340 188.310 1.00 2.68 194 GLN C N 1
ATOM 10996 C CA . GLN C 3 174 ? 266.654 326.151 187.576 1.00 2.69 194 GLN C CA 1
ATOM 10997 C C . GLN C 3 174 ? 265.728 327.240 188.139 1.00 2.83 194 GLN C C 1
ATOM 10998 O O . GLN C 3 174 ? 265.589 327.340 189.341 1.00 3.51 194 GLN C O 1
ATOM 11012 N N . THR C 3 175 ? 265.147 328.122 187.341 1.00 3.07 195 THR C N 1
ATOM 11013 C CA . THR C 3 175 ? 264.548 329.352 187.912 1.00 3.34 195 THR C CA 1
ATOM 11014 C C . THR C 3 175 ? 265.577 330.172 188.732 1.00 3.50 195 THR C C 1
ATOM 11015 O O . THR C 3 175 ? 266.604 330.560 188.176 1.00 4.60 195 THR C O 1
ATOM 11026 N N . ASN C 3 176 ? 265.336 330.507 190.003 1.00 3.73 196 ASN C N 1
ATOM 11027 C CA . ASN C 3 176 ? 266.157 331.439 190.791 1.00 4.03 196 ASN C CA 1
ATOM 11028 C C . ASN C 3 176 ? 265.948 331.240 192.306 1.00 4.00 196 ASN C C 1
ATOM 11029 O O . ASN C 3 176 ? 264.963 330.648 192.735 1.00 4.42 196 ASN C O 1
ATOM 11040 N N . PHE C 3 177 ? 266.852 331.779 193.120 1.00 4.56 197 PHE C N 1
ATOM 11041 C CA . PHE C 3 177 ? 266.666 331.908 194.564 1.00 4.67 197 PHE C CA 1
ATOM 11042 C C . PHE C 3 177 ? 265.729 333.095 194.835 1.00 4.46 197 PHE C C 1
ATOM 11043 O O . PHE C 3 177 ? 266.129 334.252 194.695 1.00 5.25 197 PHE C O 1
ATOM 11060 N N . VAL C 3 178 ? 264.471 332.814 195.162 1.00 4.34 198 VAL C N 1
ATOM 11061 C CA . VAL C 3 178 ? 263.407 333.818 195.305 1.00 4.51 198 VAL C CA 1
ATOM 11062 C C . VAL C 3 178 ? 263.012 333.950 196.770 1.00 4.44 198 VAL C C 1
ATOM 11063 O O . VAL C 3 178 ? 262.786 332.954 197.462 1.00 4.95 198 VAL C O 1
ATOM 11076 N N . VAL C 3 179 ? 262.907 335.191 197.235 1.00 4.78 199 VAL C N 1
ATOM 11077 C CA . VAL C 3 179 ? 262.547 335.512 198.619 1.00 5.48 199 VAL C CA 1
ATOM 11078 C C . VAL C 3 179 ? 261.539 336.664 198.684 1.00 5.37 199 VAL C C 1
ATOM 11079 O O . VAL C 3 179 ? 261.549 337.539 197.818 1.00 5.87 199 VAL C O 1
ATOM 11092 N N . PRO C 3 180 ? 260.685 336.700 199.717 1.00 6.26 200 PRO C N 1
ATOM 11093 C CA . PRO C 3 180 ? 259.891 337.877 200.035 1.00 6.46 200 PRO C CA 1
ATOM 11094 C C . PRO C 3 180 ? 260.772 338.909 200.758 1.00 6.93 200 PRO C C 1
ATOM 11095 O O . PRO C 3 180 ? 261.960 338.680 201.012 1.00 7.55 200 PRO C O 1
ATOM 11106 N N . ASP C 3 181 ? 260.183 340.032 201.158 1.00 8.33 201 ASP C N 1
ATOM 11107 C CA . ASP C 3 181 ? 260.819 340.997 202.062 1.00 9.46 201 ASP C CA 1
ATOM 11108 C C . ASP C 3 181 ? 261.260 340.342 203.400 1.00 9.07 201 ASP C C 1
ATOM 11109 O O . ASP C 3 181 ? 260.816 339.248 203.759 1.00 9.18 201 ASP C O 1
ATOM 11118 N N . SER C 3 182 ? 262.152 340.993 204.152 1.00 9.54 202 SER C N 1
ATOM 11119 C CA . SER C 3 182 ? 262.618 340.551 205.484 1.00 10.07 202 SER C CA 1
ATOM 11120 C C . SER C 3 182 ? 263.195 339.124 205.528 1.00 8.70 202 SER C C 1
ATOM 11121 O O . SER C 3 182 ? 263.183 338.448 206.557 1.00 9.08 202 SER C O 1
ATOM 11129 N N . THR C 3 183 ? 263.735 338.660 204.406 1.00 8.85 203 THR C N 1
ATOM 11130 C CA . THR C 3 183 ? 264.367 337.344 204.243 1.00 8.28 203 THR C CA 1
ATOM 11131 C C . THR C 3 183 ? 265.754 337.546 203.626 1.00 8.21 203 THR C C 1
ATOM 11132 O O . THR C 3 183 ? 265.847 338.307 202.663 1.00 9.27 203 THR C O 1
ATOM 11143 N N . PRO C 3 184 ? 266.841 336.923 204.120 1.00 8.82 204 PRO C N 1
ATOM 11144 C CA . PRO C 3 184 ? 268.154 337.079 203.496 1.00 9.24 204 PRO C CA 1
ATOM 11145 C C . PRO C 3 184 ? 268.098 336.639 202.029 1.00 8.40 204 PRO C C 1
ATOM 11146 O O . PRO C 3 184 ? 267.550 335.585 201.729 1.00 8.29 204 PRO C O 1
ATOM 11157 N N . ASP C 3 185 ? 268.660 337.423 201.111 1.00 9.31 205 ASP C N 1
ATOM 11158 C CA . ASP C 3 185 ? 268.676 337.140 199.661 1.00 9.76 205 ASP C CA 1
ATOM 11159 C C . ASP C 3 185 ? 269.726 336.082 199.249 1.00 8.90 205 ASP C C 1
ATOM 11160 O O . ASP C 3 185 ? 270.010 335.869 198.069 1.00 9.18 205 ASP C O 1
ATOM 11169 N N . ASN C 3 186 ? 270.308 335.423 200.244 1.00 8.72 206 ASN C N 1
ATOM 11170 C CA . ASN C 3 186 ? 271.377 334.458 200.123 1.00 8.21 206 ASN C CA 1
ATOM 11171 C C . ASN C 3 186 ? 271.207 333.374 201.187 1.00 7.09 206 ASN C C 1
ATOM 11172 O O . ASN C 3 186 ? 270.563 333.579 202.210 1.00 8.23 206 ASN C O 1
ATOM 11183 N N . ALA C 3 187 ? 271.771 332.209 200.927 1.00 6.48 207 ALA C N 1
ATOM 11184 C CA . ALA C 3 187 ? 271.667 331.033 201.772 1.00 6.17 207 ALA C CA 1
ATOM 11185 C C . ALA C 3 187 ? 272.847 330.103 201.507 1.00 6.02 207 ALA C C 1
ATOM 11186 O O . ALA C 3 187 ? 273.639 330.315 200.586 1.00 6.75 207 ALA C O 1
ATOM 11193 N N . LYS C 3 188 ? 272.929 329.042 202.295 1.00 5.83 208 LYS C N 1
ATOM 11194 C CA . LYS C 3 188 ? 273.893 327.967 202.111 1.00 6.10 208 LYS C CA 1
ATOM 11195 C C . LYS C 3 188 ? 273.191 326.649 201.814 1.00 5.49 208 LYS C C 1
ATOM 11196 O O . LYS C 3 188 ? 272.077 326.387 202.258 1.00 5.67 208 LYS C O 1
ATOM 11215 N N . MET C 3 189 ? 273.880 325.819 201.057 1.00 5.64 209 MET C N 1
ATOM 11216 C CA . MET C 3 189 ? 273.553 324.426 200.804 1.00 5.72 209 MET C CA 1
ATOM 11217 C C . MET C 3 189 ? 274.710 323.570 201.314 1.00 5.47 209 MET C C 1
ATOM 11218 O O . MET C 3 189 ? 275.866 323.954 201.164 1.00 6.31 209 MET C O 1
ATOM 11232 N N . VAL C 3 190 ? 274.407 322.424 201.911 1.00 5.06 210 VAL C N 1
ATOM 11233 C CA . VAL C 3 190 ? 275.414 321.445 202.337 1.00 5.15 210 VAL C CA 1
ATOM 11234 C C . VAL C 3 190 ? 275.335 320.225 201.431 1.00 4.92 210 VAL C C 1
ATOM 11235 O O . VAL C 3 190 ? 274.253 319.687 201.215 1.00 5.31 210 VAL C O 1
ATOM 11248 N N . CYS C 3 191 ? 276.475 319.795 200.902 1.00 5.10 211 CYS C N 1
ATOM 11249 C CA . CYS C 3 191 ? 276.583 318.672 199.980 1.00 4.62 211 CYS C CA 1
ATOM 11250 C C . CYS C 3 191 ? 277.147 317.462 200.726 1.00 4.62 211 CYS C C 1
ATOM 11251 O O . CYS C 3 191 ? 278.102 317.581 201.487 1.00 4.96 211 CYS C O 1
ATOM 11259 N N . MET C 3 192 ? 276.579 316.290 200.511 1.00 4.37 212 MET C N 1
ATOM 11260 C CA . MET C 3 192 ? 276.936 315.039 201.170 1.00 4.32 212 MET C CA 1
ATOM 11261 C C . MET C 3 192 ? 277.107 313.927 200.148 1.00 4.12 212 MET C C 1
ATOM 11262 O O . MET C 3 192 ? 276.489 313.955 199.091 1.00 4.46 212 MET C O 1
ATOM 11276 N N . VAL C 3 193 ? 277.899 312.919 200.484 1.00 4.07 213 VAL C N 1
ATOM 11277 C CA . VAL C 3 193 ? 278.080 311.738 199.638 1.00 3.95 213 VAL C CA 1
ATOM 11278 C C . VAL C 3 193 ? 277.979 310.460 200.465 1.00 4.05 213 VAL C C 1
ATOM 11279 O O . VAL C 3 193 ? 278.462 310.406 201.597 1.00 4.84 213 VAL C O 1
ATOM 11292 N N . SER C 3 194 ? 277.398 309.422 199.877 1.00 4.19 214 SER C N 1
ATOM 11293 C CA . SER C 3 194 ? 277.376 308.058 200.406 1.00 4.67 214 SER C CA 1
ATOM 11294 C C . SER C 3 194 ? 277.226 307.037 199.280 1.00 4.50 214 SER C C 1
ATOM 11295 O O . SER C 3 194 ? 276.910 307.376 198.143 1.00 4.70 214 SER C O 1
ATOM 11303 N N . ALA C 3 195 ? 277.513 305.780 199.587 1.00 5.03 215 ALA C N 1
ATOM 11304 C CA . ALA C 3 195 ? 277.402 304.645 198.679 1.00 5.14 215 ALA C CA 1
ATOM 11305 C C . ALA C 3 195 ? 275.951 304.148 198.483 1.00 5.19 215 ALA C C 1
ATOM 11306 O O . ALA C 3 195 ? 275.230 303.958 199.464 1.00 6.20 215 ALA C O 1
ATOM 11313 N N . CYS C 3 196 ? 275.552 303.830 197.244 1.00 5.37 216 CYS C N 1
ATOM 11314 C CA . CYS C 3 196 ? 274.354 303.025 196.956 1.00 5.96 216 CYS C CA 1
ATOM 11315 C C . CYS C 3 196 ? 274.572 301.528 197.257 1.00 6.37 216 CYS C C 1
ATOM 11316 O O . CYS C 3 196 ? 275.678 301.094 197.588 1.00 6.88 216 CYS C O 1
ATOM 11324 N N . LYS C 3 197 ? 273.513 300.719 197.118 1.00 6.96 217 LYS C N 1
ATOM 11325 C CA . LYS C 3 197 ? 273.516 299.280 197.442 1.00 7.68 217 LYS C CA 1
ATOM 11326 C C . LYS C 3 197 ? 274.494 298.427 196.625 1.00 7.42 217 LYS C C 1
ATOM 11327 O O . LYS C 3 197 ? 274.836 297.339 197.070 1.00 8.98 217 LYS C O 1
ATOM 11346 N N . ASP C 3 198 ? 274.932 298.880 195.457 1.00 7.02 218 ASP C N 1
ATOM 11347 C CA . ASP C 3 198 ? 275.840 298.171 194.537 1.00 6.94 218 ASP C CA 1
ATOM 11348 C C . ASP C 3 198 ? 277.327 298.521 194.748 1.00 6.40 218 ASP C C 1
ATOM 11349 O O . ASP C 3 198 ? 278.208 297.923 194.126 1.00 6.86 218 ASP C O 1
ATOM 11358 N N . PHE C 3 199 ? 277.628 299.495 195.607 1.00 6.15 219 PHE C N 1
ATOM 11359 C CA . PHE C 3 199 ? 278.976 300.019 195.781 1.00 5.63 219 PHE C CA 1
ATOM 11360 C C . PHE C 3 199 ? 279.925 299.014 196.442 1.00 5.57 219 PHE C C 1
ATOM 11361 O O . PHE C 3 199 ? 279.574 298.404 197.452 1.00 6.76 219 PHE C O 1
ATOM 11378 N N . CYS C 3 200 ? 281.129 298.869 195.900 1.00 5.03 220 CYS C N 1
ATOM 11379 C CA . CYS C 3 200 ? 282.170 297.985 196.429 1.00 5.01 220 CYS C CA 1
ATOM 11380 C C . CYS C 3 200 ? 283.566 298.568 196.223 1.00 4.02 220 CYS C C 1
ATOM 11381 O O . CYS C 3 200 ? 283.809 299.324 195.282 1.00 4.32 220 CYS C O 1
ATOM 11389 N N . LEU C 3 201 ? 284.489 298.129 197.071 1.00 4.14 221 LEU C N 1
ATOM 11390 C CA . LEU C 3 201 ? 285.923 298.389 196.982 1.00 3.34 221 LEU C CA 1
ATOM 11391 C C . LEU C 3 201 ? 286.658 297.042 196.942 1.00 3.36 221 LEU C C 1
ATOM 11392 O O . LEU C 3 201 ? 286.209 296.074 197.556 1.00 4.14 221 LEU C O 1
ATOM 11408 N N . ARG C 3 202 ? 287.785 296.954 196.228 1.00 3.04 222 ARG C N 1
ATOM 11409 C CA . ARG C 3 202 ? 288.441 295.646 196.012 1.00 3.16 222 ARG C CA 1
ATOM 11410 C C . ARG C 3 202 ? 289.821 295.484 196.634 1.00 2.86 222 ARG C C 1
ATOM 11411 O O . ARG C 3 202 ? 289.956 294.921 197.712 1.00 3.19 222 ARG C O 1
ATOM 11432 N N . LEU C 3 203 ? 290.852 295.939 195.946 1.00 3.56 223 LEU C N 1
ATOM 11433 C CA . LEU C 3 203 ? 292.240 295.565 196.229 1.00 3.56 223 LEU C CA 1
ATOM 11434 C C . LEU C 3 203 ? 292.869 296.497 197.274 1.00 3.46 223 LEU C C 1
ATOM 11435 O O . LEU C 3 203 ? 293.182 297.642 196.953 1.00 3.76 223 LEU C O 1
ATOM 11451 N N . ALA C 3 204 ? 293.002 296.037 198.520 1.00 4.11 224 ALA C N 1
ATOM 11452 C CA . ALA C 3 204 ? 293.493 296.858 199.627 1.00 4.45 224 ALA C CA 1
ATOM 11453 C C . ALA C 3 204 ? 294.912 297.400 199.366 1.00 4.04 224 ALA C C 1
ATOM 11454 O O . ALA C 3 204 ? 295.762 296.706 198.811 1.00 5.10 224 ALA C O 1
ATOM 11461 N N . ARG C 3 205 ? 295.172 298.640 199.783 1.00 4.22 225 ARG C N 1
ATOM 11462 C CA . ARG C 3 205 ? 296.449 299.347 199.613 1.00 4.60 225 ARG C CA 1
ATOM 11463 C C . ARG C 3 205 ? 296.700 300.328 200.753 1.00 5.16 225 ARG C C 1
ATOM 11464 O O . ARG C 3 205 ? 295.761 300.755 201.421 1.00 5.53 225 ARG C O 1
ATOM 11485 N N . ASP C 3 206 ? 297.945 300.749 200.927 1.00 6.19 226 ASP C N 1
ATOM 11486 C CA . ASP C 3 206 ? 298.261 301.899 201.783 1.00 6.86 226 ASP C CA 1
ATOM 11487 C C . ASP C 3 206 ? 297.575 303.171 201.255 1.00 6.37 226 ASP C C 1
ATOM 11488 O O . ASP C 3 206 ? 297.607 303.449 200.055 1.00 6.43 226 ASP C O 1
ATOM 11497 N N . THR C 3 207 ? 296.981 303.970 202.144 1.00 6.38 227 THR C N 1
ATOM 11498 C CA . THR C 3 207 ? 296.358 305.236 201.736 1.00 6.38 227 THR C CA 1
ATOM 11499 C C . THR C 3 207 ? 297.398 306.280 201.327 1.00 6.77 227 THR C C 1
ATOM 11500 O O . THR C 3 207 ? 298.460 306.393 201.934 1.00 7.76 227 THR C O 1
ATOM 11511 N N . ASN C 3 208 ? 297.073 307.089 200.321 1.00 7.56 228 ASN C N 1
ATOM 11512 C CA . ASN C 3 208 ? 297.824 308.290 199.945 1.00 8.20 228 ASN C CA 1
ATOM 11513 C C . ASN C 3 208 ? 297.433 309.527 200.785 1.00 8.77 228 ASN C C 1
ATOM 11514 O O . ASN C 3 208 ? 298.047 310.582 200.652 1.00 10.53 228 ASN C O 1
ATOM 11525 N N . LEU C 3 209 ? 296.404 309.418 201.638 1.00 9.11 229 LEU C N 1
ATOM 11526 C CA . LEU C 3 209 ? 295.843 310.527 202.419 1.00 9.86 229 LEU C CA 1
ATOM 11527 C C . LEU C 3 209 ? 296.395 310.632 203.851 1.00 10.44 229 LEU C C 1
ATOM 11528 O O . LEU C 3 209 ? 295.855 311.393 204.652 1.00 12.08 229 LEU C O 1
ATOM 11544 N N . HIS C 3 210 ? 297.446 309.896 204.200 1.00 10.41 230 HIS C N 1
ATOM 11545 C CA . HIS C 3 210 ? 298.129 310.054 205.485 1.00 11.43 230 HIS C CA 1
ATOM 11546 C C . HIS C 3 210 ? 299.583 309.591 205.386 1.00 12.26 230 HIS C C 1
ATOM 11547 O O . HIS C 3 210 ? 299.863 308.537 204.815 1.00 13.73 230 HIS C O 1
ATOM 11561 N N . THR C 3 211 ? 300.489 310.368 205.969 1.00 14.08 231 THR C N 1
ATOM 11562 C CA . THR C 3 211 ? 301.943 310.160 205.915 1.00 16.49 231 THR C CA 1
ATOM 11563 C C . THR C 3 211 ? 302.550 310.261 207.316 1.00 17.31 231 THR C C 1
ATOM 11564 O O . THR C 3 211 ? 301.960 310.845 208.229 1.00 17.09 231 THR C O 1
ATOM 11575 N N . GLN C 3 212 ? 303.741 309.697 207.503 1.00 20.28 232 GLN C N 1
ATOM 11576 C CA . GLN C 3 212 ? 304.528 309.858 208.722 1.00 20.91 232 GLN C CA 1
ATOM 11577 C C . GLN C 3 212 ? 305.955 310.290 208.387 1.00 24.18 232 GLN C C 1
ATOM 11578 O O . GLN C 3 212 ? 306.635 309.644 207.591 1.00 26.99 232 GLN C O 1
ATOM 11592 N N . GLU C 3 213 ? 306.412 311.352 209.037 1.00 31.14 233 GLU C N 1
ATOM 11593 C CA . GLU C 3 213 ? 307.817 311.753 209.108 1.00 33.71 233 GLU C CA 1
ATOM 11594 C C . GLU C 3 213 ? 308.281 311.676 210.569 1.00 34.35 233 GLU C C 1
ATOM 11595 O O . GLU C 3 213 ? 307.678 312.301 211.446 1.00 35.97 233 GLU C O 1
ATOM 11607 N N . GLY C 3 214 ? 309.348 310.917 210.844 1.00 36.23 234 GLY C N 1
ATOM 11608 C CA . GLY C 3 214 ? 309.887 310.699 212.196 1.00 39.51 234 GLY C CA 1
ATOM 11609 C C . GLY C 3 214 ? 308.958 309.947 213.152 1.00 36.36 234 GLY C C 1
ATOM 11610 O O . GLY C 3 214 ? 309.046 310.215 214.368 1.00 35.90 234 GLY C O 1
ATOM 11615 N N . ASN D 4 1 ? 288.163 272.195 209.057 1.00 43.76 28 ASN D N 1
ATOM 11616 C CA . ASN D 4 1 ? 289.457 272.914 209.137 1.00 44.51 28 ASN D CA 1
ATOM 11617 C C . ASN D 4 1 ? 290.274 272.376 210.311 1.00 41.27 28 ASN D C 1
ATOM 11618 O O . ASN D 4 1 ? 289.827 272.449 211.456 1.00 39.36 28 ASN D O 1
ATOM 11631 N N . ILE D 4 2 ? 291.463 271.818 210.055 1.00 35.18 29 ILE D N 1
ATOM 11632 C CA . ILE D 4 2 ? 292.341 271.259 211.105 1.00 30.35 29 ILE D CA 1
ATOM 11633 C C . ILE D 4 2 ? 292.971 272.394 211.927 1.00 26.11 29 ILE D C 1
ATOM 11634 O O . ILE D 4 2 ? 293.535 273.330 211.361 1.00 26.21 29 ILE D O 1
ATOM 11650 N N . ASN D 4 3 ? 292.921 272.286 213.255 1.00 23.64 30 ASN D N 1
ATOM 11651 C CA . ASN D 4 3 ? 293.595 273.198 214.176 1.00 20.53 30 ASN D CA 1
ATOM 11652 C C . ASN D 4 3 ? 294.775 272.479 214.850 1.00 17.88 30 ASN D C 1
ATOM 11653 O O . ASN D 4 3 ? 294.586 271.490 215.558 1.00 18.80 30 ASN D O 1
ATOM 11664 N N . TYR D 4 4 ? 295.999 272.967 214.631 1.00 15.27 31 TYR D N 1
ATOM 11665 C CA . TYR D 4 4 ? 297.223 272.306 215.101 1.00 13.60 31 TYR D CA 1
ATOM 11666 C C . TYR D 4 4 ? 297.588 272.606 216.563 1.00 12.41 31 TYR D C 1
ATOM 11667 O O . TYR D 4 4 ? 298.358 271.863 217.171 1.00 13.78 31 TYR D O 1
ATOM 11685 N N . PHE D 4 5 ? 297.051 273.686 217.135 1.00 12.27 32 PHE D N 1
ATOM 11686 C CA . PHE D 4 5 ? 297.421 274.188 218.459 1.00 12.61 32 PHE D CA 1
ATOM 11687 C C . PHE D 4 5 ? 296.221 274.198 219.419 1.00 13.94 32 PHE D C 1
ATOM 11688 O O . PHE D 4 5 ? 295.069 274.268 218.998 1.00 15.93 32 PHE D O 1
ATOM 11705 N N . LYS D 4 6 ? 296.492 274.110 220.724 1.00 15.34 33 LYS D N 1
ATOM 11706 C CA . LYS D 4 6 ? 295.487 273.889 221.785 1.00 17.32 33 LYS D CA 1
ATOM 11707 C C . LYS D 4 6 ? 294.639 275.117 222.159 1.00 16.20 33 LYS D C 1
ATOM 11708 O O . LYS D 4 6 ? 293.765 275.010 223.016 1.00 19.95 33 LYS D O 1
ATOM 11727 N N . ASP D 4 7 ? 294.885 276.279 221.554 1.00 14.20 34 ASP D N 1
ATOM 11728 C CA . ASP D 4 7 ? 294.206 277.551 221.844 1.00 12.76 34 ASP D CA 1
ATOM 11729 C C . ASP D 4 7 ? 293.350 278.035 220.668 1.00 11.57 34 ASP D C 1
ATOM 11730 O O . ASP D 4 7 ? 293.824 278.043 219.533 1.00 11.45 34 ASP D O 1
ATOM 11739 N N . ALA D 4 8 ? 292.134 278.527 220.915 1.00 11.27 35 ALA D N 1
ATOM 11740 C CA . ALA D 4 8 ? 291.279 279.101 219.869 1.00 10.46 35 ALA D CA 1
ATOM 11741 C C . ALA D 4 8 ? 291.963 280.275 219.137 1.00 9.12 35 ALA D C 1
ATOM 11742 O O . ALA D 4 8 ? 291.935 280.344 217.907 1.00 9.59 35 ALA D O 1
ATOM 11749 N N . ALA D 4 9 ? 292.676 281.127 219.880 1.00 8.69 36 ALA D N 1
ATOM 11750 C CA . ALA D 4 9 ? 293.419 282.268 219.347 1.00 8.13 36 ALA D CA 1
ATOM 11751 C C . ALA D 4 9 ? 294.484 281.877 218.308 1.00 7.78 36 ALA D C 1
ATOM 11752 O O . ALA D 4 9 ? 294.790 282.645 217.399 1.00 8.06 36 ALA D O 1
ATOM 11759 N N . SER D 4 10 ? 295.052 280.673 218.402 1.00 8.07 37 SER D N 1
ATOM 11760 C CA . SER D 4 10 ? 296.065 280.183 217.459 1.00 7.56 37 SER D CA 1
ATOM 11761 C C . SER D 4 10 ? 295.545 279.927 216.040 1.00 7.55 37 SER D C 1
ATOM 11762 O O . SER D 4 10 ? 296.355 279.891 215.113 1.00 8.49 37 SER D O 1
ATOM 11770 N N . SER D 4 11 ? 294.233 279.759 215.848 1.00 8.13 38 SER D N 1
ATOM 11771 C CA . SER D 4 11 ? 293.644 279.539 214.516 1.00 9.14 38 SER D CA 1
ATOM 11772 C C . SER D 4 11 ? 293.854 280.747 213.585 1.00 8.87 38 SER D C 1
ATOM 11773 O O . SER D 4 11 ? 294.130 281.862 214.048 1.00 9.04 38 SER D O 1
ATOM 11781 N N . GLY D 4 12 ? 293.771 280.518 212.271 1.00 10.32 39 GLY D N 1
ATOM 11782 C CA . GLY D 4 12 ? 293.891 281.551 211.233 1.00 11.28 39 GLY D CA 1
ATOM 11783 C C . GLY D 4 12 ? 292.688 282.501 211.200 1.00 12.26 39 GLY D C 1
ATOM 11784 O O . GLY D 4 12 ? 291.867 282.487 212.107 1.00 12.08 39 GLY D O 1
ATOM 11788 N N . ALA D 4 13 ? 292.563 283.338 210.170 1.00 13.89 40 ALA D N 1
ATOM 11789 C CA . ALA D 4 13 ? 291.469 284.312 210.068 1.00 14.71 40 ALA D CA 1
ATOM 11790 C C . ALA D 4 13 ? 290.079 283.660 210.230 1.00 15.21 40 ALA D C 1
ATOM 11791 O O . ALA D 4 13 ? 289.829 282.560 209.730 1.00 15.79 40 ALA D O 1
ATOM 11798 N N . SER D 4 14 ? 289.167 284.337 210.930 1.00 14.87 41 SER D N 1
ATOM 11799 C CA . SER D 4 14 ? 287.796 283.856 211.149 1.00 19.18 41 SER D CA 1
ATOM 11800 C C . SER D 4 14 ? 286.938 283.941 209.873 1.00 21.30 41 SER D C 1
ATOM 11801 O O . SER D 4 14 ? 287.248 284.702 208.953 1.00 20.89 41 SER D O 1
ATOM 11809 N N . ARG D 4 15 ? 285.851 283.161 209.804 1.00 26.66 42 ARG D N 1
ATOM 11810 C CA . ARG D 4 15 ? 284.878 283.220 208.697 1.00 29.96 42 ARG D CA 1
ATOM 11811 C C . ARG D 4 15 ? 284.163 284.577 208.658 1.00 29.80 42 ARG D C 1
ATOM 11812 O O . ARG D 4 15 ? 283.950 285.189 209.706 1.00 30.56 42 ARG D O 1
ATOM 11833 N N . LEU D 4 16 ? 283.783 285.055 207.473 1.00 30.75 43 LEU D N 1
ATOM 11834 C CA . LEU D 4 16 ? 283.164 286.382 207.326 1.00 33.79 43 LEU D CA 1
ATOM 11835 C C . LEU D 4 16 ? 281.689 286.425 207.766 1.00 36.83 43 LEU D C 1
ATOM 11836 O O . LEU D 4 16 ? 280.966 285.434 207.670 1.00 38.18 43 LEU D O 1
ATOM 11852 N N . ASP D 4 17 ? 281.248 287.596 208.234 1.00 39.41 44 ASP D N 1
ATOM 11853 C CA . ASP D 4 17 ? 279.898 287.897 208.757 1.00 45.30 44 ASP D CA 1
ATOM 11854 C C . ASP D 4 17 ? 279.369 289.260 208.259 1.00 43.56 44 ASP D C 1
ATOM 11855 O O . ASP D 4 17 ? 280.189 290.126 207.876 1.00 37.03 44 ASP D O 1
#

InterPro domains:
  IPR000081 Peptidase C3, picornavirus core protein 2A [PF00947] (882-1007)
  IPR000199 Peptidase C3A/C3B, picornaviral [PF00548] (1522-1687)
  IPR000605 Helicase, superfamily 3, single-stranded DNA/RNA virus [PF00910] (1223-1320)
  IPR001205 RNA-directed RNA polymerase, C-terminal domain [PF00680] (1731-2138)
  IPR001676 Picornavirus capsid [PF00073] (93-301)
  IPR001676 Picornavirus capsid [PF00073] (365-529)
  IPR001676 Picornavirus capsid [PF00073] (622-782)
  IPR002527 Picornavirus 2B protein [PF01552] (1008-1104)
  IPR003138 Picornavirus coat protein VP4 [PF02226] (2-69)
  IPR007094 RNA-directed RNA polymerase, catalytic domain [PS50507] (1932-2045)
  IPR009003 Peptidase S1, PA clan [SSF50494] (867-1004)
  IPR009003 Peptidase S1, PA clan [SSF50494] (1516-1705)
  IPR014759 Helicase, superfamily 3, single-stranded RNA virus [PS51218] (1197-1357)
  IPR014838 Poliovirus 3A protein-like [PF08727] (1421-1472)
  IPR027417 P-loop containing nucleoside triphosphate hydrolase [SSF52540] (1123-1354)
  IPR029053 Viral coat protein subunit [G3DSA:2.60.120.20] (1-331)
  IPR029053 Viral coat protein subunit [G3DSA:2.60.120.20] (337-573)
  IPR029053 Viral coat protein subunit [G3DSA:2.60.120.20] (575-869)
  IPR033703 Picornavirus/Calicivirus coat protein [cd00205] (125-327)
  IPR033703 Picornavirus/Calicivirus coat protein [cd00205] (399-564)

Secondary structure (DSSP, 8-state):
-HHHHHHHHHHT-SSB-PPBPP-----SS--TTEE-GGGSPPP---GGGTS-PPPB----B-GGGBHHHHH-S-EEEEEEEEE--SSTTGGGSBTTTEEEEE--S-S-HHHHHHHTTEEEEEEEEEEEEEEEEEE-SS-----EEEEEEE-TTSPPPSSTT-GGGG-SSS-EEEEETTSPPPEEEEP---SSSSEES---BBSSSSTT--BSGGGT----EEEEEE-S---SS-EEEEEEEEEEEEEEEEEEE-PPB-B---STT------S-SS----BS----/-TT-EEEEETTEEEEESS----EEGGG----PPPTTT----SPPB--GGGTSS-EEPPPEEE-TT---EEEEETGGGTTSHHHHHHHHHEEEEEEEEEEEEE----TT-EEEEEEEEEET--PPBSSSSSPPPPHHHH--GGG-EE--TT-----TTSBP--GGGTTTTB-GGGGGGSSEEEEETTT-SEEEEEE----SSSSB-TTTB--EEEEEEEEEEEE--TTS-SSEEEEEEEEEEEEEEEEE-SPP--/--BSSTT--PPP----S-B--BHHHHHTS-EE---S--TTTTTSGGGGEEEEE--SSSS-EEEEEE--TTSTTGGGSHHHHHHTTBSEEES-EEEEEEE-S-TT-EEEEEEEEE-SSS-S-SSHHHHTTSEEEEEEPSSS-EEEEEE----SSS-EESS--TTT---EEEEEEEEEEE--TTS-SEEEEEEEEEE-TT-EE-SB---SS-----/----SSSGGGS-SPPP-

B-factor: mean 11.03, std 11.49, range [0.51, 94.71]